Protein AF-A0A8T8SVC8-F1 (afdb_monomer_lite)

Sequence (952 aa):
ETLAQRWSSEGWSTYLSITGAVIGWVRGTGLMEQSNIVAESLEKLGLRTFSPVEMAFNILGLLSPVMSSFAQIEPIQADLGGGFDRVPDLAEKTAEIRTAIRAEAEKRRVLAMENSADFRVIHGAAAEALHQKVSVQPRSNFRFEQPKIGDTEELKSIAKMEGPIDPNKVVVITGFAEVGPWGSARTRWEQEARGELTIEGVIEMAWMMGMIRHVNGKLKNGKPYVGWVDAASDEPVEDKDMKARYEKEIISHAGVRFIEPELFKGYDPARKGFTQEIELSHDLEPLEVSGAEADKYKREHGDKVDVWETAPGSDSWLVMLKKGARVFVPKAVSFERLVAGQIPTGWSGARYGIPEEIVSQVDRTTLWVLVCVAEALVMSGISDPYELYEHVHISEVGISIGSGMGGMQSLSAMFRDRRNDIDVQKDILQETFINVASGWVNLLLMSSSGPIKTPVGACATALQSVEIAAETILSGKAKVMLAGGFDDFSEEGSVEFANMNATSNAKAELAAGREPSEMSRPTTTTRAGFMESQGSGVQVLMSLATALEMGCPIQAIVAYSSTHTDKQGRSIPAPGHGVMSAALPLQRSLASWGLTADDIGAVSMHGTSTAANDKNESHVYHEMFKLIGRSPGHAVPAMAQKWLCGHSKGGAASWALNEVIQSLQTSIVAGNRNADDISPELRNFSYLLYASTSIQRTVQDLNAALLTSFGFGQVGGILLVLHPAHVLARLADDELNSYRGRVAKRHGITYTRMHSALTHGDLVQVKDSPPYPAELEDAVLQNLNARAGSTTSGTWAFKAPLAAFPALAERKTVAKSTTAIEQEAGIARMMAGVQGVGVDVEDMNAFPADNETFIERNFTPAEITYCRAQPDARASFCGRFAAKEAVFKAMGVPSKGAAAPMRDIEILPSPTGPKVTLSGEAAKVSKETSSFLVSISHADSVAIAVAHRIGG

Foldseek 3Di:
DVVQVCCVVPPCLQPDFAEAEPAAAEEPDPVCPVLNQCQVVVVVVVFDYHYPVRSVVVVVVCVPPVNVVVRSVGHHYHYNHRCCVVDPPSVVVSVVSVVVVVVVVVVVVVVVVVVLVVCCVVVNPVVSVVVDDDDDDDADDDQLDFFDDDDLVVLVLQFLDQDDDDLLQWKFFQFKWWFFLQGILQSLCCCQAPVDADLVSLLRLCLQLQQKAFDQAAQPVRDGDGGIAGRPPRHDDGSVCSCVPPVVVSVQQGWKAFDDCVQAVNDALQWAKDWDKDFAQFKDDWDKDFPVVLVVVCVQFPVQKDKDDPDVPDRIMTIIGGGGDIDIDMDTHRHQQGIFGEGGHNGDLVLLPDDVVVSVVAQVQLSQLLLGVLLRCLSQLHNALQVLQQQFALQQEEEAEEEQFFRPVLVCCVPPCVVVVHDDDPCSVLNRDGQVSVVCCCQWGHVGNYDYHYDHQWLCRQQVQVVVQSVCSSVVRHFKYKTFYWFADHPVVVVVCVVVQAAARNVVCVVVVHHSLLQQFFQAQPLRHFHHIGIIMITMMGRSVSCLVLLGRRLWIFLDKDKFFADDDDFQFQEAQRCLVCLVVVLVSLVVSSHALLLAQAEEECRGSDPRRRLRRLVNVLVSSVVRPPDQQSAHEYHYSCSTRIRRTRRSQNSSVSLLSVCLSQVKRGASLSRPDRHPSSVVSRNHDRGNHMDRDDNSSSFKYKYWTARGRRITMMTIIGHPSSNLSNDDSVSSVVSVVSNVVSSVSSSVQVVCCSRVVHSRRTDPDRLEDPVCVVVSVQARQFGWDADPVGHTHTDPPGDDGDPDPDPPPDPDDPVNVVVVVVVVVVCVQFPFKFKFKDWLVPQPLVPVVLDPQAADPQQQVVLVPDPHSSQSSQQVVLQLRGVVRRLVDDDPDPPHHSHQWYWDADPVGTATDGHDVRCVSRDVFWGKDKDWDDDDTMIMMMITIGGD

Secondary structure (DSSP, 8-state):
-HHHHHHHHSS-TTT---EEEEE--BTTSTTTGGGHHHHHHHHTTT---B-HHHHHHHHHHHTSHHHHHHHHHS-EEEEESTTGGGSTTHHHHHHHHHHHHHHHHHHHHHHHHHHHHHHHHHHHHHHHHHHS------------PPPP---HHHHHHH-S--S---TTS-EEEEEEEEEBTTBSHHHHHHHHHTSS--HHHHHHHHHHTTSEEEEEEE-TTS-EEEEEEETTT--EE-GGGHHHHHHHHHHHTSSEEE--GGGGTT--GGGEEEEEEEE-SSPPPPEEEEHHHHHHHHHHHGGGEEEEESSTT-SEEEEEEPTT-EEEEEEEE--S--EEE-PPTT--GGGGT--HHHHHHS-HHHHHHHHHHHHHHHHTT-SSGGGHHHHS-GGGEEEEEEESS--HHHHHIIIIIGGGT----TTTTGGGSTTHHHHHHIIIII---S-B-----GGGHHHHHHHHHHHHHHTTS-SEEEEEEEE---HHHHHHHHHTT-B--HHHHHHTT--GGGS--TTBTT--SBPBB-EEEEEEEEEHHHHHHHT----EEEEEEEEE---S-S-TT---SGGGGGHHHHHHHHHHTT--GGGEEEEE----S-HHHHHHHHHHHHHHHHHHTPPTT-PEEEE-THHHH-B-GGGHHHHHHHHHHHHHHHTEEPP-TT-SSB-GGGGG-TTEEE-SS-EE--TTTSSEEEEEEEETTTEEEEEEEE-THHHHTTS-HHHHHHHHHHHHHHHHHHHHHHHHHHHHS-SS---SS-SS-GGGHHHHHH-TT---EE-TTS-EE--SSPPPPPPP---------HHHHHHHHHHHHHHTTEEEEEEEEEETTT--TT-HHHHHHHS-HHHHHHHHTSS-HHHHHHHHHHHHHHHHHHHTPPP--TT---TTEEEE--TTSPEEEE-HHHHHHS-TTEEEEEEEEE-SSEEEEEEEEEE-

Structure (mmCIF, N/CA/C/O backbone):
data_AF-A0A8T8SVC8-F1
#
_entry.id   AF-A0A8T8SVC8-F1
#
loop_
_atom_site.group_PDB
_atom_site.id
_atom_site.type_symbol
_atom_site.label_atom_id
_atom_site.label_alt_id
_atom_site.label_comp_id
_atom_site.label_asym_id
_atom_site.label_entity_id
_atom_site.label_seq_id
_atom_site.pdbx_PDB_ins_code
_atom_site.Cartn_x
_atom_site.Cartn_y
_atom_site.Cartn_z
_atom_site.occupancy
_atom_site.B_iso_or_equiv
_atom_site.auth_seq_id
_atom_site.auth_comp_id
_atom_site.auth_asym_id
_atom_site.auth_atom_id
_atom_site.pdbx_PDB_model_num
ATOM 1 N N . GLU A 1 1 ? 51.278 30.549 10.413 1.00 82.31 1 GLU A N 1
ATOM 2 C CA . GLU A 1 1 ? 52.131 31.611 10.995 1.00 82.31 1 GLU A CA 1
ATOM 3 C C . GLU A 1 1 ? 52.723 32.549 9.944 1.00 82.31 1 GLU A C 1
ATOM 5 O O . GLU A 1 1 ? 52.414 33.729 9.999 1.00 82.31 1 GLU A O 1
ATOM 10 N N . THR A 1 2 ? 53.464 32.070 8.935 1.00 90.44 2 THR A N 1
ATOM 11 C CA . THR A 1 2 ? 54.022 32.933 7.859 1.00 90.44 2 THR A CA 1
ATOM 12 C C . THR A 1 2 ? 52.973 33.794 7.150 1.00 90.44 2 THR A C 1
ATOM 14 O O . THR A 1 2 ? 53.252 34.929 6.779 1.00 90.44 2 THR A O 1
ATOM 17 N N . LEU A 1 3 ? 51.745 33.287 7.017 1.00 90.94 3 LEU A N 1
ATOM 18 C CA . LEU A 1 3 ? 50.617 34.026 6.454 1.00 90.94 3 LEU A CA 1
ATOM 19 C C . LEU A 1 3 ? 50.323 35.349 7.188 1.00 90.94 3 LEU A C 1
ATOM 21 O O . LEU A 1 3 ? 49.989 36.321 6.523 1.00 90.94 3 LEU A O 1
ATOM 25 N N . ALA A 1 4 ? 50.511 35.432 8.511 1.00 87.38 4 ALA A N 1
ATOM 26 C CA . ALA A 1 4 ? 50.314 36.679 9.257 1.00 87.38 4 ALA A CA 1
ATOM 27 C C . ALA A 1 4 ? 51.329 37.765 8.844 1.00 87.38 4 ALA A C 1
ATOM 29 O O . ALA A 1 4 ? 50.983 38.935 8.739 1.00 87.38 4 ALA A O 1
ATOM 30 N N . GLN A 1 5 ? 52.570 37.378 8.528 1.00 88.69 5 GLN A N 1
ATOM 31 C CA . GLN A 1 5 ? 53.594 38.302 8.017 1.00 88.69 5 GLN A CA 1
ATOM 32 C C . GLN A 1 5 ? 53.400 38.626 6.529 1.00 88.69 5 GLN A C 1
ATOM 34 O O . GLN A 1 5 ? 53.700 39.731 6.083 1.00 88.69 5 GLN A O 1
ATOM 39 N N . ARG A 1 6 ? 52.903 37.661 5.746 1.00 91.31 6 ARG A N 1
ATOM 40 C CA . ARG A 1 6 ? 52.616 37.837 4.313 1.00 91.31 6 ARG A CA 1
ATOM 41 C C . ARG A 1 6 ? 51.400 38.727 4.062 1.00 91.31 6 ARG A C 1
ATOM 43 O O . ARG A 1 6 ? 51.376 39.436 3.062 1.00 91.31 6 ARG A O 1
ATOM 50 N N . TRP A 1 7 ? 50.446 38.746 4.995 1.00 92.00 7 TRP A N 1
ATOM 51 C CA . TRP A 1 7 ? 49.250 39.585 4.929 1.00 92.00 7 TRP A CA 1
ATOM 52 C C . TRP A 1 7 ? 49.598 41.057 4.679 1.00 92.00 7 TRP A C 1
ATOM 54 O O . TRP A 1 7 ? 49.048 41.670 3.771 1.00 92.00 7 TRP A O 1
ATOM 64 N N . SER A 1 8 ? 50.579 41.606 5.403 1.00 86.69 8 SER A N 1
ATOM 65 C CA . SER A 1 8 ? 51.006 43.000 5.239 1.00 86.69 8 SER A CA 1
ATOM 66 C C . SER A 1 8 ? 52.030 43.229 4.119 1.00 86.69 8 SER A C 1
ATOM 68 O O . SER A 1 8 ? 52.181 44.366 3.676 1.00 86.69 8 SER A O 1
ATOM 70 N N . SER A 1 9 ? 52.729 42.191 3.641 1.00 91.25 9 SER A N 1
ATOM 71 C CA . SER A 1 9 ? 53.854 42.339 2.701 1.00 91.25 9 SER A CA 1
ATOM 72 C C . SER A 1 9 ? 53.538 42.019 1.235 1.00 91.25 9 SER A C 1
ATOM 74 O O . SER A 1 9 ? 54.306 42.413 0.360 1.00 91.25 9 SER A O 1
ATOM 76 N N . GLU A 1 10 ? 52.415 41.358 0.936 1.00 89.25 10 GLU A N 1
ATOM 77 C CA . GLU A 1 10 ? 52.128 40.819 -0.408 1.00 89.25 10 GLU A CA 1
ATOM 78 C C . GLU A 1 10 ? 50.885 41.409 -1.100 1.00 89.25 10 GLU A C 1
ATOM 80 O O . GLU A 1 10 ? 50.451 40.914 -2.140 1.00 89.25 10 GLU A O 1
ATOM 85 N N . GLY A 1 11 ? 50.312 42.487 -0.556 1.00 85.50 11 GLY A N 1
ATOM 86 C CA . GLY A 1 11 ? 49.288 43.295 -1.237 1.00 85.50 11 GLY A CA 1
ATOM 87 C C . GLY A 1 11 ? 47.883 42.682 -1.325 1.00 85.50 11 GLY A C 1
ATOM 88 O O . GLY A 1 11 ? 47.021 43.263 -1.980 1.00 85.50 11 GLY A O 1
ATOM 89 N N . TRP A 1 12 ? 47.624 41.546 -0.667 1.00 93.25 12 TRP A N 1
ATOM 90 C CA . TRP A 1 12 ? 46.302 40.901 -0.612 1.00 93.25 12 TRP A CA 1
ATOM 91 C C . TRP A 1 12 ? 45.537 41.128 0.706 1.00 93.25 12 TRP A C 1
ATOM 93 O O . TRP A 1 12 ? 44.455 40.565 0.888 1.00 93.25 12 TRP A O 1
ATOM 103 N N . SER A 1 13 ? 46.044 41.992 1.596 1.00 89.19 13 SER A N 1
ATOM 104 C CA . SER A 1 13 ? 45.413 42.328 2.887 1.00 89.19 13 SER A CA 1
ATOM 105 C C . SER A 1 13 ? 44.001 42.897 2.772 1.00 89.19 13 SER A C 1
ATOM 107 O O . SER A 1 13 ? 43.198 42.744 3.686 1.00 89.19 13 SER A O 1
ATOM 109 N N . THR A 1 14 ? 43.673 43.534 1.647 1.00 90.00 14 THR A N 1
ATOM 110 C CA . THR A 1 14 ? 42.339 44.090 1.381 1.00 90.00 14 THR A CA 1
ATOM 111 C C . THR A 1 14 ? 41.307 43.036 0.971 1.00 90.00 14 THR A C 1
ATOM 113 O O . THR A 1 14 ? 40.114 43.331 0.998 1.00 90.00 14 THR A O 1
ATOM 116 N N . TYR A 1 15 ? 41.734 41.823 0.597 1.00 91.62 15 TYR A N 1
ATOM 117 C CA . TYR A 1 15 ? 40.850 40.746 0.130 1.00 91.62 15 TYR A CA 1
ATOM 118 C C . TYR A 1 15 ? 40.630 39.649 1.171 1.00 91.62 15 TYR A C 1
ATOM 120 O O . TYR A 1 15 ? 39.575 39.018 1.178 1.00 91.62 15 TYR A O 1
ATOM 128 N N . LEU A 1 16 ? 41.616 39.395 2.032 1.00 93.50 16 LEU A N 1
ATOM 129 C CA . LEU A 1 16 ? 41.571 38.331 3.033 1.00 93.50 16 LEU A CA 1
ATOM 130 C C . LEU A 1 16 ? 42.019 38.883 4.378 1.00 93.50 16 LEU A C 1
ATOM 132 O O . LEU A 1 16 ? 43.046 39.542 4.436 1.00 93.50 16 LEU A O 1
ATOM 136 N N . SER A 1 17 ? 41.304 38.563 5.452 1.00 92.88 17 SER A N 1
ATOM 137 C CA . SER A 1 17 ? 41.757 38.738 6.835 1.00 92.88 17 SER A CA 1
ATOM 138 C C . SER A 1 17 ? 42.313 37.423 7.378 1.00 92.88 17 SER A C 1
ATOM 140 O O . SER A 1 17 ? 41.946 36.341 6.912 1.00 92.88 17 SER A O 1
ATOM 142 N N . ILE A 1 18 ? 43.223 37.495 8.354 1.00 93.19 18 ILE A N 1
ATOM 143 C CA . ILE A 1 18 ? 43.858 36.301 8.925 1.00 93.19 18 ILE A CA 1
ATOM 144 C C . ILE A 1 18 ? 43.493 36.157 10.390 1.00 93.19 18 ILE A C 1
ATOM 146 O O . ILE A 1 18 ? 43.817 37.011 11.207 1.00 93.19 18 ILE A O 1
ATOM 150 N N . THR A 1 19 ? 42.904 35.011 10.714 1.00 94.69 19 THR A N 1
ATOM 151 C CA . THR A 1 19 ? 42.634 34.593 12.087 1.00 94.69 19 THR A CA 1
ATOM 152 C C . THR A 1 19 ? 43.216 33.202 12.290 1.00 94.69 19 THR A C 1
ATOM 154 O O . THR A 1 19 ? 42.650 32.200 11.855 1.00 94.69 19 THR A O 1
ATOM 157 N N . GLY A 1 20 ? 44.390 33.134 12.908 1.00 93.81 20 GLY A N 1
ATOM 158 C CA . GLY A 1 20 ? 45.035 31.883 13.281 1.00 93.81 20 GLY A CA 1
ATOM 159 C C . GLY A 1 20 ? 44.481 31.367 14.603 1.00 93.81 20 GLY A C 1
ATOM 160 O O . GLY A 1 20 ? 44.673 32.006 15.632 1.00 93.81 20 GLY A O 1
ATOM 161 N N . ALA A 1 21 ? 43.831 30.206 14.589 1.00 94.75 21 ALA A N 1
ATOM 162 C CA . ALA A 1 21 ? 43.408 29.505 15.797 1.00 94.75 21 ALA A CA 1
ATOM 163 C C . ALA A 1 21 ? 44.417 28.402 16.145 1.00 94.75 21 ALA A C 1
ATOM 165 O O . ALA A 1 21 ? 44.601 27.460 15.372 1.00 94.75 21 ALA A O 1
ATOM 166 N N . VAL A 1 22 ? 45.063 28.501 17.306 1.00 94.06 22 VAL A N 1
ATOM 167 C CA . VAL A 1 22 ? 45.914 27.433 17.848 1.00 94.06 22 VAL A CA 1
ATOM 168 C C . VAL A 1 22 ? 45.005 26.446 18.573 1.00 94.06 22 VAL A C 1
ATOM 170 O O . VAL A 1 22 ? 44.656 26.642 19.732 1.00 94.06 22 VAL A O 1
ATOM 173 N N . ILE A 1 23 ? 44.546 25.422 17.854 1.00 93.62 23 ILE A N 1
ATOM 174 C CA . ILE A 1 23 ? 43.587 24.440 18.373 1.00 93.62 23 ILE A CA 1
ATOM 175 C C . ILE A 1 23 ? 44.283 23.507 19.371 1.00 93.62 23 ILE A C 1
ATOM 177 O O . ILE A 1 23 ? 45.246 22.824 19.026 1.00 93.62 23 ILE A O 1
ATOM 181 N N . GLY A 1 24 ? 43.772 23.475 20.604 1.00 90.88 24 GLY A N 1
ATOM 182 C CA . GLY A 1 24 ? 44.228 22.576 21.662 1.00 90.88 24 GLY A CA 1
ATOM 183 C C . GLY A 1 24 ? 43.707 21.146 21.534 1.00 90.88 24 GLY A C 1
ATOM 184 O O . GLY A 1 24 ? 43.273 20.689 20.480 1.00 90.88 24 GLY A O 1
ATOM 185 N N . TRP A 1 25 ? 43.733 20.413 22.644 1.00 90.94 25 TRP A N 1
ATOM 186 C CA . TRP A 1 25 ? 43.374 18.995 22.672 1.00 90.94 25 TRP A CA 1
ATOM 187 C C . TRP A 1 25 ? 41.857 18.767 22.543 1.00 90.94 25 TRP A C 1
ATOM 189 O O . TRP A 1 25 ? 41.112 19.038 23.488 1.00 90.94 25 TRP A O 1
ATOM 199 N N . VAL A 1 26 ? 41.391 18.220 21.409 1.00 93.06 26 VAL A N 1
ATOM 200 C CA . VAL A 1 26 ? 39.960 17.970 21.132 1.00 93.06 26 VAL A CA 1
ATOM 201 C C . VAL A 1 26 ? 39.626 16.477 21.182 1.00 93.06 26 VAL A C 1
ATOM 203 O O . VAL A 1 26 ? 39.959 15.704 20.280 1.00 93.06 26 VAL A O 1
ATOM 206 N N . ARG A 1 27 ? 38.920 16.077 22.239 1.00 92.19 27 ARG A N 1
ATOM 207 C CA . ARG A 1 27 ? 38.455 14.706 22.480 1.00 92.19 27 ARG A CA 1
ATOM 208 C C . ARG A 1 27 ? 37.452 14.260 21.420 1.00 92.19 27 ARG A C 1
ATOM 210 O O . ARG A 1 27 ? 36.664 15.058 20.921 1.00 92.19 27 ARG A O 1
ATOM 217 N N . GLY A 1 28 ? 37.436 12.961 21.132 1.00 83.38 28 GLY A N 1
ATOM 218 C CA . GLY A 1 28 ? 36.399 12.335 20.297 1.00 83.38 28 GLY A CA 1
ATOM 219 C C . GLY A 1 28 ? 36.512 12.613 18.796 1.00 83.38 28 GLY A C 1
ATOM 220 O O . GLY A 1 28 ? 35.671 12.154 18.034 1.00 83.38 28 GLY A O 1
ATOM 221 N N . THR A 1 29 ? 37.548 13.325 18.352 1.00 78.94 29 THR A N 1
ATOM 222 C CA . THR A 1 29 ? 37.889 13.388 16.928 1.00 78.94 29 THR A CA 1
ATOM 223 C C . THR A 1 29 ? 38.584 12.087 16.524 1.00 78.94 29 THR A C 1
ATOM 225 O O . THR A 1 29 ? 39.405 11.579 17.286 1.00 78.94 29 THR A O 1
ATOM 228 N N . GLY A 1 30 ? 38.330 11.565 15.318 1.00 73.31 30 GLY A N 1
ATOM 229 C CA . GLY A 1 30 ? 39.014 10.356 14.822 1.00 73.31 30 GLY A CA 1
ATOM 230 C C . GLY A 1 30 ? 40.550 10.472 14.793 1.00 73.31 30 GLY A C 1
ATOM 231 O O . GLY A 1 30 ? 41.250 9.466 14.786 1.00 73.31 30 GLY A O 1
ATOM 232 N N . LEU A 1 31 ? 41.090 11.698 14.848 1.00 77.81 31 LEU A N 1
ATOM 233 C CA . LEU A 1 31 ? 42.526 11.982 14.960 1.00 77.81 31 LEU A CA 1
ATOM 234 C C . LEU A 1 31 ? 43.077 11.814 16.388 1.00 77.81 31 LEU A C 1
ATOM 236 O O . LEU A 1 31 ? 44.230 11.424 16.555 1.00 77.81 31 LEU A O 1
ATOM 240 N N . MET A 1 32 ? 42.280 12.112 17.420 1.00 76.19 32 MET A N 1
ATOM 241 C CA . MET A 1 32 ? 42.703 12.069 18.830 1.00 76.19 32 MET A CA 1
ATOM 242 C C . MET A 1 32 ? 41.998 10.981 19.648 1.00 76.19 32 MET A C 1
ATOM 244 O O . MET A 1 32 ? 42.206 10.901 20.858 1.00 76.19 32 MET A O 1
ATOM 248 N N . GLU A 1 33 ? 41.200 10.116 19.020 1.00 80.56 33 GLU A N 1
ATOM 249 C CA . GLU A 1 33 ? 40.386 9.100 19.697 1.00 80.56 33 GLU A CA 1
ATOM 250 C C . GLU A 1 33 ? 41.218 8.172 20.596 1.00 80.56 33 GLU A C 1
ATOM 252 O O . GLU A 1 33 ? 40.894 7.976 21.768 1.00 80.56 33 GLU A O 1
ATOM 257 N N . GLN A 1 34 ? 42.369 7.699 20.109 1.00 79.69 34 GLN A N 1
ATOM 258 C CA . GLN A 1 34 ? 43.305 6.872 20.891 1.00 79.69 34 GLN A CA 1
ATOM 259 C C . GLN A 1 34 ? 43.915 7.608 22.096 1.00 79.69 34 GLN A C 1
ATOM 261 O O . GLN A 1 34 ? 44.459 6.993 23.017 1.00 79.69 34 GLN A O 1
ATOM 266 N N . SER A 1 35 ? 43.837 8.935 22.089 1.00 84.69 35 SER A N 1
ATOM 267 C CA . SER A 1 35 ? 44.340 9.824 23.128 1.00 84.69 35 SER A CA 1
ATOM 268 C C . SER A 1 35 ? 43.227 10.289 24.081 1.00 84.69 35 SER A C 1
ATOM 270 O O . SER A 1 35 ? 43.514 10.968 25.063 1.00 84.69 35 SER A O 1
ATOM 272 N N . ASN A 1 36 ? 41.972 9.861 23.887 1.00 89.56 36 ASN A N 1
ATOM 273 C CA . ASN A 1 36 ? 40.887 10.122 24.841 1.00 89.56 36 ASN A CA 1
ATOM 274 C C . ASN A 1 36 ? 41.162 9.481 26.211 1.00 89.56 36 ASN A C 1
ATOM 276 O O . ASN A 1 36 ? 40.859 10.080 27.238 1.00 89.56 36 ASN A O 1
ATOM 280 N N . ILE A 1 37 ? 41.787 8.297 26.237 1.00 90.44 37 ILE A N 1
ATOM 281 C CA . ILE A 1 37 ? 42.047 7.540 27.476 1.00 90.44 37 ILE A CA 1
ATOM 282 C C . ILE A 1 37 ? 42.951 8.282 28.470 1.00 90.44 37 ILE A C 1
ATOM 284 O O . ILE A 1 37 ? 42.920 7.995 29.660 1.00 90.44 37 ILE A O 1
ATOM 288 N N . VAL A 1 38 ? 43.776 9.217 27.988 1.00 91.81 38 VAL A N 1
ATOM 289 C CA . VAL A 1 38 ? 44.700 10.002 28.822 1.00 91.81 38 VAL A CA 1
ATOM 290 C C . VAL A 1 38 ? 44.153 11.392 29.155 1.00 91.81 38 VAL A C 1
ATOM 292 O O . VAL A 1 38 ? 44.743 12.077 29.983 1.00 91.81 38 VAL A O 1
ATOM 295 N N . ALA A 1 39 ? 43.038 11.809 28.543 1.00 91.44 39 ALA A N 1
ATOM 296 C CA . ALA A 1 39 ? 42.512 13.169 28.653 1.00 91.44 39 ALA A CA 1
ATOM 297 C C . ALA A 1 39 ? 42.201 13.561 30.106 1.00 91.44 39 ALA A C 1
ATOM 299 O O . ALA A 1 39 ? 42.656 14.604 30.557 1.00 91.44 39 ALA A O 1
ATOM 300 N N . GLU A 1 40 ? 41.513 12.703 30.866 1.00 93.06 40 GLU A N 1
ATOM 301 C CA . GLU A 1 40 ? 41.187 12.970 32.278 1.00 93.06 40 GLU A CA 1
ATOM 302 C C . GLU A 1 40 ? 42.451 13.159 33.134 1.00 93.06 40 GLU A C 1
ATOM 304 O O . GLU A 1 40 ? 42.545 14.069 33.957 1.00 93.06 40 GLU A O 1
ATOM 309 N N . SER A 1 41 ? 43.455 12.307 32.924 1.00 91.44 41 SER A N 1
ATOM 310 C CA . SER A 1 41 ? 44.731 12.384 33.637 1.00 91.44 41 SER A CA 1
ATOM 311 C C . SER A 1 41 ? 45.527 13.634 33.267 1.00 91.44 41 SER A C 1
ATOM 313 O O . SER A 1 41 ? 46.203 14.194 34.123 1.00 91.44 41 SER A O 1
ATOM 315 N N . LEU A 1 42 ? 45.429 14.092 32.018 1.00 89.44 42 LEU A N 1
ATOM 316 C CA . LEU A 1 42 ? 46.024 15.352 31.576 1.00 89.44 42 LEU A CA 1
ATOM 317 C C . LEU A 1 42 ? 45.294 16.558 32.188 1.00 89.44 42 LEU A C 1
ATOM 319 O O . LEU A 1 42 ? 45.950 17.492 32.636 1.00 89.44 42 LEU A O 1
ATOM 323 N N . GLU A 1 43 ? 43.965 16.526 32.307 1.00 91.88 43 GLU A N 1
ATOM 324 C CA . GLU A 1 43 ? 43.200 17.591 32.978 1.00 91.88 43 GLU A CA 1
ATOM 325 C C . GLU A 1 43 ? 43.524 17.701 34.473 1.00 91.88 43 GLU A C 1
ATOM 327 O O . GLU A 1 43 ? 43.593 18.803 35.018 1.00 91.88 43 GLU A O 1
ATOM 332 N N . LYS A 1 44 ? 43.831 16.577 35.133 1.00 91.12 44 LYS A N 1
ATOM 333 C CA . LYS A 1 44 ? 44.330 16.564 36.522 1.00 91.12 44 LYS A CA 1
ATOM 334 C C . LYS A 1 44 ? 45.660 17.308 36.698 1.00 91.12 44 LYS A C 1
ATOM 336 O O . LYS A 1 44 ? 45.972 17.705 37.817 1.00 91.12 44 LYS A O 1
ATOM 341 N N . LEU A 1 45 ? 46.416 17.542 35.622 1.00 88.00 45 LEU A N 1
ATOM 342 C CA . LEU A 1 45 ? 47.621 18.384 35.629 1.00 88.00 45 LEU A CA 1
ATOM 343 C C . LEU A 1 45 ? 47.307 19.889 35.500 1.00 88.00 45 LEU A C 1
ATOM 345 O O . LEU A 1 45 ? 48.229 20.691 35.381 1.00 88.00 45 LEU A O 1
ATOM 349 N N . GLY A 1 46 ? 46.027 20.282 35.521 1.00 88.12 46 GLY A N 1
ATOM 350 C CA . GLY A 1 46 ? 45.581 21.670 35.356 1.00 88.12 46 GLY A CA 1
ATOM 351 C C . GLY A 1 46 ? 45.410 22.104 33.896 1.00 88.12 46 GLY A C 1
ATOM 352 O O . GLY A 1 46 ? 45.251 23.294 33.630 1.00 88.12 46 GLY A O 1
ATOM 353 N N . LEU A 1 47 ? 45.451 21.153 32.959 1.00 91.88 47 LEU A N 1
ATOM 354 C CA . LEU A 1 47 ? 45.186 21.373 31.537 1.00 91.88 47 LEU A CA 1
ATOM 355 C C . LEU A 1 47 ? 43.682 21.340 31.248 1.00 91.88 47 LEU A C 1
ATOM 357 O O . LEU A 1 47 ? 42.901 20.779 32.017 1.00 91.88 47 LEU A O 1
ATOM 361 N N . ARG A 1 48 ? 43.266 21.894 30.108 1.00 93.94 48 ARG A N 1
ATOM 362 C CA . ARG A 1 48 ? 41.880 21.803 29.633 1.00 93.94 48 ARG A CA 1
ATOM 363 C C . ARG A 1 48 ? 41.815 21.094 28.291 1.00 93.94 48 ARG A C 1
ATOM 365 O O . ARG A 1 48 ? 42.340 21.604 27.306 1.00 93.94 48 ARG A O 1
ATOM 372 N N . THR A 1 49 ? 41.115 19.963 28.234 1.00 93.94 49 THR A N 1
ATOM 373 C CA . THR A 1 49 ? 40.710 19.377 26.952 1.00 93.94 49 THR A CA 1
ATOM 374 C C . THR A 1 49 ? 39.333 19.892 26.546 1.00 93.94 49 THR A C 1
ATOM 376 O O . THR A 1 49 ? 38.555 20.379 27.369 1.00 93.94 49 THR A O 1
ATOM 379 N N . PHE A 1 50 ? 39.023 19.793 25.260 1.00 94.81 50 PHE A N 1
ATOM 380 C CA . PHE A 1 50 ? 37.771 20.270 24.684 1.00 94.81 50 PHE A CA 1
ATOM 381 C C . PHE A 1 50 ? 37.024 19.113 24.030 1.00 94.81 50 PHE A C 1
ATOM 383 O O . PHE A 1 50 ? 37.617 18.163 23.527 1.00 94.81 50 PHE A O 1
ATOM 390 N N . SER A 1 51 ? 35.704 19.162 24.056 1.00 93.88 51 SER A N 1
ATOM 391 C CA . SER A 1 51 ? 34.846 18.406 23.147 1.00 93.88 51 SER A CA 1
ATOM 392 C C . SER A 1 51 ? 34.805 19.081 21.767 1.00 93.88 51 SER A C 1
ATOM 394 O O . SER A 1 51 ? 35.170 20.258 21.649 1.00 93.88 51 SER A O 1
ATOM 396 N N . PRO A 1 52 ? 34.315 18.392 20.718 1.00 93.75 52 PRO A N 1
ATOM 397 C CA . PRO A 1 52 ? 34.128 19.012 19.408 1.00 93.75 52 PRO A CA 1
ATOM 398 C C . PRO A 1 52 ? 33.196 20.230 19.468 1.00 93.75 52 PRO A C 1
ATOM 400 O O . PRO A 1 52 ? 33.450 21.222 18.795 1.00 93.75 52 PRO A O 1
ATOM 403 N N . VAL A 1 53 ? 32.169 20.194 20.328 1.00 95.69 53 VAL A N 1
ATOM 404 C CA . VAL A 1 53 ? 31.220 21.304 20.523 1.00 95.69 53 VAL A CA 1
ATOM 405 C C . VAL A 1 53 ? 31.884 22.501 21.210 1.00 95.69 53 VAL A C 1
ATOM 407 O O . VAL A 1 53 ? 31.703 23.631 20.766 1.00 95.69 53 VAL A O 1
ATOM 410 N N . GLU A 1 54 ? 32.693 22.277 22.252 1.00 95.75 54 GLU A N 1
ATOM 411 C CA . GLU A 1 54 ? 33.430 23.359 22.927 1.00 95.75 54 GLU A CA 1
ATOM 412 C C . GLU A 1 54 ? 34.455 24.016 21.991 1.00 95.75 54 GLU A C 1
ATOM 414 O O . GLU A 1 54 ? 34.549 25.241 21.944 1.00 95.75 54 GLU A O 1
ATOM 419 N N . MET A 1 55 ? 35.198 23.228 21.205 1.00 95.25 55 MET A N 1
ATOM 420 C CA . MET A 1 55 ? 36.154 23.794 20.250 1.00 95.25 55 MET A CA 1
ATOM 421 C C . MET A 1 55 ? 35.445 24.513 19.094 1.00 95.25 55 MET A C 1
ATOM 423 O O . MET A 1 55 ? 35.886 25.586 18.687 1.00 95.25 55 MET A O 1
ATOM 427 N N . ALA A 1 56 ? 34.321 23.979 18.604 1.00 95.44 56 ALA A N 1
ATOM 428 C CA . ALA A 1 56 ? 33.491 24.665 17.616 1.00 95.44 56 ALA A CA 1
ATOM 429 C C . ALA A 1 56 ? 32.985 26.013 18.148 1.00 95.44 56 ALA A C 1
ATOM 431 O O . ALA A 1 56 ? 33.079 27.012 17.442 1.00 95.44 56 ALA A O 1
ATOM 432 N N . PHE A 1 57 ? 32.524 26.073 19.402 1.00 96.62 57 PHE A N 1
ATOM 433 C CA . PHE A 1 57 ? 32.136 27.326 20.053 1.00 96.62 57 PHE A CA 1
ATOM 434 C C . PHE A 1 57 ? 33.296 28.332 20.100 1.00 96.62 57 PHE A C 1
ATOM 436 O O . PHE A 1 57 ? 33.118 29.491 19.721 1.00 96.62 57 PHE A O 1
ATOM 443 N N . ASN A 1 58 ? 34.496 27.887 20.486 1.00 95.88 58 ASN A N 1
ATOM 444 C CA . ASN A 1 58 ? 35.681 28.746 20.530 1.00 95.88 58 ASN A CA 1
ATOM 445 C C . ASN A 1 58 ? 36.045 29.302 19.142 1.00 95.88 58 ASN A C 1
ATOM 447 O O . ASN A 1 58 ? 36.323 30.493 19.012 1.00 95.88 58 ASN A O 1
ATOM 451 N N . ILE A 1 59 ? 35.995 28.467 18.098 1.00 95.62 59 ILE A N 1
ATOM 452 C CA . ILE A 1 59 ? 36.257 28.877 16.709 1.00 95.62 59 ILE A CA 1
ATOM 453 C C . ILE A 1 59 ? 35.175 29.846 16.211 1.00 95.62 59 ILE A C 1
ATOM 455 O O . ILE A 1 59 ? 35.501 30.870 15.615 1.00 95.62 59 ILE A O 1
ATOM 459 N N . LEU A 1 60 ? 33.895 29.579 16.491 1.00 96.06 60 LEU A N 1
ATOM 460 C CA . LEU A 1 60 ? 32.787 30.475 16.137 1.00 96.06 60 LEU A CA 1
ATOM 461 C C . LEU A 1 60 ? 32.910 31.842 16.824 1.00 96.06 60 LEU A C 1
ATOM 463 O O . LEU A 1 60 ? 32.576 32.860 16.218 1.00 96.06 60 LEU A O 1
ATOM 467 N N . GLY A 1 61 ? 33.449 31.898 18.045 1.00 95.38 61 GLY A N 1
ATOM 468 C CA . GLY A 1 61 ? 33.753 33.157 18.733 1.00 95.38 61 GLY A CA 1
ATOM 469 C C . GLY A 1 61 ? 34.716 34.058 17.948 1.00 95.38 61 GLY A C 1
ATOM 470 O O . GLY A 1 61 ? 34.552 35.283 17.935 1.00 95.38 61 GLY A O 1
ATOM 471 N N . LEU A 1 62 ? 35.661 33.463 17.214 1.00 95.06 62 LEU A N 1
ATOM 472 C CA . LEU A 1 62 ? 36.600 34.176 16.341 1.00 95.06 62 LEU A CA 1
ATOM 473 C C . LEU A 1 62 ? 35.949 34.720 15.059 1.00 95.06 62 LEU A C 1
ATOM 475 O O . LEU A 1 62 ? 36.508 35.610 14.423 1.00 95.06 62 LEU A O 1
ATOM 479 N N . LEU A 1 63 ? 34.760 34.226 14.703 1.00 94.75 63 LEU A N 1
ATOM 480 C CA . LEU A 1 63 ? 33.941 34.736 13.598 1.00 94.75 63 LEU A CA 1
ATOM 481 C C . LEU A 1 63 ? 32.941 35.813 14.047 1.00 94.75 63 LEU A C 1
ATOM 483 O O . LEU A 1 63 ? 32.154 36.301 13.236 1.00 94.75 63 LEU A O 1
ATOM 487 N N . SER A 1 64 ? 32.953 36.202 15.326 1.00 95.56 64 SER A N 1
ATOM 488 C CA . SER A 1 64 ? 32.103 37.289 15.817 1.00 95.56 64 SER A CA 1
ATOM 489 C C . SER A 1 64 ? 32.412 38.612 15.096 1.00 95.56 64 SER A C 1
ATOM 491 O O . SER A 1 64 ? 33.561 38.841 14.709 1.00 95.56 64 SER A O 1
ATOM 493 N N . PRO A 1 65 ? 31.436 39.534 14.958 1.00 95.50 65 PRO A N 1
ATOM 494 C CA . PRO A 1 65 ? 31.669 40.829 14.311 1.00 95.50 65 PRO A CA 1
ATOM 495 C C . PRO A 1 65 ? 32.848 41.608 14.910 1.00 95.50 65 PRO A C 1
ATOM 497 O O . PRO A 1 65 ? 33.592 42.260 14.184 1.00 95.50 65 PRO A O 1
ATOM 500 N N . VAL A 1 66 ? 33.056 41.486 16.227 1.00 94.56 66 VAL A N 1
ATOM 501 C CA . VAL A 1 66 ? 34.172 42.121 16.939 1.00 94.56 66 VAL A CA 1
ATOM 502 C C . VAL A 1 66 ? 35.506 41.533 16.479 1.00 94.56 66 VAL A C 1
ATOM 504 O O . VAL A 1 66 ? 36.365 42.275 16.010 1.00 94.56 66 VAL A O 1
ATOM 507 N N . MET A 1 67 ? 35.670 40.210 16.543 1.00 93.81 67 MET A N 1
ATOM 508 C CA . MET A 1 67 ? 36.911 39.553 16.116 1.00 93.81 67 MET A CA 1
ATOM 509 C C . MET A 1 67 ? 37.156 39.725 14.613 1.00 93.81 67 MET A C 1
ATOM 511 O O . MET A 1 67 ? 38.276 40.001 14.202 1.00 93.81 67 MET A O 1
ATOM 515 N N . SER A 1 68 ? 36.107 39.673 13.790 1.00 91.69 68 SER A N 1
ATOM 516 C CA . SER A 1 68 ? 36.205 39.938 12.352 1.00 91.69 68 SER A CA 1
ATOM 517 C C . SER A 1 68 ? 36.696 41.361 12.059 1.00 91.69 68 SER A C 1
ATOM 519 O O . SER A 1 68 ? 37.549 41.538 11.191 1.00 91.69 68 SER A O 1
ATOM 521 N N . SER A 1 69 ? 36.233 42.365 12.816 1.00 92.44 69 SER A N 1
ATOM 522 C CA . SER A 1 69 ? 36.702 43.750 12.667 1.00 92.44 69 SER A CA 1
ATOM 523 C C . SER A 1 69 ? 38.177 43.921 13.041 1.00 92.44 69 SER A C 1
ATOM 525 O O . SER A 1 69 ? 38.906 44.614 12.336 1.00 92.44 69 SER A O 1
ATOM 527 N N . PHE A 1 70 ? 38.647 43.228 14.084 1.00 93.31 70 PHE A N 1
ATOM 528 C CA . PHE A 1 70 ? 40.066 43.213 14.443 1.00 93.31 70 PHE A CA 1
ATOM 529 C C . PHE A 1 70 ? 40.908 42.518 13.367 1.00 93.31 70 PHE A C 1
ATOM 531 O O . PHE A 1 70 ? 41.930 43.060 12.959 1.00 93.31 70 PHE A O 1
ATOM 538 N N . ALA A 1 71 ? 40.430 41.395 12.823 1.00 91.94 71 ALA A N 1
ATOM 539 C CA . ALA A 1 71 ? 41.131 40.623 11.796 1.00 91.94 71 ALA A CA 1
ATOM 540 C C . ALA A 1 71 ? 41.328 41.389 10.471 1.00 91.94 71 ALA A C 1
ATOM 542 O O . ALA A 1 71 ? 42.211 41.047 9.684 1.00 91.94 71 ALA A O 1
ATOM 543 N N . GLN A 1 72 ? 40.492 42.399 10.195 1.00 92.31 72 GLN A N 1
ATOM 544 C CA . GLN A 1 72 ? 40.636 43.296 9.037 1.00 92.31 72 GLN A CA 1
ATOM 545 C C . GLN A 1 72 ? 41.723 44.359 9.236 1.00 92.31 72 GLN A C 1
ATOM 547 O O . GLN A 1 72 ? 42.242 44.891 8.256 1.00 92.31 72 GLN A O 1
ATOM 552 N N . ILE A 1 73 ? 42.042 44.689 10.488 1.00 92.75 73 ILE A N 1
ATOM 553 C CA . ILE A 1 73 ? 43.051 45.691 10.842 1.00 92.75 73 ILE A CA 1
ATOM 554 C C . ILE A 1 73 ? 44.418 45.022 10.976 1.00 92.75 73 ILE A C 1
ATOM 556 O O . ILE A 1 73 ? 45.414 45.550 10.483 1.00 92.75 73 ILE A O 1
ATOM 560 N N . GLU A 1 74 ? 44.464 43.855 11.615 1.00 92.50 74 GLU A N 1
ATOM 561 C CA . GLU A 1 74 ? 45.682 43.078 11.813 1.00 92.50 74 GLU A CA 1
ATOM 562 C C . GLU A 1 74 ? 45.385 41.574 11.929 1.00 92.50 74 GLU A C 1
ATOM 564 O O . GLU A 1 74 ? 44.296 41.188 12.356 1.00 92.50 74 GLU A O 1
ATOM 569 N N . PRO A 1 75 ? 46.340 40.691 11.584 1.00 93.88 75 PRO A N 1
ATOM 570 C CA . PRO A 1 75 ? 46.182 39.260 11.798 1.00 93.88 75 PRO A CA 1
ATOM 571 C C . PRO A 1 75 ? 45.969 38.918 13.278 1.00 93.88 75 PRO A C 1
ATOM 573 O O . PRO A 1 75 ? 46.774 39.286 14.132 1.00 93.88 75 PRO A O 1
ATOM 576 N N . ILE A 1 76 ? 44.934 38.136 13.577 1.00 94.38 76 ILE A N 1
ATOM 577 C CA . ILE A 1 76 ? 44.659 37.630 14.926 1.00 94.38 76 ILE A CA 1
ATOM 578 C C . ILE A 1 76 ? 45.346 36.281 15.118 1.00 94.38 76 ILE A C 1
ATOM 580 O O . ILE A 1 76 ? 45.253 35.399 14.263 1.00 94.38 76 ILE A O 1
ATOM 584 N N . GLN A 1 77 ? 45.959 36.083 16.283 1.00 93.06 77 GLN A N 1
ATOM 585 C CA . GLN A 1 77 ? 46.386 34.774 16.768 1.00 93.06 77 GLN A CA 1
ATOM 586 C C . GLN A 1 77 ? 45.646 34.455 18.070 1.00 93.06 77 GLN A C 1
ATOM 588 O O . GLN A 1 77 ? 45.880 35.082 19.099 1.00 93.06 77 GLN A O 1
ATOM 593 N N . ALA A 1 78 ? 44.731 33.492 18.013 1.00 93.75 78 ALA A N 1
ATOM 594 C CA . ALA A 1 78 ? 43.928 33.055 19.143 1.00 93.75 78 ALA A CA 1
ATOM 595 C C . ALA A 1 78 ? 44.466 31.735 19.696 1.00 93.75 78 ALA A C 1
ATOM 597 O O . ALA A 1 78 ? 44.466 30.715 19.002 1.00 93.75 78 ALA A O 1
ATOM 598 N N . ASP A 1 79 ? 44.902 31.753 20.953 1.00 93.94 79 ASP A N 1
ATOM 599 C CA . ASP A 1 79 ? 45.313 30.549 21.665 1.00 93.94 79 ASP A CA 1
ATOM 600 C C . ASP A 1 79 ? 44.089 29.821 22.234 1.00 93.94 79 ASP A C 1
ATOM 602 O O . ASP A 1 79 ? 43.472 30.254 23.208 1.00 93.94 79 ASP A O 1
ATOM 606 N N . LEU A 1 80 ? 43.734 28.705 21.598 1.00 94.94 80 LEU A N 1
ATOM 607 C CA . LEU A 1 80 ? 42.700 27.772 22.044 1.00 94.94 80 LEU A CA 1
ATOM 608 C C . LEU A 1 80 ? 43.341 26.467 22.552 1.00 94.94 80 LEU A C 1
ATOM 610 O O . LEU A 1 80 ? 42.714 25.406 22.542 1.00 94.94 80 LEU A O 1
ATOM 614 N N . GLY A 1 81 ? 44.603 26.540 22.977 1.00 90.56 81 GLY A N 1
ATOM 615 C CA . GLY A 1 81 ? 45.487 25.426 23.293 1.00 90.56 81 GLY A CA 1
ATOM 616 C C . GLY A 1 81 ? 45.167 24.706 24.596 1.00 90.56 81 GLY A C 1
ATOM 617 O O . GLY A 1 81 ? 45.642 23.594 24.795 1.00 90.56 81 GLY A O 1
ATOM 618 N N . GLY A 1 82 ? 44.362 25.295 25.487 1.00 92.31 82 GLY A N 1
ATOM 619 C CA . GLY A 1 82 ? 43.970 24.670 26.759 1.00 92.31 82 GLY A CA 1
ATOM 620 C C . GLY A 1 82 ? 45.097 24.583 27.796 1.00 92.31 82 GLY A C 1
ATOM 621 O O . GLY A 1 82 ? 45.030 23.754 28.704 1.00 92.31 82 GLY A O 1
ATOM 622 N N . GLY A 1 83 ? 46.134 25.418 27.658 1.00 90.62 83 GLY A N 1
ATOM 623 C CA . GLY A 1 83 ? 47.279 25.483 28.573 1.00 90.62 83 GLY A CA 1
ATOM 624 C C . GLY A 1 83 ? 48.328 24.386 28.372 1.00 90.62 83 GLY A C 1
ATOM 625 O O . GLY A 1 83 ? 49.209 24.231 29.216 1.00 90.62 83 GLY A O 1
ATOM 626 N N . PHE A 1 84 ? 48.235 23.605 27.290 1.00 88.94 84 PHE A N 1
ATOM 627 C CA . PHE A 1 84 ? 49.163 22.508 26.982 1.00 88.94 84 PHE A CA 1
ATOM 628 C C . PHE A 1 84 ? 50.589 22.984 26.667 1.00 88.94 84 PHE A C 1
ATOM 630 O O . PHE A 1 84 ? 51.543 22.241 26.882 1.00 88.94 84 PHE A O 1
ATOM 637 N N . ASP A 1 85 ? 50.736 24.232 26.230 1.00 86.50 85 ASP A N 1
ATOM 638 C CA . ASP A 1 85 ? 52.002 24.950 26.059 1.00 86.50 85 ASP A CA 1
ATOM 639 C C . ASP A 1 85 ? 52.781 25.119 27.377 1.00 86.50 85 ASP A C 1
ATOM 641 O O . ASP A 1 85 ? 54.004 25.249 27.371 1.00 86.50 85 ASP A O 1
ATOM 645 N N . ARG A 1 86 ? 52.089 25.073 28.524 1.00 85.88 86 ARG A N 1
ATOM 646 C CA . ARG A 1 86 ? 52.676 25.285 29.858 1.00 85.88 86 ARG A CA 1
ATOM 647 C C . ARG A 1 86 ? 53.301 24.030 30.463 1.00 85.88 86 ARG A C 1
ATOM 649 O O . ARG A 1 86 ? 53.904 24.111 31.533 1.00 85.88 86 ARG A O 1
ATOM 656 N N . VAL A 1 87 ? 53.139 22.869 29.828 1.00 84.31 87 VAL A N 1
ATOM 657 C CA . VAL A 1 87 ? 53.629 21.586 30.345 1.00 84.31 87 VAL A CA 1
ATOM 658 C C . VAL A 1 87 ? 54.859 21.139 29.549 1.00 84.31 87 VAL A C 1
ATOM 660 O O . VAL A 1 87 ? 54.714 20.752 28.389 1.00 84.31 87 VAL A O 1
ATOM 663 N N . PRO A 1 88 ? 56.067 21.140 30.154 1.00 84.94 88 PRO A N 1
ATOM 664 C CA . PRO A 1 88 ? 57.255 20.609 29.496 1.00 84.94 88 PRO A CA 1
ATOM 665 C C . PRO A 1 88 ? 57.131 19.093 29.324 1.00 84.94 88 PRO A C 1
ATOM 667 O O . PRO A 1 88 ? 56.469 18.421 30.127 1.00 84.94 88 PRO A O 1
ATOM 670 N N . ASP A 1 89 ? 57.760 18.584 28.264 1.00 87.94 89 ASP A N 1
ATOM 671 C CA . ASP A 1 89 ? 57.845 17.156 27.936 1.00 87.94 89 ASP A CA 1
ATOM 672 C C . ASP A 1 89 ? 56.473 16.459 27.880 1.00 87.94 89 ASP A C 1
ATOM 674 O O . ASP A 1 89 ? 56.299 15.306 28.276 1.00 87.94 89 ASP A O 1
ATOM 678 N N . LEU A 1 90 ? 55.462 17.168 27.357 1.00 86.75 90 LEU A N 1
ATOM 679 C CA . LEU A 1 90 ? 54.077 16.695 27.245 1.00 86.75 90 LEU A CA 1
ATOM 680 C C . LEU A 1 90 ? 53.967 15.299 26.608 1.00 86.75 90 LEU A C 1
ATOM 682 O O . LEU A 1 90 ? 53.137 14.494 27.033 1.00 86.75 90 LEU A O 1
ATOM 686 N N . ALA A 1 91 ? 54.793 15.003 25.601 1.00 87.31 91 ALA A N 1
ATOM 687 C CA . ALA A 1 91 ? 54.812 13.705 24.931 1.00 87.31 91 ALA A CA 1
ATOM 688 C C . ALA A 1 91 ? 55.222 12.564 25.879 1.00 87.31 91 ALA A C 1
ATOM 690 O O . ALA A 1 91 ? 54.579 11.513 25.879 1.00 87.31 91 ALA A O 1
ATOM 691 N N . GLU A 1 92 ? 56.236 12.789 26.716 1.00 90.12 92 GLU A N 1
ATOM 692 C CA . GLU A 1 92 ? 56.713 11.824 27.709 1.00 90.12 92 GLU A CA 1
ATOM 693 C C . GLU A 1 92 ? 55.657 11.610 28.795 1.00 90.12 92 GLU A C 1
ATOM 695 O O . GLU A 1 92 ? 55.213 10.483 29.000 1.00 90.12 92 GLU A O 1
ATOM 700 N N . LYS A 1 93 ? 55.114 12.691 29.371 1.00 86.69 93 LYS A N 1
ATOM 701 C CA . LYS A 1 93 ? 54.027 12.613 30.368 1.00 86.69 93 LYS A CA 1
ATOM 702 C C . LYS A 1 93 ? 52.791 11.892 29.841 1.00 86.69 93 LYS A C 1
ATOM 704 O O . LYS A 1 93 ? 52.172 11.089 30.535 1.00 86.69 93 LYS A O 1
ATOM 709 N N . THR A 1 94 ? 52.427 12.151 28.588 1.00 89.56 94 THR A N 1
ATOM 710 C CA . THR A 1 94 ? 51.314 11.462 27.927 1.00 89.56 94 THR A CA 1
ATOM 711 C C . THR A 1 94 ? 51.598 9.962 27.782 1.00 89.56 94 THR A C 1
ATOM 713 O O . THR A 1 94 ? 50.706 9.138 28.011 1.00 89.56 94 THR A O 1
ATOM 716 N N . ALA A 1 95 ? 52.828 9.589 27.418 1.00 90.31 95 ALA A N 1
ATOM 717 C CA . ALA A 1 95 ? 53.253 8.197 27.292 1.00 90.31 95 ALA A CA 1
ATOM 718 C C . ALA A 1 95 ? 53.308 7.477 28.650 1.00 90.31 95 ALA A C 1
ATOM 720 O O . ALA A 1 95 ? 52.858 6.332 28.747 1.00 90.31 95 ALA A O 1
ATOM 721 N N . GLU A 1 96 ? 53.776 8.145 29.703 1.00 91.12 96 GLU A N 1
ATOM 722 C CA . GLU A 1 96 ? 53.786 7.636 31.078 1.00 91.12 96 GLU A CA 1
ATOM 723 C C . GLU A 1 96 ? 52.370 7.351 31.579 1.00 91.12 96 GLU A C 1
ATOM 725 O O . GLU A 1 96 ? 52.079 6.230 32.000 1.00 91.12 96 GLU A O 1
ATOM 730 N N . ILE A 1 97 ? 51.457 8.322 31.451 1.00 91.12 97 ILE A N 1
ATOM 731 C CA . ILE A 1 97 ? 50.042 8.166 31.823 1.00 91.12 97 ILE A CA 1
ATOM 732 C C . ILE A 1 97 ? 49.428 6.980 31.075 1.00 91.12 97 ILE A C 1
ATOM 734 O O . ILE A 1 97 ? 48.769 6.126 31.673 1.00 91.12 97 ILE A O 1
ATOM 738 N N . ARG A 1 98 ? 49.654 6.895 29.759 1.00 92.88 98 ARG A N 1
ATOM 739 C CA . ARG A 1 98 ? 49.138 5.798 28.930 1.00 92.88 98 ARG A CA 1
ATOM 740 C C . ARG A 1 98 ? 49.672 4.443 29.388 1.00 92.88 98 ARG A C 1
ATOM 742 O O . ARG A 1 98 ? 48.914 3.474 29.441 1.00 92.88 98 ARG A O 1
ATOM 749 N N . THR A 1 99 ? 50.960 4.374 29.703 1.00 93.25 99 THR A N 1
ATOM 750 C CA . THR A 1 99 ? 51.618 3.147 30.162 1.00 93.25 99 THR A CA 1
ATOM 751 C C . THR A 1 99 ? 51.084 2.725 31.524 1.00 93.25 99 THR A C 1
ATOM 753 O O . THR A 1 99 ? 50.741 1.558 31.693 1.00 93.25 99 THR A O 1
ATOM 756 N N . ALA A 1 100 ? 50.909 3.664 32.455 1.00 92.75 100 ALA A N 1
ATOM 757 C CA . ALA A 1 100 ? 50.337 3.401 33.773 1.00 92.75 100 ALA A CA 1
ATOM 758 C C . ALA A 1 100 ? 48.903 2.852 33.684 1.00 92.75 100 ALA A C 1
ATOM 760 O O . ALA A 1 100 ? 48.593 1.839 34.309 1.00 92.75 100 ALA A O 1
ATOM 761 N N . ILE A 1 101 ? 48.046 3.462 32.853 1.00 91.88 101 ILE A N 1
ATOM 762 C CA . ILE A 1 101 ? 46.665 2.996 32.637 1.00 91.88 101 ILE A CA 1
ATOM 763 C C . ILE A 1 101 ? 46.651 1.572 32.066 1.00 91.88 101 ILE A C 1
ATOM 765 O O . ILE A 1 101 ? 45.910 0.718 32.551 1.00 91.88 101 ILE A O 1
ATOM 769 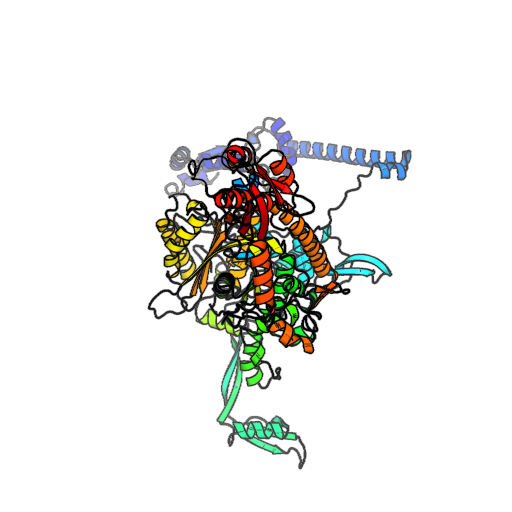N N . ARG A 1 102 ? 47.483 1.293 31.052 1.00 91.75 102 ARG A N 1
ATOM 770 C CA . ARG A 1 102 ? 47.568 -0.042 30.437 1.00 91.75 102 ARG A CA 1
ATOM 771 C C . ARG A 1 102 ? 48.122 -1.090 31.398 1.00 91.75 102 ARG A C 1
ATOM 773 O O . ARG A 1 102 ? 47.587 -2.192 31.443 1.00 91.75 102 ARG A O 1
ATOM 780 N N . ALA A 1 103 ? 49.154 -0.751 32.166 1.00 93.19 103 ALA A N 1
ATOM 781 C CA . ALA A 1 103 ? 49.753 -1.654 33.141 1.00 93.19 103 ALA A CA 1
ATOM 782 C C . ALA A 1 103 ? 48.755 -2.036 34.243 1.00 93.19 103 ALA A C 1
ATOM 784 O O . ALA A 1 103 ? 48.633 -3.212 34.581 1.00 93.19 103 ALA A O 1
ATOM 785 N N . GLU A 1 104 ? 47.994 -1.069 34.761 1.00 93.50 104 GLU A N 1
ATOM 786 C CA . GLU A 1 104 ? 46.963 -1.331 35.769 1.00 93.50 104 GLU A CA 1
ATOM 787 C C . GLU A 1 104 ? 45.799 -2.157 35.199 1.00 93.50 104 GLU A C 1
ATOM 789 O O . GLU A 1 104 ? 45.338 -3.101 35.844 1.00 93.50 104 GLU A O 1
ATOM 794 N N . ALA A 1 105 ? 45.345 -1.858 33.977 1.00 92.56 105 ALA A N 1
ATOM 795 C CA . ALA A 1 105 ? 44.311 -2.644 33.305 1.00 92.56 105 ALA A CA 1
ATOM 796 C C . ALA A 1 105 ? 44.756 -4.099 33.078 1.00 92.56 105 ALA A C 1
ATOM 798 O O . ALA A 1 105 ? 43.996 -5.025 33.366 1.00 92.56 105 ALA A O 1
ATOM 799 N N . GLU A 1 106 ? 45.995 -4.307 32.626 1.00 94.12 106 GLU A N 1
ATOM 800 C CA . GLU A 1 106 ? 46.540 -5.646 32.399 1.00 94.12 106 GLU A CA 1
ATOM 801 C C . GLU A 1 106 ? 46.705 -6.415 33.707 1.00 94.12 106 GLU A C 1
ATOM 803 O O . GLU A 1 106 ? 46.269 -7.561 33.805 1.00 94.12 106 GLU A O 1
ATOM 808 N N . LYS A 1 107 ? 47.231 -5.767 34.752 1.00 93.12 107 LYS A N 1
ATOM 809 C CA . LYS A 1 107 ? 47.325 -6.358 36.091 1.00 93.12 107 LYS A CA 1
ATOM 810 C C . LYS A 1 107 ? 45.958 -6.825 36.592 1.00 93.12 107 LYS A C 1
ATOM 812 O O . LYS A 1 107 ? 45.839 -7.946 37.080 1.00 93.12 107 LYS A O 1
ATOM 817 N N . ARG A 1 108 ? 44.915 -6.000 36.453 1.00 93.69 108 ARG A N 1
ATOM 818 C CA . ARG A 1 108 ? 43.543 -6.370 36.848 1.00 93.69 108 ARG A CA 1
ATOM 819 C C . ARG A 1 108 ? 42.986 -7.519 36.016 1.00 93.69 108 ARG A C 1
ATOM 821 O O . ARG A 1 108 ? 42.329 -8.390 36.576 1.00 93.69 108 ARG A O 1
ATOM 828 N N . ARG A 1 109 ? 43.249 -7.535 34.707 1.00 93.19 109 ARG A N 1
ATOM 829 C CA . ARG A 1 109 ? 42.813 -8.606 33.802 1.00 93.19 109 ARG A CA 1
ATOM 830 C C . ARG A 1 109 ? 43.444 -9.943 34.178 1.00 93.19 109 ARG A C 1
ATOM 832 O O . ARG A 1 109 ? 42.720 -10.922 34.324 1.00 93.19 109 ARG A O 1
ATOM 839 N N . VAL A 1 110 ? 44.760 -9.960 34.389 1.00 93.12 110 VAL A N 1
ATOM 840 C CA . VAL A 1 110 ? 45.499 -11.156 34.818 1.00 93.12 110 VAL A CA 1
ATOM 841 C C . VAL A 1 110 ? 44.996 -11.634 36.177 1.00 93.12 110 VAL A C 1
ATOM 843 O O . VAL A 1 110 ? 44.649 -12.800 36.305 1.00 93.12 110 VAL A O 1
ATOM 846 N N . LEU A 1 111 ? 44.848 -10.740 37.162 1.00 92.31 111 LEU A N 1
ATOM 847 C CA . LEU A 1 111 ? 44.296 -11.103 38.475 1.00 92.31 111 LEU A CA 1
ATOM 848 C C . LEU A 1 111 ? 42.878 -11.684 38.381 1.00 92.31 111 LEU A C 1
ATOM 850 O O . LEU A 1 111 ? 42.563 -12.635 39.084 1.00 92.31 111 LEU A O 1
ATOM 854 N N . ALA A 1 112 ? 42.015 -11.139 37.521 1.00 88.62 112 ALA A N 1
ATOM 855 C CA . ALA A 1 112 ? 40.666 -11.668 37.327 1.00 88.62 112 ALA A CA 1
ATOM 856 C C . ALA A 1 112 ? 40.673 -13.065 36.681 1.00 88.62 112 ALA A C 1
ATOM 858 O O . ALA A 1 112 ? 39.899 -13.927 37.093 1.00 88.62 112 ALA A O 1
ATOM 859 N N . MET A 1 113 ? 41.548 -13.293 35.695 1.00 87.62 113 MET A N 1
ATOM 860 C CA . MET A 1 113 ? 41.719 -14.599 35.050 1.00 87.62 113 MET A CA 1
ATOM 861 C C . MET A 1 113 ? 42.280 -15.642 36.022 1.00 87.62 113 MET A C 1
ATOM 863 O O . MET A 1 113 ? 41.714 -16.728 36.117 1.00 87.62 113 MET A O 1
ATOM 867 N N . GLU A 1 114 ? 43.325 -15.295 36.779 1.00 91.25 114 GLU A N 1
ATOM 868 C CA . GLU A 1 114 ? 43.917 -16.163 37.808 1.00 91.25 114 GLU A CA 1
ATOM 869 C C . GLU A 1 114 ? 42.896 -16.494 38.897 1.00 91.25 114 GLU A C 1
ATOM 871 O O . GLU A 1 114 ? 42.663 -17.664 39.168 1.00 91.25 114 GLU A O 1
ATOM 876 N N . ASN A 1 115 ? 42.178 -15.501 39.435 1.00 88.19 115 ASN A N 1
ATOM 877 C CA . ASN A 1 115 ? 41.123 -15.745 40.424 1.00 88.19 115 ASN A CA 1
ATOM 878 C C . ASN A 1 115 ? 40.026 -16.682 39.888 1.00 88.19 115 ASN A C 1
ATOM 880 O O . ASN A 1 115 ? 39.507 -17.512 40.633 1.00 88.19 115 ASN A O 1
ATOM 884 N N . SER A 1 116 ? 39.658 -16.560 38.607 1.00 85.38 116 SER A N 1
ATOM 885 C CA . SER A 1 116 ? 38.688 -17.457 37.966 1.00 85.38 116 SER A CA 1
ATOM 886 C C . SER A 1 116 ? 39.239 -18.879 37.818 1.00 85.38 116 SER A C 1
ATOM 888 O O . SER A 1 116 ? 38.509 -19.847 38.033 1.00 85.38 116 SER A O 1
ATOM 890 N N . ALA A 1 117 ? 40.517 -19.017 37.460 1.00 86.56 117 ALA A N 1
ATOM 891 C CA . ALA A 1 117 ? 41.186 -20.307 37.334 1.00 86.56 117 ALA A CA 1
ATOM 892 C C . ALA A 1 117 ? 41.365 -20.989 38.701 1.00 86.56 117 ALA A C 1
ATOM 894 O O . ALA A 1 117 ? 40.996 -22.155 38.843 1.00 86.56 117 ALA A O 1
ATOM 895 N N . ASP A 1 118 ? 41.829 -20.258 39.718 1.00 89.56 118 ASP A N 1
ATOM 896 C CA . ASP A 1 118 ? 41.947 -20.720 41.105 1.00 89.56 118 ASP A CA 1
ATOM 897 C C . ASP A 1 118 ? 40.593 -21.177 41.645 1.00 89.56 118 ASP A C 1
ATOM 899 O O . ASP A 1 118 ? 40.477 -22.269 42.205 1.00 89.56 118 ASP A O 1
ATOM 903 N N . PHE A 1 119 ? 39.536 -20.395 41.409 1.00 87.25 119 PHE A N 1
ATOM 904 C CA . PHE A 1 119 ? 38.178 -20.770 41.793 1.00 87.25 119 PHE A CA 1
ATOM 905 C C . PHE A 1 119 ? 37.760 -22.108 41.163 1.00 87.25 119 PHE A C 1
ATOM 907 O O . PHE A 1 119 ? 37.239 -22.987 41.855 1.00 87.25 119 PHE A O 1
ATOM 914 N N . ARG A 1 120 ? 38.037 -22.302 39.867 1.00 88.50 120 ARG A N 1
ATOM 915 C CA . ARG A 1 120 ? 37.759 -23.557 39.153 1.00 88.50 120 ARG A CA 1
ATOM 916 C C . ARG A 1 120 ? 38.575 -24.734 39.692 1.00 88.50 120 ARG A C 1
ATOM 918 O O . ARG A 1 120 ? 38.043 -25.841 39.760 1.00 88.50 120 ARG A O 1
ATOM 925 N N . VAL A 1 121 ? 39.839 -24.529 40.068 1.00 90.06 121 VAL A N 1
ATOM 926 C CA . VAL A 1 121 ? 40.708 -25.579 40.635 1.00 90.06 121 VAL A CA 1
ATOM 927 C C . VAL A 1 121 ? 40.250 -25.980 42.039 1.00 90.06 121 VAL A C 1
ATOM 929 O O . VAL A 1 121 ? 40.161 -27.171 42.328 1.00 90.06 121 VAL A O 1
ATOM 932 N N . ILE A 1 122 ? 39.925 -25.009 42.897 1.00 90.19 122 ILE A N 1
ATOM 933 C CA . ILE A 1 122 ? 39.540 -25.242 44.299 1.00 90.19 122 ILE A CA 1
ATOM 934 C C . ILE A 1 122 ? 38.132 -25.842 44.404 1.00 90.19 122 ILE A C 1
ATOM 936 O O . ILE A 1 122 ? 37.909 -26.756 45.197 1.00 90.19 122 ILE A O 1
ATOM 940 N N . HIS A 1 123 ? 37.174 -25.338 43.620 1.00 87.88 123 HIS A N 1
ATOM 941 C CA . HIS A 1 123 ? 35.752 -25.681 43.758 1.00 87.88 123 HIS A CA 1
ATOM 942 C C . HIS A 1 123 ? 35.213 -26.593 42.642 1.00 87.88 123 HIS A C 1
ATOM 944 O O . HIS A 1 123 ? 34.093 -27.099 42.742 1.00 87.88 123 HIS A O 1
ATOM 950 N N . GLY A 1 124 ? 36.004 -26.847 41.597 1.00 87.50 124 GLY A N 1
ATOM 951 C CA . GLY A 1 124 ? 35.628 -27.673 40.451 1.00 87.50 124 GLY A CA 1
ATOM 952 C C . GLY A 1 124 ? 34.740 -26.953 39.426 1.00 87.50 124 GLY A C 1
ATOM 953 O O . GLY A 1 124 ? 34.084 -25.952 39.708 1.00 87.50 124 GLY A O 1
ATOM 954 N N . ALA A 1 125 ? 34.667 -27.510 38.211 1.00 83.25 125 ALA A N 1
ATOM 955 C CA . ALA A 1 125 ? 33.903 -26.929 37.097 1.00 83.25 125 ALA A CA 1
ATOM 956 C C . ALA A 1 125 ? 32.384 -26.837 37.364 1.00 83.25 125 ALA A C 1
ATOM 958 O O . ALA A 1 125 ? 31.705 -25.986 36.797 1.00 83.25 125 ALA A O 1
ATOM 959 N N . ALA A 1 126 ? 31.845 -27.691 38.241 1.00 81.50 126 ALA A N 1
ATOM 960 C CA . ALA A 1 126 ? 30.432 -27.659 38.614 1.00 81.50 126 ALA A CA 1
ATOM 961 C C . ALA A 1 126 ? 30.075 -26.429 39.469 1.00 81.50 126 ALA A C 1
ATOM 963 O O . ALA A 1 126 ? 29.005 -25.855 39.287 1.00 81.50 126 ALA A O 1
ATOM 964 N N . ALA A 1 127 ? 30.972 -25.995 40.363 1.00 82.00 127 ALA A N 1
ATOM 965 C CA . ALA A 1 127 ? 30.773 -24.779 41.148 1.00 82.00 127 ALA A CA 1
ATOM 966 C C . ALA A 1 127 ? 30.896 -23.524 40.272 1.00 82.00 127 ALA A C 1
ATOM 968 O O . ALA A 1 127 ? 30.095 -22.605 40.402 1.00 82.00 127 ALA A O 1
ATOM 969 N N . GLU A 1 128 ? 31.839 -23.507 39.325 1.00 81.38 128 GLU A N 1
ATOM 970 C CA . GLU A 1 128 ? 31.969 -22.430 38.333 1.00 81.38 128 GLU A CA 1
ATOM 971 C C . GLU A 1 128 ? 30.709 -22.301 37.461 1.00 81.38 128 GLU A C 1
ATOM 973 O O . GLU A 1 128 ? 30.212 -21.193 37.256 1.00 81.38 128 GLU A O 1
ATOM 978 N N . ALA A 1 129 ? 30.131 -23.424 37.018 1.00 79.56 129 ALA A N 1
ATOM 979 C CA . ALA A 1 129 ? 28.900 -23.440 36.228 1.00 79.56 129 ALA A CA 1
ATOM 980 C C . ALA A 1 129 ? 27.695 -22.815 36.962 1.00 79.56 129 ALA A C 1
ATOM 982 O O . ALA A 1 129 ? 26.852 -22.200 36.316 1.00 79.56 129 ALA A O 1
ATOM 983 N N . LEU A 1 130 ? 27.628 -22.902 38.299 1.00 80.25 130 LEU A N 1
ATOM 984 C CA . LEU A 1 130 ? 26.587 -22.237 39.104 1.00 80.25 130 LEU A CA 1
ATOM 985 C C . LEU A 1 130 ? 26.738 -20.707 39.138 1.00 80.25 130 LEU A C 1
ATOM 987 O O . LEU A 1 130 ? 25.761 -19.998 39.376 1.00 80.25 130 LEU A O 1
ATOM 991 N N . HIS A 1 131 ? 27.947 -20.193 38.900 1.00 78.31 131 HIS A N 1
ATOM 992 C CA . HIS A 1 131 ? 28.230 -18.758 38.823 1.00 78.31 131 HIS A CA 1
ATOM 993 C C . HIS A 1 131 ? 28.176 -18.209 37.391 1.00 78.31 131 HIS A C 1
ATOM 995 O O . HIS A 1 131 ? 28.164 -16.988 37.202 1.00 78.31 131 HIS A O 1
ATOM 1001 N N . GLN A 1 132 ? 28.107 -19.078 36.377 1.00 79.31 132 GLN A N 1
ATOM 1002 C CA . GLN A 1 132 ? 27.907 -18.658 34.996 1.00 79.31 132 GLN A CA 1
ATOM 1003 C C . GLN A 1 132 ? 26.484 -18.135 34.804 1.00 79.31 132 GLN A C 1
ATOM 1005 O O . GLN A 1 132 ? 25.490 -18.831 35.006 1.00 79.31 132 GLN A O 1
ATOM 1010 N N . LYS A 1 133 ? 26.378 -16.878 34.373 1.00 82.56 133 LYS A N 1
ATOM 1011 C CA . LYS A 1 133 ? 25.093 -16.300 33.987 1.00 82.56 133 LYS A CA 1
ATOM 1012 C C . LYS A 1 133 ? 24.650 -16.916 32.662 1.00 82.56 133 LYS A C 1
ATOM 1014 O O . LYS A 1 133 ? 25.297 -16.706 31.639 1.00 82.56 133 LYS A O 1
ATOM 1019 N N . VAL A 1 134 ? 23.526 -17.629 32.672 1.00 83.94 134 VAL A N 1
ATOM 1020 C CA . VAL A 1 134 ? 22.868 -18.079 31.440 1.00 83.94 134 VAL A CA 1
ATOM 1021 C C . VAL A 1 134 ? 22.175 -16.878 30.803 1.00 83.94 134 VAL A C 1
ATOM 1023 O O . VAL A 1 134 ? 21.237 -16.316 31.367 1.00 83.94 134 VAL A O 1
ATOM 1026 N N . SER A 1 135 ? 22.654 -16.461 29.633 1.00 83.62 135 SER A N 1
ATOM 1027 C CA . SER A 1 135 ? 22.005 -15.415 28.844 1.00 83.62 135 SER A CA 1
ATOM 1028 C C . SER A 1 135 ? 20.866 -16.028 28.030 1.00 83.62 135 SER A C 1
ATOM 1030 O O . SER A 1 135 ? 21.100 -16.890 27.183 1.00 83.62 135 SER A O 1
ATOM 1032 N N . VAL A 1 136 ? 19.630 -15.596 28.297 1.00 85.75 136 VAL A N 1
ATOM 1033 C CA . VAL A 1 136 ? 18.463 -15.973 27.491 1.00 85.75 136 VAL A CA 1
ATOM 1034 C C . VAL A 1 136 ? 18.460 -15.116 26.234 1.00 85.75 136 VAL A C 1
ATOM 1036 O O . VAL A 1 136 ? 18.319 -13.896 26.312 1.00 85.75 136 VAL A O 1
ATOM 1039 N N . GLN A 1 137 ? 18.633 -15.759 25.083 1.00 85.75 137 GLN A N 1
ATOM 1040 C CA . GLN A 1 137 ? 18.568 -15.080 23.795 1.00 85.75 137 GLN A CA 1
ATOM 1041 C C . GLN A 1 137 ? 17.102 -14.890 23.386 1.00 85.75 137 GLN A C 1
ATOM 1043 O O . GLN A 1 137 ? 16.327 -15.850 23.472 1.00 85.75 137 GLN A O 1
ATOM 1048 N N . PRO A 1 138 ? 16.700 -13.682 22.956 1.00 79.81 138 PRO A N 1
ATOM 1049 C CA . PRO A 1 138 ? 15.350 -13.449 22.470 1.00 79.81 138 PRO A CA 1
ATOM 1050 C C . PRO A 1 138 ? 15.116 -14.235 21.174 1.00 79.81 138 PRO A C 1
ATOM 1052 O O . PRO A 1 138 ? 15.990 -14.315 20.312 1.00 79.81 138 PRO A O 1
ATOM 1055 N N . ARG A 1 139 ? 13.922 -14.814 21.049 1.00 88.50 139 ARG A N 1
ATOM 1056 C CA . ARG A 1 139 ? 13.399 -15.371 19.796 1.00 88.50 139 ARG A CA 1
ATOM 1057 C C . ARG A 1 139 ? 12.337 -14.438 19.246 1.00 88.50 139 ARG A C 1
ATOM 1059 O O . ARG A 1 139 ? 11.746 -13.672 20.011 1.00 88.50 139 ARG A O 1
ATOM 1066 N N . SER A 1 140 ? 12.105 -14.527 17.944 1.00 91.94 140 SER A N 1
ATOM 1067 C CA . SER A 1 140 ? 11.035 -13.780 17.304 1.00 91.94 140 SER A CA 1
ATOM 1068 C C . SER A 1 140 ? 9.675 -14.189 17.869 1.00 91.94 140 SER A C 1
ATOM 1070 O O . SER A 1 140 ? 9.439 -15.350 18.219 1.00 91.94 140 SER A O 1
ATOM 1072 N N . ASN A 1 141 ? 8.773 -13.222 17.990 1.00 91.94 141 ASN A N 1
ATOM 1073 C CA . ASN A 1 141 ? 7.386 -13.458 18.362 1.00 91.94 141 ASN A CA 1
ATOM 1074 C C . ASN A 1 141 ? 6.469 -12.565 17.529 1.00 91.94 141 ASN A C 1
ATOM 1076 O O . ASN A 1 141 ? 6.096 -11.465 17.944 1.00 91.94 141 ASN A O 1
ATOM 1080 N N . PHE A 1 142 ? 6.081 -13.072 16.361 1.00 93.19 142 PHE A N 1
ATOM 1081 C CA . PHE A 1 142 ? 5.097 -12.428 15.501 1.00 93.19 142 PHE A CA 1
ATOM 1082 C C . PHE A 1 142 ? 3.770 -12.253 16.239 1.00 93.19 142 PHE A C 1
ATOM 1084 O O . PHE A 1 142 ? 3.103 -13.231 16.582 1.00 93.19 142 PHE A O 1
ATOM 1091 N N . ARG A 1 143 ? 3.383 -10.996 16.474 1.00 88.75 143 ARG A N 1
ATOM 1092 C CA . ARG A 1 143 ? 2.166 -10.653 17.226 1.00 88.75 143 ARG A CA 1
ATOM 1093 C C . ARG A 1 143 ? 0.917 -10.538 16.363 1.00 88.75 143 ARG A C 1
ATOM 1095 O O . ARG A 1 143 ? -0.177 -10.709 16.895 1.00 88.75 143 ARG A O 1
ATOM 1102 N N . PHE A 1 144 ? 1.088 -10.216 15.075 1.00 92.56 144 PHE A N 1
ATOM 1103 C CA . PHE A 1 144 ? -0.002 -9.880 14.150 1.00 92.56 144 PHE A CA 1
ATOM 1104 C C . PHE A 1 144 ? -1.004 -8.932 14.827 1.00 92.56 144 PHE A C 1
ATOM 1106 O O . PHE A 1 144 ? -2.159 -9.291 15.057 1.00 92.56 144 PHE A O 1
ATOM 1113 N N . GLU A 1 145 ? -0.492 -7.780 15.287 1.00 82.50 145 GLU A N 1
ATOM 1114 C CA . GLU A 1 145 ? -1.234 -6.879 16.172 1.00 82.50 145 GLU A CA 1
ATOM 1115 C C . GLU A 1 145 ? -2.540 -6.416 15.514 1.00 82.50 145 GLU A C 1
ATOM 1117 O O . GLU A 1 145 ? -2.570 -6.017 14.353 1.00 82.50 145 GLU A O 1
ATOM 1122 N N . GLN A 1 146 ? -3.617 -6.498 16.291 1.00 85.81 146 GLN A N 1
ATOM 1123 C CA . GLN A 1 146 ? -4.935 -5.971 15.962 1.00 85.81 146 GLN A CA 1
ATOM 1124 C C . GLN A 1 146 ? -5.134 -4.633 16.694 1.00 85.81 146 GLN A C 1
ATOM 1126 O O . GLN A 1 146 ? -4.448 -4.383 17.695 1.00 85.81 146 GLN A O 1
ATOM 1131 N N . PRO A 1 147 ? -6.080 -3.782 16.258 1.00 86.25 147 PRO A N 1
ATOM 1132 C CA . PRO A 1 147 ? -6.411 -2.541 16.950 1.00 86.25 147 PRO A CA 1
ATOM 1133 C C . PRO A 1 147 ? -6.688 -2.794 18.432 1.00 86.25 147 PRO A C 1
ATOM 1135 O O . PRO A 1 147 ? -7.518 -3.634 18.791 1.00 86.25 147 PRO A O 1
ATOM 1138 N N . LYS A 1 148 ? -5.997 -2.062 19.310 1.00 85.94 148 LYS A N 1
ATOM 1139 C CA . LYS A 1 148 ? -6.241 -2.162 20.750 1.00 85.94 148 LYS A CA 1
ATOM 1140 C C . LYS A 1 148 ? -7.616 -1.587 21.064 1.00 85.94 148 LYS A C 1
ATOM 1142 O O . LYS A 1 148 ? -7.887 -0.422 20.789 1.00 85.94 148 LYS A O 1
ATOM 1147 N N . ILE A 1 149 ? -8.469 -2.401 21.675 1.00 90.19 149 ILE A N 1
ATOM 1148 C CA . ILE A 1 149 ? -9.756 -1.942 22.191 1.00 90.19 149 ILE A CA 1
ATOM 1149 C C . ILE A 1 149 ? -9.521 -1.466 23.626 1.00 90.19 149 ILE A C 1
ATOM 1151 O O . ILE A 1 149 ? -9.563 -2.272 24.557 1.00 90.19 149 ILE A O 1
ATOM 1155 N N . GLY A 1 150 ? -9.234 -0.169 23.770 1.00 86.12 150 GLY A N 1
ATOM 1156 C CA . GLY A 1 150 ? -9.108 0.518 25.059 1.00 86.12 150 GLY A CA 1
ATOM 1157 C C . GLY A 1 150 ? -10.374 0.418 25.903 1.00 86.12 150 GLY A C 1
ATOM 1158 O O . GLY A 1 150 ? -11.401 -0.046 25.402 1.00 86.12 150 GLY A O 1
ATOM 1159 N N . ASP A 1 151 ? -10.315 0.821 27.172 1.00 89.12 151 ASP A N 1
ATOM 1160 C CA . ASP A 1 151 ? -11.494 0.845 28.048 1.00 89.12 151 ASP A CA 1
ATOM 1161 C C . ASP A 1 151 ? -12.538 1.892 27.600 1.00 89.12 151 ASP A C 1
ATOM 1163 O O . ASP A 1 151 ? -12.313 2.667 26.670 1.00 89.12 151 ASP A O 1
ATOM 1167 N N . THR A 1 152 ? -13.730 1.878 28.203 1.00 88.31 152 THR A N 1
ATOM 1168 C CA . THR A 1 152 ? -14.826 2.772 27.789 1.00 88.31 152 THR A CA 1
ATOM 1169 C C . THR A 1 152 ? -14.436 4.254 27.904 1.00 88.31 152 THR A C 1
ATOM 1171 O O . THR A 1 152 ? -14.791 5.045 27.032 1.00 88.31 152 THR A O 1
ATOM 1174 N N . GLU A 1 153 ? -13.664 4.636 28.924 1.00 90.25 153 GLU A N 1
ATOM 1175 C CA . GLU A 1 153 ? -13.241 6.025 29.141 1.00 90.25 153 GLU A CA 1
ATOM 1176 C C . GLU A 1 153 ? -12.165 6.456 28.137 1.00 90.25 153 GLU A C 1
ATOM 1178 O O . GLU A 1 153 ? -12.233 7.553 27.579 1.00 90.25 153 GLU A O 1
ATOM 1183 N N . GLU A 1 154 ? -11.208 5.579 27.828 1.00 91.88 154 GLU A N 1
ATOM 1184 C CA . GLU A 1 154 ? -10.213 5.800 26.780 1.00 91.88 154 GLU A CA 1
ATOM 1185 C C . GLU A 1 154 ? -10.891 5.997 25.420 1.00 91.88 154 GLU A C 1
ATOM 1187 O O . GLU A 1 154 ? -10.598 6.969 24.718 1.00 91.88 154 GLU A O 1
ATOM 1192 N N . LEU A 1 155 ? -11.849 5.133 25.067 1.00 93.81 155 LEU A N 1
ATOM 1193 C CA . LEU A 1 155 ? -12.595 5.231 23.810 1.00 93.81 155 LEU A CA 1
ATOM 1194 C C . LEU A 1 155 ? -13.405 6.532 23.729 1.00 93.81 155 LEU A C 1
ATOM 1196 O O . LEU A 1 155 ? -13.360 7.206 22.697 1.00 93.81 155 LEU A O 1
ATOM 1200 N N . LYS A 1 156 ? -14.081 6.929 24.814 1.00 90.75 156 LYS A N 1
ATOM 1201 C CA . LYS A 1 156 ? -14.799 8.213 24.906 1.00 90.75 156 LYS A CA 1
ATOM 1202 C C . LYS A 1 156 ? -13.868 9.422 24.844 1.00 90.75 156 LYS A C 1
ATOM 1204 O O . LYS A 1 156 ? -14.260 10.452 24.314 1.00 90.75 156 LYS A O 1
ATOM 1209 N N . SER A 1 157 ? -12.624 9.311 25.317 1.00 92.25 157 SER A N 1
ATOM 1210 C CA . SER A 1 157 ? -11.640 10.400 25.198 1.00 92.25 157 SER A CA 1
ATOM 1211 C C . SER A 1 157 ? -11.227 10.682 23.744 1.00 92.25 157 SER A C 1
ATOM 1213 O O . SER A 1 157 ? -10.816 11.797 23.412 1.00 92.25 157 SER A O 1
ATOM 1215 N N . ILE A 1 158 ? -11.326 9.666 22.879 1.00 93.38 158 ILE A N 1
ATOM 1216 C CA . ILE A 1 158 ? -10.987 9.741 21.454 1.00 93.38 158 ILE A CA 1
ATOM 1217 C C . ILE A 1 158 ? -12.218 10.140 20.636 1.00 93.38 158 ILE A C 1
ATOM 1219 O O . ILE A 1 158 ? -12.129 11.007 19.763 1.00 93.38 158 ILE A O 1
ATOM 1223 N N . ALA A 1 159 ? -13.363 9.512 20.912 1.00 92.69 159 ALA A N 1
ATOM 1224 C CA . ALA A 1 159 ? -14.615 9.804 20.234 1.00 92.69 159 ALA A CA 1
ATOM 1225 C C . ALA A 1 159 ? -15.090 11.229 20.557 1.00 92.69 159 ALA A C 1
ATOM 1227 O O . ALA A 1 159 ? -15.129 11.644 21.709 1.00 92.69 159 ALA A O 1
ATOM 1228 N N . LYS A 1 160 ? -15.480 11.998 19.537 1.00 87.75 160 LYS A N 1
ATOM 1229 C CA . LYS A 1 160 ? -15.960 13.382 19.732 1.00 87.75 160 LYS A CA 1
ATOM 1230 C C . LYS A 1 160 ? -17.482 13.495 19.860 1.00 87.75 160 LYS A C 1
ATOM 1232 O O . LYS A 1 160 ? -18.009 14.592 20.023 1.00 87.75 160 LYS A O 1
ATOM 1237 N N . MET A 1 161 ? -18.199 12.375 19.777 1.00 87.19 161 MET A N 1
ATOM 1238 C CA . MET A 1 161 ? -19.658 12.327 19.837 1.00 87.19 161 MET A CA 1
ATOM 1239 C C . MET A 1 161 ? -20.140 11.015 20.469 1.00 87.19 161 MET A C 1
ATOM 1241 O O . MET A 1 161 ? -19.665 9.944 20.100 1.00 87.19 161 MET A O 1
ATOM 1245 N N . GLU A 1 162 ? -21.133 11.119 21.359 1.00 74.56 162 GLU A N 1
ATOM 1246 C CA . GLU A 1 162 ? -21.711 9.998 22.129 1.00 74.56 162 GLU A CA 1
ATOM 1247 C C . GLU A 1 162 ? -23.102 9.550 21.630 1.00 74.56 162 GLU A C 1
ATOM 1249 O O . GLU A 1 162 ? -23.691 8.618 22.167 1.00 74.56 162 GLU A O 1
ATOM 1254 N N . GLY A 1 163 ? -23.660 10.214 20.611 1.00 74.31 163 GLY A N 1
ATOM 1255 C CA . GLY A 1 163 ? -24.997 9.899 20.096 1.00 74.31 163 GLY A CA 1
ATOM 1256 C C . GLY A 1 163 ? -25.079 8.523 19.412 1.00 74.31 163 GLY A C 1
ATOM 1257 O O . GLY A 1 163 ? -24.086 8.082 18.821 1.00 74.31 163 GLY A O 1
ATOM 1258 N N . PRO A 1 164 ? -26.258 7.866 19.429 1.00 76.44 164 PRO A N 1
ATOM 1259 C CA . PRO A 1 164 ? -26.443 6.557 18.813 1.00 76.44 164 PRO A CA 1
ATOM 1260 C C . PRO A 1 164 ? -26.134 6.611 17.316 1.00 76.44 164 PRO A C 1
ATOM 1262 O O . PRO A 1 164 ? -26.383 7.616 16.644 1.00 76.44 164 PRO A O 1
ATOM 1265 N N . ILE A 1 165 ? -25.587 5.518 16.792 1.00 84.00 165 ILE A N 1
ATOM 1266 C CA . ILE A 1 165 ? -25.261 5.372 15.376 1.00 84.00 165 ILE A CA 1
ATOM 1267 C C . ILE A 1 165 ? -26.014 4.182 14.798 1.00 84.00 165 ILE A C 1
ATOM 1269 O O . ILE A 1 165 ? -26.147 3.161 15.460 1.00 84.00 165 ILE A O 1
ATOM 1273 N N . ASP A 1 166 ? -26.517 4.315 13.572 1.00 86.31 166 ASP A N 1
ATOM 1274 C CA . ASP A 1 166 ? -27.123 3.195 12.853 1.00 86.31 166 ASP A CA 1
ATOM 1275 C C . ASP A 1 166 ? -26.001 2.304 12.293 1.00 86.31 166 ASP A C 1
ATOM 1277 O O . ASP A 1 166 ? -25.318 2.715 11.345 1.00 86.31 166 ASP A O 1
ATOM 1281 N N . PRO A 1 167 ? -25.786 1.092 12.839 1.00 90.44 167 PRO A N 1
ATOM 1282 C CA . PRO A 1 167 ? -24.674 0.241 12.432 1.00 90.44 167 PRO A CA 1
ATOM 1283 C C . PRO A 1 167 ? -24.831 -0.303 11.003 1.00 90.44 167 PRO A C 1
ATOM 1285 O O . PRO A 1 167 ? -23.863 -0.793 10.422 1.00 90.44 167 PRO A O 1
ATOM 1288 N N . ASN A 1 168 ? -26.010 -0.183 10.384 1.00 88.69 168 ASN A N 1
ATOM 1289 C CA . ASN A 1 168 ? -26.204 -0.543 8.976 1.00 88.69 168 ASN A CA 1
ATOM 1290 C C . ASN A 1 168 ? -25.761 0.563 8.009 1.00 88.69 168 ASN A C 1
ATOM 1292 O O . ASN A 1 168 ? -25.595 0.306 6.819 1.00 88.69 168 ASN A O 1
ATOM 1296 N N . LYS A 1 169 ? -25.549 1.790 8.504 1.00 90.25 169 LYS A N 1
ATOM 1297 C CA . LYS A 1 169 ? -25.134 2.956 7.703 1.00 90.25 169 LYS A CA 1
ATOM 1298 C C . LYS A 1 169 ? -23.676 3.349 7.902 1.00 90.25 169 LYS A C 1
ATOM 1300 O O . LYS A 1 169 ? -23.257 4.408 7.444 1.00 90.25 169 LYS A O 1
ATOM 1305 N N . VAL A 1 170 ? -22.903 2.506 8.577 1.00 97.19 170 VAL A N 1
ATOM 1306 C CA . VAL A 1 170 ? -21.473 2.714 8.794 1.00 97.19 170 VAL A CA 1
ATOM 1307 C C . VAL A 1 170 ? -20.712 1.601 8.105 1.00 97.19 170 VAL A C 1
ATOM 1309 O O . VAL A 1 170 ? -21.020 0.425 8.293 1.00 97.19 170 VAL A O 1
ATOM 1312 N N . VAL A 1 171 ? -19.703 1.984 7.329 1.00 98.62 171 VAL A N 1
ATOM 1313 C CA . VAL A 1 171 ? -18.796 1.054 6.661 1.00 98.62 171 VAL A CA 1
ATOM 1314 C C . VAL A 1 171 ? -17.471 1.041 7.408 1.00 98.62 171 VAL A C 1
ATOM 1316 O O . VAL A 1 171 ? -16.880 2.088 7.685 1.00 98.62 171 VAL A O 1
ATOM 1319 N N . VAL A 1 172 ? -17.001 -0.155 7.732 1.00 98.81 172 VAL A N 1
ATOM 1320 C CA . VAL A 1 172 ? -15.741 -0.381 8.439 1.00 98.81 172 VAL A CA 1
ATOM 1321 C C . VAL A 1 172 ? -14.816 -1.259 7.614 1.00 98.81 172 VAL A C 1
ATOM 1323 O O . VAL A 1 172 ? -15.272 -2.122 6.868 1.00 98.81 172 VAL A O 1
ATOM 1326 N N . ILE A 1 173 ? -13.513 -1.046 7.765 1.00 98.88 173 ILE A N 1
ATOM 1327 C CA . ILE A 1 173 ? -12.478 -1.946 7.253 1.00 98.88 173 ILE A CA 1
ATOM 1328 C C . ILE A 1 173 ? -12.142 -2.920 8.372 1.00 98.88 173 ILE A C 1
ATOM 1330 O O . ILE A 1 173 ? -11.784 -2.487 9.469 1.00 98.88 173 ILE A O 1
ATOM 1334 N N . THR A 1 174 ? -12.251 -4.219 8.113 1.00 98.69 174 THR A N 1
ATOM 1335 C CA . THR A 1 174 ? -12.013 -5.260 9.121 1.00 98.69 174 THR A CA 1
ATOM 1336 C C . THR A 1 174 ? -10.679 -5.980 8.952 1.00 98.69 174 THR A C 1
ATOM 1338 O O . THR A 1 174 ? -10.103 -6.475 9.917 1.00 98.69 174 THR A O 1
ATOM 1341 N N . GLY A 1 175 ? -10.112 -5.963 7.750 1.00 98.50 175 GLY A N 1
ATOM 1342 C CA . GLY A 1 175 ? -8.780 -6.489 7.474 1.00 98.50 175 GLY A CA 1
ATOM 1343 C C . GLY A 1 175 ? -8.178 -5.848 6.235 1.00 98.50 175 GLY A C 1
ATOM 1344 O O . GLY A 1 175 ? -8.897 -5.296 5.401 1.00 98.50 175 GLY A O 1
ATOM 1345 N N . PHE A 1 176 ? -6.856 -5.891 6.125 1.00 98.69 176 PHE A N 1
ATOM 1346 C CA . PHE A 1 176 ? -6.129 -5.367 4.977 1.00 98.69 176 PHE A CA 1
ATOM 1347 C C . PHE A 1 176 ? -4.818 -6.125 4.775 1.00 98.69 176 PHE A C 1
ATOM 1349 O O . PHE A 1 176 ? -4.267 -6.683 5.724 1.00 98.69 176 PHE A O 1
ATOM 1356 N N . ALA A 1 177 ? -4.325 -6.129 3.541 1.00 98.69 177 ALA A N 1
ATOM 1357 C CA . ALA A 1 177 ? -3.022 -6.671 3.185 1.00 98.69 177 ALA A CA 1
ATOM 1358 C C . ALA A 1 177 ? -2.492 -6.024 1.901 1.00 98.69 177 ALA A C 1
ATOM 1360 O O . ALA A 1 177 ? -3.216 -5.336 1.173 1.00 98.69 177 ALA A O 1
ATOM 1361 N N . GLU A 1 178 ? -1.216 -6.257 1.619 1.00 98.75 178 GLU A N 1
ATOM 1362 C CA . GLU A 1 178 ? -0.564 -5.847 0.380 1.00 98.75 178 GLU A CA 1
ATOM 1363 C C . GLU A 1 178 ? 0.567 -6.804 0.015 1.00 98.75 178 GLU A C 1
ATOM 1365 O O . GLU A 1 178 ? 1.141 -7.468 0.875 1.00 98.75 178 GLU A O 1
ATOM 1370 N N . VAL A 1 179 ? 0.889 -6.826 -1.273 1.00 98.75 179 VAL A N 1
ATOM 1371 C CA . VAL A 1 179 ? 2.130 -7.363 -1.820 1.00 98.75 179 VAL A CA 1
ATOM 1372 C C . VAL A 1 179 ? 2.753 -6.226 -2.616 1.00 98.75 179 VAL A C 1
ATOM 1374 O O . VAL A 1 179 ? 2.164 -5.758 -3.593 1.00 98.75 179 VAL A O 1
ATOM 1377 N N . GLY A 1 180 ? 3.924 -5.764 -2.192 1.00 98.44 180 GLY A N 1
ATOM 1378 C CA . GLY A 1 180 ? 4.640 -4.661 -2.831 1.00 98.44 180 GLY A CA 1
ATOM 1379 C C . GLY A 1 180 ? 6.157 -4.783 -2.685 1.00 98.44 180 GLY A C 1
ATOM 1380 O O . GLY A 1 180 ? 6.654 -5.823 -2.250 1.00 98.44 180 GLY A O 1
ATOM 1381 N N . PRO A 1 181 ? 6.923 -3.729 -3.023 1.00 98.56 181 PRO A N 1
ATOM 1382 C CA . PRO A 1 181 ? 8.386 -3.782 -3.027 1.00 98.56 181 PRO A CA 1
ATOM 1383 C C . PRO A 1 181 ? 9.040 -4.065 -1.678 1.00 98.56 181 PRO A C 1
ATOM 1385 O O . PRO A 1 181 ? 10.174 -4.526 -1.637 1.00 98.56 181 PRO A O 1
ATOM 1388 N N . TRP A 1 182 ? 8.328 -3.817 -0.582 1.00 98.38 182 TRP A N 1
ATOM 1389 C CA . TRP A 1 182 ? 8.774 -4.127 0.776 1.00 98.38 182 TRP A CA 1
ATOM 1390 C C . TRP A 1 182 ? 8.038 -5.325 1.379 1.00 98.38 182 TRP A C 1
ATOM 1392 O O . TRP A 1 182 ? 7.976 -5.450 2.596 1.00 98.38 182 TRP A O 1
ATOM 1402 N N . GLY A 1 183 ? 7.486 -6.207 0.543 1.00 98.06 183 GLY A N 1
ATOM 1403 C CA . GLY A 1 183 ? 6.805 -7.420 0.976 1.00 98.06 183 GLY A CA 1
ATOM 1404 C C . GLY A 1 183 ? 5.362 -7.167 1.403 1.00 98.06 183 GLY A C 1
ATOM 1405 O O . GLY A 1 183 ? 4.562 -6.706 0.588 1.00 98.06 183 GLY A O 1
ATOM 1406 N N . SER A 1 184 ? 5.036 -7.512 2.651 1.00 98.44 184 SER A N 1
ATOM 1407 C CA . SER A 1 184 ? 3.696 -7.372 3.226 1.00 98.44 184 SER A CA 1
ATOM 1408 C C . SER A 1 184 ? 3.469 -5.988 3.841 1.00 98.44 184 SER A C 1
ATOM 1410 O O . SER A 1 184 ? 4.394 -5.188 4.006 1.00 98.44 184 SER A O 1
ATOM 1412 N N . ALA A 1 185 ? 2.237 -5.724 4.287 1.00 98.38 185 ALA A N 1
ATOM 1413 C CA . ALA A 1 185 ? 1.906 -4.484 4.992 1.00 98.38 185 ALA A CA 1
ATOM 1414 C C . ALA A 1 185 ? 2.688 -4.320 6.308 1.00 98.38 185 ALA A C 1
ATOM 1416 O O . ALA A 1 185 ? 2.867 -3.197 6.778 1.00 98.38 185 ALA A O 1
ATOM 1417 N N . ARG A 1 186 ? 3.149 -5.420 6.922 1.00 97.94 186 ARG A N 1
ATOM 1418 C CA . ARG A 1 186 ? 3.926 -5.395 8.172 1.00 97.94 186 ARG A CA 1
ATOM 1419 C C . ARG A 1 186 ? 5.349 -4.920 7.914 1.00 97.94 186 ARG A C 1
ATOM 1421 O O . ARG A 1 186 ? 5.785 -3.940 8.511 1.00 97.94 186 ARG A O 1
ATOM 1428 N N . THR A 1 187 ? 6.047 -5.577 6.993 1.00 98.38 187 THR A N 1
ATOM 1429 C CA . THR A 1 187 ? 7.444 -5.274 6.653 1.00 98.38 187 THR A CA 1
ATOM 1430 C C . THR A 1 187 ? 7.572 -3.904 5.993 1.00 98.38 187 THR A C 1
ATOM 1432 O O . THR A 1 187 ? 8.479 -3.139 6.326 1.00 98.38 187 THR A O 1
ATOM 1435 N N . ARG A 1 188 ? 6.607 -3.526 5.143 1.00 98.62 188 ARG A N 1
ATOM 1436 C CA . ARG A 1 188 ? 6.530 -2.173 4.579 1.00 98.62 188 ARG A CA 1
ATOM 1437 C C . ARG A 1 188 ? 6.330 -1.117 5.662 1.00 98.62 188 ARG A C 1
ATOM 1439 O O . ARG A 1 188 ? 7.019 -0.102 5.623 1.00 98.62 188 ARG A O 1
ATOM 1446 N N . TRP A 1 189 ? 5.467 -1.355 6.654 1.00 98.38 189 TRP A N 1
ATOM 1447 C CA . TRP A 1 189 ? 5.251 -0.410 7.756 1.00 98.38 189 TRP A CA 1
ATOM 1448 C C . TRP A 1 189 ? 6.482 -0.216 8.640 1.00 98.38 189 TRP A C 1
ATOM 1450 O O . TRP A 1 189 ? 6.767 0.908 9.046 1.00 98.38 189 TRP A O 1
ATOM 1460 N N . GLU A 1 190 ? 7.242 -1.272 8.929 1.00 97.75 190 GLU A N 1
ATOM 1461 C CA . GLU A 1 190 ? 8.494 -1.141 9.684 1.00 97.75 190 GLU A CA 1
ATOM 1462 C C . GLU A 1 190 ? 9.488 -0.226 8.961 1.00 97.75 190 GLU A C 1
ATOM 1464 O O . GLU A 1 190 ? 10.017 0.724 9.552 1.00 97.75 190 GLU A O 1
ATOM 1469 N N . GLN A 1 191 ? 9.656 -0.429 7.654 1.00 97.69 191 GLN A N 1
ATOM 1470 C CA . GLN A 1 191 ? 10.540 0.404 6.848 1.00 97.69 191 GLN A CA 1
ATOM 1471 C C . GLN A 1 191 ? 10.005 1.835 6.673 1.00 97.69 191 GLN A C 1
ATOM 1473 O O . GLN A 1 191 ? 10.761 2.804 6.740 1.00 97.69 191 GLN A O 1
ATOM 1478 N N . GLU A 1 192 ? 8.698 2.002 6.509 1.00 98.31 192 GLU A N 1
ATOM 1479 C CA . GLU A 1 192 ? 8.040 3.300 6.363 1.00 98.31 192 GLU A CA 1
ATOM 1480 C C . GLU A 1 192 ? 8.073 4.117 7.659 1.00 98.31 192 GLU A C 1
ATOM 1482 O O . GLU A 1 192 ? 8.543 5.255 7.669 1.00 98.31 192 GLU A O 1
ATOM 1487 N N . ALA A 1 193 ? 7.674 3.536 8.785 1.00 97.06 193 ALA A N 1
ATOM 1488 C CA . ALA A 1 193 ? 7.588 4.238 10.058 1.00 97.06 193 ALA A CA 1
ATOM 1489 C C . ALA A 1 193 ? 8.953 4.391 10.742 1.00 97.06 193 ALA A C 1
ATOM 1491 O O . ALA A 1 193 ? 9.230 5.454 11.300 1.00 97.06 193 ALA A O 1
ATOM 1492 N N . ARG A 1 194 ? 9.837 3.384 10.675 1.00 96.12 194 ARG A N 1
ATOM 1493 C CA . ARG A 1 194 ? 11.102 3.349 11.445 1.00 96.12 194 ARG A CA 1
ATOM 1494 C C . ARG A 1 194 ? 12.357 3.380 10.578 1.00 96.12 194 ARG A C 1
ATOM 1496 O O . ARG A 1 194 ? 13.321 4.028 10.972 1.00 96.12 194 ARG A O 1
ATOM 1503 N N . GLY A 1 195 ? 12.309 2.830 9.367 1.00 95.56 195 GLY A N 1
ATOM 1504 C CA . GLY A 1 195 ? 13.456 2.799 8.446 1.00 95.56 195 GLY A CA 1
ATOM 1505 C C . GLY A 1 195 ? 14.401 1.624 8.691 1.00 95.56 195 GLY A C 1
ATOM 1506 O O . GLY A 1 195 ? 15.478 1.578 8.103 1.00 95.56 195 GLY A O 1
ATOM 1507 N N . GLU A 1 196 ? 13.991 0.696 9.553 1.00 95.62 196 GLU A N 1
ATOM 1508 C CA . GLU A 1 196 ? 14.682 -0.550 9.854 1.00 95.62 196 GLU A CA 1
ATOM 1509 C C . GLU A 1 196 ? 13.653 -1.666 10.048 1.00 95.62 196 GLU A C 1
ATOM 1511 O O . GLU A 1 196 ? 12.567 -1.435 10.589 1.00 95.62 196 GLU A O 1
ATOM 1516 N N . LEU A 1 197 ? 14.009 -2.881 9.633 1.00 96.56 197 LEU A N 1
ATOM 1517 C CA . LEU A 1 197 ? 13.213 -4.079 9.885 1.00 96.56 197 LEU A CA 1
ATOM 1518 C C . LEU A 1 197 ? 13.474 -4.591 11.305 1.00 96.56 197 LEU A C 1
ATOM 1520 O O . LEU A 1 197 ? 14.584 -4.485 11.825 1.00 96.56 197 LEU A O 1
ATOM 1524 N N . THR A 1 198 ? 12.479 -5.182 11.953 1.00 95.94 198 THR A N 1
ATOM 1525 C CA . THR A 1 198 ? 12.661 -5.938 13.200 1.00 95.94 198 THR A CA 1
ATOM 1526 C C . THR A 1 198 ? 13.227 -7.334 12.906 1.00 95.94 198 THR A C 1
ATOM 1528 O O . THR A 1 198 ? 13.480 -7.687 11.755 1.00 95.94 198 THR A O 1
ATOM 1531 N N . ILE A 1 199 ? 13.473 -8.155 13.935 1.00 95.38 199 ILE A N 1
ATOM 1532 C CA . ILE A 1 199 ? 13.875 -9.557 13.710 1.00 95.38 199 ILE A CA 1
ATOM 1533 C C . ILE A 1 199 ? 12.733 -10.311 13.013 1.00 95.38 199 ILE A C 1
ATOM 1535 O O . ILE A 1 199 ? 12.983 -11.065 12.077 1.00 95.38 199 ILE A O 1
ATOM 1539 N N . GLU A 1 200 ? 11.490 -10.064 13.424 1.00 96.56 200 GLU A N 1
ATOM 1540 C CA . GLU A 1 200 ? 10.277 -10.570 12.783 1.00 96.56 200 GLU A CA 1
ATOM 1541 C C . GLU A 1 200 ? 10.197 -10.115 11.322 1.00 96.56 200 GLU A C 1
ATOM 1543 O O . GLU A 1 200 ? 10.003 -10.946 10.437 1.00 96.56 200 GLU A O 1
ATOM 1548 N N . GLY A 1 201 ? 10.428 -8.826 11.052 1.00 97.12 201 GLY A N 1
ATOM 1549 C CA . GLY A 1 201 ? 10.436 -8.286 9.693 1.00 97.12 201 GLY A CA 1
ATOM 1550 C C . GLY A 1 201 ? 11.497 -8.935 8.801 1.00 97.12 201 GLY A C 1
ATOM 1551 O O . GLY A 1 201 ? 11.210 -9.300 7.663 1.00 97.12 201 GLY A O 1
ATOM 1552 N N . VAL A 1 202 ? 12.706 -9.162 9.324 1.00 98.00 202 VAL A N 1
ATOM 1553 C CA . VAL A 1 202 ? 13.770 -9.869 8.590 1.00 98.00 202 VAL A CA 1
ATOM 1554 C C . VAL A 1 202 ? 13.419 -11.336 8.350 1.00 98.00 202 VAL A C 1
ATOM 1556 O O . VAL A 1 202 ? 13.663 -11.827 7.253 1.00 98.00 202 VAL A O 1
ATOM 1559 N N . ILE A 1 203 ? 12.823 -12.035 9.320 1.00 98.06 203 ILE A N 1
ATOM 1560 C CA . ILE A 1 203 ? 12.371 -13.425 9.136 1.00 98.06 203 ILE A CA 1
ATOM 1561 C C . ILE A 1 203 ? 11.274 -13.500 8.072 1.00 98.06 203 ILE A C 1
ATOM 1563 O O . ILE A 1 203 ? 11.334 -14.366 7.203 1.00 98.06 203 ILE A O 1
ATOM 1567 N N . GLU A 1 204 ? 10.296 -12.593 8.104 1.00 98.38 204 GLU A N 1
ATOM 1568 C CA . GLU A 1 204 ? 9.214 -12.556 7.118 1.00 98.38 204 GLU A CA 1
ATOM 1569 C C . GLU A 1 204 ? 9.747 -12.284 5.708 1.00 98.38 204 GLU A C 1
ATOM 1571 O O . GLU A 1 204 ? 9.398 -13.005 4.774 1.00 98.38 204 GLU A O 1
ATOM 1576 N N . MET A 1 205 ? 10.651 -11.310 5.557 1.00 98.56 205 MET A N 1
ATOM 1577 C CA . MET A 1 205 ? 11.302 -11.013 4.277 1.00 98.56 205 MET A CA 1
ATOM 1578 C C . MET A 1 205 ? 12.171 -12.179 3.795 1.00 98.56 205 MET A C 1
ATOM 1580 O O . MET A 1 205 ? 12.037 -12.597 2.648 1.00 98.56 205 MET A O 1
ATOM 1584 N N . ALA A 1 206 ? 13.010 -12.760 4.658 1.00 98.44 206 ALA A N 1
ATOM 1585 C CA . ALA A 1 206 ? 13.850 -13.906 4.308 1.00 98.44 206 ALA A CA 1
ATOM 1586 C C . ALA A 1 206 ? 13.008 -15.120 3.885 1.00 98.44 206 ALA A C 1
ATOM 1588 O O . ALA A 1 206 ? 13.352 -15.817 2.929 1.00 98.44 206 ALA A O 1
ATOM 1589 N N . TRP A 1 207 ? 11.892 -15.379 4.574 1.00 98.38 207 TRP A N 1
ATOM 1590 C CA . TRP A 1 207 ? 10.952 -16.435 4.201 1.00 98.38 207 TRP A CA 1
ATOM 1591 C C . TRP A 1 207 ? 10.321 -16.135 2.843 1.00 98.38 207 TRP A C 1
ATOM 1593 O O . TRP A 1 207 ? 10.363 -16.982 1.952 1.00 98.38 207 TRP A O 1
ATOM 1603 N N . MET A 1 208 ? 9.804 -14.919 2.658 1.00 97.94 208 MET A N 1
ATOM 1604 C CA . MET A 1 208 ? 9.134 -14.471 1.437 1.00 97.94 208 MET A CA 1
ATOM 1605 C C . MET A 1 208 ? 10.044 -14.552 0.208 1.00 97.94 208 MET A C 1
ATOM 1607 O O . MET A 1 208 ? 9.615 -15.031 -0.839 1.00 97.94 208 MET A O 1
ATOM 1611 N N . MET A 1 209 ? 11.300 -14.131 0.359 1.00 98.31 209 MET A N 1
ATOM 1612 C CA . MET A 1 209 ? 12.349 -14.175 -0.667 1.00 98.31 209 MET A CA 1
ATOM 1613 C C . MET A 1 209 ? 12.922 -15.585 -0.872 1.00 98.31 209 MET A C 1
ATOM 1615 O O . MET A 1 209 ? 13.764 -15.804 -1.737 1.00 98.31 209 MET A O 1
ATOM 1619 N N . GLY A 1 210 ? 12.483 -16.563 -0.076 1.00 97.69 210 GLY A N 1
ATOM 1620 C CA . GLY A 1 210 ? 12.917 -17.949 -0.185 1.00 97.69 210 GLY A CA 1
ATOM 1621 C C . GLY A 1 210 ? 14.332 -18.231 0.300 1.00 97.69 210 GLY A C 1
ATOM 1622 O O . GLY A 1 210 ? 14.865 -19.286 -0.028 1.00 97.69 210 GLY A O 1
ATOM 1623 N N . MET A 1 211 ? 14.908 -17.337 1.102 1.00 98.12 211 MET A N 1
ATOM 1624 C CA . MET A 1 211 ? 16.223 -17.499 1.729 1.00 98.12 211 MET A CA 1
ATOM 1625 C C . MET A 1 211 ? 16.183 -18.491 2.894 1.00 98.12 211 MET A C 1
ATOM 1627 O O . MET A 1 211 ? 17.160 -19.188 3.155 1.00 98.12 211 MET A O 1
ATOM 1631 N N . ILE A 1 212 ? 15.041 -18.594 3.579 1.00 97.75 212 ILE A N 1
ATOM 1632 C CA . ILE A 1 212 ? 14.827 -19.548 4.672 1.00 97.75 212 ILE A CA 1
ATOM 1633 C C . ILE A 1 212 ? 13.560 -20.376 4.460 1.00 97.75 212 ILE A C 1
ATOM 1635 O O . ILE A 1 212 ? 12.628 -19.990 3.749 1.00 97.75 212 ILE A O 1
ATOM 1639 N N . ARG A 1 213 ? 13.510 -21.532 5.119 1.00 96.12 213 ARG A N 1
ATOM 1640 C CA . ARG A 1 213 ? 12.321 -22.388 5.203 1.00 96.12 213 ARG A CA 1
ATOM 1641 C C . ARG A 1 213 ? 12.208 -22.999 6.591 1.00 96.12 213 ARG A C 1
ATOM 1643 O O . ARG A 1 213 ? 13.214 -23.244 7.254 1.00 96.12 213 ARG A O 1
ATOM 1650 N N . HIS A 1 214 ? 10.986 -23.260 7.033 1.00 95.69 214 HIS A N 1
ATOM 1651 C CA . HIS A 1 214 ? 10.765 -23.932 8.306 1.00 95.69 214 HIS A CA 1
ATOM 1652 C C . HIS A 1 214 ? 10.932 -25.451 8.150 1.00 95.69 214 HIS A C 1
ATOM 1654 O O . HIS A 1 214 ? 10.530 -26.040 7.145 1.00 95.69 214 HIS A O 1
ATOM 1660 N N . VAL A 1 215 ? 11.525 -26.100 9.151 1.00 94.56 215 VAL A N 1
ATOM 1661 C CA . VAL A 1 215 ? 11.644 -27.559 9.246 1.00 94.56 215 VAL A CA 1
ATOM 1662 C C . VAL A 1 215 ? 11.083 -28.009 10.581 1.00 94.56 215 VAL A C 1
ATOM 1664 O O . VAL A 1 215 ? 11.436 -27.465 11.620 1.00 94.56 215 VAL A O 1
ATOM 1667 N N . ASN A 1 216 ? 10.254 -29.050 10.552 1.00 93.56 216 ASN A N 1
ATOM 1668 C CA . ASN A 1 216 ? 9.843 -29.814 11.724 1.00 93.56 216 ASN A CA 1
ATOM 1669 C C . ASN A 1 216 ? 10.104 -31.297 11.437 1.00 93.56 216 ASN A C 1
ATOM 1671 O O . ASN A 1 216 ? 9.290 -31.973 10.810 1.00 93.56 216 ASN A O 1
ATOM 1675 N N . GLY A 1 217 ? 11.290 -31.788 11.795 1.00 91.81 217 GLY A N 1
ATOM 1676 C CA . GLY A 1 217 ? 11.703 -33.137 11.415 1.00 91.81 217 GLY A CA 1
ATOM 1677 C C . GLY A 1 217 ? 13.180 -33.408 11.662 1.00 91.81 217 GLY A C 1
ATOM 1678 O O . GLY A 1 217 ? 13.763 -32.914 12.621 1.00 91.81 217 GLY A O 1
ATOM 1679 N N . LYS A 1 218 ? 13.797 -34.235 10.814 1.00 89.94 218 LYS A N 1
ATOM 1680 C CA . LYS A 1 218 ? 15.237 -34.520 10.883 1.00 89.94 218 LYS A CA 1
ATOM 1681 C C . LYS A 1 218 ? 15.997 -33.669 9.871 1.00 89.94 218 LYS A C 1
ATOM 1683 O O . LYS A 1 218 ? 15.607 -33.604 8.709 1.00 89.94 218 LYS A O 1
ATOM 1688 N N . LEU A 1 219 ? 17.107 -33.077 10.302 1.00 89.38 219 LEU A N 1
ATOM 1689 C CA . LEU A 1 219 ? 18.079 -32.453 9.400 1.00 89.38 219 LEU A CA 1
ATOM 1690 C C . LEU A 1 219 ? 18.802 -33.518 8.564 1.00 89.38 219 LEU A C 1
ATOM 1692 O O . LEU A 1 219 ? 18.784 -34.706 8.897 1.00 89.38 219 LEU A O 1
ATOM 1696 N N . LYS A 1 220 ? 19.547 -33.084 7.538 1.00 82.94 220 LYS A N 1
ATOM 1697 C CA . LYS A 1 220 ? 20.422 -33.953 6.723 1.00 82.94 220 LYS A CA 1
ATOM 1698 C C . LYS A 1 220 ? 21.409 -34.787 7.557 1.00 82.94 220 LYS A C 1
ATOM 1700 O O . LYS A 1 220 ? 21.762 -35.892 7.167 1.00 82.94 220 LYS A O 1
ATOM 1705 N N . ASN A 1 221 ? 21.814 -34.296 8.730 1.00 82.19 221 ASN A N 1
ATOM 1706 C CA . ASN A 1 221 ? 22.695 -35.004 9.670 1.00 82.19 221 ASN A CA 1
ATOM 1707 C C . ASN A 1 221 ? 21.966 -36.014 10.591 1.00 82.19 221 ASN A C 1
ATOM 1709 O O . ASN A 1 221 ? 22.579 -36.564 11.506 1.00 82.19 221 ASN A O 1
ATOM 1713 N N . GLY A 1 222 ? 20.662 -36.231 10.397 1.00 86.50 222 GLY A N 1
ATOM 1714 C CA . GLY A 1 222 ? 19.833 -37.166 11.160 1.00 86.50 222 GLY A CA 1
ATOM 1715 C C . GLY A 1 222 ? 19.342 -36.658 12.521 1.00 86.50 222 GLY A C 1
ATOM 1716 O O . GLY A 1 222 ? 18.532 -37.345 13.151 1.00 86.50 222 GLY A O 1
ATOM 1717 N N . LYS A 1 223 ? 19.782 -35.477 12.981 1.00 90.31 223 LYS A N 1
ATOM 1718 C CA . LYS A 1 223 ? 19.337 -34.897 14.258 1.00 90.31 223 LYS A CA 1
ATOM 1719 C C . LYS A 1 223 ? 17.918 -34.329 14.137 1.00 90.31 223 LYS A C 1
ATOM 1721 O O . LYS A 1 223 ? 17.619 -33.692 13.125 1.00 90.31 223 LYS A O 1
ATOM 1726 N N . PRO A 1 224 ? 17.055 -34.525 15.151 1.00 93.56 224 PRO A N 1
ATOM 1727 C CA . PRO A 1 224 ? 15.767 -33.847 15.204 1.00 93.56 224 PRO A CA 1
ATOM 1728 C C . PRO A 1 224 ? 15.983 -32.337 15.351 1.00 93.56 224 PRO A C 1
ATOM 1730 O O . PRO A 1 224 ? 16.833 -31.900 16.129 1.00 93.56 224 PRO A O 1
ATOM 1733 N N . TYR A 1 225 ? 15.223 -31.554 14.598 1.00 95.25 225 TYR A N 1
ATOM 1734 C CA . TYR A 1 225 ? 15.282 -30.101 14.589 1.00 95.25 225 TYR A CA 1
ATOM 1735 C C . TYR A 1 225 ? 13.906 -29.514 14.279 1.00 95.25 225 TYR A C 1
ATOM 1737 O O . TYR A 1 225 ? 13.173 -30.030 13.430 1.00 95.25 225 TYR A O 1
ATOM 1745 N N . VAL A 1 226 ? 13.587 -28.425 14.974 1.00 95.00 226 VAL A N 1
ATOM 1746 C CA . VAL A 1 226 ? 12.402 -27.609 14.726 1.00 95.00 226 VAL A CA 1
ATOM 1747 C C . VAL A 1 226 ? 12.846 -26.156 14.679 1.00 95.00 226 VAL A C 1
ATOM 1749 O O . VAL A 1 226 ? 13.421 -25.664 15.652 1.00 95.00 226 VAL A O 1
ATOM 1752 N N . GLY A 1 227 ? 12.613 -25.489 13.555 1.00 95.19 227 GLY A N 1
ATOM 1753 C CA . GLY A 1 227 ? 12.986 -24.092 13.368 1.00 95.19 227 GLY A CA 1
ATOM 1754 C C . GLY A 1 227 ? 13.348 -23.759 11.928 1.00 95.19 227 GLY A C 1
ATOM 1755 O O . GLY A 1 227 ? 13.041 -24.505 10.995 1.00 95.19 227 GLY A O 1
ATOM 1756 N N . TRP A 1 228 ? 14.011 -22.621 11.762 1.00 96.75 228 TRP A N 1
ATOM 1757 C CA . TRP A 1 228 ? 14.431 -22.114 10.465 1.00 96.75 228 TRP A CA 1
ATOM 1758 C C . TRP A 1 228 ? 15.702 -22.799 9.976 1.00 96.75 228 TRP A C 1
ATOM 1760 O O . TRP A 1 228 ? 16.657 -22.995 10.726 1.00 96.75 228 TRP A O 1
ATOM 1770 N N . VAL A 1 229 ? 15.729 -23.133 8.693 1.00 96.75 229 VAL A N 1
ATOM 1771 C CA . VAL A 1 229 ? 16.954 -23.516 7.993 1.00 96.75 229 VAL A CA 1
ATOM 1772 C C . VAL A 1 229 ? 17.156 -22.599 6.799 1.00 96.75 229 VAL A C 1
ATOM 1774 O O . VAL A 1 229 ? 16.189 -22.137 6.188 1.00 96.75 229 VAL A O 1
ATOM 1777 N N . ASP A 1 230 ? 18.414 -22.360 6.469 1.00 97.19 230 ASP A N 1
ATOM 1778 C CA . ASP A 1 230 ? 18.805 -21.707 5.230 1.00 97.19 230 ASP A CA 1
ATOM 1779 C C . ASP A 1 230 ? 18.376 -22.574 4.037 1.00 97.19 230 ASP A C 1
ATOM 1781 O O . ASP A 1 230 ? 18.636 -23.779 4.009 1.00 97.19 230 ASP A O 1
ATOM 1785 N N . ALA A 1 231 ? 17.676 -21.990 3.068 1.00 95.50 231 ALA A N 1
ATOM 1786 C CA . ALA A 1 231 ? 17.050 -22.747 1.988 1.00 95.50 231 ALA A CA 1
ATOM 1787 C C . ALA A 1 231 ? 18.064 -23.338 0.995 1.00 95.50 231 ALA A C 1
ATOM 1789 O O . ALA A 1 231 ? 17.767 -24.352 0.364 1.00 95.50 231 ALA A O 1
ATOM 1790 N N . ALA A 1 232 ? 19.247 -22.731 0.863 1.00 95.00 232 ALA A N 1
ATOM 1791 C CA . ALA A 1 232 ? 20.285 -23.193 -0.053 1.00 95.00 232 ALA A CA 1
ATOM 1792 C C . ALA A 1 232 ? 21.172 -24.279 0.578 1.00 95.00 232 ALA A C 1
ATOM 1794 O O . ALA A 1 232 ? 21.468 -25.297 -0.051 1.00 95.00 232 ALA A O 1
ATOM 1795 N N . SER A 1 233 ? 21.598 -24.075 1.825 1.00 94.44 233 SER A N 1
ATOM 1796 C CA . SER A 1 233 ? 22.545 -24.955 2.525 1.00 94.44 233 SER A CA 1
ATOM 1797 C C . SER A 1 233 ? 21.886 -26.025 3.404 1.00 94.44 233 SER A C 1
ATOM 1799 O O . SER A 1 233 ? 22.526 -27.032 3.716 1.00 94.44 233 SER A O 1
ATOM 1801 N N . ASP A 1 234 ? 20.612 -25.857 3.772 1.00 92.19 234 ASP A N 1
ATOM 1802 C CA . ASP A 1 234 ? 19.891 -26.632 4.796 1.00 92.19 234 ASP A CA 1
ATOM 1803 C C . ASP A 1 234 ? 20.512 -26.569 6.204 1.00 92.19 234 ASP A C 1
ATOM 1805 O O . ASP A 1 234 ? 20.236 -27.423 7.058 1.00 92.19 234 ASP A O 1
ATOM 1809 N N . GLU A 1 235 ? 21.350 -25.568 6.475 1.00 94.88 235 GLU A N 1
ATOM 1810 C CA . GLU A 1 235 ? 21.904 -25.348 7.808 1.00 94.88 235 GLU A CA 1
ATOM 1811 C C . GLU A 1 235 ? 20.882 -24.674 8.739 1.00 94.88 235 GLU A C 1
ATOM 1813 O O . GLU A 1 235 ? 20.190 -23.743 8.321 1.00 94.88 235 GLU A O 1
ATOM 1818 N N . PRO A 1 236 ? 20.787 -25.094 10.017 1.00 95.81 236 PRO A N 1
ATOM 1819 C CA . PRO A 1 236 ? 19.988 -24.406 11.026 1.00 95.81 236 PRO A CA 1
ATOM 1820 C C . PRO A 1 236 ? 20.354 -22.932 11.175 1.00 95.81 236 PRO A C 1
ATOM 1822 O O . PRO A 1 236 ? 21.531 -22.580 11.290 1.00 95.81 236 PRO A O 1
ATOM 1825 N N . VAL A 1 237 ? 19.331 -22.090 11.274 1.00 95.44 237 VAL A N 1
ATOM 1826 C CA . VAL A 1 237 ? 19.476 -20.663 11.546 1.00 95.44 237 VAL A CA 1
ATOM 1827 C C . VAL A 1 237 ? 18.659 -20.310 12.778 1.00 95.44 237 VAL A C 1
ATOM 1829 O O . VAL A 1 237 ? 17.469 -20.602 12.865 1.00 95.44 237 VAL A O 1
ATOM 1832 N N . GLU A 1 238 ? 19.300 -19.669 13.748 1.00 94.12 238 GLU A N 1
ATOM 1833 C CA . GLU A 1 238 ? 18.609 -19.123 14.911 1.00 94.12 238 GLU A CA 1
ATOM 1834 C C . GLU A 1 238 ? 18.150 -17.687 14.645 1.00 94.12 238 GLU A C 1
ATOM 1836 O O . GLU A 1 238 ? 18.852 -16.910 14.001 1.00 94.12 238 GLU A O 1
ATOM 1841 N N . ASP A 1 239 ? 17.006 -17.304 15.209 1.00 94.00 239 ASP A N 1
ATOM 1842 C CA . ASP A 1 239 ? 16.381 -15.986 15.042 1.00 94.00 239 ASP A CA 1
ATOM 1843 C C . ASP A 1 239 ? 17.348 -14.815 15.306 1.00 94.00 239 ASP A C 1
ATOM 1845 O O . ASP A 1 239 ? 17.344 -13.824 14.581 1.00 94.00 239 ASP A O 1
ATOM 1849 N N . LYS A 1 240 ? 18.232 -14.944 16.307 1.00 92.81 240 LYS A N 1
ATOM 1850 C CA . LYS A 1 240 ? 19.238 -13.921 16.653 1.00 92.81 240 LYS A CA 1
ATOM 1851 C C . LYS A 1 240 ? 20.250 -13.647 15.533 1.00 92.81 240 LYS A C 1
ATOM 1853 O O . LYS A 1 240 ? 20.823 -12.563 15.482 1.00 92.81 240 LYS A O 1
ATOM 1858 N N . ASP A 1 241 ? 20.479 -14.625 14.656 1.00 94.56 241 ASP A N 1
ATOM 1859 C CA . ASP A 1 241 ? 21.452 -14.537 13.567 1.00 94.56 241 ASP A CA 1
ATOM 1860 C C . ASP A 1 241 ? 20.802 -14.036 12.267 1.00 94.56 241 ASP A C 1
ATOM 1862 O O . ASP A 1 241 ? 21.513 -13.727 11.313 1.00 94.56 241 ASP A O 1
ATOM 1866 N N . MET A 1 242 ? 19.469 -13.907 12.228 1.00 94.94 242 MET A N 1
ATOM 1867 C CA . MET A 1 242 ? 18.709 -13.551 11.024 1.00 94.94 242 MET A CA 1
ATOM 1868 C C . MET A 1 242 ? 19.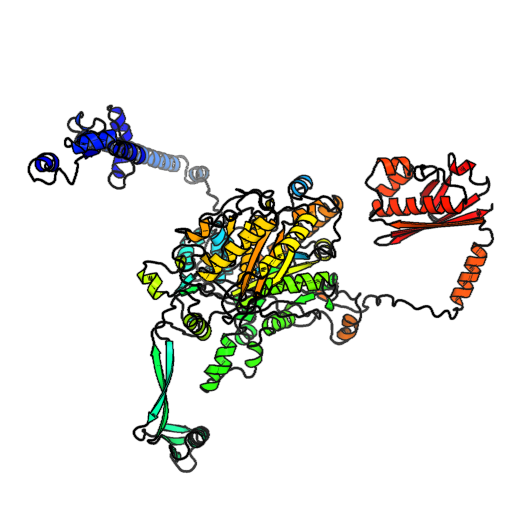128 -12.203 10.450 1.00 94.94 242 MET A C 1
ATOM 1870 O O . MET A 1 242 ? 19.445 -12.112 9.267 1.00 94.94 242 MET A O 1
ATOM 1874 N N . LYS A 1 243 ? 19.199 -11.169 11.298 1.00 94.88 243 LYS A N 1
ATOM 1875 C CA . LYS A 1 243 ? 19.636 -9.833 10.872 1.00 94.88 243 LYS A CA 1
ATOM 1876 C C . LYS A 1 243 ? 21.043 -9.859 10.285 1.00 94.88 243 LYS A C 1
ATOM 1878 O O . LYS A 1 243 ? 21.254 -9.439 9.154 1.00 94.88 243 LYS A O 1
ATOM 1883 N N . ALA A 1 244 ? 21.992 -10.417 11.035 1.00 95.81 244 ALA A N 1
ATOM 1884 C CA . ALA A 1 244 ? 23.393 -10.453 10.632 1.00 95.81 244 ALA A CA 1
ATOM 1885 C C . ALA A 1 244 ? 23.625 -11.243 9.332 1.00 95.81 244 ALA A C 1
ATOM 1887 O O . ALA A 1 244 ? 24.549 -10.916 8.590 1.00 95.81 244 ALA A O 1
ATOM 1888 N N . ARG A 1 245 ? 22.809 -12.273 9.063 1.00 96.44 245 ARG A N 1
ATOM 1889 C CA . ARG A 1 245 ? 22.929 -13.115 7.866 1.00 96.44 245 ARG A CA 1
ATOM 1890 C C . ARG A 1 245 ? 22.212 -12.546 6.643 1.00 96.44 245 ARG A C 1
ATOM 1892 O O . ARG A 1 245 ? 22.818 -12.529 5.580 1.00 96.44 245 ARG A O 1
ATOM 1899 N N . TYR A 1 246 ? 20.968 -12.085 6.784 1.00 97.88 246 TYR A N 1
ATOM 1900 C CA . TYR A 1 246 ? 20.088 -11.839 5.632 1.00 97.88 246 TYR A CA 1
ATOM 1901 C C . TYR A 1 246 ? 19.715 -10.370 5.405 1.00 97.88 246 TYR A C 1
ATOM 1903 O O . TYR A 1 246 ? 19.405 -10.006 4.277 1.00 97.88 246 TYR A O 1
ATOM 1911 N N . GLU A 1 247 ? 19.762 -9.496 6.419 1.00 97.31 247 GLU A N 1
ATOM 1912 C CA . GLU A 1 247 ? 19.230 -8.119 6.315 1.00 97.31 247 GLU A CA 1
ATOM 1913 C C . GLU A 1 247 ? 19.884 -7.320 5.178 1.00 97.31 247 GLU A C 1
ATOM 1915 O O . GLU A 1 247 ? 19.200 -6.628 4.427 1.00 97.31 247 GLU A O 1
ATOM 1920 N N . LYS A 1 248 ? 21.200 -7.471 4.990 1.00 97.31 248 LYS A N 1
ATOM 1921 C CA . LYS A 1 248 ? 21.929 -6.793 3.910 1.00 97.31 248 LYS A CA 1
ATOM 1922 C C . LYS A 1 248 ? 21.456 -7.228 2.518 1.00 97.31 248 LYS A C 1
ATOM 1924 O O . LYS A 1 248 ? 21.309 -6.377 1.647 1.00 97.31 248 LYS A O 1
ATOM 1929 N N . GLU A 1 249 ? 21.246 -8.527 2.318 1.00 97.25 249 GLU A N 1
ATOM 1930 C CA . GLU A 1 249 ? 20.805 -9.091 1.036 1.00 97.25 249 GLU A CA 1
ATOM 1931 C C . GLU A 1 249 ? 19.330 -8.767 0.761 1.00 97.25 249 GLU A C 1
ATOM 1933 O O . GLU A 1 249 ? 18.965 -8.407 -0.357 1.00 97.25 249 GLU A O 1
ATOM 1938 N N . ILE A 1 250 ? 18.497 -8.793 1.806 1.00 98.25 250 ILE A N 1
ATOM 1939 C CA . ILE A 1 250 ? 17.101 -8.347 1.751 1.00 98.25 250 ILE A CA 1
ATOM 1940 C C . ILE A 1 250 ? 17.028 -6.896 1.276 1.00 98.25 250 ILE A C 1
ATOM 1942 O O . ILE A 1 250 ? 16.311 -6.601 0.326 1.00 98.25 250 ILE A O 1
ATOM 1946 N N . ILE A 1 251 ? 17.791 -5.990 1.896 1.00 96.69 251 ILE A N 1
ATOM 1947 C CA . ILE A 1 251 ? 17.773 -4.563 1.543 1.00 96.69 251 ILE A CA 1
ATOM 1948 C C . ILE A 1 251 ? 18.261 -4.333 0.105 1.00 96.69 251 ILE A C 1
ATOM 1950 O O . ILE A 1 251 ? 17.725 -3.460 -0.573 1.00 96.69 251 ILE A O 1
ATOM 1954 N N . SER A 1 252 ? 19.233 -5.106 -0.396 1.00 97.44 252 SER A N 1
ATOM 1955 C CA . SER A 1 252 ? 19.700 -4.961 -1.784 1.00 97.44 252 SER A CA 1
ATOM 1956 C C . SER A 1 252 ? 18.703 -5.460 -2.832 1.00 97.44 252 SER A C 1
ATOM 1958 O O . SER A 1 252 ? 18.776 -5.021 -3.978 1.00 97.44 252 SER A O 1
ATOM 1960 N N . HIS A 1 253 ? 17.774 -6.340 -2.447 1.00 98.12 253 HIS A N 1
ATOM 1961 C CA . HIS A 1 253 ? 16.807 -6.995 -3.335 1.00 98.12 253 HIS A CA 1
ATOM 1962 C C . HIS A 1 253 ? 15.340 -6.702 -2.963 1.00 98.12 253 HIS A C 1
ATOM 1964 O O . HIS A 1 253 ? 14.432 -7.446 -3.340 1.00 98.12 253 HIS A O 1
ATOM 1970 N N . ALA A 1 254 ? 15.093 -5.600 -2.252 1.00 98.06 254 ALA A N 1
ATOM 1971 C CA . ALA A 1 254 ? 13.769 -5.083 -1.911 1.00 98.06 254 ALA A CA 1
ATOM 1972 C C . ALA A 1 254 ? 13.684 -3.571 -2.191 1.00 98.06 254 ALA A C 1
ATOM 1974 O O . ALA A 1 254 ? 14.691 -2.888 -2.368 1.00 98.06 254 ALA A O 1
ATOM 1975 N N . GLY A 1 255 ? 12.468 -3.036 -2.270 1.00 98.00 255 GLY A N 1
ATOM 1976 C CA . GLY A 1 255 ? 12.223 -1.611 -2.489 1.00 98.00 255 GLY A CA 1
ATOM 1977 C C . GLY A 1 255 ? 12.518 -1.126 -3.913 1.00 98.00 255 GLY A C 1
ATOM 1978 O O . GLY A 1 255 ? 12.453 -1.881 -4.889 1.00 98.00 255 GLY A O 1
ATOM 1979 N N . VAL A 1 256 ? 12.800 0.175 -4.027 1.00 98.44 256 VAL A N 1
ATOM 1980 C CA . VAL A 1 256 ? 13.192 0.833 -5.282 1.00 98.44 256 VAL A CA 1
ATOM 1981 C C . VAL A 1 256 ? 14.665 0.555 -5.566 1.00 98.44 256 VAL A C 1
ATOM 1983 O O . VAL A 1 256 ? 15.543 1.012 -4.836 1.00 98.44 256 VAL A O 1
ATOM 1986 N N . ARG A 1 257 ? 14.933 -0.177 -6.649 1.00 98.31 257 ARG A N 1
ATOM 1987 C CA . ARG A 1 257 ? 16.278 -0.624 -7.039 1.00 98.31 257 ARG A CA 1
ATOM 1988 C C . ARG A 1 257 ? 16.398 -0.778 -8.554 1.00 98.31 257 ARG A C 1
ATOM 1990 O O . ARG A 1 257 ? 15.413 -0.620 -9.280 1.00 98.31 257 ARG A O 1
ATOM 1997 N N . PHE A 1 258 ? 17.605 -1.061 -9.037 1.00 98.00 258 PHE A N 1
ATOM 1998 C CA . PHE A 1 258 ? 17.829 -1.372 -10.451 1.00 98.00 258 PHE A CA 1
ATOM 1999 C C . PHE A 1 258 ? 16.958 -2.543 -10.904 1.00 98.00 258 PHE A C 1
ATOM 2001 O O . PHE A 1 258 ? 16.742 -3.480 -10.141 1.00 98.00 258 PHE A O 1
ATOM 2008 N N . ILE A 1 259 ? 16.436 -2.465 -12.127 1.00 98.31 259 ILE A N 1
ATOM 2009 C CA . ILE A 1 259 ? 15.581 -3.506 -12.704 1.00 98.31 259 ILE A CA 1
ATOM 2010 C C . ILE A 1 259 ? 16.370 -4.813 -12.795 1.00 98.31 259 ILE A C 1
ATOM 2012 O O . ILE A 1 259 ? 17.427 -4.851 -13.422 1.00 98.31 259 ILE A O 1
ATOM 2016 N N . GLU A 1 260 ? 15.836 -5.865 -12.180 1.00 97.81 260 GLU A N 1
ATOM 2017 C CA . GLU A 1 260 ? 16.384 -7.221 -12.210 1.00 97.81 260 GLU A CA 1
ATOM 2018 C C . GLU A 1 260 ? 15.720 -8.014 -13.349 1.00 97.81 260 GLU A C 1
ATOM 2020 O O . GLU A 1 260 ? 14.525 -8.323 -13.261 1.00 97.81 260 GLU A O 1
ATOM 2025 N N . PRO A 1 261 ? 16.437 -8.332 -14.445 1.00 96.50 261 PRO A N 1
ATOM 2026 C CA . PRO A 1 261 ? 15.842 -8.960 -15.627 1.00 96.50 261 PRO A CA 1
ATOM 2027 C C . PRO A 1 261 ? 15.132 -10.289 -15.345 1.00 96.50 261 PRO A C 1
ATOM 2029 O O . PRO A 1 261 ? 14.164 -10.637 -16.030 1.00 96.50 261 PRO A O 1
ATOM 2032 N N . GLU A 1 262 ? 15.574 -11.025 -14.326 1.00 94.50 262 GLU A N 1
ATOM 2033 C CA . GLU A 1 262 ? 15.019 -12.312 -13.901 1.00 94.50 262 GLU A CA 1
ATOM 2034 C C . GLU A 1 262 ? 13.549 -12.186 -13.478 1.00 94.50 262 GLU A C 1
ATOM 2036 O O . GLU A 1 262 ? 12.753 -13.095 -13.715 1.00 94.50 262 GLU A O 1
ATOM 2041 N N . LEU A 1 263 ? 13.154 -11.030 -12.933 1.00 95.12 263 LEU A N 1
ATOM 2042 C CA . LEU A 1 263 ? 11.773 -10.745 -12.537 1.00 95.12 263 LEU A CA 1
ATOM 2043 C C . LEU A 1 263 ? 10.876 -10.372 -13.729 1.00 95.12 263 LEU A C 1
ATOM 2045 O O . LEU A 1 263 ? 9.652 -10.326 -13.589 1.00 95.12 263 LEU A O 1
ATOM 2049 N N . PHE A 1 264 ? 11.446 -10.105 -14.907 1.00 95.06 264 PHE A N 1
ATOM 2050 C CA . PHE A 1 264 ? 10.739 -9.517 -16.053 1.00 95.06 264 PHE A CA 1
ATOM 2051 C C . PHE A 1 264 ? 11.018 -10.243 -17.372 1.00 95.06 264 PHE A C 1
ATOM 2053 O O . PHE A 1 264 ? 11.145 -9.611 -18.418 1.00 95.06 264 PHE A O 1
ATOM 2060 N N . LYS A 1 265 ? 11.100 -11.581 -17.337 1.00 90.00 265 LYS A N 1
ATOM 2061 C CA . LYS A 1 265 ? 11.315 -12.436 -18.524 1.00 90.00 265 LYS A CA 1
ATOM 2062 C C . LYS A 1 265 ? 12.558 -12.032 -19.342 1.00 90.00 265 LYS A C 1
ATOM 2064 O O . LYS A 1 265 ? 12.549 -12.099 -20.569 1.00 90.00 265 LYS A O 1
ATOM 2069 N N . GLY A 1 266 ? 13.625 -11.604 -18.666 1.00 92.12 266 GLY A N 1
ATOM 2070 C CA . GLY A 1 266 ? 14.883 -11.190 -19.293 1.00 92.12 266 GLY A CA 1
ATOM 2071 C C . GLY A 1 266 ? 14.898 -9.750 -19.812 1.00 92.12 266 GLY A C 1
ATOM 2072 O O . GLY A 1 266 ? 15.807 -9.398 -20.564 1.00 92.12 266 GLY A O 1
ATOM 2073 N N . TYR A 1 267 ? 13.921 -8.915 -19.437 1.00 93.88 267 TYR A N 1
ATOM 2074 C CA . TYR A 1 267 ? 13.923 -7.496 -19.790 1.00 93.88 267 TYR A CA 1
ATOM 2075 C C . TYR A 1 267 ? 15.126 -6.772 -19.173 1.00 93.88 267 TYR A C 1
ATOM 2077 O O . TYR A 1 267 ? 15.207 -6.580 -17.962 1.00 93.88 267 TYR A O 1
ATOM 2085 N N . ASP A 1 268 ? 16.033 -6.330 -20.040 1.00 94.44 268 ASP A N 1
ATOM 2086 C CA . ASP A 1 268 ? 17.174 -5.488 -19.699 1.00 94.44 268 ASP A CA 1
ATOM 2087 C C . ASP A 1 268 ? 17.000 -4.104 -20.355 1.00 94.44 268 ASP A C 1
ATOM 2089 O O . ASP A 1 268 ? 17.167 -3.971 -21.575 1.00 94.44 268 ASP A O 1
ATOM 2093 N N . PRO A 1 269 ? 16.699 -3.050 -19.573 1.00 92.88 269 PRO A N 1
ATOM 2094 C CA . PRO A 1 269 ? 16.602 -1.683 -20.078 1.00 92.88 269 PRO A CA 1
ATOM 2095 C C . PRO A 1 269 ? 17.861 -1.204 -20.816 1.00 92.88 269 PRO A C 1
ATOM 2097 O O . PRO A 1 269 ? 17.769 -0.399 -21.745 1.00 92.88 269 PRO A O 1
ATOM 2100 N N . ALA A 1 270 ? 19.053 -1.690 -20.455 1.00 91.12 270 ALA A N 1
ATOM 2101 C CA . ALA A 1 270 ? 20.290 -1.314 -21.137 1.00 91.12 270 ALA A CA 1
ATOM 2102 C C . ALA A 1 270 ? 20.375 -1.892 -22.561 1.00 91.12 270 ALA A C 1
ATOM 2104 O O . ALA A 1 270 ? 21.130 -1.370 -23.388 1.00 91.12 270 ALA A O 1
ATOM 2105 N N . ARG A 1 271 ? 19.584 -2.929 -22.859 1.00 91.31 271 ARG A N 1
ATOM 2106 C CA . ARG A 1 271 ? 19.545 -3.656 -24.132 1.00 91.31 271 ARG A CA 1
ATOM 2107 C C . ARG A 1 271 ? 18.112 -3.868 -24.632 1.00 91.31 271 ARG A C 1
ATOM 2109 O O . ARG A 1 271 ? 17.760 -4.966 -25.068 1.00 91.31 271 ARG A O 1
ATOM 2116 N N . LYS A 1 272 ? 17.286 -2.822 -24.627 1.00 89.00 272 LYS A N 1
ATOM 2117 C CA . LYS A 1 272 ? 15.899 -2.937 -25.087 1.00 89.00 272 LYS A CA 1
ATOM 2118 C C . LYS A 1 272 ? 15.828 -3.290 -26.577 1.00 89.00 272 LYS A C 1
ATOM 2120 O O . LYS A 1 272 ? 16.314 -2.530 -27.419 1.00 89.00 272 LYS A O 1
ATOM 2125 N N . GLY A 1 273 ? 15.197 -4.422 -26.890 1.00 86.75 273 GLY A N 1
ATOM 2126 C CA . GLY A 1 273 ? 15.070 -4.959 -28.244 1.00 86.75 273 GLY A CA 1
ATOM 2127 C C . GLY A 1 273 ? 13.983 -4.275 -29.078 1.00 86.75 273 GLY A C 1
ATOM 2128 O O . GLY A 1 273 ? 12.896 -3.972 -28.596 1.00 86.75 273 GLY A O 1
ATOM 2129 N N . PHE A 1 274 ? 14.270 -4.067 -30.359 1.00 88.31 274 PHE A N 1
ATOM 2130 C CA . PHE A 1 274 ? 13.331 -3.631 -31.389 1.00 88.31 274 PHE A CA 1
ATOM 2131 C C . PHE A 1 274 ? 13.551 -4.454 -32.656 1.00 88.31 274 PHE A C 1
ATOM 2133 O O . PHE A 1 274 ? 14.676 -4.837 -32.963 1.00 88.31 274 PHE A O 1
ATOM 2140 N N . THR A 1 275 ? 12.506 -4.661 -33.448 1.00 91.88 275 THR A N 1
ATOM 2141 C CA . THR A 1 275 ? 12.621 -5.230 -34.796 1.00 91.88 275 THR A CA 1
ATOM 2142 C C . THR A 1 275 ? 12.456 -4.129 -35.832 1.00 91.88 275 THR A C 1
ATOM 2144 O O . THR A 1 275 ? 11.460 -3.404 -35.815 1.00 91.88 275 THR A O 1
ATOM 2147 N N . GLN A 1 276 ? 13.420 -3.991 -36.740 1.00 94.50 276 GLN A N 1
ATOM 2148 C CA . GLN A 1 276 ? 13.332 -3.071 -37.869 1.00 94.50 276 GLN A CA 1
ATOM 2149 C C . GLN A 1 276 ? 13.057 -3.845 -39.152 1.00 94.50 276 GLN A C 1
ATOM 2151 O O . GLN A 1 276 ? 13.781 -4.775 -39.492 1.00 94.50 276 GLN A O 1
ATOM 2156 N N . GLU A 1 277 ? 12.024 -3.433 -39.874 1.00 95.81 277 GLU A N 1
ATOM 2157 C CA . GLU A 1 277 ? 11.734 -3.968 -41.197 1.00 95.81 277 GLU A CA 1
ATOM 2158 C C . GLU A 1 277 ? 12.733 -3.418 -42.222 1.00 95.81 277 GLU A C 1
ATOM 2160 O O . GLU A 1 277 ? 12.948 -2.204 -42.304 1.00 95.81 277 GLU A O 1
ATOM 2165 N N . ILE A 1 278 ? 13.341 -4.310 -43.002 1.00 96.00 278 ILE A N 1
ATOM 2166 C CA . ILE A 1 278 ? 14.228 -3.972 -44.117 1.00 96.00 278 ILE A CA 1
ATOM 2167 C C . ILE A 1 278 ? 13.810 -4.734 -45.373 1.00 96.00 278 ILE A C 1
ATOM 2169 O O . ILE A 1 278 ? 13.212 -5.805 -45.295 1.00 96.00 278 ILE A O 1
ATOM 2173 N N . GLU A 1 279 ? 14.148 -4.188 -46.536 1.00 96.62 279 GLU A N 1
ATOM 2174 C CA . GLU A 1 279 ? 13.996 -4.873 -47.818 1.00 96.62 279 GLU A CA 1
ATOM 2175 C C . GLU A 1 279 ? 15.336 -5.480 -48.248 1.00 96.62 279 GLU A C 1
ATOM 2177 O O . GLU A 1 279 ? 16.377 -4.819 -48.189 1.00 96.62 279 GLU A O 1
ATOM 2182 N N . LEU A 1 280 ? 15.314 -6.741 -48.680 1.00 96.00 280 LEU A N 1
ATOM 2183 C CA . LEU A 1 280 ? 16.507 -7.450 -49.130 1.00 96.00 280 LEU A CA 1
ATOM 2184 C C . LEU A 1 280 ? 17.029 -6.888 -50.456 1.00 96.00 280 LEU A C 1
ATOM 2186 O O . LEU A 1 280 ? 16.296 -6.769 -51.439 1.00 96.00 280 LEU A O 1
ATOM 2190 N N . SER A 1 281 ? 18.328 -6.593 -50.506 1.00 95.88 281 SER A N 1
ATOM 2191 C CA . SER A 1 281 ? 19.006 -6.078 -51.704 1.00 95.88 281 SER A CA 1
ATOM 2192 C C . SER A 1 281 ? 19.468 -7.171 -52.676 1.00 95.88 281 SER A C 1
ATOM 2194 O O . SER A 1 281 ? 19.775 -6.869 -53.833 1.00 95.88 281 SER A O 1
ATOM 2196 N N . HIS A 1 282 ? 19.499 -8.421 -52.217 1.00 95.56 282 HIS A N 1
ATOM 2197 C CA . HIS A 1 282 ? 19.919 -9.624 -52.933 1.00 95.56 282 HIS A CA 1
ATOM 2198 C C . HIS A 1 282 ? 19.165 -10.844 -52.381 1.00 95.56 282 HIS A C 1
ATOM 2200 O O . HIS A 1 282 ? 18.534 -10.748 -51.328 1.00 95.56 282 HIS A O 1
ATOM 2206 N N . ASP A 1 283 ? 19.220 -11.960 -53.104 1.00 96.62 283 ASP A N 1
ATOM 2207 C CA . ASP A 1 283 ? 18.636 -13.234 -52.677 1.00 96.62 283 ASP A CA 1
ATOM 2208 C C . ASP A 1 283 ? 19.468 -13.820 -51.520 1.00 96.62 283 ASP A C 1
ATOM 2210 O O . ASP A 1 283 ? 20.697 -13.721 -51.533 1.00 96.62 283 ASP A O 1
ATOM 2214 N N . LEU A 1 284 ? 18.811 -14.394 -50.511 1.00 96.06 284 LEU A N 1
ATOM 2215 C CA . LEU A 1 284 ? 19.473 -15.068 -49.390 1.00 96.06 284 LEU A CA 1
ATOM 2216 C C . LEU A 1 284 ? 19.779 -16.531 -49.717 1.00 96.06 284 LEU A C 1
ATOM 2218 O O . LEU A 1 284 ? 19.199 -17.116 -50.627 1.00 96.06 284 LEU A O 1
ATOM 2222 N N . GLU A 1 285 ? 20.665 -17.138 -48.930 1.00 95.56 285 GLU A N 1
ATOM 2223 C CA . GLU A 1 285 ? 20.868 -18.586 -48.963 1.00 95.56 285 GLU A CA 1
ATOM 2224 C C . GLU A 1 285 ? 19.566 -19.324 -48.597 1.00 95.56 285 GLU A C 1
ATOM 2226 O O . GLU A 1 285 ? 18.844 -18.876 -47.696 1.00 95.56 285 GLU A O 1
ATOM 2231 N N . PRO A 1 286 ? 19.247 -20.442 -49.275 1.00 95.25 286 PRO A N 1
ATOM 2232 C CA . PRO A 1 286 ? 18.054 -21.203 -48.965 1.00 95.25 286 PRO A CA 1
ATOM 2233 C C . PRO A 1 286 ? 18.130 -21.822 -47.564 1.00 95.25 286 PRO A C 1
ATOM 2235 O O . PRO A 1 286 ? 19.131 -22.426 -47.183 1.00 95.25 286 PRO A O 1
ATOM 2238 N N . LEU A 1 287 ? 17.040 -21.689 -46.814 1.00 94.56 287 LEU A N 1
ATOM 2239 C CA . LEU A 1 287 ? 16.834 -22.294 -45.497 1.00 94.56 287 LEU A CA 1
ATOM 2240 C C . LEU A 1 287 ? 15.999 -23.570 -45.610 1.00 94.56 287 LEU A C 1
ATOM 2242 O O . LEU A 1 287 ? 15.022 -23.608 -46.354 1.00 94.56 287 LEU A O 1
ATOM 2246 N N . GLU A 1 288 ? 16.378 -24.599 -44.853 1.00 94.88 288 GLU A N 1
ATOM 2247 C CA . GLU A 1 288 ? 15.652 -25.867 -44.775 1.00 94.88 288 GLU A CA 1
ATOM 2248 C C . GLU A 1 288 ? 14.547 -25.795 -43.711 1.00 94.88 288 GLU A C 1
ATOM 2250 O O . GLU A 1 288 ? 14.806 -25.456 -42.555 1.00 94.88 288 GLU A O 1
ATOM 2255 N N . VAL A 1 289 ? 13.310 -26.094 -44.107 1.00 94.38 289 VAL A N 1
ATOM 2256 C CA . VAL A 1 289 ? 12.097 -26.046 -43.274 1.00 94.38 289 VAL A CA 1
ATOM 2257 C C . VAL A 1 289 ? 11.156 -27.206 -43.613 1.00 94.38 289 VAL A C 1
ATOM 2259 O O . VAL A 1 289 ? 11.408 -27.956 -44.553 1.00 94.38 289 VAL A O 1
ATOM 2262 N N . SER A 1 290 ? 10.056 -27.363 -42.870 1.00 94.38 290 SER A N 1
ATOM 2263 C CA . SER A 1 290 ? 9.013 -28.330 -43.232 1.00 94.38 290 SER A CA 1
ATOM 2264 C C . SER A 1 290 ? 8.163 -27.846 -44.413 1.00 94.38 290 SER A C 1
ATOM 2266 O O . SER A 1 290 ? 8.089 -26.642 -44.680 1.00 94.38 290 SER A O 1
ATOM 2268 N N . GLY A 1 291 ? 7.450 -28.753 -45.090 1.00 92.00 291 GLY A N 1
ATOM 2269 C CA . GLY A 1 291 ? 6.542 -28.365 -46.182 1.00 92.00 291 GLY A CA 1
ATOM 2270 C C . GLY A 1 291 ? 5.448 -27.387 -45.740 1.00 92.00 291 GLY A C 1
ATOM 2271 O O . GLY A 1 291 ? 5.155 -26.411 -46.431 1.00 92.00 291 GLY A O 1
ATOM 2272 N N . ALA A 1 292 ? 4.909 -27.581 -44.533 1.00 92.38 292 ALA A N 1
ATOM 2273 C CA . ALA A 1 292 ? 3.915 -26.680 -43.954 1.00 92.38 292 ALA A CA 1
ATOM 2274 C C . ALA A 1 292 ? 4.467 -25.263 -43.702 1.00 92.38 292 ALA A C 1
ATOM 2276 O O . ALA A 1 292 ? 3.755 -24.281 -43.916 1.00 92.38 292 ALA A O 1
ATOM 2277 N N . GLU A 1 293 ? 5.727 -25.140 -43.275 1.00 92.94 293 GLU A N 1
ATOM 2278 C CA . GLU A 1 293 ? 6.386 -23.841 -43.096 1.00 92.94 293 GLU A CA 1
ATOM 2279 C C . GLU A 1 293 ? 6.707 -23.175 -44.438 1.00 92.94 293 GLU A C 1
ATOM 2281 O O . GLU A 1 293 ? 6.463 -21.978 -44.605 1.00 92.94 293 GLU A O 1
ATOM 2286 N N . ALA A 1 294 ? 7.180 -23.932 -45.433 1.00 93.88 294 ALA A N 1
ATOM 2287 C CA . ALA A 1 294 ? 7.443 -23.409 -46.775 1.00 93.88 294 ALA A CA 1
ATOM 2288 C C . ALA A 1 294 ? 6.192 -22.755 -47.394 1.00 93.88 294 ALA A C 1
ATOM 2290 O O . ALA A 1 294 ? 6.271 -21.653 -47.948 1.00 93.88 294 ALA A O 1
ATOM 2291 N N . ASP A 1 295 ? 5.019 -23.369 -47.211 1.00 94.50 295 ASP A N 1
ATOM 2292 C CA . ASP A 1 295 ? 3.731 -22.802 -47.622 1.00 94.50 295 ASP A CA 1
ATOM 2293 C C . ASP A 1 295 ? 3.407 -21.476 -46.916 1.00 94.50 295 ASP A C 1
ATOM 2295 O O . ASP A 1 295 ? 2.804 -20.581 -47.521 1.00 94.50 295 ASP A O 1
ATOM 2299 N N . LYS A 1 296 ? 3.777 -21.318 -45.637 1.00 95.25 296 LYS A N 1
ATOM 2300 C CA . LYS A 1 296 ? 3.607 -20.048 -44.907 1.00 95.25 296 LYS A CA 1
ATOM 2301 C C . LYS A 1 296 ? 4.470 -18.950 -45.525 1.00 95.25 296 LYS A C 1
ATOM 2303 O O . LYS A 1 296 ? 3.935 -17.889 -45.851 1.00 95.25 296 LYS A O 1
ATOM 2308 N N . TYR A 1 297 ? 5.754 -19.219 -45.771 1.00 94.56 297 TYR A N 1
ATOM 2309 C CA . TYR A 1 297 ? 6.651 -18.265 -46.433 1.00 94.56 297 TYR A CA 1
ATOM 2310 C C . TYR A 1 297 ? 6.154 -17.889 -47.830 1.00 94.56 297 TYR A C 1
ATOM 2312 O O . TYR A 1 297 ? 6.131 -16.705 -48.178 1.00 94.56 297 TYR A O 1
ATOM 2320 N N . LYS A 1 298 ? 5.704 -18.874 -48.621 1.00 95.44 298 LYS A N 1
ATOM 2321 C CA . LYS A 1 298 ? 5.169 -18.626 -49.967 1.00 95.44 298 LYS A CA 1
ATOM 2322 C C . LYS A 1 298 ? 3.927 -17.743 -49.943 1.00 95.44 298 LYS A C 1
ATOM 2324 O O . LYS A 1 298 ? 3.786 -16.873 -50.802 1.00 95.44 298 LYS A O 1
ATOM 2329 N N . ARG A 1 299 ? 3.054 -17.932 -48.953 1.00 95.81 299 ARG A N 1
ATOM 2330 C CA . ARG A 1 299 ? 1.840 -17.127 -48.768 1.00 95.81 299 ARG A CA 1
ATOM 2331 C C . ARG A 1 299 ? 2.144 -15.670 -48.416 1.00 95.81 299 ARG A C 1
ATOM 2333 O O . ARG A 1 299 ? 1.466 -14.797 -48.943 1.00 95.81 299 ARG A O 1
ATOM 2340 N N . GLU A 1 300 ? 3.145 -15.414 -47.574 1.00 94.75 300 GLU A N 1
ATOM 2341 C CA . GLU A 1 300 ? 3.536 -14.050 -47.181 1.00 94.75 300 GLU A CA 1
ATOM 2342 C C . GLU A 1 300 ? 4.292 -13.314 -48.299 1.00 94.75 300 GLU A C 1
ATOM 2344 O O . GLU A 1 300 ? 3.995 -12.162 -48.614 1.00 94.75 300 GLU A O 1
ATOM 2349 N N . HIS A 1 301 ? 5.270 -13.966 -48.933 1.00 95.31 301 HIS A N 1
ATOM 2350 C CA . HIS A 1 301 ? 6.197 -13.283 -49.842 1.00 95.31 301 HIS A CA 1
ATOM 2351 C C . HIS A 1 301 ? 5.859 -13.424 -51.335 1.00 95.31 301 HIS A C 1
ATOM 2353 O O . HIS A 1 301 ? 6.404 -12.670 -52.146 1.00 95.31 301 HIS A O 1
ATOM 2359 N N . GLY A 1 302 ? 4.967 -14.339 -51.727 1.00 95.38 302 GLY A N 1
ATOM 2360 C CA . GLY A 1 302 ? 4.526 -14.503 -53.116 1.00 95.38 302 GLY A CA 1
ATOM 2361 C C . GLY A 1 302 ? 5.694 -14.738 -54.079 1.00 95.38 302 GLY A C 1
ATOM 2362 O O . GLY A 1 302 ? 6.447 -15.699 -53.933 1.00 95.38 302 GLY A O 1
ATOM 2363 N N . ASP A 1 303 ? 5.872 -13.853 -55.060 1.00 96.00 303 ASP A N 1
ATOM 2364 C CA . ASP A 1 303 ? 6.956 -13.938 -56.057 1.00 96.00 303 ASP A CA 1
ATOM 2365 C C . ASP A 1 303 ? 8.347 -13.614 -55.489 1.00 96.00 303 ASP A C 1
ATOM 2367 O O . ASP A 1 303 ? 9.363 -13.829 -56.149 1.00 96.00 303 ASP A O 1
ATOM 2371 N N . LYS A 1 304 ? 8.411 -13.094 -54.260 1.00 96.69 304 LYS A N 1
ATOM 2372 C CA . LYS A 1 304 ? 9.657 -12.717 -53.581 1.00 96.69 304 LYS A CA 1
ATOM 2373 C C . LYS A 1 304 ? 10.252 -13.868 -52.759 1.00 96.69 304 LYS A C 1
ATOM 2375 O O . LYS A 1 304 ? 11.155 -13.642 -51.959 1.00 96.69 304 LYS A O 1
ATOM 2380 N N . VAL A 1 305 ? 9.759 -15.091 -52.943 1.00 97.06 305 VAL A N 1
ATOM 2381 C CA . VAL A 1 305 ? 10.309 -16.307 -52.337 1.00 97.06 305 VAL A CA 1
ATOM 2382 C C . VAL A 1 305 ? 10.174 -17.494 -53.290 1.00 97.06 305 VAL A C 1
ATOM 2384 O O . VAL A 1 305 ? 9.110 -17.715 -53.882 1.00 97.06 305 VAL A O 1
ATOM 2387 N N . ASP A 1 306 ? 11.244 -18.271 -53.412 1.00 96.19 306 ASP A N 1
ATOM 2388 C CA . ASP A 1 306 ? 11.241 -19.557 -54.109 1.00 96.19 306 ASP A CA 1
ATOM 2389 C C . ASP A 1 306 ? 11.223 -20.684 -53.070 1.00 96.19 306 ASP A C 1
ATOM 2391 O O . ASP A 1 306 ? 11.937 -20.613 -52.072 1.00 96.19 306 ASP A O 1
ATOM 2395 N N . VAL A 1 307 ? 10.383 -21.703 -53.279 1.00 95.50 307 VAL A N 1
ATOM 2396 C CA . VAL A 1 307 ? 10.270 -22.869 -52.386 1.00 95.50 307 VAL A CA 1
ATOM 2397 C C . VAL A 1 307 ? 10.303 -24.165 -53.195 1.00 95.50 307 VAL A C 1
ATOM 2399 O O . VAL A 1 307 ? 9.665 -24.232 -54.249 1.00 95.50 307 VAL A O 1
ATOM 2402 N N . TRP A 1 308 ? 11.055 -25.175 -52.753 1.00 94.62 308 TRP A N 1
ATOM 2403 C CA . TRP A 1 308 ? 11.153 -26.473 -53.441 1.00 94.62 308 TRP A CA 1
ATOM 2404 C C . TRP A 1 308 ? 11.546 -27.623 -52.501 1.00 94.62 308 TRP A C 1
ATOM 2406 O O . TRP A 1 308 ? 12.215 -27.407 -51.495 1.00 94.62 308 TRP A O 1
ATOM 2416 N N . GLU A 1 309 ? 11.151 -28.854 -52.838 1.00 93.38 309 GLU A N 1
ATOM 2417 C CA . GLU A 1 309 ? 11.506 -30.069 -52.086 1.00 93.38 309 GLU A CA 1
ATOM 2418 C C . GLU A 1 309 ? 13.011 -30.370 -52.173 1.00 93.38 309 GLU A C 1
ATOM 2420 O O . GLU A 1 309 ? 13.614 -30.266 -53.247 1.00 93.38 309 GLU A O 1
ATOM 2425 N N . THR A 1 310 ? 13.623 -30.809 -51.068 1.00 89.56 310 THR A N 1
ATOM 2426 C CA . THR A 1 310 ? 15.015 -31.303 -51.083 1.00 89.56 310 THR A CA 1
ATOM 2427 C C . THR A 1 310 ? 15.145 -32.633 -51.818 1.00 89.56 310 THR A C 1
ATOM 2429 O O . THR A 1 310 ? 16.148 -32.884 -52.488 1.00 89.56 310 THR A O 1
ATOM 2432 N N . ALA A 1 311 ? 14.124 -33.482 -51.719 1.00 85.94 311 ALA A N 1
ATOM 2433 C CA . ALA A 1 311 ? 13.997 -34.730 -52.452 1.00 85.94 311 ALA A CA 1
ATOM 2434 C C . ALA A 1 311 ? 12.509 -35.058 -52.665 1.00 85.94 311 ALA A C 1
ATOM 2436 O O . ALA A 1 311 ? 11.707 -34.746 -51.788 1.00 85.94 311 ALA A O 1
ATOM 2437 N N . PRO A 1 312 ? 12.133 -35.726 -53.773 1.00 81.19 312 PRO A N 1
ATOM 2438 C CA . PRO A 1 312 ? 10.739 -36.058 -54.054 1.00 81.19 312 PRO A CA 1
ATOM 2439 C C . PRO A 1 312 ? 10.070 -36.811 -52.895 1.00 81.19 312 PRO A C 1
ATOM 2441 O O . PRO A 1 312 ? 10.473 -37.931 -52.569 1.00 81.19 312 PRO A O 1
ATOM 2444 N N . GLY A 1 313 ? 9.046 -36.207 -52.293 1.00 77.19 313 GLY A N 1
ATOM 2445 C CA . GLY A 1 313 ? 8.290 -36.791 -51.179 1.00 77.19 313 GLY A CA 1
ATOM 2446 C C . GLY A 1 313 ? 8.954 -36.689 -49.799 1.00 77.19 313 GLY A C 1
ATOM 2447 O O . GLY A 1 313 ? 8.509 -37.380 -48.879 1.00 77.19 313 GLY A O 1
ATOM 2448 N N . SER A 1 314 ? 10.000 -35.870 -49.631 1.00 81.81 314 SER A N 1
ATOM 2449 C CA . SER A 1 314 ? 10.512 -35.506 -48.304 1.00 81.81 314 SER A CA 1
ATOM 2450 C C . SER A 1 314 ? 9.618 -34.445 -47.643 1.00 81.81 314 SER A C 1
ATOM 2452 O O . SER A 1 314 ? 8.987 -33.631 -48.312 1.00 81.81 314 SER A O 1
ATOM 2454 N N . ASP A 1 315 ? 9.582 -34.425 -46.307 1.00 84.81 315 ASP A N 1
ATOM 2455 C CA . ASP A 1 315 ? 8.970 -33.320 -45.546 1.00 84.81 315 ASP A CA 1
ATOM 2456 C C . ASP A 1 315 ? 9.927 -32.116 -45.414 1.00 84.81 315 ASP A C 1
ATOM 2458 O O . ASP A 1 315 ? 9.614 -31.136 -44.754 1.00 84.81 315 ASP A O 1
ATOM 2462 N N . SER A 1 316 ? 11.105 -32.181 -46.043 1.00 92.00 316 SER A N 1
ATOM 2463 C CA . SER A 1 316 ? 12.140 -31.147 -45.999 1.00 92.00 316 SER A CA 1
ATOM 2464 C C . SER A 1 316 ? 12.100 -30.303 -47.276 1.00 92.00 316 SER A C 1
ATOM 2466 O O . SER A 1 316 ? 12.252 -30.803 -48.393 1.00 92.00 316 SER A O 1
ATOM 2468 N N . TRP A 1 317 ? 11.893 -29.004 -47.104 1.00 95.56 317 TRP A N 1
ATOM 2469 C CA . TRP A 1 317 ? 11.754 -28.012 -48.162 1.00 95.56 317 TRP A CA 1
ATOM 2470 C C . TRP A 1 317 ? 12.804 -26.923 -48.003 1.00 95.56 317 TRP A C 1
ATOM 2472 O O . TRP A 1 317 ? 13.133 -26.518 -46.892 1.00 95.56 317 TRP A O 1
ATOM 2482 N N . LEU A 1 318 ? 13.310 -26.415 -49.120 1.00 95.69 318 LEU A N 1
ATOM 2483 C CA . LEU A 1 318 ? 14.184 -25.251 -49.156 1.00 95.69 318 LEU A CA 1
ATOM 2484 C C . LEU A 1 318 ? 13.363 -24.007 -49.480 1.00 95.69 318 LEU A C 1
ATOM 2486 O O . LEU A 1 318 ? 12.558 -24.018 -50.408 1.00 95.69 318 LEU A O 1
ATOM 2490 N N . VAL A 1 319 ? 13.587 -22.937 -48.721 1.00 96.44 319 VAL A N 1
ATOM 2491 C CA . VAL A 1 319 ? 12.970 -21.618 -48.894 1.00 96.44 319 VAL A CA 1
ATOM 2492 C C . VAL A 1 319 ? 14.068 -20.599 -49.185 1.00 96.44 319 VAL A C 1
ATOM 2494 O O . VAL A 1 319 ? 14.971 -20.409 -48.380 1.00 96.44 319 VAL A O 1
ATOM 2497 N N . MET A 1 320 ? 13.995 -19.900 -50.313 1.00 96.88 320 MET A N 1
ATOM 2498 C CA . MET A 1 320 ? 14.935 -18.842 -50.691 1.00 96.88 320 MET A CA 1
ATOM 2499 C C . MET A 1 320 ? 14.208 -17.504 -50.771 1.00 96.88 320 MET A C 1
ATOM 2501 O O . MET A 1 320 ? 13.432 -17.259 -51.697 1.00 96.88 320 MET A O 1
ATOM 2505 N N . LEU A 1 321 ? 14.464 -16.624 -49.801 1.00 97.00 321 LEU A N 1
ATOM 2506 C CA . LEU A 1 321 ? 13.962 -15.251 -49.831 1.00 97.00 321 LEU A CA 1
ATOM 2507 C C . LEU A 1 321 ? 14.730 -14.450 -50.882 1.00 97.00 321 LEU A C 1
ATOM 2509 O O . LEU A 1 321 ? 15.957 -14.363 -50.836 1.00 97.00 321 LEU A O 1
ATOM 2513 N N . LYS A 1 322 ? 14.006 -13.851 -51.823 1.00 97.19 322 LYS A N 1
ATOM 2514 C CA . LYS A 1 322 ? 14.592 -13.132 -52.955 1.00 97.19 322 LYS A CA 1
ATOM 2515 C C . LYS A 1 322 ? 14.776 -11.654 -52.649 1.00 97.19 322 LYS A C 1
ATOM 2517 O O . LYS A 1 322 ? 14.146 -11.088 -51.750 1.00 97.19 322 LYS A O 1
ATOM 2522 N N . LYS A 1 323 ? 15.573 -10.991 -53.481 1.00 96.25 323 LYS A N 1
ATOM 2523 C CA . LYS A 1 323 ? 15.651 -9.535 -53.558 1.00 96.25 323 LYS A CA 1
ATOM 2524 C C . LYS A 1 323 ? 14.246 -8.930 -53.596 1.00 96.25 323 LYS A C 1
ATOM 2526 O O . LYS A 1 323 ? 13.401 -9.312 -54.406 1.00 96.25 323 LYS A O 1
ATOM 2531 N N . GLY A 1 324 ? 14.018 -7.942 -52.740 1.00 93.94 324 GLY A N 1
ATOM 2532 C CA . GLY A 1 324 ? 12.727 -7.281 -52.583 1.00 93.94 324 GLY A CA 1
ATOM 2533 C C . GLY A 1 324 ? 11.810 -7.911 -51.530 1.00 93.94 324 GLY A C 1
ATOM 2534 O O . GLY A 1 324 ? 10.790 -7.294 -51.208 1.00 93.94 324 GLY A O 1
ATOM 2535 N N . ALA A 1 325 ? 12.115 -9.096 -50.980 1.00 95.94 325 ALA A N 1
ATOM 2536 C CA . ALA A 1 325 ? 11.417 -9.605 -49.795 1.00 95.94 325 ALA A CA 1
ATOM 2537 C C . ALA A 1 325 ? 11.724 -8.729 -48.572 1.00 95.94 325 ALA A C 1
ATOM 2539 O O . ALA A 1 325 ? 12.805 -8.145 -48.457 1.00 95.94 325 ALA A O 1
ATOM 2540 N N . ARG A 1 326 ? 10.743 -8.604 -47.674 1.00 95.19 326 ARG A N 1
ATOM 2541 C CA . ARG A 1 326 ? 10.850 -7.799 -46.452 1.00 95.19 326 ARG A CA 1
ATOM 2542 C C . ARG A 1 326 ? 11.149 -8.723 -45.283 1.00 95.19 326 ARG A C 1
ATOM 2544 O O . ARG A 1 326 ? 10.475 -9.736 -45.130 1.00 95.19 326 ARG A O 1
ATOM 2551 N N . VAL A 1 327 ? 12.143 -8.375 -44.476 1.00 94.00 327 VAL A N 1
ATOM 2552 C CA . VAL A 1 327 ? 12.535 -9.140 -43.286 1.00 94.00 327 VAL A CA 1
ATOM 2553 C C . VAL A 1 327 ? 12.630 -8.221 -42.076 1.00 94.00 327 VAL A C 1
ATOM 2555 O O . VAL A 1 327 ? 12.932 -7.033 -42.203 1.00 94.00 327 VAL A O 1
ATOM 2558 N N . PHE A 1 328 ? 12.387 -8.773 -40.891 1.00 93.88 328 PHE A N 1
ATOM 2559 C CA . PHE A 1 328 ? 12.551 -8.065 -39.625 1.00 93.88 328 PHE A CA 1
ATOM 2560 C C . PHE A 1 328 ? 13.916 -8.388 -39.020 1.00 93.88 328 PHE A C 1
ATOM 2562 O O . PHE A 1 328 ? 14.216 -9.545 -38.737 1.00 93.88 328 PHE A O 1
ATOM 2569 N N . VAL A 1 329 ? 14.739 -7.364 -38.797 1.00 94.56 329 VAL A N 1
ATOM 2570 C CA . VAL A 1 329 ? 16.068 -7.501 -38.188 1.00 94.56 329 VAL A CA 1
ATOM 2571 C C . VAL A 1 329 ? 16.043 -6.955 -36.758 1.00 94.56 329 VAL A C 1
ATOM 2573 O O . VAL A 1 329 ? 15.674 -5.789 -36.563 1.00 94.56 329 VAL A O 1
ATOM 2576 N N . PRO A 1 330 ? 16.429 -7.757 -35.749 1.00 94.56 330 PRO A N 1
ATOM 2577 C CA . PRO A 1 330 ? 16.573 -7.286 -34.377 1.00 94.56 330 PRO A CA 1
ATOM 2578 C C . PRO A 1 330 ? 17.658 -6.210 -34.240 1.00 94.56 330 PRO A C 1
ATOM 2580 O O . PRO A 1 330 ? 18.744 -6.313 -34.809 1.00 94.56 330 PRO A O 1
ATOM 2583 N N . LYS A 1 331 ? 17.383 -5.193 -33.429 1.00 93.50 331 LYS A N 1
ATOM 2584 C CA . LYS A 1 331 ? 18.326 -4.170 -32.962 1.00 93.50 331 LYS A CA 1
ATOM 2585 C C . LYS A 1 331 ? 18.056 -3.867 -31.491 1.00 93.50 331 LYS A C 1
ATOM 2587 O O . LYS A 1 331 ? 16.980 -4.181 -30.992 1.00 93.50 331 LYS A O 1
ATOM 2592 N N . ALA A 1 332 ? 18.998 -3.230 -30.805 1.00 93.50 332 ALA A N 1
ATOM 2593 C CA . ALA A 1 332 ? 18.820 -2.830 -29.413 1.00 93.50 332 ALA A CA 1
ATOM 2594 C C . ALA A 1 332 ? 19.161 -1.354 -29.201 1.00 93.50 332 ALA A C 1
ATOM 2596 O O . ALA A 1 332 ? 19.981 -0.787 -29.926 1.00 93.50 332 ALA A O 1
ATOM 2597 N N . VAL A 1 333 ? 18.540 -0.741 -28.196 1.00 90.31 333 VAL A N 1
ATOM 2598 C CA . VAL A 1 333 ? 18.858 0.614 -27.727 1.00 90.31 333 VAL A CA 1
ATOM 2599 C C . VAL A 1 333 ? 19.018 0.615 -26.210 1.00 90.31 333 VAL A C 1
ATOM 2601 O O . VAL A 1 333 ? 18.401 -0.185 -25.509 1.00 90.31 333 VAL A O 1
ATOM 2604 N N . SER A 1 334 ? 19.832 1.539 -25.699 1.00 89.56 334 SER A N 1
ATOM 2605 C CA . SER A 1 334 ? 19.965 1.750 -24.258 1.00 89.56 334 SER A CA 1
ATOM 2606 C C . SER A 1 334 ? 18.854 2.673 -23.770 1.00 89.56 334 SER A C 1
ATOM 2608 O O . SER A 1 334 ? 18.882 3.879 -24.030 1.00 89.56 334 SER A O 1
ATOM 2610 N N . PHE A 1 335 ? 17.883 2.108 -23.062 1.00 92.88 335 PHE A N 1
ATOM 2611 C CA . PHE A 1 335 ? 16.803 2.850 -22.432 1.00 92.88 335 PHE A CA 1
ATOM 2612 C C . PHE A 1 335 ? 17.291 3.547 -21.152 1.00 92.88 335 PHE A C 1
ATOM 2614 O O . PHE A 1 335 ? 18.323 3.198 -20.579 1.00 92.88 335 PHE A O 1
ATOM 2621 N N . GLU A 1 336 ? 16.597 4.601 -20.729 1.00 92.12 336 GLU A N 1
ATOM 2622 C CA . GLU A 1 336 ? 17.083 5.487 -19.655 1.00 92.12 336 GLU A CA 1
ATOM 2623 C C . GLU A 1 336 ? 16.398 5.240 -18.304 1.00 92.12 336 GLU A C 1
ATOM 2625 O O . GLU A 1 336 ? 16.804 5.818 -17.298 1.00 92.12 336 GLU A O 1
ATOM 2630 N N . ARG A 1 337 ? 15.354 4.401 -18.267 1.00 95.31 337 ARG A N 1
ATOM 2631 C CA . ARG A 1 337 ? 14.597 4.069 -17.052 1.00 95.31 337 ARG A CA 1
ATOM 2632 C C . ARG A 1 337 ? 15.107 2.717 -16.566 1.00 95.31 337 ARG A C 1
ATOM 2634 O O . ARG A 1 337 ? 14.687 1.674 -17.051 1.00 95.31 337 ARG A O 1
ATOM 2641 N N . LEU A 1 338 ? 16.107 2.776 -15.690 1.00 96.94 338 LEU A N 1
ATOM 2642 C CA . LEU A 1 338 ? 16.887 1.620 -15.228 1.00 96.94 338 LEU A CA 1
ATOM 2643 C C . LEU A 1 338 ? 16.428 1.091 -13.860 1.00 96.94 338 LEU A C 1
ATOM 2645 O O . LEU A 1 338 ? 16.950 0.086 -13.390 1.00 96.94 338 LEU A O 1
ATOM 2649 N N . VAL A 1 339 ? 15.509 1.794 -13.200 1.00 98.12 339 VAL A N 1
ATOM 2650 C CA . VAL A 1 339 ? 15.132 1.600 -11.795 1.00 98.12 339 VAL A CA 1
ATOM 2651 C C . VAL A 1 339 ? 13.614 1.471 -11.702 1.00 98.12 339 VAL A C 1
ATOM 2653 O O . VAL A 1 339 ? 12.896 2.160 -12.428 1.00 98.12 339 VAL A O 1
ATOM 2656 N N . ALA A 1 340 ? 13.144 0.592 -10.817 1.00 98.44 340 ALA A N 1
ATOM 2657 C CA . ALA A 1 340 ? 11.732 0.400 -10.498 1.00 98.44 340 ALA A CA 1
ATOM 2658 C C . ALA A 1 340 ? 11.556 -0.068 -9.042 1.00 98.44 340 ALA A C 1
ATOM 2660 O O . ALA A 1 340 ? 12.460 -0.667 -8.448 1.00 98.44 340 ALA A O 1
ATOM 2661 N N . GLY A 1 341 ? 10.374 0.172 -8.473 1.00 98.44 341 GLY A N 1
ATOM 2662 C CA . GLY A 1 341 ? 9.910 -0.501 -7.260 1.00 98.44 341 GLY A CA 1
ATOM 2663 C C . GLY A 1 341 ? 9.488 -1.928 -7.593 1.00 98.44 341 GLY A C 1
ATOM 2664 O O . GLY A 1 341 ? 8.478 -2.141 -8.259 1.00 98.44 341 GLY A O 1
ATOM 2665 N N . GLN A 1 342 ? 10.267 -2.910 -7.156 1.00 98.56 342 GLN A N 1
ATOM 2666 C CA . GLN A 1 342 ? 10.066 -4.308 -7.544 1.00 98.56 342 GLN A CA 1
ATOM 2667 C C . GLN A 1 342 ? 9.744 -5.134 -6.307 1.00 98.56 342 GLN A C 1
ATOM 2669 O O . GLN A 1 342 ? 10.392 -4.954 -5.272 1.00 98.56 342 GLN A O 1
ATOM 2674 N N . ILE A 1 343 ? 8.782 -6.052 -6.417 1.00 98.56 343 ILE A N 1
ATOM 2675 C CA . ILE A 1 343 ? 8.507 -7.041 -5.360 1.00 98.56 343 ILE A CA 1
ATOM 2676 C C . ILE A 1 343 ? 9.829 -7.741 -4.975 1.00 98.56 343 ILE A C 1
ATOM 2678 O O . ILE A 1 343 ? 10.686 -7.916 -5.852 1.00 98.56 343 ILE A O 1
ATOM 2682 N N . PRO A 1 344 ? 10.051 -8.083 -3.689 1.00 98.62 344 PRO A N 1
ATOM 2683 C CA . PRO A 1 344 ? 11.304 -8.683 -3.250 1.00 98.62 344 PRO A CA 1
ATOM 2684 C C . PRO A 1 344 ? 11.694 -9.904 -4.081 1.00 98.62 344 PRO A C 1
ATOM 2686 O O . PRO A 1 344 ? 10.866 -10.778 -4.361 1.00 98.62 344 PRO A O 1
ATOM 2689 N N . THR A 1 345 ? 12.957 -9.956 -4.487 1.00 98.56 345 THR A N 1
ATOM 2690 C CA . THR A 1 345 ? 13.466 -11.027 -5.348 1.00 98.56 345 THR A CA 1
ATOM 2691 C C . THR A 1 345 ? 13.331 -12.376 -4.647 1.00 98.56 345 THR A C 1
ATOM 2693 O O . THR A 1 345 ? 13.659 -12.509 -3.472 1.00 98.56 345 THR A O 1
ATOM 2696 N N . GLY A 1 346 ? 12.806 -13.375 -5.361 1.00 97.06 346 GLY A N 1
ATOM 2697 C CA . GLY A 1 346 ? 12.506 -14.701 -4.807 1.00 97.06 346 GLY A CA 1
ATOM 2698 C C . GLY A 1 346 ? 11.074 -14.881 -4.283 1.00 97.06 346 GLY A C 1
ATOM 2699 O O . GLY A 1 346 ? 10.702 -16.001 -3.925 1.00 97.06 346 GLY A O 1
ATOM 2700 N N . TRP A 1 347 ? 10.245 -13.827 -4.289 1.00 98.31 347 TRP A N 1
ATOM 2701 C CA . TRP A 1 347 ? 8.810 -13.949 -4.013 1.00 98.31 347 TRP A CA 1
ATOM 2702 C C . TRP A 1 347 ? 8.144 -14.959 -4.960 1.00 98.31 347 TRP A C 1
ATOM 2704 O O . TRP A 1 347 ? 8.342 -14.916 -6.174 1.00 98.31 347 TRP A O 1
ATOM 2714 N N . SER A 1 348 ? 7.312 -15.848 -4.411 1.00 97.19 348 SER A N 1
ATOM 2715 C CA . SER A 1 348 ? 6.531 -16.816 -5.187 1.00 97.19 348 SER A CA 1
ATOM 2716 C C . SER A 1 348 ? 5.178 -17.089 -4.536 1.00 97.19 348 SER A C 1
ATOM 2718 O O . SER A 1 348 ? 5.107 -17.333 -3.331 1.00 97.19 348 SER A O 1
ATOM 2720 N N . GLY A 1 349 ? 4.114 -17.122 -5.345 1.00 97.25 349 GLY A N 1
ATOM 2721 C CA . GLY A 1 349 ? 2.763 -17.474 -4.898 1.00 97.25 349 GLY A CA 1
ATOM 2722 C C . GLY A 1 349 ? 2.660 -18.899 -4.341 1.00 97.25 349 GLY A C 1
ATOM 2723 O O . GLY A 1 349 ? 1.889 -19.132 -3.411 1.00 97.25 349 GLY A O 1
ATOM 2724 N N . ALA A 1 350 ? 3.493 -19.829 -4.821 1.00 97.56 350 ALA A N 1
ATOM 2725 C CA . ALA A 1 350 ? 3.523 -21.210 -4.332 1.00 97.56 350 ALA A CA 1
ATOM 2726 C C . ALA A 1 350 ? 3.896 -21.296 -2.846 1.00 97.56 350 ALA A C 1
ATOM 2728 O O . ALA A 1 350 ? 3.350 -22.107 -2.102 1.00 97.56 350 ALA A O 1
ATOM 2729 N N . ARG A 1 351 ? 4.765 -20.393 -2.371 1.00 97.25 351 ARG A N 1
ATOM 2730 C CA . ARG A 1 351 ? 5.161 -20.318 -0.956 1.00 97.25 351 ARG A CA 1
ATOM 2731 C C . ARG A 1 351 ? 4.006 -19.929 -0.033 1.00 97.25 351 ARG A C 1
ATOM 2733 O O . ARG A 1 351 ? 4.037 -20.244 1.151 1.00 97.25 351 ARG A O 1
ATOM 2740 N N . TYR A 1 352 ? 3.001 -19.257 -0.582 1.00 98.25 352 TYR A N 1
ATOM 2741 C CA . TYR A 1 352 ? 1.783 -18.886 0.124 1.00 98.25 352 TYR A CA 1
ATOM 2742 C C . TYR A 1 352 ? 0.681 -19.947 0.012 1.00 98.25 352 TYR A C 1
ATOM 2744 O O . TYR A 1 352 ? -0.381 -19.739 0.586 1.00 98.25 352 TYR A O 1
ATOM 2752 N N . GLY A 1 353 ? 0.905 -21.060 -0.693 1.00 97.50 353 GLY A N 1
ATOM 2753 C CA . GLY A 1 353 ? -0.046 -22.175 -0.786 1.00 97.50 353 GLY A CA 1
ATOM 2754 C C . GLY A 1 353 ? -0.828 -22.245 -2.094 1.00 97.50 353 GLY A C 1
ATOM 2755 O O . GLY A 1 353 ? -1.716 -23.082 -2.227 1.00 97.50 353 GLY A O 1
ATOM 2756 N N . ILE A 1 354 ? -0.505 -21.397 -3.076 1.00 98.31 354 ILE A N 1
ATOM 2757 C CA . ILE A 1 354 ? -1.118 -21.475 -4.407 1.00 98.31 354 ILE A CA 1
ATOM 2758 C C . ILE A 1 354 ? -0.539 -22.695 -5.152 1.00 98.31 354 ILE A C 1
ATOM 2760 O O . ILE A 1 354 ? 0.681 -22.773 -5.299 1.00 98.31 354 ILE A O 1
ATOM 2764 N N . PRO A 1 355 ? -1.366 -23.632 -5.652 1.00 97.75 355 PRO A N 1
ATOM 2765 C CA . PRO A 1 355 ? -0.888 -24.775 -6.430 1.00 97.75 355 PRO A CA 1
ATOM 2766 C C . PRO A 1 355 ? -0.083 -24.352 -7.666 1.00 97.75 355 PRO A C 1
ATOM 2768 O O . PRO A 1 355 ? -0.473 -23.415 -8.363 1.00 97.75 355 PRO A O 1
ATOM 2771 N N . GLU A 1 356 ? 0.993 -25.081 -7.979 1.00 96.88 356 GLU A N 1
ATOM 2772 C CA . GLU A 1 356 ? 1.872 -24.802 -9.135 1.00 96.88 356 GLU A CA 1
ATOM 2773 C C . GLU A 1 356 ? 1.106 -24.733 -10.465 1.00 96.88 356 GLU A C 1
ATOM 2775 O O . GLU A 1 356 ? 1.406 -23.908 -11.326 1.00 96.88 356 GLU A O 1
ATOM 2780 N N . GLU A 1 357 ? 0.057 -25.546 -10.609 1.00 95.75 357 GLU A N 1
ATOM 2781 C CA . GLU A 1 357 ? -0.836 -25.525 -11.771 1.00 95.75 357 GLU A CA 1
ATOM 2782 C C . GLU A 1 357 ? -1.461 -24.134 -11.966 1.00 95.75 357 GLU A C 1
ATOM 2784 O O . GLU A 1 357 ? -1.391 -23.569 -13.056 1.00 95.75 357 GLU A O 1
ATOM 2789 N N . ILE A 1 358 ? -1.974 -23.527 -10.890 1.00 96.62 358 ILE A N 1
ATOM 2790 C CA . ILE A 1 358 ? -2.546 -22.174 -10.919 1.00 96.62 358 ILE A CA 1
ATOM 2791 C C . ILE A 1 358 ? -1.447 -21.135 -11.138 1.00 96.62 358 ILE A C 1
ATOM 2793 O O . ILE A 1 358 ? -1.634 -20.228 -11.944 1.00 96.62 358 ILE A O 1
ATOM 2797 N N . VAL A 1 359 ? -0.289 -21.281 -10.479 1.00 96.69 359 VAL A N 1
ATOM 2798 C CA . VAL A 1 359 ? 0.868 -20.382 -10.662 1.00 96.69 359 VAL A CA 1
ATOM 2799 C C . VAL A 1 359 ? 1.289 -20.299 -12.130 1.00 96.69 359 VAL A C 1
ATOM 2801 O O . VAL A 1 359 ? 1.636 -19.217 -12.598 1.00 96.69 359 VAL A O 1
ATOM 2804 N N . SER A 1 360 ? 1.225 -21.412 -12.859 1.00 93.50 360 SER A N 1
ATOM 2805 C CA . SER A 1 360 ? 1.572 -21.467 -14.282 1.00 93.50 360 SER A CA 1
ATOM 2806 C C . SER A 1 360 ? 0.481 -20.952 -15.231 1.00 93.50 360 SER A C 1
ATOM 2808 O O . SER A 1 360 ? 0.799 -20.546 -16.347 1.00 93.50 360 SER A O 1
ATOM 2810 N N . GLN A 1 361 ? -0.782 -20.964 -14.797 1.00 93.44 361 GLN A N 1
ATOM 2811 C CA . GLN A 1 361 ? -1.955 -20.656 -15.622 1.00 93.44 361 GLN A CA 1
ATOM 2812 C C . GLN A 1 361 ? -2.309 -19.160 -15.631 1.00 93.44 361 GLN A C 1
ATOM 2814 O O . GLN A 1 361 ? -2.721 -18.612 -16.656 1.00 93.44 361 GLN A O 1
ATOM 2819 N N . VAL A 1 362 ? -2.199 -18.496 -14.479 1.00 97.44 362 VAL A N 1
ATOM 2820 C CA . VAL A 1 362 ? -2.716 -17.131 -14.298 1.00 97.44 362 VAL A CA 1
ATOM 2821 C C . VAL A 1 362 ? -1.645 -16.070 -14.525 1.00 97.44 362 VAL A C 1
ATOM 2823 O O . VAL A 1 362 ? -0.447 -16.314 -14.372 1.00 97.44 362 VAL A O 1
ATOM 2826 N N . ASP A 1 363 ? -2.066 -14.842 -14.829 1.00 97.75 363 ASP A N 1
ATOM 2827 C CA . ASP A 1 363 ? -1.144 -13.704 -14.803 1.00 97.75 363 ASP A CA 1
ATOM 2828 C C . ASP A 1 363 ? -0.605 -13.478 -13.376 1.00 97.75 363 ASP A C 1
ATOM 2830 O O . ASP A 1 363 ? -1.344 -13.579 -12.393 1.00 97.75 363 ASP A O 1
ATOM 2834 N N . ARG A 1 364 ? 0.675 -13.113 -13.229 1.00 96.31 364 ARG A N 1
ATOM 2835 C CA . ARG A 1 364 ? 1.290 -12.912 -11.903 1.00 96.31 364 ARG A CA 1
ATOM 2836 C C . ARG A 1 364 ? 0.569 -11.876 -11.033 1.00 96.31 364 ARG A C 1
ATOM 2838 O O . ARG A 1 364 ? 0.635 -11.966 -9.809 1.00 96.31 364 ARG A O 1
ATOM 2845 N N . THR A 1 365 ? -0.139 -10.924 -11.643 1.00 97.81 365 THR A N 1
ATOM 2846 C CA . THR A 1 365 ? -0.996 -9.970 -10.924 1.00 97.81 365 THR A CA 1
ATOM 2847 C C . THR A 1 365 ? -2.078 -10.666 -10.100 1.00 97.81 365 THR A C 1
ATOM 2849 O O . THR A 1 365 ? -2.288 -10.313 -8.939 1.00 97.81 365 THR A O 1
ATOM 2852 N N . THR A 1 366 ? -2.702 -11.709 -10.652 1.00 98.56 366 THR A N 1
ATOM 2853 C CA . THR A 1 366 ? -3.692 -12.546 -9.962 1.00 98.56 366 THR A CA 1
ATOM 2854 C C . THR A 1 366 ? -3.088 -13.223 -8.734 1.00 98.56 366 THR A C 1
ATOM 2856 O O . THR A 1 366 ? -3.739 -13.281 -7.692 1.00 98.56 366 THR A O 1
ATOM 2859 N N . LEU A 1 367 ? -1.829 -13.674 -8.800 1.00 98.62 367 LEU A N 1
ATOM 2860 C CA . LEU A 1 367 ? -1.150 -14.297 -7.656 1.00 98.62 367 LEU A CA 1
ATOM 2861 C C . LEU A 1 367 ? -1.028 -13.329 -6.475 1.00 98.62 367 LEU A C 1
ATOM 2863 O O . LEU A 1 367 ? -1.295 -13.707 -5.336 1.00 98.62 367 LEU A O 1
ATOM 2867 N N . TRP A 1 368 ? -0.677 -12.067 -6.735 1.00 98.62 368 TRP A N 1
ATOM 2868 C CA . TRP A 1 368 ? -0.603 -11.043 -5.688 1.00 98.62 368 TRP A CA 1
ATOM 2869 C C . TRP A 1 368 ? -1.968 -10.749 -5.085 1.00 98.62 368 TRP A C 1
ATOM 2871 O O . TRP A 1 368 ? -2.079 -10.608 -3.869 1.00 98.62 368 TRP A O 1
ATOM 2881 N N . VAL A 1 369 ? -3.006 -10.675 -5.921 1.00 98.81 369 VAL A N 1
ATOM 2882 C CA . VAL A 1 369 ? -4.382 -10.440 -5.472 1.00 98.81 369 VAL A CA 1
ATOM 2883 C C . VAL A 1 369 ? -4.870 -11.596 -4.597 1.00 98.81 369 VAL A C 1
ATOM 2885 O O . VAL A 1 369 ? -5.412 -11.335 -3.527 1.00 98.81 369 VAL A O 1
ATOM 2888 N N . LEU A 1 370 ? -4.631 -12.855 -4.982 1.00 98.81 370 LEU A N 1
ATOM 2889 C CA . LEU A 1 370 ? -5.004 -14.033 -4.185 1.00 98.81 370 LEU A CA 1
ATOM 2890 C C . LEU A 1 370 ? -4.328 -14.031 -2.808 1.00 98.81 370 LEU A C 1
ATOM 2892 O O . LEU A 1 370 ? -5.002 -14.237 -1.798 1.00 98.81 370 LEU A O 1
ATOM 2896 N N . VAL A 1 371 ? -3.024 -13.738 -2.758 1.00 98.81 371 VAL A N 1
ATOM 2897 C CA . VAL A 1 371 ? -2.282 -13.614 -1.492 1.00 98.81 371 VAL A CA 1
ATOM 2898 C C . VAL A 1 371 ? -2.826 -12.460 -0.648 1.00 98.81 371 VAL A C 1
ATOM 2900 O O . VAL A 1 371 ? -3.103 -12.657 0.533 1.00 98.81 371 VAL A O 1
ATOM 2903 N N . CYS A 1 372 ? -3.060 -11.285 -1.245 1.00 98.75 372 CYS A N 1
ATOM 2904 C CA . CYS A 1 372 ? -3.630 -10.137 -0.536 1.00 98.75 372 CYS A CA 1
ATOM 2905 C C . CYS A 1 372 ? -5.026 -10.438 0.023 1.00 98.75 372 CYS A C 1
ATOM 2907 O O . CYS A 1 372 ? -5.315 -10.064 1.152 1.00 98.75 372 CYS A O 1
ATOM 2909 N N . VAL A 1 373 ? -5.901 -11.101 -0.739 1.00 98.88 373 VAL A N 1
ATOM 2910 C CA . VAL A 1 373 ? -7.252 -11.450 -0.272 1.00 98.88 373 VAL A CA 1
ATOM 2911 C C . VAL A 1 373 ? -7.181 -12.432 0.891 1.00 98.88 373 VAL A C 1
ATOM 2913 O O . VAL A 1 373 ? -7.825 -12.199 1.913 1.00 98.88 373 VAL A O 1
ATOM 2916 N N . ALA A 1 374 ? -6.389 -13.499 0.763 1.00 98.81 374 ALA A N 1
ATOM 2917 C CA . ALA A 1 374 ? -6.233 -14.489 1.823 1.00 98.81 374 ALA A CA 1
ATOM 2918 C C . ALA A 1 374 ? -5.684 -13.846 3.104 1.00 98.81 374 ALA A C 1
ATOM 2920 O O . ALA A 1 374 ? -6.263 -14.011 4.177 1.00 98.81 374 ALA A O 1
ATOM 2921 N N . GLU A 1 375 ? -4.622 -13.047 2.994 1.00 98.69 375 GLU A N 1
ATOM 2922 C CA . GLU A 1 375 ? -4.047 -12.355 4.144 1.00 98.69 375 GLU A CA 1
ATOM 2923 C C . GLU A 1 375 ? -5.020 -11.333 4.748 1.00 98.69 375 GLU A C 1
ATOM 2925 O O . GLU A 1 375 ? -5.194 -11.309 5.963 1.00 98.69 375 GLU A O 1
ATOM 2930 N N . ALA A 1 376 ? -5.717 -10.533 3.935 1.00 98.75 376 ALA A N 1
ATOM 2931 C CA . ALA A 1 376 ? -6.669 -9.537 4.429 1.00 98.75 376 ALA A CA 1
ATOM 2932 C C . ALA A 1 376 ? -7.858 -10.183 5.164 1.00 98.75 376 ALA A C 1
ATOM 2934 O O . ALA A 1 376 ? -8.292 -9.660 6.192 1.00 98.75 376 ALA A O 1
ATOM 2935 N N . LEU A 1 377 ? -8.358 -11.333 4.695 1.00 98.75 377 LEU A N 1
ATOM 2936 C CA . LEU A 1 377 ? -9.392 -12.111 5.391 1.00 98.75 377 LEU A CA 1
ATOM 2937 C C . LEU A 1 377 ? -8.874 -12.668 6.722 1.00 98.75 377 LEU A C 1
ATOM 2939 O O . LEU A 1 377 ? -9.529 -12.501 7.753 1.00 98.75 377 LEU A O 1
ATOM 2943 N N . VAL A 1 378 ? -7.659 -13.223 6.742 1.00 98.19 378 VAL A N 1
ATOM 2944 C CA . VAL A 1 378 ? -7.026 -13.715 7.977 1.00 98.19 378 VAL A CA 1
ATOM 2945 C C . VAL A 1 378 ? -6.791 -12.577 8.972 1.00 98.19 378 VAL A C 1
ATOM 2947 O O . VAL A 1 378 ? -7.058 -12.740 10.165 1.00 98.19 378 VAL A O 1
ATOM 2950 N N . MET A 1 379 ? -6.381 -11.398 8.500 1.00 97.88 379 MET A N 1
ATOM 2951 C CA . MET A 1 379 ? -6.259 -10.183 9.314 1.00 97.88 379 MET A CA 1
ATOM 2952 C C . MET A 1 379 ? -7.620 -9.630 9.767 1.00 97.88 379 MET A C 1
ATOM 2954 O O . MET A 1 379 ? -7.678 -8.949 10.787 1.00 97.88 379 MET A O 1
ATOM 2958 N N . SER A 1 380 ? -8.716 -9.985 9.089 1.00 98.06 380 SER A N 1
ATOM 2959 C CA . SER A 1 380 ? -10.103 -9.774 9.534 1.00 98.06 380 SER A CA 1
ATOM 2960 C C . SER A 1 380 ? -10.611 -10.866 10.491 1.00 98.06 380 SER A C 1
ATOM 2962 O O . SER A 1 380 ? -11.788 -10.868 10.869 1.00 98.06 380 SER A O 1
ATOM 2964 N N . GLY A 1 381 ? -9.753 -11.808 10.892 1.00 96.94 381 GLY A N 1
ATOM 2965 C CA . GLY A 1 381 ? -10.123 -12.912 11.772 1.00 96.94 381 GLY A CA 1
ATOM 2966 C C . GLY A 1 381 ? -10.987 -13.982 11.104 1.00 96.94 381 GLY A C 1
ATOM 2967 O O . GLY A 1 381 ? -11.716 -14.674 11.813 1.00 96.94 381 GLY A O 1
ATOM 2968 N N . ILE A 1 382 ? -10.936 -14.084 9.772 1.00 97.38 382 ILE A N 1
ATOM 2969 C CA . ILE A 1 382 ? -11.664 -15.059 8.951 1.00 97.38 382 ILE A CA 1
ATOM 2970 C C . ILE A 1 382 ? -10.627 -15.973 8.297 1.00 97.38 382 ILE A C 1
ATOM 2972 O O . ILE A 1 382 ? -9.934 -15.575 7.363 1.00 97.38 382 ILE A O 1
ATOM 2976 N N . SER A 1 383 ? -10.482 -17.196 8.809 1.00 95.12 383 SER A N 1
ATOM 2977 C CA . SER A 1 383 ? -9.539 -18.172 8.243 1.00 95.12 383 SER A CA 1
ATOM 2978 C C . SER A 1 383 ? -10.111 -18.930 7.051 1.00 95.12 383 SER A C 1
ATOM 2980 O O . SER A 1 383 ? -9.365 -19.269 6.138 1.00 95.12 383 SER A O 1
ATOM 2982 N N . ASP A 1 384 ? -11.417 -19.204 7.075 1.00 96.75 384 ASP A N 1
ATOM 2983 C CA . ASP A 1 384 ? -12.157 -19.840 5.989 1.00 96.75 384 ASP A CA 1
ATOM 2984 C C . ASP A 1 384 ? -13.199 -18.840 5.463 1.00 96.75 384 ASP A C 1
ATOM 2986 O O . ASP A 1 384 ? -14.117 -18.492 6.208 1.00 96.75 384 ASP A O 1
ATOM 2990 N N . PRO A 1 385 ? -13.107 -18.383 4.201 1.00 97.50 385 PRO A N 1
ATOM 2991 C CA . PRO A 1 385 ? -14.062 -17.429 3.644 1.00 97.50 385 PRO A CA 1
ATOM 2992 C C . PRO A 1 385 ? -15.526 -17.887 3.716 1.00 97.50 385 PRO A C 1
ATOM 2994 O O . PRO A 1 385 ? -16.420 -17.044 3.763 1.00 97.50 385 PRO A O 1
ATOM 2997 N N . TYR A 1 386 ? -15.795 -19.199 3.746 1.00 98.25 386 TYR A N 1
ATOM 2998 C CA . TYR A 1 386 ? -17.164 -19.723 3.805 1.00 98.25 386 TYR A CA 1
ATOM 2999 C C . TYR A 1 386 ? -17.848 -19.480 5.157 1.00 98.25 386 TYR A C 1
ATOM 3001 O O . TYR A 1 386 ? -19.076 -19.541 5.220 1.00 98.25 386 TYR A O 1
ATOM 3009 N N . GLU A 1 387 ? -17.096 -19.126 6.207 1.00 97.44 387 GLU A N 1
ATOM 3010 C CA . GLU A 1 387 ? -17.647 -18.652 7.485 1.00 97.44 387 GLU A CA 1
ATOM 3011 C C . GLU A 1 387 ? -18.586 -17.455 7.289 1.00 97.44 387 GLU A C 1
ATOM 3013 O O . GLU A 1 387 ? -19.606 -17.345 7.966 1.00 97.44 387 GLU A O 1
ATOM 3018 N N . LEU A 1 388 ? -18.303 -16.583 6.312 1.00 98.00 388 LEU A N 1
ATOM 3019 C CA . LEU A 1 388 ? -19.162 -15.439 5.990 1.00 98.00 388 LEU A CA 1
ATOM 3020 C C . LEU A 1 388 ? -20.621 -15.865 5.775 1.00 98.00 388 LEU A C 1
ATOM 3022 O O . LEU A 1 388 ? -21.539 -15.159 6.189 1.00 98.00 388 LEU A O 1
ATOM 3026 N N . TYR A 1 389 ? -20.844 -17.037 5.178 1.00 98.25 389 TYR A N 1
ATOM 3027 C CA . TYR A 1 389 ? -22.177 -17.530 4.837 1.00 98.25 389 TYR A CA 1
ATOM 3028 C C . TYR A 1 389 ? -22.967 -18.078 6.026 1.00 98.25 389 TYR A C 1
ATOM 3030 O O . TYR A 1 389 ? -24.154 -18.370 5.876 1.00 98.25 389 TYR A O 1
ATOM 3038 N N . GLU A 1 390 ? -22.356 -18.197 7.206 1.00 96.88 390 GLU A N 1
ATOM 3039 C CA . GLU A 1 390 ? -23.083 -18.392 8.467 1.00 96.88 390 GLU A CA 1
ATOM 3040 C C . GLU A 1 390 ? -23.868 -17.133 8.859 1.00 96.88 390 GLU A C 1
ATOM 3042 O O . GLU A 1 390 ? -24.974 -17.227 9.389 1.00 96.88 390 GLU A O 1
ATOM 3047 N N . HIS A 1 391 ? -23.338 -15.954 8.525 1.00 96.06 391 HIS A N 1
ATOM 3048 C CA . HIS A 1 391 ? -23.882 -14.661 8.943 1.00 96.06 391 HIS A CA 1
ATOM 3049 C C . HIS A 1 391 ? -24.671 -13.965 7.832 1.00 96.06 391 HIS A C 1
ATOM 3051 O O . HIS A 1 391 ? -25.770 -13.444 8.050 1.00 96.06 391 HIS A O 1
ATOM 3057 N N . VAL A 1 392 ? -24.157 -13.994 6.603 1.00 96.69 392 VAL A N 1
ATOM 3058 C CA . VAL A 1 392 ? -24.733 -13.267 5.467 1.00 96.69 392 VAL A CA 1
ATOM 3059 C C . VAL A 1 392 ? -25.161 -14.207 4.349 1.00 96.69 392 VAL A C 1
ATOM 3061 O O . VAL A 1 392 ? -24.667 -15.326 4.223 1.00 96.69 392 VAL A O 1
ATOM 3064 N N . HIS A 1 393 ? -26.106 -13.765 3.521 1.00 97.50 393 HIS A N 1
ATOM 3065 C CA . HIS A 1 393 ? -26.487 -14.543 2.346 1.00 97.50 393 HIS A CA 1
ATOM 3066 C C . HIS A 1 393 ? -25.360 -14.518 1.299 1.00 97.50 393 HIS A C 1
ATOM 3068 O O . HIS A 1 393 ? -24.612 -13.545 1.201 1.00 97.50 393 HIS A O 1
ATOM 3074 N N . ILE A 1 394 ? -25.254 -15.555 0.462 1.00 97.00 394 ILE A N 1
ATOM 3075 C CA . ILE A 1 394 ? -24.168 -15.659 -0.527 1.00 97.00 394 ILE A CA 1
ATOM 3076 C C . ILE A 1 394 ? -24.177 -14.539 -1.580 1.00 97.00 394 ILE A C 1
ATOM 3078 O O . ILE A 1 394 ? -23.140 -14.196 -2.148 1.00 97.00 394 ILE A O 1
ATOM 3082 N N . SER A 1 395 ? -25.339 -13.917 -1.798 1.00 97.81 395 SER A N 1
ATOM 3083 C CA . SER A 1 395 ? -25.488 -12.735 -2.654 1.00 97.81 395 SER A CA 1
ATOM 3084 C C . SER A 1 395 ? -25.056 -11.419 -1.994 1.00 97.81 395 SER A C 1
ATOM 3086 O O . SER A 1 395 ? -25.089 -10.381 -2.645 1.00 97.81 395 SER A O 1
ATOM 3088 N N . GLU A 1 396 ? -24.702 -11.424 -0.707 1.00 98.31 396 GLU A N 1
ATOM 3089 C CA . GLU A 1 396 ? -24.337 -10.224 0.060 1.00 98.31 396 GLU A CA 1
ATOM 3090 C C . GLU A 1 396 ? -22.815 -10.092 0.269 1.00 98.31 396 GLU A C 1
ATOM 3092 O O . GLU A 1 396 ? -22.370 -9.177 0.964 1.00 98.31 396 GLU A O 1
ATOM 3097 N N . VAL A 1 397 ? -22.011 -10.971 -0.339 1.00 98.75 397 VAL A N 1
ATOM 3098 C CA . VAL A 1 397 ? -20.541 -10.899 -0.346 1.00 98.75 397 VAL A CA 1
ATOM 3099 C C . VAL A 1 397 ? -20.072 -10.545 -1.753 1.00 98.75 397 VAL A C 1
ATOM 3101 O O . VAL A 1 397 ? -20.263 -11.326 -2.685 1.00 98.75 397 VAL A O 1
ATOM 3104 N N . GLY A 1 398 ? -19.479 -9.367 -1.930 1.00 98.62 398 GLY A N 1
ATOM 3105 C CA . GLY A 1 398 ? -19.059 -8.865 -3.239 1.00 98.62 398 GLY A CA 1
ATOM 3106 C C . GLY A 1 398 ? -17.568 -8.560 -3.357 1.00 98.62 398 GLY A C 1
ATOM 3107 O O . GLY A 1 398 ? -16.811 -8.586 -2.385 1.00 98.62 398 GLY A O 1
ATOM 3108 N N . ILE A 1 399 ? -17.144 -8.257 -4.584 1.00 98.88 399 ILE A N 1
ATOM 3109 C CA . ILE A 1 399 ? -15.750 -7.984 -4.949 1.00 98.88 399 ILE A CA 1
ATOM 3110 C C . ILE A 1 399 ? -15.699 -6.740 -5.839 1.00 98.88 399 ILE A C 1
ATOM 3112 O O . ILE A 1 399 ? -16.393 -6.636 -6.851 1.00 98.88 399 ILE A O 1
ATOM 3116 N N . SER A 1 400 ? -14.855 -5.788 -5.463 1.00 98.69 400 SER A N 1
ATOM 3117 C CA . SER A 1 400 ? -14.636 -4.528 -6.167 1.00 98.69 400 SER A CA 1
ATOM 3118 C C . SER A 1 400 ? -13.164 -4.282 -6.502 1.00 98.69 400 SER A C 1
ATOM 3120 O O . SER A 1 400 ? -12.766 -3.134 -6.667 1.00 98.69 400 SER A O 1
ATOM 3122 N N . ILE A 1 401 ? -12.326 -5.313 -6.594 1.00 98.88 401 ILE A N 1
ATOM 3123 C CA . ILE A 1 401 ? -10.887 -5.165 -6.867 1.00 98.88 401 ILE A CA 1
ATOM 3124 C C . ILE A 1 401 ? -10.678 -4.777 -8.341 1.00 98.88 401 ILE A C 1
ATOM 3126 O O . ILE A 1 401 ? -11.222 -5.434 -9.229 1.00 98.88 401 ILE A O 1
ATOM 3130 N N . GLY A 1 402 ? -9.911 -3.714 -8.602 1.00 98.56 402 GLY A N 1
ATOM 3131 C CA . GLY A 1 402 ? -9.673 -3.185 -9.954 1.00 98.56 402 GLY A CA 1
ATOM 3132 C C . GLY A 1 402 ? -8.197 -3.062 -10.341 1.00 98.56 402 GLY A C 1
ATOM 3133 O O . GLY A 1 402 ? -7.301 -3.312 -9.540 1.00 98.56 402 GLY A O 1
ATOM 3134 N N . SER A 1 403 ? -7.937 -2.634 -11.575 1.00 98.62 403 SER A N 1
ATOM 3135 C CA . SER A 1 403 ? -6.586 -2.361 -12.085 1.00 98.62 403 SER A CA 1
ATOM 3136 C C . SER A 1 403 ? -6.595 -1.219 -13.098 1.00 98.62 403 SER A C 1
ATOM 3138 O O . SER A 1 403 ? -7.634 -0.921 -13.690 1.00 98.62 403 SER A O 1
ATOM 3140 N N . GLY A 1 404 ? -5.446 -0.572 -13.303 1.00 96.69 404 GLY A N 1
ATOM 3141 C CA . GLY A 1 404 ? -5.256 0.373 -14.396 1.00 96.69 404 GLY A CA 1
ATOM 3142 C C . GLY A 1 404 ? -5.058 -0.324 -15.743 1.00 96.69 404 GLY A C 1
ATOM 3143 O O . GLY A 1 404 ? -5.632 0.126 -16.734 1.00 96.69 404 GLY A O 1
ATOM 3144 N N . MET A 1 405 ? -4.264 -1.400 -15.789 1.00 95.06 405 MET A N 1
ATOM 3145 C CA . MET A 1 405 ? -3.876 -2.068 -17.044 1.00 95.06 405 MET A CA 1
ATOM 3146 C C . MET A 1 405 ? -4.151 -3.578 -17.081 1.00 95.06 405 MET A C 1
ATOM 3148 O O . MET A 1 405 ? -4.162 -4.149 -18.169 1.00 95.06 405 MET A O 1
ATOM 3152 N N . GLY A 1 406 ? -4.419 -4.226 -15.944 1.00 95.19 406 GLY A N 1
ATOM 3153 C CA . GLY A 1 406 ? -4.715 -5.661 -15.885 1.00 95.19 406 GLY A CA 1
ATOM 3154 C C . GLY A 1 406 ? -3.474 -6.545 -16.053 1.00 95.19 406 GLY A C 1
ATOM 3155 O O . GLY A 1 406 ? -2.374 -6.176 -15.638 1.00 95.19 406 GLY A O 1
ATOM 3156 N N . GLY A 1 407 ? -3.656 -7.732 -16.642 1.00 96.00 407 GLY A N 1
ATOM 3157 C CA . GLY A 1 407 ? -2.600 -8.735 -16.806 1.00 96.00 407 GLY A CA 1
ATOM 3158 C C . GLY A 1 407 ? -1.580 -8.354 -17.879 1.00 96.00 407 GLY A C 1
ATOM 3159 O O . GLY A 1 407 ? -1.719 -8.717 -19.049 1.00 96.00 407 GLY A O 1
ATOM 3160 N N . MET A 1 408 ? -0.548 -7.595 -17.498 1.00 94.62 408 MET A N 1
ATOM 3161 C CA . MET A 1 408 ? 0.434 -7.056 -18.448 1.00 94.62 408 MET A CA 1
ATOM 3162 C C . MET A 1 408 ? 1.322 -8.129 -19.082 1.00 94.62 408 MET A C 1
ATOM 3164 O O . MET A 1 408 ? 1.666 -8.011 -20.260 1.00 94.62 408 MET A O 1
ATOM 3168 N N . GLN A 1 409 ? 1.679 -9.189 -18.348 1.00 95.06 409 GLN A N 1
ATOM 3169 C CA . GLN A 1 409 ? 2.433 -10.294 -18.946 1.00 95.06 409 GLN A CA 1
ATOM 3170 C C . GLN A 1 409 ? 1.589 -11.024 -19.986 1.00 95.06 409 GLN A C 1
ATOM 3172 O O . GLN A 1 409 ? 2.105 -11.407 -21.039 1.00 95.06 409 GLN A O 1
ATOM 3177 N N . SER A 1 410 ? 0.296 -11.167 -19.707 1.00 97.06 410 SER A N 1
ATOM 3178 C CA . SER A 1 410 ? -0.655 -11.790 -20.620 1.00 97.06 410 SER A CA 1
ATOM 3179 C C . SER A 1 410 ? -0.914 -10.936 -21.860 1.00 97.06 410 SER A C 1
ATOM 3181 O O . SER A 1 410 ? -0.958 -11.461 -22.973 1.00 97.06 410 SER A O 1
ATOM 3183 N N . LEU A 1 411 ? -0.990 -9.609 -21.707 1.00 96.94 411 LEU A N 1
ATOM 3184 C CA . LEU A 1 411 ? -1.077 -8.668 -22.829 1.00 96.94 411 LEU A CA 1
ATOM 3185 C C . LEU A 1 411 ? 0.155 -8.753 -23.738 1.00 96.94 411 LEU A C 1
ATOM 3187 O O . LEU A 1 411 ? 0.007 -8.830 -24.960 1.00 96.94 411 LEU A O 1
ATOM 3191 N N . SER A 1 412 ? 1.359 -8.781 -23.158 1.00 95.44 412 SER A N 1
ATOM 3192 C CA . SER A 1 412 ? 2.599 -8.942 -23.925 1.00 95.44 412 SER A CA 1
ATOM 3193 C C . SER A 1 412 ? 2.609 -10.285 -24.669 1.00 95.44 412 SER A C 1
ATOM 3195 O O . SER A 1 412 ? 2.823 -10.316 -25.880 1.00 95.44 412 SER A O 1
ATOM 3197 N N . ALA A 1 413 ? 2.232 -11.385 -24.009 1.00 95.81 413 ALA A N 1
ATOM 3198 C CA . ALA A 1 413 ? 2.133 -12.695 -24.653 1.00 95.81 413 ALA A CA 1
ATOM 3199 C C . ALA A 1 413 ? 1.128 -12.712 -25.824 1.00 95.81 413 ALA A C 1
ATOM 3201 O O . ALA A 1 413 ? 1.404 -13.249 -26.900 1.00 95.81 413 ALA A O 1
ATOM 3202 N N . MET A 1 414 ? -0.032 -12.077 -25.647 1.00 96.94 414 MET A N 1
ATOM 3203 C CA . MET A 1 414 ? -1.086 -12.025 -26.660 1.00 96.94 414 MET A CA 1
ATOM 3204 C C . MET A 1 414 ? -0.707 -11.182 -27.882 1.00 96.94 414 MET A C 1
ATOM 3206 O O . MET A 1 414 ? -1.010 -11.580 -29.005 1.00 96.94 414 MET A O 1
ATOM 3210 N N . PHE A 1 415 ? -0.081 -10.017 -27.695 1.00 96.38 415 PHE A N 1
ATOM 3211 C CA . PHE A 1 415 ? 0.207 -9.096 -28.802 1.00 96.38 415 PHE A CA 1
ATOM 3212 C C . PHE A 1 415 ? 1.593 -9.280 -29.417 1.00 96.38 415 PHE A C 1
ATOM 3214 O O . PHE A 1 415 ? 1.754 -9.106 -30.627 1.00 96.38 415 PHE A O 1
ATOM 3221 N N . ARG A 1 416 ? 2.600 -9.595 -28.601 1.00 93.75 416 ARG A N 1
ATOM 3222 C CA . ARG A 1 416 ? 3.997 -9.709 -29.026 1.00 93.75 416 ARG A CA 1
ATOM 3223 C C . ARG A 1 416 ? 4.371 -11.156 -29.296 1.00 93.75 416 ARG A C 1
ATOM 3225 O O . ARG A 1 416 ? 4.799 -11.464 -30.403 1.00 93.75 416 ARG A O 1
ATOM 3232 N N . ASP A 1 417 ? 4.186 -12.039 -28.320 1.00 95.25 417 ASP A N 1
ATOM 3233 C CA . ASP A 1 417 ? 4.711 -13.405 -28.419 1.00 95.25 417 ASP A CA 1
ATOM 3234 C C . ASP A 1 417 ? 3.944 -14.208 -29.490 1.00 95.25 417 ASP A C 1
ATOM 3236 O O . ASP A 1 417 ? 4.570 -14.775 -30.384 1.00 95.25 417 ASP A O 1
ATOM 3240 N N . ARG A 1 418 ? 2.602 -14.119 -29.533 1.00 94.94 418 ARG A N 1
ATOM 3241 C CA . ARG A 1 418 ? 1.783 -14.672 -30.639 1.00 94.94 418 ARG A CA 1
ATOM 3242 C C . ARG A 1 418 ? 2.183 -14.144 -32.015 1.00 94.94 418 ARG A C 1
ATOM 3244 O O . ARG A 1 418 ? 2.181 -14.896 -32.982 1.00 94.94 418 ARG A O 1
ATOM 3251 N N . ARG A 1 419 ? 2.490 -12.846 -32.124 1.00 92.94 419 ARG A N 1
ATOM 3252 C CA . ARG A 1 419 ? 2.906 -12.233 -33.398 1.00 92.94 419 ARG A CA 1
ATOM 3253 C C . ARG A 1 419 ? 4.245 -12.793 -33.881 1.00 92.94 419 ARG A C 1
ATOM 3255 O O . ARG A 1 419 ? 4.470 -12.850 -35.085 1.00 92.94 419 ARG A O 1
ATOM 3262 N N . ASN A 1 420 ? 5.099 -13.206 -32.953 1.00 91.88 420 ASN A N 1
ATOM 3263 C CA . ASN A 1 420 ? 6.393 -13.820 -33.227 1.00 91.88 420 ASN A CA 1
ATOM 3264 C C . ASN A 1 420 ? 6.313 -15.355 -33.357 1.00 91.88 420 ASN A C 1
ATOM 3266 O O . ASN A 1 420 ? 7.352 -16.006 -33.314 1.00 91.88 420 ASN A O 1
ATOM 3270 N N . ASP A 1 421 ? 5.104 -15.919 -33.489 1.00 91.62 421 ASP A N 1
ATOM 3271 C CA . ASP A 1 421 ? 4.830 -17.366 -33.545 1.00 91.62 421 ASP A CA 1
ATOM 3272 C C . ASP A 1 421 ? 5.412 -18.151 -32.348 1.00 91.62 421 ASP A C 1
ATOM 3274 O O . ASP A 1 421 ? 5.785 -19.317 -32.457 1.00 91.62 421 ASP A O 1
ATOM 3278 N N . ILE A 1 422 ? 5.500 -17.502 -31.180 1.00 95.00 422 ILE A N 1
ATOM 3279 C CA . ILE A 1 422 ? 5.844 -18.155 -29.913 1.00 95.00 422 ILE A CA 1
ATOM 3280 C C . ILE A 1 422 ? 4.580 -18.826 -29.370 1.00 95.00 422 ILE A C 1
ATOM 3282 O O . ILE A 1 422 ? 3.499 -18.224 -29.351 1.00 95.00 422 ILE A O 1
ATOM 3286 N N . ASP A 1 423 ? 4.714 -20.071 -28.907 1.00 94.25 423 ASP A N 1
ATOM 3287 C CA . ASP A 1 423 ? 3.598 -20.782 -28.294 1.00 94.25 423 ASP A CA 1
ATOM 3288 C C . ASP A 1 423 ? 3.183 -20.109 -26.981 1.00 94.25 423 ASP A C 1
ATOM 3290 O O . ASP A 1 423 ? 3.999 -19.848 -26.095 1.00 94.25 423 ASP A O 1
ATOM 3294 N N . VAL A 1 424 ? 1.891 -19.815 -26.869 1.00 94.69 424 VAL A N 1
ATOM 3295 C CA . VAL A 1 424 ? 1.282 -19.242 -25.667 1.00 94.69 424 VAL A CA 1
ATOM 3296 C C . VAL A 1 424 ? -0.062 -19.912 -25.423 1.00 94.69 424 VAL A C 1
ATOM 3298 O O . VAL A 1 424 ? -0.725 -20.380 -26.362 1.00 94.69 424 VAL A O 1
ATOM 3301 N N . GLN A 1 425 ? -0.504 -19.901 -24.166 1.00 93.88 425 GLN A N 1
ATOM 3302 C CA . GLN A 1 425 ? -1.762 -20.519 -23.757 1.00 93.88 425 GLN A CA 1
ATOM 3303 C C . GLN A 1 425 ? -2.952 -20.057 -24.616 1.00 93.88 425 GLN A C 1
ATOM 3305 O O . GLN A 1 425 ? -3.048 -18.903 -25.055 1.00 93.88 425 GLN A O 1
ATOM 3310 N N . LYS A 1 426 ? -3.845 -20.993 -24.948 1.00 95.06 426 LYS A N 1
ATOM 3311 C CA . LYS A 1 426 ? -4.951 -20.750 -25.896 1.00 95.06 426 LYS A CA 1
ATOM 3312 C C . LYS A 1 426 ? -6.013 -19.808 -25.332 1.00 95.06 426 LYS A C 1
ATOM 3314 O O . LYS A 1 426 ? -6.677 -19.114 -26.094 1.00 95.06 426 LYS A O 1
ATOM 3319 N N . ASP A 1 427 ? -6.122 -19.760 -24.017 1.00 95.50 427 ASP A N 1
ATOM 3320 C CA . ASP A 1 427 ? -7.011 -18.927 -23.215 1.00 95.50 427 ASP A CA 1
ATOM 3321 C C . ASP A 1 427 ? -6.350 -17.623 -22.728 1.00 95.50 427 ASP A C 1
ATOM 3323 O O . ASP A 1 427 ? -6.956 -16.896 -21.949 1.00 95.50 427 ASP A O 1
ATOM 3327 N N . ILE A 1 428 ? -5.166 -17.250 -23.245 1.00 96.50 428 ILE A N 1
ATOM 3328 C CA . ILE A 1 428 ? -4.383 -16.077 -22.791 1.00 96.50 428 ILE A CA 1
ATOM 3329 C C . ILE A 1 428 ? -5.186 -14.774 -22.739 1.00 96.50 428 ILE A C 1
ATOM 3331 O O . ILE A 1 428 ? -4.927 -13.926 -21.892 1.00 96.50 428 ILE A O 1
ATOM 3335 N N . LEU A 1 429 ? -6.172 -14.620 -23.630 1.00 97.44 429 LEU A N 1
ATOM 3336 C CA . LEU A 1 429 ? -7.039 -13.447 -23.681 1.00 97.44 429 LEU A CA 1
ATOM 3337 C C . LEU A 1 429 ? -7.773 -13.226 -22.353 1.00 97.44 429 LEU A C 1
ATOM 3339 O O . LEU A 1 429 ? -7.891 -12.079 -21.927 1.00 97.44 429 LEU A O 1
ATOM 3343 N N . GLN A 1 430 ? -8.243 -14.288 -21.690 1.00 96.69 430 GLN A N 1
ATOM 3344 C CA . GLN A 1 430 ? -8.990 -14.140 -20.441 1.00 96.69 430 GLN A CA 1
ATOM 3345 C C . GLN A 1 430 ? -8.101 -13.520 -19.350 1.00 96.69 430 GLN A C 1
ATOM 3347 O O . GLN A 1 430 ? -8.523 -12.586 -18.678 1.00 96.69 430 GLN A O 1
ATOM 3352 N N . GLU A 1 431 ? -6.833 -13.932 -19.267 1.00 97.75 431 GLU A N 1
ATOM 3353 C CA . GLU A 1 431 ? -5.871 -13.436 -18.274 1.00 97.75 431 GLU A CA 1
ATOM 3354 C C . GLU A 1 431 ? -5.447 -11.974 -18.523 1.00 97.75 431 GLU A C 1
ATOM 3356 O O . GLU A 1 431 ? -4.812 -11.356 -17.672 1.00 97.75 431 GLU A O 1
ATOM 3361 N N . THR A 1 432 ? -5.830 -11.372 -19.659 1.00 97.44 432 THR A N 1
ATOM 3362 C CA . THR A 1 432 ? -5.639 -9.930 -19.904 1.00 97.44 432 THR A CA 1
ATOM 3363 C C . THR A 1 432 ? -6.717 -9.061 -19.257 1.00 97.44 432 THR A C 1
ATOM 3365 O O . THR A 1 432 ? -6.483 -7.876 -19.004 1.00 97.44 432 THR A O 1
ATOM 3368 N N . PHE A 1 433 ? -7.910 -9.609 -18.998 1.00 98.31 433 PHE A N 1
ATOM 3369 C CA . PHE A 1 433 ? -9.040 -8.811 -18.538 1.00 98.31 433 PHE A CA 1
ATOM 3370 C C . PHE A 1 433 ? -8.871 -8.379 -17.082 1.00 98.31 433 PHE A C 1
ATOM 3372 O O . PHE A 1 433 ? -8.625 -9.181 -16.186 1.00 98.31 433 PHE A O 1
ATOM 3379 N N . ILE A 1 434 ? -9.106 -7.093 -16.820 1.00 98.44 434 ILE A N 1
ATOM 3380 C CA . ILE A 1 434 ? -8.936 -6.497 -15.487 1.00 98.44 434 ILE A CA 1
ATOM 3381 C C . ILE A 1 434 ? -9.820 -7.185 -14.428 1.00 98.44 434 ILE A C 1
ATOM 3383 O O . ILE A 1 434 ? -9.408 -7.353 -13.282 1.00 98.44 434 ILE A O 1
ATOM 3387 N N . ASN A 1 435 ? -11.025 -7.632 -14.796 1.00 98.00 435 ASN A N 1
ATOM 3388 C CA . ASN A 1 435 ? -11.945 -8.288 -13.863 1.00 98.00 435 ASN A CA 1
ATOM 3389 C C . ASN A 1 435 ? -11.590 -9.752 -13.559 1.00 98.00 435 ASN A C 1
ATOM 3391 O O . ASN A 1 435 ? -12.178 -10.326 -12.642 1.00 98.00 435 ASN A O 1
ATOM 3395 N N . VAL A 1 436 ? -10.663 -10.370 -14.296 1.00 97.88 436 VAL A N 1
ATOM 3396 C CA . VAL A 1 436 ? -10.359 -11.802 -14.145 1.00 97.88 436 VAL A CA 1
ATOM 3397 C C . VAL A 1 436 ? -9.612 -12.104 -12.852 1.00 97.88 436 VAL A C 1
ATOM 3399 O O . VAL A 1 436 ? -9.904 -13.123 -12.238 1.00 97.88 436 VAL A O 1
ATOM 3402 N N . ALA A 1 437 ? -8.804 -11.181 -12.321 1.00 97.88 437 ALA A N 1
ATOM 3403 C CA . ALA A 1 437 ? -8.245 -11.332 -10.973 1.00 97.88 437 ALA A CA 1
ATOM 3404 C C . ALA A 1 437 ? -9.348 -11.454 -9.896 1.00 97.88 437 ALA A C 1
ATOM 3406 O O . ALA A 1 437 ? -9.277 -12.316 -9.023 1.00 97.88 437 ALA A O 1
ATOM 3407 N N . SER A 1 438 ? -10.417 -10.648 -9.993 1.00 98.31 438 SER A N 1
ATOM 3408 C CA . SER A 1 438 ? -11.600 -10.784 -9.122 1.00 98.31 438 SER A CA 1
ATOM 3409 C C . SER A 1 438 ? -12.359 -12.092 -9.380 1.00 98.31 438 SER A C 1
ATOM 3411 O O . SER A 1 438 ? -12.876 -12.701 -8.445 1.00 98.31 438 SER A O 1
ATOM 3413 N N . GLY A 1 439 ? -12.410 -12.538 -10.639 1.00 98.25 439 GLY A N 1
ATOM 3414 C CA . GLY A 1 439 ? -12.977 -13.830 -11.026 1.00 98.25 439 GLY A CA 1
ATOM 3415 C C . GLY A 1 439 ? -12.253 -15.002 -10.364 1.00 98.25 439 GLY A C 1
ATOM 3416 O O . GLY A 1 439 ? -12.902 -15.829 -9.731 1.00 98.25 439 GLY A O 1
ATOM 3417 N N . TRP A 1 440 ? -10.919 -15.027 -10.421 1.00 98.62 440 TRP A N 1
ATOM 3418 C CA . TRP A 1 440 ? -10.088 -16.033 -9.759 1.00 98.62 440 TRP A CA 1
ATOM 3419 C C . TRP A 1 440 ? -10.263 -16.028 -8.240 1.00 98.62 440 TRP A C 1
ATOM 3421 O O . TRP A 1 440 ? -10.401 -17.092 -7.645 1.00 98.62 440 TRP A O 1
ATOM 3431 N N . VAL A 1 441 ? -10.349 -14.854 -7.605 1.00 98.75 441 VAL A N 1
ATOM 3432 C CA . VAL A 1 441 ? -10.680 -14.759 -6.171 1.00 98.75 441 VAL A CA 1
ATOM 3433 C C . VAL A 1 441 ? -12.027 -15.418 -5.867 1.00 98.75 441 VAL A C 1
ATOM 3435 O O . VAL A 1 441 ? -12.146 -16.161 -4.891 1.00 98.75 441 VAL A O 1
ATOM 3438 N N . ASN A 1 442 ? -13.045 -15.178 -6.698 1.00 98.69 442 ASN A N 1
ATOM 3439 C CA . ASN A 1 442 ? -14.349 -15.789 -6.479 1.00 98.69 442 ASN A CA 1
ATOM 3440 C C . ASN A 1 442 ? -14.325 -17.304 -6.702 1.00 98.69 442 ASN A C 1
ATOM 3442 O O . ASN A 1 442 ? -14.857 -18.039 -5.877 1.00 98.69 442 ASN A O 1
ATOM 3446 N N . LEU A 1 443 ? -13.689 -17.766 -7.780 1.00 98.12 443 LEU A N 1
ATOM 3447 C CA . LEU A 1 443 ? -13.603 -19.185 -8.129 1.00 98.12 443 LEU A CA 1
ATOM 3448 C C . LEU A 1 443 ? -12.811 -19.994 -7.099 1.00 98.12 443 LEU A C 1
ATOM 3450 O O . LEU A 1 443 ? -13.201 -21.111 -6.784 1.00 98.12 443 LEU A O 1
ATOM 3454 N N . LEU A 1 444 ? -11.718 -19.436 -6.574 1.00 98.50 444 LEU A N 1
ATOM 3455 C CA . LEU A 1 444 ? -10.779 -20.182 -5.736 1.00 98.50 444 LEU A CA 1
ATOM 3456 C C . LEU A 1 444 ? -11.031 -20.025 -4.236 1.00 98.50 444 LEU A C 1
ATOM 3458 O O . LEU A 1 444 ? -10.631 -20.907 -3.484 1.00 98.50 444 LEU A O 1
ATOM 3462 N N . LEU A 1 445 ? -11.640 -18.923 -3.781 1.00 98.31 445 LEU A N 1
ATOM 3463 C CA . LEU A 1 445 ? -11.743 -18.609 -2.347 1.00 98.31 445 LEU A CA 1
ATOM 3464 C C . LEU A 1 445 ? -13.177 -18.352 -1.887 1.00 98.31 445 LEU A C 1
ATOM 3466 O O . LEU A 1 445 ? -13.620 -18.934 -0.899 1.00 98.31 445 LEU A O 1
ATOM 3470 N N . MET A 1 446 ? -13.898 -17.458 -2.568 1.00 98.25 446 MET A N 1
ATOM 3471 C CA . MET A 1 446 ? -15.140 -16.902 -2.016 1.00 98.25 446 MET A CA 1
ATOM 3472 C C . MET A 1 446 ? -16.372 -17.726 -2.380 1.00 98.25 446 MET A C 1
ATOM 3474 O O . MET A 1 446 ? -17.226 -17.941 -1.527 1.00 98.25 446 MET A O 1
ATOM 3478 N N . SER A 1 447 ? -16.487 -18.191 -3.625 1.00 98.00 447 SER A N 1
ATOM 3479 C CA . SER A 1 447 ? -17.702 -18.794 -4.190 1.00 98.00 447 SER A CA 1
ATOM 3480 C C . SER A 1 447 ? -18.966 -17.950 -3.958 1.00 98.00 447 SER A C 1
ATOM 3482 O O . SER A 1 447 ? -20.050 -18.502 -3.780 1.00 98.00 447 SER A O 1
ATOM 3484 N N . SER A 1 448 ? -18.848 -16.620 -3.925 1.00 97.94 448 SER A N 1
ATOM 3485 C CA . SER A 1 448 ? -19.989 -15.742 -3.695 1.00 97.94 448 SER A CA 1
ATOM 3486 C C . SER A 1 448 ? -20.811 -15.530 -4.965 1.00 97.94 448 SER A C 1
ATOM 3488 O O . SER A 1 448 ? -20.341 -15.714 -6.092 1.00 97.94 448 SER A O 1
ATOM 3490 N N . SER A 1 449 ? -22.058 -15.105 -4.774 1.00 98.19 449 SER A N 1
ATOM 3491 C CA . SER A 1 449 ? -22.975 -14.703 -5.849 1.00 98.19 449 SER A CA 1
ATOM 3492 C C . SER A 1 449 ? -23.409 -13.247 -5.676 1.00 98.19 449 SER A C 1
ATOM 3494 O O . SER A 1 449 ? -24.506 -12.856 -6.077 1.00 98.19 449 SER A O 1
ATOM 3496 N N . GLY A 1 450 ? -22.575 -12.455 -4.996 1.00 97.69 450 GLY A N 1
ATOM 3497 C CA . GLY A 1 450 ? -22.820 -11.044 -4.740 1.00 97.69 450 GLY A CA 1
ATOM 3498 C C . GLY A 1 450 ? -22.275 -10.120 -5.830 1.00 97.69 450 GLY A C 1
ATOM 3499 O O . GLY A 1 450 ? -21.861 -10.567 -6.902 1.00 97.69 450 GLY A O 1
ATOM 3500 N N . PRO A 1 451 ? -22.295 -8.798 -5.590 1.00 98.31 451 PRO A N 1
ATOM 3501 C CA . PRO A 1 451 ? -21.883 -7.816 -6.586 1.00 98.31 451 PRO A CA 1
ATOM 3502 C C . PRO A 1 451 ? -20.411 -7.962 -6.993 1.00 98.31 451 PRO A C 1
ATOM 3504 O O . PRO A 1 451 ? -19.529 -7.967 -6.138 1.00 98.31 451 PRO A O 1
ATOM 3507 N N . ILE A 1 452 ? -20.144 -7.964 -8.300 1.00 98.50 452 ILE A N 1
ATOM 3508 C CA . ILE A 1 452 ? -18.799 -7.816 -8.869 1.00 98.50 452 ILE A CA 1
ATOM 3509 C C . ILE A 1 452 ? -18.724 -6.509 -9.663 1.00 98.50 452 ILE A C 1
ATOM 3511 O O . ILE A 1 452 ? -19.437 -6.318 -10.648 1.00 98.50 452 ILE A O 1
ATOM 3515 N N . LYS A 1 453 ? -17.909 -5.562 -9.195 1.00 98.38 453 LYS A N 1
ATOM 3516 C CA . LYS A 1 453 ? -17.786 -4.223 -9.792 1.00 98.38 453 LYS A CA 1
ATOM 3517 C C . LYS A 1 453 ? -16.318 -3.844 -9.901 1.00 98.38 453 LYS A C 1
ATOM 3519 O O . LYS A 1 453 ? -15.743 -3.338 -8.953 1.00 98.38 453 LYS A O 1
ATOM 3524 N N . THR A 1 454 ? -15.708 -4.096 -11.047 1.00 98.31 454 THR A N 1
ATOM 3525 C CA . THR A 1 454 ? -14.262 -3.933 -11.243 1.00 98.31 454 THR A CA 1
ATOM 3526 C C . THR A 1 454 ? -13.942 -2.543 -11.819 1.00 98.31 454 THR A C 1
ATOM 3528 O O . THR A 1 454 ? -14.167 -2.333 -13.013 1.00 98.31 454 THR A O 1
ATOM 3531 N N . PRO A 1 455 ? -13.449 -1.575 -11.017 1.00 98.31 455 PRO A N 1
ATOM 3532 C CA . PRO A 1 455 ? -13.147 -0.234 -11.511 1.00 98.31 455 PRO A CA 1
ATOM 3533 C C . PRO A 1 455 ? -11.860 -0.177 -12.336 1.00 98.31 455 PRO A C 1
ATOM 3535 O O . PRO A 1 455 ? -10.931 -0.960 -12.131 1.00 98.31 455 PRO A O 1
ATOM 3538 N N . VAL A 1 456 ? -11.798 0.830 -13.210 1.00 98.69 456 VAL A N 1
ATOM 3539 C CA . VAL A 1 456 ? -10.593 1.259 -13.929 1.00 98.69 456 VAL A CA 1
ATOM 3540 C C . VAL A 1 456 ? -10.483 2.772 -13.773 1.00 98.69 456 VAL A C 1
ATOM 3542 O O . VAL A 1 456 ? -11.173 3.533 -14.448 1.00 98.69 456 VAL A O 1
ATOM 3545 N N . GLY A 1 457 ? -9.622 3.204 -12.856 1.00 97.12 457 GLY A N 1
ATOM 3546 C CA . GLY A 1 457 ? -9.401 4.608 -12.500 1.00 97.12 457 GLY A CA 1
ATOM 3547 C C . GLY A 1 457 ? -7.942 5.040 -12.655 1.00 97.12 457 GLY A C 1
ATOM 3548 O O . GLY A 1 457 ? -7.497 5.962 -11.971 1.00 97.12 457 GLY A O 1
ATOM 3549 N N . ALA A 1 458 ? -7.165 4.328 -13.484 1.00 97.38 458 ALA A N 1
ATOM 3550 C CA . ALA A 1 458 ? -5.710 4.469 -13.579 1.00 97.38 458 ALA A CA 1
ATOM 3551 C C . ALA A 1 458 ? -5.062 4.446 -12.174 1.00 97.38 458 ALA A C 1
ATOM 3553 O O . ALA A 1 458 ? -5.327 3.539 -11.384 1.00 97.38 458 ALA A O 1
ATOM 3554 N N . CYS A 1 459 ? -4.266 5.458 -11.820 1.00 97.69 459 CYS A N 1
ATOM 3555 C CA . CYS A 1 459 ? -3.595 5.569 -10.521 1.00 97.69 459 CYS A CA 1
ATOM 3556 C C . CYS A 1 459 ? -4.545 5.696 -9.310 1.00 97.69 459 CYS A C 1
ATOM 3558 O O . CYS A 1 459 ? -4.127 5.489 -8.169 1.00 97.69 459 CYS A O 1
ATOM 3560 N N . ALA A 1 460 ? -5.819 6.035 -9.536 1.00 98.06 460 ALA A N 1
ATOM 3561 C CA . ALA A 1 460 ? -6.838 6.192 -8.497 1.00 98.06 460 ALA A CA 1
ATOM 3562 C C . ALA A 1 460 ? -7.770 4.974 -8.351 1.00 98.06 460 ALA A C 1
ATOM 3564 O O . ALA A 1 460 ? -8.696 5.015 -7.542 1.00 98.06 460 ALA A O 1
ATOM 3565 N N . THR A 1 461 ? -7.511 3.879 -9.078 1.00 98.75 461 THR A N 1
ATOM 3566 C CA . THR A 1 461 ? -8.383 2.689 -9.111 1.00 98.75 461 THR A CA 1
ATOM 3567 C C . THR A 1 461 ? -8.693 2.121 -7.726 1.00 98.75 461 THR A C 1
ATOM 3569 O O . THR A 1 461 ? -9.858 1.908 -7.408 1.00 98.75 461 THR A O 1
ATOM 3572 N N . ALA A 1 462 ? -7.684 1.919 -6.873 1.00 98.56 462 ALA A N 1
ATOM 3573 C CA . ALA A 1 462 ? -7.897 1.405 -5.520 1.00 98.56 462 ALA A CA 1
ATOM 3574 C C . ALA A 1 462 ? -8.773 2.320 -4.638 1.00 98.56 462 ALA A C 1
ATOM 3576 O O . ALA A 1 462 ? -9.567 1.826 -3.843 1.00 98.56 462 ALA A O 1
ATOM 3577 N N . LEU A 1 463 ? -8.690 3.646 -4.796 1.00 98.56 463 LEU A N 1
ATOM 3578 C CA . LEU A 1 463 ? -9.552 4.572 -4.054 1.00 98.56 463 LEU A CA 1
ATOM 3579 C C . LEU A 1 463 ? -10.998 4.476 -4.555 1.00 98.56 463 LEU A C 1
ATOM 3581 O O . LEU A 1 463 ? -11.922 4.322 -3.758 1.00 98.56 463 LEU A O 1
ATOM 3585 N N . GLN A 1 464 ? -11.180 4.488 -5.877 1.00 98.56 464 GLN A N 1
ATOM 3586 C CA . GLN A 1 464 ? -12.486 4.297 -6.511 1.00 98.56 464 GLN A CA 1
ATOM 3587 C C . GLN A 1 464 ? -13.114 2.943 -6.136 1.00 98.56 464 GLN A C 1
ATOM 3589 O O . GLN A 1 464 ? -14.322 2.843 -5.949 1.00 98.56 464 GLN A O 1
ATOM 3594 N N . SER A 1 465 ? -12.298 1.899 -5.982 1.00 98.88 465 SER A N 1
ATOM 3595 C CA . SER A 1 465 ? -12.727 0.588 -5.494 1.00 98.88 465 SER A CA 1
ATOM 3596 C C . SER A 1 465 ? -13.324 0.651 -4.087 1.00 98.88 465 SER A C 1
ATOM 3598 O O . SER A 1 465 ? -14.401 0.101 -3.852 1.00 98.88 465 SER A O 1
ATOM 3600 N N . VAL A 1 466 ? -12.670 1.359 -3.163 1.00 98.81 466 VAL A N 1
ATOM 3601 C CA . VAL A 1 466 ? -13.163 1.544 -1.790 1.00 98.81 466 VAL A CA 1
ATOM 3602 C C . VAL A 1 466 ? -14.471 2.337 -1.770 1.00 98.81 466 VAL A C 1
ATOM 3604 O O . VAL A 1 466 ? -15.391 1.955 -1.051 1.00 98.81 466 VAL A O 1
ATOM 3607 N N . GLU A 1 467 ? -14.595 3.384 -2.591 1.00 98.62 467 GLU A N 1
ATOM 3608 C CA . GLU A 1 467 ? -15.849 4.135 -2.755 1.00 98.62 467 GLU A CA 1
ATOM 3609 C C . GLU A 1 467 ? -16.985 3.229 -3.254 1.00 98.62 467 GLU A C 1
ATOM 3611 O O . GLU A 1 467 ? -18.032 3.139 -2.612 1.00 98.62 467 GLU A O 1
ATOM 3616 N N . ILE A 1 468 ? -16.763 2.486 -4.343 1.00 98.81 468 ILE A N 1
ATOM 3617 C CA . ILE A 1 468 ? -17.759 1.561 -4.904 1.00 98.81 468 ILE A CA 1
ATOM 3618 C C . ILE A 1 468 ? -18.166 0.503 -3.875 1.00 98.81 468 ILE A C 1
ATOM 3620 O O . ILE A 1 468 ? -19.351 0.170 -3.770 1.00 98.81 468 ILE A O 1
ATOM 3624 N N . ALA A 1 469 ? -17.214 -0.044 -3.120 1.00 98.81 469 ALA A N 1
ATOM 3625 C CA . ALA A 1 469 ? -17.483 -1.018 -2.071 1.00 98.81 469 ALA A CA 1
ATOM 3626 C C . ALA A 1 469 ? -18.327 -0.415 -0.937 1.00 98.81 469 ALA A C 1
ATOM 3628 O O . ALA A 1 469 ? -19.350 -1.001 -0.572 1.00 98.81 469 ALA A O 1
ATOM 3629 N N . ALA A 1 470 ? -17.963 0.772 -0.445 1.00 98.62 470 ALA A N 1
ATOM 3630 C CA . ALA A 1 470 ? -18.713 1.475 0.590 1.00 98.62 470 ALA A CA 1
ATOM 3631 C C . ALA A 1 470 ? -20.148 1.790 0.138 1.00 98.62 470 ALA A C 1
ATOM 3633 O O . ALA A 1 470 ? -21.100 1.449 0.838 1.00 98.62 470 ALA A O 1
ATOM 3634 N N . GLU A 1 471 ? -20.339 2.335 -1.064 1.00 98.12 471 GLU A N 1
ATOM 3635 C CA . GLU A 1 471 ? -21.674 2.603 -1.616 1.00 98.12 471 GLU A CA 1
ATOM 3636 C C . GLU A 1 471 ? -22.491 1.326 -1.839 1.00 98.12 471 GLU A C 1
ATOM 3638 O O . GLU A 1 471 ? -23.706 1.306 -1.637 1.00 98.12 471 GLU A O 1
ATOM 3643 N N . THR A 1 472 ? -21.844 0.231 -2.246 1.00 98.56 472 THR A N 1
ATOM 3644 C CA . THR A 1 472 ? -22.522 -1.058 -2.436 1.00 98.56 472 THR A CA 1
ATOM 3645 C C . THR A 1 472 ? -23.068 -1.584 -1.111 1.00 98.56 472 THR A C 1
ATOM 3647 O O . THR A 1 472 ? -24.217 -2.035 -1.086 1.00 98.56 472 THR A O 1
ATOM 3650 N N . ILE A 1 473 ? -22.306 -1.438 -0.022 1.00 98.50 473 ILE A N 1
ATOM 3651 C CA . ILE A 1 473 ? -22.753 -1.779 1.334 1.00 98.50 473 ILE A CA 1
ATOM 3652 C C . ILE A 1 473 ? -23.891 -0.856 1.779 1.00 98.50 473 ILE A C 1
ATOM 3654 O O . ILE A 1 473 ? -24.962 -1.333 2.148 1.00 98.50 473 ILE A O 1
ATOM 3658 N N . LEU A 1 474 ? -23.715 0.462 1.658 1.00 95.19 474 LEU A N 1
ATOM 3659 C CA . LEU A 1 474 ? -24.725 1.452 2.061 1.00 95.19 474 LEU A CA 1
ATOM 3660 C C . LEU A 1 474 ? -26.036 1.334 1.268 1.00 95.19 474 LEU A C 1
ATOM 3662 O O . LEU A 1 474 ? -27.105 1.657 1.783 1.00 95.19 474 LEU A O 1
ATOM 3666 N N . SER A 1 475 ? -25.976 0.851 0.024 1.00 93.56 475 SER A N 1
ATOM 3667 C CA . SER A 1 475 ? -27.161 0.578 -0.801 1.00 93.56 475 SER A CA 1
ATOM 3668 C C . SER A 1 475 ? -27.899 -0.718 -0.436 1.00 93.56 475 SER A C 1
ATOM 3670 O O . SER A 1 475 ? -28.935 -1.005 -1.035 1.00 93.56 475 SER A O 1
ATOM 3672 N N . GLY A 1 476 ? -27.369 -1.520 0.495 1.00 90.62 476 GLY A N 1
ATOM 3673 C CA . GLY A 1 476 ? -27.932 -2.810 0.906 1.00 90.62 476 GLY A CA 1
ATOM 3674 C C . GLY A 1 476 ? -27.717 -3.950 -0.095 1.00 90.62 476 GLY A C 1
ATOM 3675 O O . GLY A 1 476 ? -28.315 -5.010 0.051 1.00 90.62 476 GLY A O 1
ATOM 3676 N N . LYS A 1 477 ? -26.884 -3.753 -1.128 1.00 95.62 477 LYS A N 1
ATOM 3677 C CA . LYS A 1 477 ? -26.574 -4.789 -2.133 1.00 95.62 477 LYS A CA 1
ATOM 3678 C C . LYS A 1 477 ? -25.539 -5.803 -1.648 1.00 95.62 477 LYS A C 1
ATOM 3680 O O . LYS A 1 477 ? -25.431 -6.876 -2.229 1.00 95.62 477 LYS A O 1
ATOM 3685 N N . ALA A 1 478 ? -24.756 -5.439 -0.640 1.00 97.88 478 ALA A N 1
ATOM 3686 C CA . ALA A 1 478 ? -23.786 -6.303 0.009 1.00 97.88 478 ALA A CA 1
ATOM 3687 C C . ALA A 1 478 ? -23.678 -5.936 1.491 1.00 97.88 478 ALA A C 1
ATOM 3689 O O . ALA A 1 478 ? -24.007 -4.823 1.892 1.00 97.88 478 ALA A O 1
ATOM 3690 N N . LYS A 1 479 ? -23.179 -6.867 2.292 1.00 98.19 479 LYS A N 1
ATOM 3691 C CA . LYS A 1 479 ? -22.765 -6.645 3.682 1.00 98.19 479 LYS A CA 1
ATOM 3692 C C . LYS A 1 479 ? -21.258 -6.750 3.848 1.00 98.19 479 LYS A C 1
ATOM 3694 O O . LYS A 1 479 ? -20.723 -6.153 4.776 1.00 98.19 479 LYS A O 1
ATOM 3699 N N . VAL A 1 480 ? -20.594 -7.463 2.935 1.00 98.75 480 VAL A N 1
ATOM 3700 C CA . VAL A 1 480 ? -19.140 -7.634 2.886 1.00 98.75 480 VAL A CA 1
ATOM 3701 C C . VAL A 1 480 ? -18.654 -7.358 1.468 1.00 98.75 480 VAL A C 1
ATOM 3703 O O . VAL A 1 480 ? -19.233 -7.857 0.504 1.00 98.75 480 VAL A O 1
ATOM 3706 N N . MET A 1 481 ? -17.595 -6.566 1.328 1.00 98.88 481 MET A N 1
ATOM 3707 C CA . MET A 1 481 ? -16.966 -6.252 0.046 1.00 98.88 481 MET A CA 1
ATOM 3708 C C . MET A 1 481 ? -15.449 -6.383 0.153 1.00 98.88 481 MET A C 1
ATOM 3710 O O . MET A 1 481 ? -14.832 -5.774 1.025 1.00 98.88 481 MET A O 1
ATOM 3714 N N . LEU A 1 482 ? -14.834 -7.114 -0.773 1.00 98.94 482 LEU A N 1
ATOM 3715 C CA . LEU A 1 482 ? -13.392 -7.029 -1.008 1.00 98.94 482 LEU A CA 1
ATOM 3716 C C . LEU A 1 482 ? -13.115 -5.824 -1.911 1.00 98.94 482 LEU A C 1
ATOM 3718 O O . LEU A 1 482 ? -13.669 -5.745 -3.005 1.00 98.94 482 LEU A O 1
ATOM 3722 N N . ALA A 1 483 ? -12.275 -4.891 -1.480 1.00 98.88 483 ALA A N 1
ATOM 3723 C CA . ALA A 1 483 ? -11.919 -3.693 -2.241 1.00 98.88 483 ALA A CA 1
ATOM 3724 C C . ALA A 1 483 ? -10.400 -3.569 -2.362 1.00 98.88 483 ALA A C 1
ATOM 3726 O O . ALA A 1 483 ? -9.669 -4.067 -1.517 1.00 98.88 483 ALA A O 1
ATOM 3727 N N . GLY A 1 484 ? -9.916 -2.912 -3.407 1.00 98.62 484 GLY A N 1
ATOM 3728 C CA . GLY A 1 484 ? -8.501 -2.639 -3.588 1.00 98.62 484 GLY A CA 1
ATOM 3729 C C . GLY A 1 484 ? -8.098 -2.488 -5.046 1.00 98.62 484 GLY A C 1
ATOM 3730 O O . GLY A 1 484 ? -8.937 -2.304 -5.936 1.00 98.62 484 GLY A O 1
ATOM 3731 N N . GLY A 1 485 ? -6.798 -2.584 -5.299 1.00 98.56 485 GLY A N 1
ATOM 3732 C CA . GLY A 1 485 ? -6.272 -2.506 -6.651 1.00 98.56 485 GLY A CA 1
ATOM 3733 C C . GLY A 1 485 ? -4.917 -3.167 -6.831 1.00 98.56 485 GLY A C 1
ATOM 3734 O O . GLY A 1 485 ? -4.192 -3.422 -5.868 1.00 98.56 485 GLY A O 1
ATOM 3735 N N . PHE A 1 486 ? -4.581 -3.420 -8.091 1.00 98.75 486 PHE A N 1
ATOM 3736 C CA . PHE A 1 486 ? -3.322 -4.033 -8.494 1.00 98.75 486 PHE A CA 1
ATOM 3737 C C . PHE A 1 486 ? -2.835 -3.474 -9.829 1.00 98.75 486 PHE A C 1
ATOM 3739 O O . PHE A 1 486 ? -3.629 -3.028 -10.658 1.00 98.75 486 PHE A O 1
ATOM 3746 N N . ASP A 1 487 ? -1.527 -3.511 -10.054 1.00 98.50 487 ASP A N 1
ATOM 3747 C CA . ASP A 1 487 ? -0.926 -3.291 -11.370 1.00 98.50 487 ASP A CA 1
ATOM 3748 C C . ASP A 1 487 ? 0.501 -3.838 -11.400 1.00 98.50 487 ASP A C 1
ATOM 3750 O O . ASP A 1 487 ? 1.208 -3.875 -10.389 1.00 98.50 487 ASP A O 1
ATOM 3754 N N . ASP A 1 488 ? 0.938 -4.227 -12.590 1.00 97.94 488 ASP A N 1
ATOM 3755 C CA . ASP A 1 488 ? 2.263 -4.785 -12.827 1.00 97.94 488 ASP A CA 1
ATOM 3756 C C . ASP A 1 488 ? 3.215 -3.784 -13.488 1.00 97.94 488 ASP A C 1
ATOM 3758 O O . ASP A 1 488 ? 2.777 -2.887 -14.199 1.00 97.94 488 ASP A O 1
ATOM 3762 N N . PHE A 1 489 ? 4.521 -3.946 -13.289 1.00 97.44 489 PHE A N 1
ATOM 3763 C CA . PHE A 1 489 ? 5.580 -3.324 -14.078 1.00 97.44 489 PHE A CA 1
ATOM 3764 C C . PHE A 1 489 ? 5.942 -4.226 -15.266 1.00 97.44 489 PHE A C 1
ATOM 3766 O O . PHE A 1 489 ? 6.213 -5.415 -15.097 1.00 97.44 489 PHE A O 1
ATOM 3773 N N . SER A 1 490 ? 6.004 -3.655 -16.466 1.00 94.69 490 SER A N 1
ATOM 3774 C CA . SER A 1 490 ? 6.414 -4.364 -17.683 1.00 94.69 490 SER A CA 1
ATOM 3775 C C . SER A 1 490 ? 7.299 -3.489 -18.565 1.00 94.69 490 SER A C 1
ATOM 3777 O O . SER A 1 490 ? 7.330 -2.264 -18.430 1.00 94.69 490 SER A O 1
ATOM 3779 N N . GLU A 1 491 ? 8.000 -4.133 -19.497 1.00 94.69 491 GLU A N 1
ATOM 3780 C CA . GLU A 1 491 ? 8.820 -3.466 -20.505 1.00 94.69 491 GLU A CA 1
ATOM 3781 C C . GLU A 1 491 ? 8.006 -2.453 -21.326 1.00 94.69 491 GLU A C 1
ATOM 3783 O O . GLU A 1 491 ? 8.446 -1.321 -21.531 1.00 94.69 491 GLU A O 1
ATOM 3788 N N . GLU A 1 492 ? 6.827 -2.851 -21.802 1.00 94.31 492 GLU A N 1
ATOM 3789 C CA . GLU A 1 492 ? 5.959 -2.020 -22.634 1.00 94.31 492 GLU A CA 1
ATOM 3790 C C . GLU A 1 492 ? 5.421 -0.820 -21.845 1.00 94.31 492 GLU A C 1
ATOM 3792 O O . GLU A 1 492 ? 5.512 0.314 -22.314 1.00 94.31 492 GLU A O 1
ATOM 3797 N N . GLY A 1 493 ? 4.944 -1.047 -20.615 1.00 95.31 493 GLY A N 1
ATOM 3798 C CA . GLY A 1 493 ? 4.459 0.026 -19.740 1.00 95.31 493 GLY A CA 1
ATOM 3799 C C . GLY A 1 493 ? 5.544 1.054 -19.413 1.00 95.31 493 GLY A C 1
ATOM 3800 O O . GLY A 1 493 ? 5.322 2.259 -19.554 1.00 95.31 493 GLY A O 1
ATOM 3801 N N . SER A 1 494 ? 6.744 0.583 -19.063 1.00 96.06 494 SER A N 1
ATOM 3802 C CA . SER A 1 494 ? 7.876 1.445 -18.706 1.00 96.06 494 SER A CA 1
ATOM 3803 C C . SER A 1 494 ? 8.283 2.382 -19.847 1.00 96.06 494 SER A C 1
ATOM 3805 O O . SER A 1 494 ? 8.587 3.560 -19.632 1.00 96.06 494 SER A O 1
ATOM 3807 N N . VAL A 1 495 ? 8.236 1.880 -21.083 1.00 95.12 495 VAL A N 1
ATOM 3808 C CA . VAL A 1 495 ? 8.556 2.644 -22.296 1.00 95.12 495 VAL A CA 1
ATOM 3809 C C . VAL A 1 495 ? 7.503 3.700 -22.583 1.00 95.12 495 VAL A C 1
ATOM 3811 O O . VAL A 1 495 ? 7.856 4.847 -22.855 1.00 95.12 495 VAL A O 1
ATOM 3814 N N . GLU A 1 496 ? 6.222 3.364 -22.471 1.00 96.94 496 GLU A N 1
ATOM 3815 C CA . GLU A 1 496 ? 5.170 4.338 -22.751 1.00 96.94 496 GLU A CA 1
ATOM 3816 C C . GLU A 1 496 ? 5.092 5.434 -21.683 1.00 96.94 496 GLU A C 1
ATOM 3818 O O . GLU A 1 496 ? 4.983 6.614 -22.024 1.00 96.94 496 GLU A O 1
ATOM 3823 N N . PHE A 1 497 ? 5.284 5.111 -20.400 1.00 97.94 497 PHE A N 1
ATOM 3824 C CA . PHE A 1 497 ? 5.387 6.149 -19.369 1.00 97.94 497 PHE A CA 1
ATOM 3825 C C . PHE A 1 497 ? 6.602 7.065 -19.564 1.00 97.94 497 PHE A C 1
ATOM 3827 O O . PHE A 1 497 ? 6.523 8.271 -19.299 1.00 97.94 497 PHE A O 1
ATOM 3834 N N . ALA A 1 498 ? 7.716 6.527 -20.064 1.00 96.50 498 ALA A N 1
ATOM 3835 C CA . ALA A 1 498 ? 8.879 7.321 -20.434 1.00 96.50 498 ALA A CA 1
ATOM 3836 C C . ALA A 1 498 ? 8.609 8.243 -21.627 1.00 96.50 498 ALA A C 1
ATOM 3838 O O . ALA A 1 498 ? 8.989 9.412 -21.571 1.00 96.50 498 ALA A O 1
ATOM 3839 N N . ASN A 1 499 ? 7.930 7.753 -22.669 1.00 96.50 499 ASN A N 1
ATOM 3840 C CA . ASN A 1 499 ? 7.532 8.550 -23.836 1.00 96.50 499 ASN A CA 1
ATOM 3841 C C . ASN A 1 499 ? 6.598 9.704 -23.442 1.00 96.50 499 ASN A C 1
ATOM 3843 O O . ASN A 1 499 ? 6.646 10.784 -24.032 1.00 96.50 499 ASN A O 1
ATOM 3847 N N . MET A 1 500 ? 5.786 9.502 -22.402 1.00 96.44 500 MET A N 1
ATOM 3848 C CA . MET A 1 500 ? 4.942 10.537 -21.800 1.00 96.44 500 MET A CA 1
ATOM 3849 C C . MET A 1 500 ? 5.706 11.510 -20.887 1.00 96.44 500 MET A C 1
ATOM 3851 O O . MET A 1 500 ? 5.107 12.464 -20.391 1.00 96.44 500 MET A O 1
ATOM 3855 N N . ASN A 1 501 ? 7.006 11.292 -20.657 1.00 95.75 501 ASN A N 1
ATOM 3856 C CA . ASN A 1 501 ? 7.831 12.016 -19.683 1.00 95.75 501 ASN A CA 1
ATOM 3857 C C . ASN A 1 501 ? 7.225 12.023 -18.270 1.00 95.75 501 ASN A C 1
ATOM 3859 O O . ASN A 1 501 ? 7.294 13.026 -17.560 1.00 95.75 501 ASN A O 1
ATOM 3863 N N . ALA A 1 502 ? 6.596 10.914 -17.876 1.00 96.81 502 ALA A N 1
ATOM 3864 C CA . ALA A 1 502 ? 5.946 10.800 -16.577 1.00 96.81 502 ALA A CA 1
ATOM 3865 C C . ALA A 1 502 ? 6.880 10.204 -15.505 1.00 96.81 502 ALA A C 1
ATOM 3867 O O . ALA A 1 502 ? 6.831 10.624 -14.346 1.00 96.81 502 ALA A O 1
ATOM 3868 N N . THR A 1 503 ? 7.749 9.263 -15.893 1.00 98.00 503 THR A N 1
ATOM 3869 C CA . THR A 1 503 ? 8.709 8.604 -14.993 1.00 98.00 503 THR A CA 1
ATOM 3870 C C . THR A 1 503 ? 10.048 9.329 -14.914 1.00 98.00 503 THR A C 1
ATOM 3872 O O . THR A 1 503 ? 10.468 9.994 -15.866 1.00 98.00 503 THR A O 1
ATOM 3875 N N . SER A 1 504 ? 10.739 9.179 -13.780 1.00 96.81 504 SER A N 1
ATOM 3876 C CA . SER A 1 504 ? 12.080 9.736 -13.585 1.00 96.81 504 SER A CA 1
ATOM 3877 C C . SER A 1 504 ? 13.103 9.125 -14.554 1.00 96.81 504 SER A C 1
ATOM 3879 O O . SER A 1 504 ? 13.053 7.947 -14.917 1.00 96.81 504 SER A O 1
ATOM 3881 N N . ASN A 1 505 ? 14.053 9.946 -15.008 1.00 97.44 505 ASN A N 1
ATOM 3882 C CA . ASN A 1 505 ? 15.138 9.502 -15.879 1.00 97.44 505 ASN A CA 1
ATOM 3883 C C . ASN A 1 505 ? 16.327 9.029 -15.033 1.00 97.44 505 ASN A C 1
ATOM 3885 O O . ASN A 1 505 ? 17.139 9.844 -14.601 1.00 97.44 505 ASN A O 1
ATOM 3889 N N . ALA A 1 506 ? 16.458 7.717 -14.830 1.00 96.19 506 ALA A N 1
ATOM 3890 C CA . ALA A 1 506 ? 17.476 7.150 -13.943 1.00 96.19 506 ALA A CA 1
ATOM 3891 C C . ALA A 1 506 ? 18.918 7.531 -14.337 1.00 96.19 506 ALA A C 1
ATOM 3893 O O . ALA A 1 506 ? 19.762 7.703 -13.462 1.00 96.19 506 ALA A O 1
ATOM 3894 N N . LYS A 1 507 ? 19.223 7.720 -15.631 1.00 95.50 507 LYS A N 1
ATOM 3895 C CA . LYS A 1 507 ? 20.558 8.189 -16.056 1.00 95.50 507 LYS A CA 1
ATOM 3896 C C . LYS A 1 507 ? 20.839 9.618 -15.594 1.00 95.50 507 LYS A C 1
ATOM 3898 O O . LYS A 1 507 ? 21.946 9.901 -15.144 1.00 95.50 507 LYS A O 1
ATOM 3903 N N . ALA A 1 508 ? 19.852 10.506 -15.704 1.00 97.12 508 ALA A N 1
ATOM 3904 C CA . ALA A 1 508 ? 19.978 11.883 -15.229 1.00 97.12 508 ALA A CA 1
ATOM 3905 C C . ALA A 1 508 ? 20.100 11.938 -13.698 1.00 97.12 508 ALA A C 1
ATOM 3907 O O . ALA A 1 508 ? 20.903 12.702 -13.171 1.00 97.12 508 ALA A O 1
ATOM 3908 N N . GLU A 1 509 ? 19.357 11.082 -13.001 1.00 98.00 509 GLU A N 1
ATOM 3909 C CA . GLU A 1 509 ? 19.396 10.946 -11.543 1.00 98.00 509 GLU A CA 1
ATOM 3910 C C . GLU A 1 509 ? 20.773 10.488 -11.044 1.00 98.00 509 GLU A C 1
ATOM 3912 O O . GLU A 1 509 ? 21.372 11.140 -10.190 1.00 98.00 509 GLU A O 1
ATOM 3917 N N . LEU A 1 510 ? 21.335 9.434 -11.643 1.00 97.19 510 LEU A N 1
ATOM 3918 C CA . LEU A 1 510 ? 22.688 8.964 -11.325 1.00 97.19 510 LEU A CA 1
ATOM 3919 C C . LEU A 1 510 ? 23.747 10.031 -11.628 1.00 97.19 510 LEU A C 1
ATOM 3921 O O . LEU A 1 510 ? 24.672 10.227 -10.845 1.00 97.19 510 LEU A O 1
ATOM 3925 N N . ALA A 1 511 ? 23.600 10.767 -12.736 1.00 97.38 511 ALA A N 1
ATOM 3926 C CA . ALA A 1 511 ? 24.488 11.884 -13.065 1.00 97.38 511 ALA A CA 1
ATOM 3927 C C . ALA A 1 511 ? 24.393 13.040 -12.051 1.00 97.38 511 ALA A C 1
ATOM 3929 O O . ALA A 1 511 ? 25.362 13.777 -11.874 1.00 97.38 511 ALA A O 1
ATOM 3930 N N . ALA A 1 512 ? 23.255 13.178 -11.364 1.00 96.81 512 ALA A N 1
ATOM 3931 C CA . ALA A 1 512 ? 23.058 14.101 -10.250 1.00 96.81 512 ALA A CA 1
ATOM 3932 C C . ALA A 1 512 ? 23.524 13.532 -8.892 1.00 96.81 512 ALA A C 1
ATOM 3934 O O . ALA A 1 512 ? 23.354 14.196 -7.871 1.00 96.81 512 ALA A O 1
ATOM 3935 N N . GLY A 1 513 ? 24.117 12.331 -8.874 1.00 97.38 513 GLY A N 1
ATOM 3936 C CA . GLY A 1 513 ? 24.620 11.669 -7.671 1.00 97.38 513 GLY A CA 1
ATOM 3937 C C . GLY A 1 513 ? 23.544 10.984 -6.832 1.00 97.38 513 GLY A C 1
ATOM 3938 O O . GLY A 1 513 ? 23.767 10.806 -5.640 1.00 97.38 513 GLY A O 1
ATOM 3939 N N . ARG A 1 514 ? 22.389 10.646 -7.425 1.00 97.44 514 ARG A N 1
ATOM 3940 C CA . ARG A 1 514 ? 21.270 10.010 -6.720 1.00 97.44 514 ARG A CA 1
ATOM 3941 C C . ARG A 1 514 ? 21.297 8.492 -6.818 1.00 97.44 514 ARG A C 1
ATOM 3943 O O . ARG A 1 514 ? 21.316 7.941 -7.918 1.00 97.44 514 ARG A O 1
ATOM 3950 N N . GLU A 1 515 ? 21.197 7.831 -5.675 1.00 97.38 515 GLU A N 1
ATOM 3951 C CA . GLU A 1 515 ? 20.983 6.385 -5.583 1.00 97.38 515 GLU A CA 1
ATOM 3952 C C . GLU A 1 515 ? 19.518 6.008 -5.891 1.00 97.38 515 GLU A C 1
ATOM 3954 O O . GLU A 1 515 ? 18.608 6.816 -5.675 1.00 97.38 515 GLU A O 1
ATOM 3959 N N . PRO A 1 516 ? 19.228 4.775 -6.358 1.00 97.88 516 PRO A N 1
ATOM 3960 C CA . PRO A 1 516 ? 17.860 4.320 -6.629 1.00 97.88 516 PRO A CA 1
ATOM 3961 C C . PRO A 1 516 ? 16.861 4.592 -5.496 1.00 97.88 516 PRO A C 1
ATOM 3963 O O . PRO A 1 516 ? 15.737 5.027 -5.754 1.00 97.88 516 PRO A O 1
ATOM 3966 N N . SER A 1 517 ? 17.287 4.414 -4.242 1.00 95.94 517 SER A N 1
ATOM 3967 C CA . SER A 1 517 ? 16.456 4.601 -3.049 1.00 95.94 517 SER A CA 1
ATOM 3968 C C . SER A 1 517 ? 15.950 6.032 -2.849 1.00 95.94 517 SER A C 1
ATOM 3970 O O . SER A 1 517 ? 14.964 6.219 -2.144 1.00 95.94 517 SER A O 1
ATOM 3972 N N . GLU A 1 518 ? 16.585 7.036 -3.463 1.00 97.19 518 GLU A N 1
ATOM 3973 C CA . GLU A 1 518 ? 16.225 8.462 -3.358 1.00 97.19 518 GLU A CA 1
ATOM 3974 C C . GLU A 1 518 ? 15.662 9.059 -4.664 1.00 97.19 518 GLU A C 1
ATOM 3976 O O . GLU A 1 518 ? 15.353 10.255 -4.745 1.00 97.19 518 GLU A O 1
ATOM 3981 N N . MET A 1 519 ? 15.470 8.230 -5.699 1.00 98.44 519 MET A N 1
ATOM 3982 C CA . MET A 1 519 ? 14.896 8.661 -6.982 1.00 98.44 519 MET A CA 1
ATOM 3983 C C . MET A 1 519 ? 13.393 8.961 -6.897 1.00 98.44 519 MET A C 1
ATOM 3985 O O . MET A 1 519 ? 12.881 9.752 -7.687 1.00 98.44 519 MET A O 1
ATOM 3989 N N . SER A 1 520 ? 12.681 8.356 -5.939 1.00 98.50 520 SER A N 1
ATOM 3990 C CA . SER A 1 520 ? 11.303 8.729 -5.606 1.00 98.50 520 SER A CA 1
ATOM 3991 C C . SER A 1 520 ? 11.315 9.687 -4.421 1.00 98.50 520 SER A C 1
ATOM 3993 O O . SER A 1 520 ? 11.475 9.275 -3.274 1.00 98.50 520 SER A O 1
ATOM 3995 N N . ARG A 1 521 ? 11.161 10.984 -4.685 1.00 98.25 521 ARG A N 1
ATOM 3996 C CA . ARG A 1 521 ? 11.241 12.039 -3.661 1.00 98.25 521 ARG A CA 1
ATOM 3997 C C . ARG A 1 521 ? 10.088 13.029 -3.809 1.00 98.25 521 ARG A C 1
ATOM 3999 O O . ARG A 1 521 ? 10.245 14.088 -4.421 1.00 98.25 521 ARG A O 1
ATOM 4006 N N . PRO A 1 522 ? 8.874 12.666 -3.370 1.00 98.50 522 PRO A N 1
ATOM 4007 C CA . PRO A 1 522 ? 7.730 13.565 -3.421 1.00 98.50 522 PRO A CA 1
ATOM 4008 C C . PRO A 1 522 ? 8.024 14.881 -2.699 1.00 98.50 522 PRO A C 1
ATOM 4010 O O . PRO A 1 522 ? 8.829 14.901 -1.775 1.00 98.50 522 PRO A O 1
ATOM 4013 N N . THR A 1 523 ? 7.376 15.961 -3.136 1.00 98.06 523 THR A N 1
ATOM 4014 C CA . THR A 1 523 ? 7.402 17.311 -2.530 1.00 98.06 523 THR A CA 1
ATOM 4015 C C . THR A 1 523 ? 8.750 18.052 -2.524 1.00 98.06 523 THR A C 1
ATOM 4017 O O . THR A 1 523 ? 8.811 19.221 -2.127 1.00 98.06 523 THR A O 1
ATOM 4020 N N . THR A 1 524 ? 9.823 17.457 -3.051 1.00 98.44 524 THR A N 1
ATOM 4021 C CA . THR A 1 524 ? 11.156 18.081 -3.045 1.00 98.44 524 THR A CA 1
ATOM 4022 C C . THR A 1 524 ? 11.376 19.090 -4.166 1.00 98.44 524 THR A C 1
ATOM 4024 O O . THR A 1 524 ? 10.681 19.092 -5.191 1.00 98.44 524 THR A O 1
ATOM 4027 N N . THR A 1 525 ? 12.371 19.963 -3.990 1.00 98.19 525 THR A N 1
ATOM 4028 C CA . THR A 1 525 ? 12.839 20.926 -5.004 1.00 98.19 525 THR A CA 1
ATOM 4029 C C . THR A 1 525 ? 13.288 20.238 -6.290 1.00 98.19 525 THR A C 1
ATOM 4031 O O . THR A 1 525 ? 13.057 20.762 -7.377 1.00 98.19 525 THR A O 1
ATOM 4034 N N . THR A 1 526 ? 13.899 19.059 -6.176 1.00 97.69 526 THR A N 1
ATOM 4035 C CA . THR A 1 526 ? 14.544 18.350 -7.291 1.00 97.69 526 THR A CA 1
ATOM 4036 C C . THR A 1 526 ? 13.740 17.154 -7.804 1.00 97.69 526 THR A C 1
ATOM 4038 O O . THR A 1 526 ? 14.285 16.327 -8.531 1.00 97.69 526 THR A O 1
ATOM 4041 N N . ARG A 1 527 ? 12.458 17.031 -7.436 1.00 97.62 527 ARG A N 1
ATOM 4042 C CA . ARG A 1 527 ? 11.564 15.967 -7.923 1.00 97.62 527 ARG A CA 1
ATOM 4043 C C . ARG A 1 527 ? 11.459 15.981 -9.454 1.00 97.62 527 ARG A C 1
ATOM 4045 O O . ARG A 1 527 ? 11.269 17.043 -10.050 1.00 97.62 527 ARG A O 1
ATOM 4052 N N . ALA A 1 528 ? 11.590 14.818 -10.089 1.00 96.62 528 ALA A N 1
ATOM 4053 C CA . ALA A 1 528 ? 11.878 14.731 -11.526 1.00 96.62 528 ALA A CA 1
ATOM 4054 C C . ALA A 1 528 ? 11.017 13.713 -12.297 1.00 96.62 528 ALA A C 1
ATOM 4056 O O . ALA A 1 528 ? 11.357 13.341 -13.418 1.00 96.62 528 ALA A O 1
ATOM 4057 N N . GLY A 1 529 ? 9.902 13.265 -11.721 1.00 97.50 529 GLY A N 1
ATOM 4058 C CA . GLY A 1 529 ? 9.060 12.217 -12.298 1.00 97.50 529 GLY A CA 1
ATOM 4059 C C . GLY A 1 529 ? 8.795 11.110 -11.289 1.00 97.50 529 GLY A C 1
ATOM 4060 O O . GLY A 1 529 ? 9.507 10.986 -10.295 1.00 97.50 529 GLY A O 1
ATOM 4061 N N . PHE A 1 530 ? 7.765 10.304 -11.531 1.00 98.06 530 PHE A N 1
ATOM 4062 C CA . PHE A 1 530 ? 7.439 9.220 -10.608 1.00 98.06 530 PHE A CA 1
ATOM 4063 C C . PHE A 1 530 ? 8.333 7.996 -10.821 1.00 98.06 530 PHE A C 1
ATOM 4065 O O . PHE A 1 530 ? 8.816 7.739 -11.923 1.00 98.06 530 PHE A O 1
ATOM 4072 N N . MET A 1 531 ? 8.529 7.217 -9.759 1.00 98.69 531 MET A N 1
ATOM 4073 C CA . MET A 1 531 ? 9.186 5.914 -9.833 1.00 98.69 531 MET A CA 1
ATOM 4074 C C . MET A 1 531 ? 8.138 4.827 -10.057 1.00 98.69 531 MET A C 1
ATOM 4076 O O . MET A 1 531 ? 7.267 4.646 -9.209 1.00 98.69 531 MET A O 1
ATOM 4080 N N . GLU A 1 532 ? 8.179 4.117 -11.181 1.00 98.62 532 GLU A N 1
ATOM 4081 C CA . GLU A 1 532 ? 7.210 3.053 -11.459 1.00 98.62 532 GLU A CA 1
ATOM 4082 C C . GLU A 1 532 ? 7.412 1.855 -10.522 1.00 98.62 532 GLU A C 1
ATOM 4084 O O . GLU A 1 532 ? 8.536 1.534 -10.141 1.00 98.62 532 GLU A O 1
ATOM 4089 N N . SER A 1 533 ? 6.317 1.207 -10.124 1.00 98.44 533 SER A N 1
ATOM 4090 C CA . SER A 1 533 ? 6.326 0.053 -9.225 1.00 98.44 533 SER A CA 1
ATOM 4091 C C . SER A 1 533 ? 5.260 -0.979 -9.622 1.00 98.44 533 SER A C 1
ATOM 4093 O O . SER A 1 533 ? 4.493 -0.765 -10.574 1.00 98.44 533 SER A O 1
ATOM 4095 N N . GLN A 1 534 ? 5.215 -2.097 -8.897 1.00 98.12 534 GLN A N 1
ATOM 4096 C CA . GLN A 1 534 ? 4.292 -3.212 -9.114 1.00 98.12 534 GLN A CA 1
ATOM 4097 C C . GLN A 1 534 ? 3.747 -3.775 -7.795 1.00 98.12 534 GLN A C 1
ATOM 4099 O O . GLN A 1 534 ? 4.429 -3.744 -6.768 1.00 98.12 534 GLN A O 1
ATOM 4104 N N . GLY A 1 535 ? 2.539 -4.328 -7.843 1.00 98.19 535 GLY A N 1
ATOM 4105 C CA . GLY A 1 535 ? 1.957 -5.106 -6.754 1.00 98.19 535 GLY A CA 1
ATOM 4106 C C . GLY A 1 535 ? 0.463 -4.864 -6.564 1.00 98.19 535 GLY A C 1
ATOM 4107 O O . GLY A 1 535 ? -0.220 -4.354 -7.454 1.00 98.19 535 GLY A O 1
ATOM 4108 N N . SER A 1 536 ? -0.045 -5.268 -5.403 1.00 98.62 536 SER A N 1
ATOM 4109 C CA . SER A 1 536 ? -1.472 -5.291 -5.071 1.00 98.62 536 SER A CA 1
ATOM 4110 C C . SER A 1 536 ? -1.705 -4.863 -3.625 1.00 98.62 536 SER A C 1
ATOM 4112 O O . SER A 1 536 ? -0.828 -5.015 -2.774 1.00 98.62 536 SER A O 1
ATOM 4114 N N . GLY A 1 537 ? -2.897 -4.355 -3.329 1.00 98.69 537 GLY A N 1
ATOM 4115 C CA . GLY A 1 537 ? -3.390 -4.184 -1.966 1.00 98.69 537 GLY A CA 1
ATOM 4116 C C . GLY A 1 537 ? -4.896 -4.406 -1.904 1.00 98.69 537 GLY A C 1
ATOM 4117 O O . GLY A 1 537 ? -5.611 -4.055 -2.843 1.00 98.69 537 GLY A O 1
ATOM 4118 N N . VAL A 1 538 ? -5.367 -5.011 -0.814 1.00 98.88 538 VAL A N 1
ATOM 4119 C CA . VAL A 1 538 ? -6.778 -5.375 -0.618 1.00 98.88 538 VAL A CA 1
ATOM 4120 C C . VAL A 1 538 ? -7.220 -5.032 0.799 1.00 98.88 538 VAL A C 1
ATOM 4122 O O . VAL A 1 538 ? -6.483 -5.240 1.761 1.00 98.88 538 VAL A O 1
ATOM 4125 N N . GLN A 1 539 ? -8.446 -4.537 0.916 1.00 98.88 539 GLN A N 1
ATOM 4126 C CA . GLN A 1 539 ? -9.170 -4.279 2.149 1.00 98.88 539 GLN A CA 1
ATOM 4127 C C . GLN A 1 539 ? -10.464 -5.105 2.177 1.00 98.88 539 GLN A C 1
ATOM 4129 O O . GLN A 1 539 ? -11.155 -5.243 1.165 1.00 98.88 539 GLN A O 1
ATOM 4134 N N . VAL A 1 540 ? -10.813 -5.626 3.352 1.00 98.88 540 VAL A N 1
ATOM 4135 C CA . VAL A 1 540 ? -12.116 -6.241 3.634 1.00 98.88 540 VAL A CA 1
ATOM 4136 C C . VAL A 1 540 ? -13.002 -5.175 4.262 1.00 98.88 540 VAL A C 1
ATOM 4138 O O . VAL A 1 540 ? -12.685 -4.670 5.339 1.00 98.88 540 VAL A O 1
ATOM 4141 N N . LEU A 1 541 ? -14.087 -4.810 3.584 1.00 98.88 541 LEU A N 1
ATOM 4142 C CA . LEU A 1 541 ? -15.072 -3.849 4.071 1.00 98.88 541 LEU A CA 1
ATOM 4143 C C . LEU A 1 541 ? -16.334 -4.577 4.515 1.00 98.88 541 LEU A C 1
ATOM 4145 O O . LEU A 1 541 ? -16.799 -5.490 3.834 1.00 98.88 541 LEU A O 1
ATOM 4149 N N . MET A 1 542 ? -16.921 -4.131 5.620 1.00 98.75 542 MET A N 1
ATOM 4150 C CA . MET A 1 542 ? -18.188 -4.641 6.138 1.00 98.75 542 MET A CA 1
ATOM 4151 C C . MET A 1 542 ? -19.108 -3.502 6.571 1.00 98.75 542 MET A C 1
ATOM 4153 O O . MET A 1 542 ? -18.639 -2.405 6.889 1.00 98.75 542 MET A O 1
ATOM 4157 N N . SER A 1 543 ? -20.416 -3.761 6.645 1.00 98.06 543 SER A N 1
ATOM 4158 C CA . SER A 1 543 ? -21.266 -2.926 7.501 1.00 98.06 543 SER A CA 1
ATOM 4159 C C . SER A 1 543 ? -20.834 -3.088 8.962 1.00 98.06 543 SER A C 1
ATOM 4161 O O . SER A 1 543 ? -20.434 -4.180 9.378 1.00 98.06 543 SER A O 1
ATOM 4163 N N . LEU A 1 544 ? -20.923 -2.018 9.757 1.00 97.81 544 LEU A N 1
ATOM 4164 C CA . LEU A 1 544 ? -20.598 -2.068 11.185 1.00 97.81 544 LEU A CA 1
ATOM 4165 C C . LEU A 1 544 ? -21.429 -3.142 11.896 1.00 97.81 544 LEU A C 1
ATOM 4167 O O . LEU A 1 544 ? -20.881 -3.885 12.701 1.00 97.81 544 LEU A O 1
ATOM 4171 N N . ALA A 1 545 ? -22.710 -3.283 11.542 1.00 96.38 545 ALA A N 1
ATOM 4172 C CA . ALA A 1 545 ? -23.583 -4.322 12.088 1.00 96.38 545 ALA A CA 1
ATOM 4173 C C . ALA A 1 545 ? -22.997 -5.730 11.886 1.00 96.38 545 ALA A C 1
ATOM 4175 O O . ALA A 1 545 ? -22.865 -6.483 12.847 1.00 96.38 545 ALA A O 1
ATOM 4176 N N . THR A 1 546 ? -22.558 -6.046 10.663 1.00 97.69 546 THR A N 1
ATOM 4177 C CA . THR A 1 546 ? -21.961 -7.351 10.336 1.00 97.69 546 THR A CA 1
ATOM 4178 C C . THR A 1 546 ? -20.639 -7.553 11.075 1.00 97.69 546 THR A C 1
ATOM 4180 O O . THR A 1 546 ? -20.412 -8.610 11.659 1.00 97.69 546 THR A O 1
ATOM 4183 N N . ALA A 1 547 ? -19.775 -6.533 11.116 1.00 98.19 547 ALA A N 1
ATOM 4184 C CA . ALA A 1 547 ? -18.490 -6.621 11.810 1.00 98.19 547 ALA A CA 1
ATOM 4185 C C . ALA A 1 547 ? -18.658 -6.853 13.322 1.00 98.19 547 ALA A C 1
ATOM 4187 O O . ALA A 1 547 ? -17.951 -7.685 13.895 1.00 98.19 547 ALA A O 1
ATOM 4188 N N . LEU A 1 548 ? -19.611 -6.163 13.960 1.00 96.81 548 LEU A N 1
ATOM 4189 C CA . LEU A 1 548 ? -19.938 -6.345 15.376 1.00 96.81 548 LEU A CA 1
ATOM 4190 C C . LEU A 1 548 ? -20.553 -7.722 15.637 1.00 96.81 548 LEU A C 1
ATOM 4192 O O . LEU A 1 548 ? -20.153 -8.382 16.595 1.00 96.81 548 LEU A O 1
ATOM 4196 N N . GLU A 1 549 ? -21.480 -8.179 14.790 1.00 95.56 549 GLU A N 1
ATOM 4197 C CA . GLU A 1 549 ? -22.120 -9.497 14.891 1.00 95.56 549 GLU A CA 1
ATOM 4198 C C . GLU A 1 549 ? -21.093 -10.632 14.790 1.00 95.56 549 GLU A C 1
ATOM 4200 O O . GLU A 1 549 ? -21.024 -11.507 15.659 1.00 95.56 549 GLU A O 1
ATOM 4205 N N . MET A 1 550 ? -20.232 -10.579 13.777 1.00 96.75 550 MET A N 1
ATOM 4206 C CA . MET A 1 550 ? -19.162 -11.555 13.599 1.00 96.75 550 MET A CA 1
ATOM 4207 C C . MET A 1 550 ? -18.079 -11.411 14.673 1.00 96.75 550 MET A C 1
ATOM 4209 O O . MET A 1 550 ? -17.386 -12.378 14.991 1.00 96.75 550 MET A O 1
ATOM 4213 N N . GLY A 1 551 ? -17.913 -10.219 15.249 1.00 96.75 551 GLY A N 1
ATOM 4214 C CA . GLY A 1 551 ? -16.801 -9.882 16.133 1.00 96.75 551 GLY A CA 1
ATOM 4215 C C . GLY A 1 551 ? -15.469 -9.766 15.395 1.00 96.75 551 GLY A C 1
ATOM 4216 O O . GLY A 1 551 ? -14.431 -10.095 15.967 1.00 96.75 551 GLY A O 1
ATOM 4217 N N . CYS A 1 552 ? -15.502 -9.363 14.122 1.00 97.81 552 CYS A N 1
ATOM 4218 C CA . CYS A 1 552 ? -14.309 -9.041 13.342 1.00 97.81 552 CYS A CA 1
ATOM 4219 C C . CYS A 1 552 ? -13.615 -7.804 13.932 1.00 97.81 552 CYS A C 1
ATOM 4221 O O . CYS A 1 552 ? -14.307 -6.885 14.371 1.00 97.81 552 CYS A O 1
ATOM 4223 N N . PRO A 1 553 ? -12.271 -7.740 13.939 1.00 97.50 553 PRO A N 1
ATOM 4224 C CA . PRO A 1 553 ? -11.571 -6.530 14.348 1.00 97.50 553 PRO A CA 1
ATOM 4225 C C . PRO A 1 553 ? -11.961 -5.376 13.420 1.00 97.50 553 PRO A C 1
ATOM 4227 O O . PRO A 1 553 ? -12.028 -5.547 12.210 1.00 97.50 553 PRO A O 1
ATOM 4230 N N . ILE A 1 554 ? -12.208 -4.194 13.979 1.00 98.31 554 ILE A N 1
ATOM 4231 C CA . ILE A 1 554 ? -12.465 -2.972 13.209 1.00 98.31 554 ILE A CA 1
ATOM 4232 C C . ILE A 1 554 ? -11.145 -2.215 13.115 1.00 98.31 554 ILE A C 1
ATOM 4234 O O . ILE A 1 554 ? -10.694 -1.655 14.110 1.00 98.31 554 ILE A O 1
ATOM 4238 N N . GLN A 1 555 ? -10.526 -2.217 11.935 1.00 98.00 555 GLN A N 1
ATOM 4239 C CA . GLN A 1 555 ? -9.231 -1.580 11.661 1.00 98.00 555 GLN A CA 1
ATOM 4240 C C . GLN A 1 555 ? -9.364 -0.067 11.526 1.00 98.00 555 GLN A C 1
ATOM 4242 O O . GLN A 1 555 ? -8.523 0.676 12.029 1.00 98.00 555 GLN A O 1
ATOM 4247 N N . ALA A 1 556 ? -10.420 0.373 10.838 1.00 98.38 556 ALA A N 1
ATOM 4248 C CA . ALA A 1 556 ? -10.753 1.771 10.608 1.00 98.38 556 ALA A CA 1
ATOM 4249 C C . ALA A 1 556 ? -12.203 1.916 10.117 1.00 98.38 556 ALA A C 1
ATOM 4251 O O . ALA A 1 556 ? -12.837 0.942 9.707 1.00 98.38 556 ALA A O 1
ATOM 4252 N N . ILE A 1 557 ? -12.715 3.144 10.119 1.00 98.75 557 ILE A N 1
ATOM 4253 C CA . ILE A 1 557 ? -14.036 3.501 9.585 1.00 98.75 557 ILE A CA 1
ATOM 4254 C C . ILE A 1 557 ? -13.847 4.272 8.278 1.00 98.75 557 ILE A C 1
ATOM 4256 O O . ILE A 1 557 ? -13.068 5.225 8.243 1.00 98.75 557 ILE A O 1
ATOM 4260 N N . VAL A 1 558 ? -14.594 3.917 7.230 1.00 98.69 558 VAL A N 1
ATOM 4261 C CA . VAL A 1 558 ? -14.699 4.731 6.007 1.00 98.69 558 VAL A CA 1
ATOM 4262 C C . VAL A 1 558 ? -15.851 5.709 6.207 1.00 98.69 558 VAL A C 1
ATOM 4264 O O . VAL A 1 558 ? -17.015 5.367 6.015 1.00 98.69 558 VAL A O 1
ATOM 4267 N N . ALA A 1 559 ? -15.532 6.922 6.656 1.00 98.00 559 ALA A N 1
ATOM 4268 C CA . ALA A 1 559 ? -16.541 7.920 7.006 1.00 98.00 559 ALA A CA 1
ATOM 4269 C C . ALA A 1 559 ? -17.018 8.735 5.799 1.00 98.00 559 ALA A C 1
ATOM 4271 O O . ALA A 1 559 ? -18.157 9.188 5.781 1.00 98.00 559 ALA A O 1
ATOM 4272 N N . TYR A 1 560 ? -16.153 8.927 4.802 1.00 98.38 560 TYR A N 1
ATOM 4273 C CA . TYR A 1 560 ? -16.485 9.614 3.557 1.00 98.38 560 TYR A CA 1
ATOM 4274 C C . TYR A 1 560 ? -15.616 9.084 2.419 1.00 98.38 560 TYR A C 1
ATOM 4276 O O . TYR A 1 560 ? -14.432 8.814 2.616 1.00 98.38 560 TYR A O 1
ATOM 4284 N N . SER A 1 561 ? -16.190 8.986 1.226 1.00 98.06 561 SER A N 1
ATOM 4285 C CA . SER A 1 561 ? -15.489 8.641 -0.007 1.00 98.06 561 SER A CA 1
ATOM 4286 C C . SER A 1 561 ? -16.135 9.370 -1.177 1.00 98.06 561 SER A C 1
ATOM 4288 O O . SER A 1 561 ? -17.360 9.467 -1.219 1.00 98.06 561 SER A O 1
ATOM 4290 N N . SER A 1 562 ? -15.339 9.882 -2.116 1.00 97.88 562 SER A N 1
ATOM 4291 C CA . SER A 1 562 ? -15.875 10.423 -3.371 1.00 97.88 562 SER A CA 1
ATOM 4292 C C . SER A 1 562 ? -14.835 10.472 -4.489 1.00 97.88 562 SER A C 1
ATOM 4294 O O . SER A 1 562 ? -13.674 10.800 -4.210 1.00 97.88 562 SER A O 1
ATOM 4296 N N . THR A 1 563 ? -15.267 10.278 -5.735 1.00 98.00 563 THR A N 1
ATOM 4297 C CA . THR A 1 563 ? -14.478 10.536 -6.953 1.00 98.00 563 THR A CA 1
ATOM 4298 C C . THR A 1 563 ? -15.020 11.692 -7.795 1.00 98.00 563 THR A C 1
ATOM 4300 O O . THR A 1 563 ? -16.213 11.989 -7.809 1.00 98.00 563 THR A O 1
ATOM 4303 N N . HIS A 1 564 ? -14.114 12.387 -8.489 1.00 98.19 564 HIS A N 1
ATOM 4304 C CA . HIS A 1 564 ? -14.377 13.632 -9.210 1.00 98.19 564 HIS A CA 1
ATOM 4305 C C . HIS A 1 564 ? -13.556 13.721 -10.493 1.00 98.19 564 HIS A C 1
ATOM 4307 O O . HIS A 1 564 ? -12.345 13.496 -10.481 1.00 98.19 564 HIS A O 1
ATOM 4313 N N . THR A 1 565 ? -14.212 14.138 -11.576 1.00 98.31 565 THR A N 1
ATOM 4314 C CA . THR A 1 565 ? -13.544 14.649 -12.781 1.00 98.31 565 THR A CA 1
ATOM 4315 C C . THR A 1 565 ? -13.159 16.114 -12.628 1.00 98.31 565 THR A C 1
ATOM 4317 O O . THR A 1 565 ? -13.659 16.798 -11.737 1.00 98.31 565 THR A O 1
ATOM 4320 N N . ASP A 1 566 ? -12.327 16.630 -13.533 1.00 97.38 566 ASP A N 1
ATOM 4321 C CA . ASP A 1 566 ? -11.844 18.006 -13.457 1.00 97.38 566 ASP A CA 1
ATOM 4322 C C . ASP A 1 566 ? -12.683 18.970 -14.306 1.00 97.38 566 ASP A C 1
ATOM 4324 O O . ASP A 1 566 ? -13.589 19.635 -13.807 1.00 97.38 566 ASP A O 1
ATOM 4328 N N . LYS A 1 567 ? -12.336 19.122 -15.589 1.00 97.31 567 LYS A N 1
ATOM 4329 C CA . LYS A 1 567 ? -12.895 20.142 -16.492 1.00 97.31 567 LYS A CA 1
ATOM 4330 C C . LYS A 1 567 ? -12.497 19.890 -17.945 1.00 97.31 567 LYS A C 1
ATOM 4332 O O . LYS A 1 567 ? -11.679 19.025 -18.251 1.00 97.31 567 LYS A O 1
ATOM 4337 N N . GLN A 1 568 ? -13.003 20.721 -18.856 1.00 96.81 568 GLN A N 1
ATOM 4338 C CA . GLN A 1 568 ? -12.544 20.742 -20.246 1.00 96.81 568 GLN A CA 1
ATOM 4339 C C . GLN A 1 568 ? -11.015 20.934 -20.329 1.00 96.81 568 GLN A C 1
ATOM 4341 O O . GLN A 1 568 ? -10.461 21.881 -19.770 1.00 96.81 568 GLN A O 1
ATOM 4346 N N . GLY A 1 569 ? -10.339 20.058 -21.073 1.00 95.31 569 GLY A N 1
ATOM 4347 C CA . GLY A 1 569 ? -8.893 20.090 -21.284 1.00 95.31 569 GLY A CA 1
ATOM 4348 C C . GLY A 1 569 ? -8.479 19.232 -22.480 1.00 95.31 569 GLY A C 1
ATOM 4349 O O . GLY A 1 569 ? -9.308 18.556 -23.085 1.00 95.31 569 GLY A O 1
ATOM 4350 N N . ARG A 1 570 ? -7.193 19.282 -22.846 1.00 96.56 570 ARG A N 1
ATOM 4351 C CA . ARG A 1 570 ? -6.606 18.466 -23.931 1.00 96.56 570 ARG A CA 1
ATOM 4352 C C . ARG A 1 570 ? -5.419 17.607 -23.479 1.00 96.56 570 ARG A C 1
ATOM 4354 O O . ARG A 1 570 ? -4.737 17.031 -24.315 1.00 96.56 570 ARG A O 1
ATOM 4361 N N . SER A 1 571 ? -5.169 17.537 -22.170 1.00 96.62 571 SER A N 1
ATOM 4362 C CA . SER A 1 571 ? -4.113 16.717 -21.574 1.00 96.62 571 SER A CA 1
ATOM 4363 C C . SER A 1 571 ? -4.742 15.713 -20.611 1.00 96.62 571 SER A C 1
ATOM 4365 O O . SER A 1 571 ? -5.182 16.093 -19.531 1.00 96.62 571 SER A O 1
ATOM 4367 N N . ILE A 1 572 ? -4.815 14.447 -21.028 1.00 97.06 572 ILE A N 1
ATOM 4368 C CA . ILE A 1 572 ? -5.304 13.321 -20.216 1.00 97.06 572 ILE A CA 1
ATOM 4369 C C . ILE A 1 572 ? -4.468 13.063 -18.945 1.00 97.06 572 ILE A C 1
ATOM 4371 O O . ILE A 1 572 ? -5.079 12.770 -17.917 1.00 97.06 572 ILE A O 1
ATOM 4375 N N . PRO A 1 573 ? -3.120 13.165 -18.956 1.00 96.12 573 PRO A N 1
ATOM 4376 C CA . PRO A 1 573 ? -2.321 12.889 -17.759 1.00 96.12 573 PRO A CA 1
ATOM 4377 C C . PRO A 1 573 ? -2.235 14.067 -16.778 1.00 96.12 573 PRO A C 1
ATOM 4379 O O . PRO A 1 573 ? -1.630 13.927 -15.719 1.00 96.12 573 PRO A O 1
ATOM 4382 N N . ALA A 1 574 ? -2.778 15.242 -17.120 1.00 96.88 574 ALA A N 1
ATOM 4383 C CA . ALA A 1 574 ? -2.704 16.403 -16.241 1.00 96.88 574 ALA A CA 1
ATOM 4384 C C . ALA A 1 574 ? -3.625 16.213 -15.019 1.00 96.88 574 ALA A C 1
ATOM 4386 O O . ALA A 1 574 ? -4.827 16.026 -15.218 1.00 96.88 574 ALA A O 1
ATOM 4387 N N . PRO A 1 575 ? -3.105 16.299 -13.780 1.00 96.81 575 PRO A N 1
ATOM 4388 C CA . PRO A 1 575 ? -3.949 16.318 -12.593 1.00 96.81 575 PRO A CA 1
ATOM 4389 C C . PRO A 1 575 ? -4.700 17.652 -12.510 1.00 96.81 575 PRO A C 1
ATOM 4391 O O . PRO A 1 575 ? -4.181 18.691 -12.936 1.00 96.81 575 PRO A O 1
ATOM 4394 N N . GLY A 1 576 ? -5.912 17.633 -11.959 1.00 96.44 576 GLY A N 1
ATOM 4395 C CA . GLY A 1 576 ? -6.706 18.836 -11.748 1.00 96.44 576 GLY A CA 1
ATOM 4396 C C . GLY A 1 576 ? -7.269 18.972 -10.336 1.00 96.44 576 GLY A C 1
ATOM 4397 O O . GLY A 1 576 ? -6.849 18.309 -9.385 1.00 96.44 576 GLY A O 1
ATOM 4398 N N . HIS A 1 577 ? -8.194 19.924 -10.198 1.00 97.81 577 HIS A N 1
ATOM 4399 C CA . HIS A 1 577 ? -8.722 20.391 -8.916 1.00 97.81 577 HIS A CA 1
ATOM 4400 C C . HIS A 1 577 ? -10.138 19.875 -8.610 1.00 97.81 577 HIS A C 1
ATOM 4402 O O . HIS A 1 577 ? -10.743 20.350 -7.652 1.00 97.81 577 HIS A O 1
ATOM 4408 N N . GLY A 1 578 ? -10.703 18.952 -9.398 1.00 97.81 578 GLY A N 1
ATOM 4409 C CA . GLY A 1 578 ? -12.104 18.519 -9.268 1.00 97.81 578 GLY A CA 1
ATOM 4410 C C . GLY A 1 578 ? -12.476 18.035 -7.862 1.00 97.81 578 GLY A C 1
ATOM 4411 O O . GLY A 1 578 ? -13.528 18.400 -7.329 1.00 97.81 578 GLY A O 1
ATOM 4412 N N . VAL A 1 579 ? -11.551 17.318 -7.212 1.00 97.38 579 VAL A N 1
ATOM 4413 C CA . VAL A 1 579 ? -11.674 16.808 -5.829 1.00 97.38 579 VAL A CA 1
ATOM 4414 C C . VAL A 1 579 ? -11.948 17.912 -4.807 1.00 97.38 579 VAL A C 1
ATOM 4416 O O . VAL A 1 579 ? -12.578 17.655 -3.786 1.00 97.38 579 VAL A O 1
ATOM 4419 N N . MET A 1 580 ? -11.563 19.162 -5.081 1.00 97.00 580 MET A N 1
ATOM 4420 C CA . MET A 1 580 ? -11.832 20.300 -4.194 1.00 97.00 580 MET A CA 1
ATOM 4421 C C . MET A 1 580 ? -13.334 20.503 -3.934 1.00 97.00 580 MET A C 1
ATOM 4423 O O . MET A 1 580 ? -13.718 21.008 -2.878 1.00 97.00 580 MET A O 1
ATOM 4427 N N . SER A 1 581 ? -14.202 20.060 -4.850 1.00 97.06 581 SER A N 1
ATOM 4428 C CA . SER A 1 581 ? -15.657 20.092 -4.660 1.00 97.06 581 SER A CA 1
ATOM 4429 C C . SER A 1 581 ? -16.151 19.183 -3.521 1.00 97.06 581 SER A C 1
ATOM 4431 O O . SER A 1 581 ? -17.240 19.407 -2.988 1.00 97.06 581 SER A O 1
ATOM 4433 N N . ALA A 1 582 ? -15.327 18.232 -3.062 1.00 97.19 582 ALA A N 1
ATOM 4434 C CA . ALA A 1 582 ? -15.598 17.396 -1.898 1.00 97.19 582 ALA A CA 1
ATOM 4435 C C . ALA A 1 582 ? -15.488 18.144 -0.558 1.00 97.19 582 ALA A C 1
ATOM 4437 O O . ALA A 1 582 ? -15.897 17.596 0.459 1.00 97.19 582 ALA A O 1
ATOM 4438 N N . ALA A 1 583 ? -14.977 19.381 -0.518 1.00 97.69 583 ALA A N 1
ATOM 4439 C CA . ALA A 1 583 ? -14.722 20.112 0.728 1.00 97.69 583 ALA A CA 1
ATOM 4440 C C . ALA A 1 583 ? -15.962 20.250 1.632 1.00 97.69 583 ALA A C 1
ATOM 4442 O O . ALA A 1 583 ? -15.932 19.869 2.799 1.00 97.69 583 ALA A O 1
ATOM 4443 N N . LEU A 1 584 ? -17.076 20.770 1.106 1.00 96.44 584 LEU A N 1
ATOM 4444 C CA . LEU A 1 584 ? -18.293 20.964 1.905 1.00 96.44 584 LEU A CA 1
ATOM 4445 C C . LEU A 1 584 ? -18.994 19.637 2.263 1.00 96.44 584 LEU A C 1
ATOM 4447 O O . LEU A 1 584 ? -19.426 19.497 3.410 1.00 96.44 584 LEU A O 1
ATOM 4451 N N . PRO A 1 585 ? -19.102 18.642 1.357 1.00 97.62 585 PRO A N 1
ATOM 4452 C CA . PRO A 1 585 ? -19.523 17.291 1.736 1.00 97.62 585 PRO A CA 1
ATOM 4453 C C . PRO A 1 585 ? -18.655 16.664 2.837 1.00 97.62 585 PRO A C 1
ATOM 4455 O O . PRO A 1 585 ? -19.196 16.138 3.809 1.00 97.62 585 PRO A O 1
ATOM 4458 N N . LEU A 1 586 ? -17.329 16.796 2.744 1.00 97.75 586 LEU A N 1
ATOM 4459 C CA . LEU A 1 586 ? -16.384 16.334 3.759 1.00 97.75 586 LEU A CA 1
ATOM 4460 C C . LEU A 1 586 ? -16.626 17.029 5.104 1.00 97.75 586 LEU A C 1
ATOM 4462 O O . LEU A 1 586 ? -16.683 16.357 6.129 1.00 97.75 586 LEU A O 1
ATOM 4466 N N . GLN A 1 587 ? -16.833 18.350 5.113 1.00 97.56 587 GLN A N 1
ATOM 4467 C CA . GLN A 1 587 ? -17.164 19.103 6.328 1.00 97.56 587 GLN A CA 1
ATOM 4468 C C . GLN A 1 587 ? -18.447 18.584 6.992 1.00 97.56 587 GLN A C 1
ATOM 4470 O O . GLN A 1 587 ? -18.488 18.419 8.210 1.00 97.56 587 GLN A O 1
ATOM 4475 N N . ARG A 1 588 ? -19.490 18.291 6.204 1.00 94.00 588 ARG A N 1
ATOM 4476 C CA . ARG A 1 588 ? -20.736 17.696 6.717 1.00 94.00 588 ARG A CA 1
ATOM 4477 C C . ARG A 1 588 ? -20.502 16.304 7.291 1.00 94.00 588 ARG A C 1
ATOM 4479 O O . ARG A 1 588 ? -21.057 15.986 8.339 1.00 94.00 588 ARG A O 1
ATOM 4486 N N . SER A 1 589 ? -19.676 15.501 6.624 1.00 95.69 589 SER A N 1
ATOM 4487 C CA . SER A 1 589 ? -19.308 14.178 7.114 1.00 95.69 589 SER A CA 1
ATOM 4488 C C . SER A 1 589 ? -18.572 14.275 8.447 1.00 95.69 589 SER A C 1
ATOM 4490 O O . SER A 1 589 ? -19.006 13.654 9.409 1.00 95.69 589 SER A O 1
ATOM 4492 N N . LEU A 1 590 ? -17.534 15.110 8.554 1.00 96.75 590 LEU A N 1
ATOM 4493 C CA . LEU A 1 590 ? -16.822 15.367 9.813 1.00 96.75 590 LEU A CA 1
ATOM 4494 C C . LEU A 1 590 ? -17.795 15.764 10.932 1.00 96.75 590 LEU A C 1
ATOM 4496 O O . LEU A 1 590 ? -17.805 15.136 11.989 1.00 96.75 590 LEU A O 1
ATOM 4500 N N . ALA A 1 591 ? -18.691 16.717 10.663 1.00 93.31 591 ALA A N 1
ATOM 4501 C CA . ALA A 1 591 ? -19.678 17.169 11.640 1.00 93.31 591 ALA A CA 1
ATOM 4502 C C . ALA A 1 591 ? -20.617 16.044 12.121 1.00 93.31 591 ALA A C 1
ATOM 4504 O O . ALA A 1 591 ? -20.974 16.017 13.298 1.00 93.31 591 ALA A O 1
ATOM 4505 N N . SER A 1 592 ? -20.973 15.081 11.259 1.00 91.25 592 SER A N 1
ATOM 4506 C CA . SER A 1 592 ? -21.784 13.912 11.655 1.00 91.25 592 SER A CA 1
ATOM 4507 C C . SER A 1 592 ? -21.083 12.983 12.658 1.00 91.25 592 SER A C 1
ATOM 4509 O O . SER A 1 592 ? -21.742 12.220 13.362 1.00 91.25 592 SER A O 1
ATOM 4511 N N . TRP A 1 593 ? -19.757 13.093 12.772 1.00 94.62 593 TRP A N 1
ATOM 4512 C CA . TRP A 1 593 ? -18.929 12.385 13.749 1.00 94.62 593 TRP A CA 1
ATOM 4513 C C . TRP A 1 593 ? -18.515 13.264 14.940 1.00 94.62 593 TRP A C 1
ATOM 4515 O O . TRP A 1 593 ? -17.754 12.813 15.793 1.00 94.62 593 TRP A O 1
ATOM 4525 N N . GLY A 1 594 ? -19.011 14.504 15.023 1.00 93.50 594 GLY A N 1
ATOM 4526 C CA . GLY A 1 594 ? -18.567 15.488 16.017 1.00 93.50 594 GLY A CA 1
ATOM 4527 C C . GLY A 1 594 ? -17.166 16.045 15.747 1.00 93.50 594 GLY A C 1
ATOM 4528 O O . GLY A 1 594 ? -16.562 16.630 16.638 1.00 93.50 594 GLY A O 1
ATOM 4529 N N . LEU A 1 595 ? -16.647 15.850 14.533 1.00 96.62 595 LEU A N 1
ATOM 4530 C CA . LEU A 1 595 ? -15.319 16.282 14.116 1.00 96.62 595 LEU A CA 1
ATOM 4531 C C . LEU A 1 595 ? -15.379 17.605 13.356 1.00 96.62 595 LEU A C 1
ATOM 4533 O O . LEU A 1 595 ? -16.367 17.954 12.704 1.00 96.62 595 LEU A O 1
ATOM 4537 N N . THR A 1 596 ? -14.264 18.314 13.392 1.00 97.19 596 THR A N 1
ATOM 4538 C CA . THR A 1 596 ? -14.000 19.527 12.628 1.00 97.19 596 THR A CA 1
ATOM 4539 C C . THR A 1 596 ? -12.812 19.316 11.695 1.00 97.19 596 THR A C 1
ATOM 4541 O O . THR A 1 596 ? -12.153 18.276 11.701 1.00 97.19 596 THR A O 1
ATOM 4544 N N . ALA A 1 597 ? -12.506 20.330 10.886 1.00 97.62 597 ALA A N 1
ATOM 4545 C CA . ALA A 1 597 ? -11.305 20.325 10.063 1.00 97.62 597 ALA A CA 1
ATOM 4546 C C . ALA A 1 597 ? -10.022 20.160 10.890 1.00 97.62 597 ALA A C 1
ATOM 4548 O O . ALA A 1 597 ? -9.060 19.604 10.370 1.00 97.62 597 ALA A O 1
ATOM 4549 N N . ASP A 1 598 ? -10.003 20.633 12.143 1.00 97.88 598 ASP A N 1
ATOM 4550 C CA . ASP A 1 598 ? -8.847 20.589 13.045 1.00 97.88 598 ASP A CA 1
ATOM 4551 C C . ASP A 1 598 ? -8.566 19.188 13.608 1.00 97.88 598 ASP A C 1
ATOM 4553 O O . ASP A 1 598 ? -7.428 18.900 13.972 1.00 97.88 598 ASP A O 1
ATOM 4557 N N . ASP A 1 599 ? -9.550 18.288 13.596 1.00 97.56 599 ASP A N 1
ATOM 4558 C CA . ASP A 1 599 ? -9.380 16.911 14.074 1.00 97.56 599 ASP A CA 1
ATOM 4559 C C . ASP A 1 599 ? -8.692 15.990 13.049 1.00 97.56 599 ASP A C 1
ATOM 4561 O O . ASP A 1 599 ? -8.319 14.864 13.374 1.00 97.56 599 ASP A O 1
ATOM 4565 N N . ILE A 1 600 ? -8.499 16.453 11.806 1.00 98.44 600 ILE A N 1
ATOM 4566 C CA . ILE A 1 600 ? -7.727 15.718 10.795 1.00 98.44 600 ILE A CA 1
ATOM 4567 C C . ILE A 1 600 ? -6.247 15.751 11.198 1.00 98.44 600 ILE A C 1
ATOM 4569 O O . ILE A 1 600 ? -5.583 16.786 11.099 1.00 98.44 600 ILE A O 1
ATOM 4573 N N . GLY A 1 601 ? -5.737 14.619 11.674 1.00 98.00 601 GLY A N 1
ATOM 4574 C CA . GLY A 1 601 ? -4.399 14.491 12.250 1.00 98.00 601 GLY A CA 1
ATOM 4575 C C . GLY A 1 601 ? -3.294 14.212 11.236 1.00 98.00 601 GLY A C 1
ATOM 4576 O O . GLY A 1 601 ? -2.131 14.501 11.513 1.00 98.00 601 GLY A O 1
ATOM 4577 N N . ALA A 1 602 ? -3.642 13.669 10.068 1.00 98.56 602 ALA A N 1
ATOM 4578 C CA . ALA A 1 602 ? -2.713 13.404 8.975 1.00 98.56 602 ALA A CA 1
ATOM 4579 C C . ALA A 1 602 ? -3.427 13.433 7.617 1.00 98.56 602 ALA A C 1
ATOM 4581 O O . ALA A 1 602 ? -4.638 13.206 7.523 1.00 98.56 602 ALA A O 1
ATOM 4582 N N . VAL A 1 603 ? -2.660 13.665 6.556 1.00 98.69 603 VAL A N 1
ATOM 4583 C CA . VAL A 1 603 ? -3.086 13.391 5.179 1.00 98.69 603 VAL A CA 1
ATOM 4584 C C . VAL A 1 603 ? -2.086 12.444 4.525 1.00 98.69 603 VAL A C 1
ATOM 4586 O O . VAL A 1 603 ? -0.883 12.636 4.672 1.00 98.69 603 VAL A O 1
ATOM 4589 N N . SER A 1 604 ? -2.562 11.431 3.809 1.00 98.62 604 SER A N 1
ATOM 4590 C CA . SER A 1 604 ? -1.746 10.636 2.894 1.00 98.62 604 SER A CA 1
ATOM 4591 C C . SER A 1 604 ? -1.963 11.181 1.486 1.00 98.62 604 SER A C 1
ATOM 4593 O O . SER A 1 604 ? -3.071 11.170 0.938 1.00 98.62 604 SER A O 1
ATOM 4595 N N . MET A 1 605 ? -0.906 11.769 0.939 1.00 97.75 605 MET A N 1
ATOM 4596 C CA . MET A 1 605 ? -0.901 12.331 -0.402 1.00 97.75 605 MET A CA 1
ATOM 4597 C C . MET A 1 605 ? -0.684 11.226 -1.433 1.00 97.75 605 MET A C 1
ATOM 4599 O O . MET A 1 605 ? 0.066 10.270 -1.217 1.00 97.75 605 MET A O 1
ATOM 4603 N N . HIS A 1 606 ? -1.235 11.418 -2.626 1.00 98.38 606 HIS A N 1
ATOM 4604 C CA . HIS A 1 606 ? -0.829 10.674 -3.799 1.00 98.38 606 HIS A CA 1
ATOM 4605 C C . HIS A 1 606 ? 0.669 10.856 -4.056 1.00 98.38 606 HIS A C 1
ATOM 4607 O O . HIS A 1 606 ? 1.324 9.859 -4.339 1.00 98.38 606 HIS A O 1
ATOM 4613 N N . GLY A 1 607 ? 1.212 12.073 -3.918 1.00 97.50 607 GLY A N 1
ATOM 4614 C CA . GLY A 1 607 ? 2.646 12.353 -3.750 1.00 97.50 607 GLY A CA 1
ATOM 4615 C C . GLY A 1 607 ? 3.552 11.545 -4.680 1.00 97.50 607 GLY A C 1
ATOM 4616 O O . GLY A 1 607 ? 4.236 10.625 -4.243 1.00 97.50 607 GLY A O 1
ATOM 4617 N N . THR A 1 608 ? 3.539 11.848 -5.975 1.00 97.94 608 THR A N 1
ATOM 4618 C CA . THR A 1 608 ? 4.179 11.009 -7.005 1.00 97.94 608 THR A CA 1
ATOM 4619 C C . THR A 1 608 ? 5.608 11.406 -7.333 1.00 97.94 608 THR A C 1
ATOM 4621 O O . THR A 1 608 ? 6.224 10.728 -8.144 1.00 97.94 608 THR A O 1
ATOM 4624 N N . SER A 1 609 ? 6.155 12.479 -6.749 1.00 98.19 609 SER A N 1
ATOM 4625 C CA . SER A 1 609 ? 7.447 13.054 -7.169 1.00 98.19 609 SER A CA 1
ATOM 4626 C C . SER A 1 609 ? 7.414 13.664 -8.580 1.00 98.19 609 SER A C 1
ATOM 4628 O O . SER A 1 609 ? 8.445 13.961 -9.186 1.00 98.19 609 SER A O 1
ATOM 4630 N N . THR A 1 610 ? 6.219 13.945 -9.109 1.00 98.12 610 THR A N 1
ATOM 4631 C CA . THR A 1 610 ? 6.064 14.750 -10.327 1.00 98.12 610 THR A CA 1
ATOM 4632 C C . THR A 1 610 ? 5.836 16.218 -9.965 1.00 98.12 610 THR A C 1
ATOM 4634 O O . THR A 1 610 ? 5.173 16.554 -8.979 1.00 98.12 610 THR A O 1
ATOM 4637 N N . ALA A 1 611 ? 6.372 17.130 -10.782 1.00 96.50 611 ALA A N 1
ATOM 4638 C CA . ALA A 1 611 ? 6.219 18.566 -10.555 1.00 96.50 611 ALA A CA 1
ATOM 4639 C C . ALA A 1 611 ? 4.741 18.992 -10.506 1.00 96.50 611 ALA A C 1
ATOM 4641 O O . ALA A 1 611 ? 4.348 19.743 -9.611 1.00 96.50 611 ALA A O 1
ATOM 4642 N N . ALA A 1 612 ? 3.939 18.471 -11.443 1.00 96.94 612 ALA A N 1
ATOM 4643 C CA . ALA A 1 612 ? 2.527 18.801 -11.597 1.00 96.94 612 ALA A CA 1
ATOM 4644 C C . ALA A 1 612 ? 1.659 18.258 -10.453 1.00 96.94 612 ALA A C 1
ATOM 4646 O O . ALA A 1 612 ? 0.903 19.032 -9.871 1.00 96.94 612 ALA A O 1
ATOM 4647 N N . ASN A 1 613 ? 1.775 16.967 -10.111 1.00 98.12 613 ASN A N 1
ATOM 4648 C CA . ASN A 1 613 ? 0.932 16.354 -9.081 1.00 98.12 613 ASN A CA 1
ATOM 4649 C C . ASN A 1 613 ? 1.163 16.983 -7.715 1.00 98.12 613 ASN A C 1
ATOM 4651 O O . ASN A 1 613 ? 0.215 17.450 -7.100 1.00 98.12 613 ASN A O 1
ATOM 4655 N N . ASP A 1 614 ? 2.412 17.011 -7.250 1.00 98.25 614 ASP A N 1
ATOM 4656 C CA . ASP A 1 614 ? 2.685 17.346 -5.851 1.00 98.25 614 ASP A CA 1
ATOM 4657 C C . ASP A 1 614 ? 2.291 18.799 -5.555 1.00 98.25 614 ASP A C 1
ATOM 4659 O O . ASP A 1 614 ? 1.751 19.098 -4.498 1.00 98.25 614 ASP A O 1
ATOM 4663 N N . LYS A 1 615 ? 2.449 19.699 -6.535 1.00 98.44 615 LYS A N 1
ATOM 4664 C CA . LYS A 1 615 ? 1.946 21.074 -6.446 1.00 98.44 615 LYS A CA 1
ATOM 4665 C C . LYS A 1 615 ? 0.416 21.143 -6.469 1.00 98.44 615 LYS A C 1
ATOM 4667 O O . LYS A 1 615 ? -0.167 21.876 -5.672 1.00 98.44 615 LYS A O 1
ATOM 4672 N N . ASN A 1 616 ? -0.218 20.430 -7.401 1.00 98.38 616 ASN A N 1
ATOM 4673 C CA . ASN A 1 616 ? -1.673 20.388 -7.562 1.00 98.38 616 ASN A CA 1
ATOM 4674 C C . ASN A 1 616 ? -2.356 19.876 -6.291 1.00 98.38 616 ASN A C 1
ATOM 4676 O O . ASN A 1 616 ? -3.254 20.517 -5.758 1.00 98.38 616 ASN A O 1
ATOM 4680 N N . GLU A 1 617 ? -1.895 18.741 -5.785 1.00 98.38 617 GLU A N 1
ATOM 4681 C CA . GLU A 1 617 ? -2.439 18.080 -4.608 1.00 98.38 617 GLU A CA 1
ATOM 4682 C C . GLU A 1 617 ? -2.273 18.934 -3.349 1.00 98.38 617 GLU A C 1
ATOM 4684 O O . GLU A 1 617 ? -3.238 19.130 -2.609 1.00 98.38 617 GLU A O 1
ATOM 4689 N N . SER A 1 618 ? -1.096 19.536 -3.151 1.00 98.69 618 SER A N 1
ATOM 4690 C CA . SER A 1 618 ? -0.881 20.475 -2.050 1.00 98.69 618 SER A CA 1
ATOM 4691 C C . SER A 1 618 ? -1.795 21.699 -2.127 1.00 98.69 618 SER A C 1
ATOM 4693 O O . SER A 1 618 ? -2.324 22.141 -1.105 1.00 98.69 618 SER A O 1
ATOM 4695 N N . HIS A 1 619 ? -2.023 22.236 -3.329 1.00 98.62 619 HIS A N 1
ATOM 4696 C CA . HIS A 1 619 ? -2.977 23.324 -3.540 1.00 98.62 619 HIS A CA 1
ATOM 4697 C C . HIS A 1 619 ? -4.414 22.897 -3.219 1.00 98.62 619 HIS A C 1
ATOM 4699 O O . HIS A 1 619 ? -5.119 23.629 -2.523 1.00 98.62 619 HIS A O 1
ATOM 4705 N N . VAL A 1 620 ? -4.837 21.714 -3.680 1.00 98.56 620 VAL A N 1
ATOM 4706 C CA . VAL A 1 620 ? -6.176 21.171 -3.414 1.00 98.56 620 VAL A CA 1
ATOM 4707 C C . VAL A 1 620 ? -6.416 21.053 -1.914 1.00 98.56 620 VAL A C 1
ATOM 4709 O O . VAL A 1 620 ? -7.378 21.635 -1.418 1.00 98.56 620 VAL A O 1
ATOM 4712 N N . TYR A 1 621 ? -5.518 20.399 -1.174 1.00 98.56 621 TYR A N 1
ATOM 4713 C CA . TYR A 1 621 ? -5.635 20.311 0.283 1.00 98.56 621 TYR A CA 1
ATOM 4714 C C . TYR A 1 621 ? -5.661 21.686 0.950 1.00 98.56 621 TYR A C 1
ATOM 4716 O O . TYR A 1 621 ? -6.496 21.924 1.820 1.00 98.56 621 TYR A O 1
ATOM 4724 N N . HIS A 1 622 ? -4.778 22.602 0.543 1.00 98.56 622 HIS A N 1
ATOM 4725 C CA . HIS A 1 622 ? -4.710 23.940 1.126 1.00 98.56 622 HIS A CA 1
ATOM 4726 C C . HIS A 1 622 ? -6.035 24.701 0.992 1.00 98.56 622 HIS A C 1
ATOM 4728 O O . HIS A 1 622 ? -6.542 25.227 1.984 1.00 98.56 622 HIS A O 1
ATOM 4734 N N . GLU A 1 623 ? -6.617 24.739 -0.208 1.00 98.56 623 GLU A N 1
ATOM 4735 C CA . GLU A 1 623 ? -7.892 25.425 -0.437 1.00 98.56 623 GLU A CA 1
ATOM 4736 C C . GLU A 1 623 ? -9.061 24.704 0.238 1.00 98.56 623 GLU A C 1
ATOM 4738 O O . GLU A 1 623 ? -9.940 25.363 0.795 1.00 98.56 623 GLU A O 1
ATOM 4743 N N . MET A 1 624 ? -9.061 23.366 0.258 1.00 98.50 624 MET A N 1
ATOM 4744 C CA . MET A 1 624 ? -10.069 22.601 0.993 1.00 98.50 624 MET A CA 1
ATOM 4745 C C . MET A 1 624 ? -10.031 22.945 2.481 1.00 98.50 624 MET A C 1
ATOM 4747 O O . MET A 1 624 ? -11.058 23.352 3.016 1.00 98.50 624 MET A O 1
ATOM 4751 N N . PHE A 1 625 ? -8.866 22.858 3.134 1.00 98.62 625 PHE A N 1
ATOM 4752 C CA . PHE A 1 625 ? -8.702 23.172 4.559 1.00 98.62 625 PHE A CA 1
ATOM 4753 C C . PHE A 1 625 ? -9.100 24.604 4.895 1.00 98.62 625 PHE A C 1
ATOM 4755 O O . PHE A 1 625 ? -9.802 24.833 5.883 1.00 98.62 625 PHE A O 1
ATOM 4762 N N . LYS A 1 626 ? -8.716 25.556 4.045 1.00 98.06 626 LYS A N 1
ATOM 4763 C CA . LYS A 1 626 ? -9.138 26.952 4.159 1.00 98.06 626 LYS A CA 1
ATOM 4764 C C . LYS A 1 626 ? -10.661 27.092 4.108 1.00 98.06 626 LYS A C 1
ATOM 4766 O O . LYS A 1 626 ? -11.232 27.802 4.930 1.00 98.06 626 LYS A O 1
ATOM 4771 N N . LEU A 1 627 ? -11.316 26.414 3.164 1.00 98.06 627 LEU A N 1
ATOM 4772 C CA . LEU A 1 627 ? -12.767 26.472 2.977 1.00 98.06 627 LEU A CA 1
ATOM 4773 C C . LEU A 1 627 ? -13.536 25.826 4.137 1.00 98.06 627 LEU A C 1
ATOM 4775 O O . LEU A 1 627 ? -14.550 26.370 4.568 1.00 98.06 627 LEU A O 1
ATOM 4779 N N . ILE A 1 628 ? -13.063 24.690 4.655 1.00 97.75 628 ILE A N 1
ATOM 4780 C CA . ILE A 1 628 ? -13.743 23.961 5.742 1.00 97.75 628 ILE A CA 1
ATOM 4781 C C . ILE A 1 628 ? -13.400 24.482 7.144 1.00 97.75 628 ILE A C 1
ATOM 4783 O O . ILE A 1 628 ? -13.918 23.954 8.128 1.00 97.75 628 ILE A O 1
ATOM 4787 N N . GLY A 1 629 ? -12.572 25.529 7.236 1.00 96.56 629 GLY A N 1
ATOM 4788 C CA . GLY A 1 629 ? -12.311 26.263 8.473 1.00 96.56 629 GLY A CA 1
ATOM 4789 C C . GLY A 1 629 ? -11.193 25.694 9.347 1.00 96.56 629 GLY A C 1
ATOM 4790 O O . GLY A 1 629 ? -11.274 25.822 10.564 1.00 96.56 629 GLY A O 1
ATOM 4791 N N . ARG A 1 630 ? -10.156 25.075 8.764 1.00 98.12 630 ARG A N 1
ATOM 4792 C CA . ARG A 1 630 ? -8.944 24.673 9.504 1.00 98.12 630 ARG A CA 1
ATOM 4793 C C . ARG A 1 630 ? -8.275 25.903 10.130 1.00 98.12 630 ARG A C 1
ATOM 4795 O O . ARG A 1 630 ? -8.063 26.917 9.450 1.00 98.12 630 ARG A O 1
ATOM 4802 N N . SER A 1 631 ? -7.896 25.805 11.402 1.00 98.31 631 SER A N 1
ATOM 4803 C CA . SER A 1 631 ? -7.286 26.913 12.141 1.00 98.31 631 SER A CA 1
ATOM 4804 C C . SER A 1 631 ? -5.929 27.319 11.538 1.00 98.31 631 SER A C 1
ATOM 4806 O O . SER A 1 631 ? -5.067 26.461 11.322 1.00 98.31 631 SER A O 1
ATOM 4808 N N . PRO A 1 632 ? -5.679 28.612 11.245 1.00 96.81 632 PRO A N 1
ATOM 4809 C CA . PRO A 1 632 ? -4.370 29.073 10.780 1.00 96.81 632 PRO A CA 1
ATOM 4810 C C . PRO A 1 632 ? -3.245 28.698 11.756 1.00 96.81 632 PRO A C 1
ATOM 4812 O O . PRO A 1 632 ? -3.376 28.883 12.962 1.00 96.81 632 PRO A O 1
ATOM 4815 N N . GLY A 1 633 ? -2.132 28.175 11.234 1.00 94.56 633 GLY A N 1
ATOM 4816 C CA . GLY A 1 633 ? -1.017 27.661 12.042 1.00 94.56 633 GLY A CA 1
ATOM 4817 C C . GLY A 1 633 ? -1.175 26.200 12.481 1.00 94.56 633 GLY A C 1
ATOM 4818 O O . GLY A 1 633 ? -0.199 25.594 12.917 1.00 94.56 633 GLY A O 1
ATOM 4819 N N . HIS A 1 634 ? -2.354 25.599 12.298 1.00 95.38 634 HIS A N 1
ATOM 4820 C CA . HIS A 1 634 ? -2.607 24.194 12.603 1.00 95.38 634 HIS A CA 1
ATOM 4821 C C . HIS A 1 634 ? -2.338 23.299 11.382 1.00 95.38 634 HIS A C 1
ATOM 4823 O O . HIS A 1 634 ? -3.249 22.669 10.841 1.00 95.38 634 HIS A O 1
ATOM 4829 N N . ALA A 1 635 ? -1.089 23.285 10.911 1.00 97.00 635 ALA A N 1
ATOM 4830 C CA . ALA A 1 635 ? -0.689 22.511 9.737 1.00 97.00 635 ALA A CA 1
ATOM 4831 C C . ALA A 1 635 ? -0.813 20.998 9.980 1.00 97.00 635 ALA A C 1
ATOM 4833 O O . ALA A 1 635 ? -0.399 20.497 11.027 1.00 97.00 635 ALA A O 1
ATOM 4834 N N . VAL A 1 636 ? -1.363 20.272 9.006 1.00 97.88 636 VAL A N 1
ATOM 4835 C CA . VAL A 1 636 ? -1.494 18.815 9.060 1.00 97.88 636 VAL A CA 1
ATOM 4836 C C . VAL A 1 636 ? -0.252 18.144 8.458 1.00 97.88 636 VAL A C 1
ATOM 4838 O O . VAL A 1 636 ? 0.163 18.511 7.354 1.00 97.88 636 VAL A O 1
ATOM 4841 N N . PRO A 1 637 ? 0.363 17.172 9.152 1.00 98.12 637 PRO A N 1
ATOM 4842 C CA . PRO A 1 637 ? 1.417 16.344 8.583 1.00 98.12 637 PRO A CA 1
ATOM 4843 C C . PRO A 1 637 ? 0.958 15.605 7.320 1.00 98.12 637 PRO A C 1
ATOM 4845 O O . PRO A 1 637 ? -0.070 14.923 7.324 1.00 98.12 637 PRO A O 1
ATOM 4848 N N . ALA A 1 638 ? 1.732 15.743 6.246 1.00 98.06 638 ALA A N 1
ATOM 4849 C CA . ALA A 1 638 ? 1.484 15.121 4.956 1.00 98.06 638 ALA A CA 1
ATOM 4850 C C . ALA A 1 638 ? 2.459 13.964 4.717 1.00 98.06 638 ALA A C 1
ATOM 4852 O O . ALA A 1 638 ? 3.668 14.173 4.588 1.00 98.06 638 ALA A O 1
ATOM 4853 N N . MET A 1 639 ? 1.914 12.754 4.649 1.00 98.44 639 MET A N 1
ATOM 4854 C CA . MET A 1 639 ? 2.642 11.537 4.314 1.00 98.44 639 MET A CA 1
ATOM 4855 C C . MET A 1 639 ? 2.645 11.323 2.799 1.00 98.44 639 MET A C 1
ATOM 4857 O O . MET A 1 639 ? 1.708 11.717 2.102 1.00 98.44 639 MET A O 1
ATOM 4861 N N . ALA A 1 640 ? 3.713 10.720 2.280 1.00 97.50 640 ALA A N 1
ATOM 4862 C CA . ALA A 1 640 ? 3.905 10.511 0.846 1.00 97.50 640 ALA A CA 1
ATOM 4863 C C . ALA A 1 640 ? 4.595 9.167 0.562 1.00 97.50 640 ALA A C 1
ATOM 4865 O O . ALA A 1 640 ? 5.675 9.138 -0.027 1.00 97.50 640 ALA A O 1
ATOM 4866 N N . GLN A 1 641 ? 3.974 8.059 0.980 1.00 98.25 641 GLN A N 1
ATOM 4867 C CA . GLN A 1 641 ? 4.489 6.676 0.941 1.00 98.25 641 GLN A CA 1
ATOM 4868 C C . GLN A 1 641 ? 5.277 6.272 -0.321 1.00 98.25 641 GLN A C 1
ATOM 4870 O O . GLN A 1 641 ? 6.194 5.448 -0.257 1.00 98.25 641 GLN A O 1
ATOM 4875 N N . LYS A 1 642 ? 4.949 6.831 -1.493 1.00 98.44 642 LYS A N 1
ATOM 4876 C CA . LYS A 1 642 ? 5.625 6.500 -2.760 1.00 98.44 642 LYS A CA 1
ATOM 4877 C C . LYS A 1 642 ? 7.122 6.800 -2.748 1.00 98.44 642 LYS A C 1
ATOM 4879 O O . LYS A 1 642 ? 7.827 6.256 -3.599 1.00 98.44 642 LYS A O 1
ATOM 4884 N N . TRP A 1 643 ? 7.624 7.605 -1.807 1.00 98.44 643 TRP A N 1
ATOM 4885 C CA . TRP A 1 643 ? 9.067 7.757 -1.593 1.00 98.44 643 TRP A CA 1
ATOM 4886 C C . TRP A 1 643 ? 9.757 6.405 -1.345 1.00 98.44 643 TRP A C 1
ATOM 4888 O O . TRP A 1 643 ? 10.859 6.179 -1.831 1.00 98.44 643 TRP A O 1
ATOM 4898 N N . LEU A 1 644 ? 9.070 5.491 -0.649 1.00 98.31 644 LEU A N 1
ATOM 4899 C CA . LEU A 1 644 ? 9.573 4.179 -0.255 1.00 98.31 644 LEU A CA 1
ATOM 4900 C C . LEU A 1 644 ? 9.234 3.083 -1.274 1.00 98.31 644 LEU A C 1
ATOM 4902 O O . LEU A 1 644 ? 10.077 2.248 -1.605 1.00 98.31 644 LEU A O 1
ATOM 4906 N N . CYS A 1 645 ? 7.979 3.055 -1.731 1.00 97.56 645 CYS A N 1
ATOM 4907 C CA . CYS A 1 645 ? 7.436 1.940 -2.517 1.00 97.56 645 CYS A CA 1
ATOM 4908 C C . CYS A 1 645 ? 7.405 2.208 -4.030 1.00 97.56 645 CYS A C 1
ATOM 4910 O O . CYS A 1 645 ? 7.066 1.317 -4.809 1.00 97.56 645 CYS A O 1
ATOM 4912 N N . GLY A 1 646 ? 7.698 3.433 -4.470 1.00 98.31 646 GLY A N 1
ATOM 4913 C CA . GLY A 1 646 ? 7.362 3.875 -5.822 1.00 98.31 646 GLY A CA 1
ATOM 4914 C C . GLY A 1 646 ? 5.846 3.871 -6.067 1.00 98.31 646 GLY A C 1
ATOM 4915 O O . GLY A 1 646 ? 5.038 3.886 -5.139 1.00 98.31 646 GLY A O 1
ATOM 4916 N N . HIS A 1 647 ? 5.442 3.866 -7.335 1.00 98.62 647 HIS A N 1
ATOM 4917 C CA . HIS A 1 647 ? 4.058 4.019 -7.763 1.00 98.62 647 HIS A CA 1
ATOM 4918 C C . HIS A 1 647 ? 3.539 2.788 -8.521 1.00 98.62 647 HIS A C 1
ATOM 4920 O O . HIS A 1 647 ? 3.795 2.613 -9.711 1.00 98.62 647 HIS A O 1
ATOM 4926 N N . SER A 1 648 ? 2.718 1.972 -7.857 1.00 97.69 648 SER A N 1
ATOM 4927 C CA . SER A 1 648 ? 2.080 0.768 -8.422 1.00 97.69 648 SER A CA 1
ATOM 4928 C C . SER A 1 648 ? 0.768 1.039 -9.154 1.00 97.69 648 SER A C 1
ATOM 4930 O O . SER A 1 648 ? -0.161 0.244 -9.076 1.00 97.69 648 SER A O 1
ATOM 4932 N N . LYS A 1 649 ? 0.667 2.184 -9.841 1.00 97.88 649 LYS A N 1
ATOM 4933 C CA . LYS A 1 649 ? -0.509 2.580 -10.634 1.00 97.88 649 LYS A CA 1
ATOM 4934 C C . LYS A 1 649 ? -1.826 2.305 -9.883 1.00 97.88 649 LYS A C 1
ATOM 4936 O O . LYS A 1 649 ? -2.068 2.968 -8.875 1.00 97.88 649 LYS A O 1
ATOM 4941 N N . GLY A 1 650 ? -2.643 1.349 -10.322 1.00 97.12 650 GLY A N 1
ATOM 4942 C CA . GLY A 1 650 ? -3.926 0.984 -9.724 1.00 97.12 650 GLY A CA 1
ATOM 4943 C C . GLY A 1 650 ? -3.859 0.488 -8.279 1.00 97.12 650 GLY A C 1
ATOM 4944 O O . GLY A 1 650 ? -4.806 0.736 -7.534 1.00 97.12 650 GLY A O 1
ATOM 4945 N N . GLY A 1 651 ? -2.752 -0.129 -7.852 1.00 96.25 651 GLY A N 1
ATOM 4946 C CA . GLY A 1 651 ? -2.548 -0.593 -6.470 1.00 96.25 651 GLY A CA 1
ATOM 4947 C C . GLY A 1 651 ? -2.111 0.495 -5.484 1.00 96.25 651 GLY A C 1
ATOM 4948 O O . GLY A 1 651 ? -2.163 0.294 -4.271 1.00 96.25 651 GLY A O 1
ATOM 4949 N N . ALA A 1 652 ? -1.731 1.678 -5.973 1.00 93.88 652 ALA A N 1
ATOM 4950 C CA . ALA A 1 652 ? -1.040 2.674 -5.157 1.00 93.88 652 ALA A CA 1
ATOM 4951 C C . ALA A 1 652 ? -1.887 3.245 -4.010 1.00 93.88 652 ALA A C 1
ATOM 4953 O O . ALA A 1 652 ? -1.352 3.531 -2.942 1.00 93.88 652 ALA A O 1
ATOM 4954 N N . ALA A 1 653 ? -3.195 3.431 -4.214 1.00 97.75 653 ALA A N 1
ATOM 4955 C CA . ALA A 1 653 ? -4.059 3.960 -3.158 1.00 97.75 653 ALA A CA 1
ATOM 4956 C C . ALA A 1 653 ? -4.413 2.907 -2.093 1.00 97.75 653 ALA A C 1
ATOM 4958 O O . ALA A 1 653 ? -4.712 3.285 -0.966 1.00 97.75 653 ALA A O 1
ATOM 4959 N N . SER A 1 654 ? -4.331 1.606 -2.400 1.00 98.50 654 SER A N 1
ATOM 4960 C CA . SER A 1 654 ? -4.521 0.558 -1.390 1.00 98.50 654 SER A CA 1
ATOM 4961 C C . SER A 1 654 ? -3.363 0.528 -0.399 1.00 98.50 654 SER A C 1
ATOM 4963 O O . SER A 1 654 ? -3.602 0.395 0.795 1.00 98.50 654 SER A O 1
ATOM 4965 N N . TRP A 1 655 ? -2.125 0.707 -0.864 1.00 98.69 655 TRP A N 1
ATOM 4966 C CA . TRP A 1 655 ? -0.959 0.805 0.021 1.00 98.69 655 TRP A CA 1
ATOM 4967 C C . TRP A 1 655 ? -1.012 2.058 0.901 1.00 98.69 655 TRP A C 1
ATOM 4969 O O . TRP A 1 655 ? -0.745 1.986 2.100 1.00 98.69 655 TRP A O 1
ATOM 4979 N N . ALA A 1 656 ? -1.434 3.188 0.331 1.00 98.56 656 ALA A N 1
ATOM 4980 C CA . ALA A 1 656 ? -1.603 4.434 1.071 1.00 98.56 656 ALA A CA 1
ATOM 4981 C C . ALA A 1 656 ? -2.759 4.346 2.089 1.00 98.56 656 ALA A C 1
ATOM 4983 O O . ALA A 1 656 ? -2.680 4.890 3.187 1.00 98.56 656 ALA A O 1
ATOM 4984 N N . LEU A 1 657 ? -3.827 3.603 1.777 1.00 98.81 657 LEU A N 1
ATOM 4985 C CA . LEU A 1 657 ? -4.887 3.313 2.744 1.00 98.81 657 LEU A CA 1
ATOM 4986 C C . LEU A 1 657 ? -4.376 2.426 3.888 1.00 98.81 657 LEU A C 1
ATOM 4988 O O . LEU A 1 657 ? -4.712 2.680 5.043 1.00 98.81 657 LEU A O 1
ATOM 4992 N N . ASN A 1 658 ? -3.526 1.440 3.596 1.00 98.75 658 ASN A N 1
ATOM 4993 C CA . ASN A 1 658 ? -2.885 0.621 4.627 1.00 98.75 658 ASN A CA 1
ATOM 4994 C C . ASN A 1 658 ? -1.965 1.467 5.533 1.00 98.75 658 ASN A C 1
ATOM 4996 O O . ASN A 1 658 ? -2.017 1.306 6.751 1.00 98.75 658 ASN A O 1
ATOM 5000 N N . GLU A 1 659 ? -1.196 2.411 4.970 1.00 98.56 659 GLU A N 1
ATOM 5001 C CA . GLU A 1 659 ? -0.419 3.415 5.725 1.00 98.56 659 GLU A CA 1
ATOM 5002 C C . GLU A 1 659 ? -1.320 4.249 6.643 1.00 98.56 659 GLU A C 1
ATOM 5004 O O . GLU A 1 659 ? -1.008 4.422 7.821 1.00 98.56 659 GLU A O 1
ATOM 5009 N N . VAL A 1 660 ? -2.452 4.749 6.136 1.00 98.75 660 VAL A N 1
ATOM 5010 C CA . VAL A 1 660 ? -3.411 5.526 6.936 1.00 98.75 660 VAL A CA 1
ATOM 5011 C C . VAL A 1 660 ? -3.968 4.701 8.095 1.00 98.75 660 VAL A C 1
ATOM 5013 O O . VAL A 1 660 ? -3.988 5.181 9.229 1.00 98.75 660 VAL A O 1
ATOM 5016 N N . ILE A 1 661 ? -4.387 3.459 7.840 1.00 98.69 661 ILE A N 1
ATOM 5017 C CA . ILE A 1 661 ? -4.906 2.555 8.875 1.00 98.69 661 ILE A CA 1
ATOM 5018 C C . ILE A 1 661 ? -3.844 2.318 9.955 1.00 98.69 661 ILE A C 1
ATOM 5020 O O . ILE A 1 661 ? -4.121 2.493 11.141 1.00 98.69 661 ILE A O 1
ATOM 5024 N N . GLN A 1 662 ? -2.617 1.980 9.559 1.00 98.25 662 GLN A N 1
ATOM 5025 C CA . GLN A 1 662 ? -1.523 1.730 10.499 1.00 98.25 662 GLN A CA 1
ATOM 5026 C C . GLN A 1 662 ? -1.132 2.993 11.272 1.00 98.25 662 GLN A C 1
ATOM 5028 O O . GLN A 1 662 ? -0.907 2.920 12.478 1.00 98.25 662 GLN A O 1
ATOM 5033 N N . SER A 1 663 ? -1.152 4.161 10.625 1.00 98.25 663 SER A N 1
ATOM 5034 C CA . SER A 1 663 ? -0.873 5.449 11.268 1.00 98.25 663 SER A CA 1
ATOM 5035 C C . SER A 1 663 ? -1.891 5.778 12.360 1.00 98.25 663 SER A C 1
ATOM 5037 O O . SER A 1 663 ? -1.501 6.192 13.453 1.00 98.25 663 SER A O 1
ATOM 5039 N N . LEU A 1 664 ? -3.186 5.542 12.105 1.00 97.69 664 LEU A N 1
ATOM 5040 C CA . LEU A 1 664 ? -4.252 5.689 13.105 1.00 97.69 664 LEU A CA 1
ATOM 5041 C C . LEU A 1 664 ? -4.055 4.718 14.282 1.00 97.69 664 LEU A C 1
ATOM 5043 O O . LEU A 1 664 ? -4.245 5.101 15.433 1.00 97.69 664 LEU A O 1
ATOM 5047 N N . GLN A 1 665 ? -3.631 3.480 14.017 1.00 95.31 665 GLN A N 1
ATOM 5048 C CA . GLN A 1 665 ? -3.450 2.446 15.044 1.00 95.31 665 GLN A CA 1
ATOM 5049 C C . GLN A 1 665 ? -2.229 2.673 15.937 1.00 95.31 665 GLN A C 1
ATOM 5051 O O . GLN A 1 665 ? -2.286 2.438 17.143 1.00 95.31 665 GLN A O 1
ATOM 5056 N N . THR A 1 666 ? -1.111 3.116 15.364 1.00 95.88 666 THR A N 1
ATOM 5057 C CA . THR A 1 666 ? 0.137 3.321 16.114 1.00 95.88 666 THR A CA 1
ATOM 5058 C C . THR A 1 666 ? 0.323 4.764 16.570 1.00 95.88 666 THR A C 1
ATOM 5060 O O . THR A 1 666 ? 1.283 5.066 17.281 1.00 95.88 666 THR A O 1
ATOM 5063 N N . SER A 1 667 ? -0.552 5.672 16.131 1.00 96.88 667 SER A N 1
ATOM 5064 C CA . SER A 1 667 ? -0.405 7.119 16.303 1.00 96.88 667 SER A CA 1
ATOM 5065 C C . SER A 1 667 ? 0.932 7.653 15.757 1.00 96.88 667 SER A C 1
ATOM 5067 O O . SER A 1 667 ? 1.530 8.554 16.340 1.00 96.88 667 SER A O 1
ATOM 5069 N N . ILE A 1 668 ? 1.434 7.085 14.656 1.00 98.19 668 ILE A N 1
ATOM 5070 C CA . ILE A 1 668 ? 2.676 7.530 14.002 1.00 98.19 668 ILE A CA 1
ATOM 5071 C C . ILE A 1 668 ? 2.310 8.099 12.641 1.00 98.19 668 ILE A C 1
ATOM 5073 O O . ILE A 1 668 ? 1.631 7.437 11.872 1.00 98.19 668 ILE A O 1
ATOM 5077 N N . VAL A 1 669 ? 2.804 9.292 12.331 1.00 98.50 669 VAL A N 1
ATOM 5078 C CA . VAL A 1 669 ? 2.823 9.819 10.963 1.00 98.50 669 VAL A CA 1
ATOM 5079 C C . VAL A 1 669 ? 4.179 9.478 10.356 1.00 98.50 669 VAL A C 1
ATOM 5081 O O . VAL A 1 669 ? 5.206 9.913 10.886 1.00 98.50 669 VAL A O 1
ATOM 5084 N N . ALA A 1 670 ? 4.200 8.712 9.267 1.00 98.00 670 ALA A N 1
ATOM 5085 C CA . ALA A 1 670 ? 5.439 8.347 8.590 1.00 98.00 670 ALA A CA 1
ATOM 5086 C C . ALA A 1 670 ? 6.065 9.552 7.864 1.00 98.00 670 ALA A C 1
ATOM 5088 O O . ALA A 1 670 ? 5.394 10.285 7.136 1.00 98.00 670 ALA A O 1
ATOM 5089 N N . GLY A 1 671 ? 7.367 9.766 8.070 1.00 97.44 671 GLY A N 1
ATOM 5090 C CA . GLY A 1 671 ? 8.110 10.829 7.392 1.00 97.44 671 GLY A CA 1
ATOM 5091 C C . GLY A 1 671 ? 8.544 10.428 5.983 1.00 97.44 671 GLY A C 1
ATOM 5092 O O . GLY A 1 671 ? 8.950 9.289 5.747 1.00 97.44 671 GLY A O 1
ATOM 5093 N N . ASN A 1 672 ? 8.533 11.380 5.051 1.00 97.81 672 ASN A N 1
ATOM 5094 C CA . ASN A 1 672 ? 9.164 11.214 3.743 1.00 97.81 672 ASN A CA 1
ATOM 5095 C C . ASN A 1 672 ? 10.686 11.348 3.891 1.00 97.81 672 ASN A C 1
ATOM 5097 O O . ASN A 1 672 ? 11.220 12.451 3.808 1.00 97.81 672 ASN A O 1
ATOM 5101 N N . ARG A 1 673 ? 11.407 10.238 4.093 1.00 97.88 673 ARG A N 1
ATOM 5102 C CA . ARG A 1 673 ? 12.870 10.276 4.309 1.00 97.88 673 ARG A CA 1
ATOM 5103 C C . ARG A 1 673 ? 13.662 10.809 3.115 1.00 97.88 673 ARG A C 1
ATOM 5105 O O . ARG A 1 673 ? 14.790 11.254 3.300 1.00 97.88 673 ARG A O 1
ATOM 5112 N N . ASN A 1 674 ? 13.060 10.822 1.927 1.00 98.31 674 ASN A N 1
ATOM 5113 C CA . ASN A 1 674 ? 13.650 11.413 0.729 1.00 98.31 674 ASN A CA 1
ATOM 5114 C C . ASN A 1 674 ? 13.322 12.909 0.573 1.00 98.31 674 ASN A C 1
ATOM 5116 O O . ASN A 1 674 ? 13.694 13.503 -0.437 1.00 98.31 674 ASN A O 1
ATOM 5120 N N . ALA A 1 675 ? 12.633 13.532 1.539 1.00 97.06 675 ALA A N 1
ATOM 5121 C CA . ALA A 1 675 ? 12.384 14.971 1.576 1.00 97.06 675 ALA A CA 1
ATOM 5122 C C . ALA A 1 675 ? 13.638 15.749 2.016 1.00 97.06 675 ALA A C 1
ATOM 5124 O O . ALA A 1 675 ? 13.693 16.299 3.116 1.00 97.06 675 ALA A O 1
ATOM 5125 N N . ASP A 1 676 ? 14.649 15.769 1.150 1.00 95.56 676 ASP A N 1
ATOM 5126 C CA . ASP A 1 676 ? 15.937 16.431 1.371 1.00 95.56 676 ASP A CA 1
ATOM 5127 C C . ASP A 1 676 ? 15.824 17.963 1.443 1.00 95.56 676 ASP A C 1
ATOM 5129 O O . ASP A 1 676 ? 16.371 18.588 2.350 1.00 95.56 676 ASP A O 1
ATOM 5133 N N . ASP A 1 677 ? 15.076 18.565 0.519 1.00 97.31 677 ASP A N 1
ATOM 5134 C CA . ASP A 1 677 ? 14.711 19.980 0.530 1.00 97.31 677 ASP A CA 1
ATOM 5135 C C . ASP A 1 677 ? 13.305 20.166 -0.046 1.00 97.31 677 ASP A C 1
ATOM 5137 O O . ASP A 1 677 ? 13.027 19.808 -1.194 1.00 97.31 677 ASP A O 1
ATOM 5141 N N . ILE A 1 678 ? 12.403 20.741 0.752 1.00 97.88 678 ILE A N 1
ATOM 5142 C CA . ILE A 1 678 ? 11.020 20.988 0.337 1.00 97.88 678 ILE A CA 1
ATOM 5143 C C . ILE A 1 678 ? 10.975 22.124 -0.679 1.00 97.88 678 ILE A C 1
ATOM 5145 O O . ILE A 1 678 ? 11.455 23.233 -0.421 1.00 97.88 678 ILE A O 1
ATOM 5149 N N . SER A 1 679 ? 10.296 21.867 -1.798 1.00 97.75 679 SER A N 1
ATOM 5150 C CA . SER A 1 679 ? 10.197 22.819 -2.900 1.00 97.75 679 SER A CA 1
ATOM 5151 C C . SER A 1 679 ? 9.671 24.188 -2.435 1.00 97.75 679 SER A C 1
ATOM 5153 O O . SER A 1 679 ? 8.619 24.246 -1.786 1.00 97.75 679 SER A O 1
ATOM 5155 N N . PRO A 1 680 ? 10.343 25.313 -2.774 1.00 97.00 680 PRO A N 1
ATOM 5156 C CA . PRO A 1 680 ? 9.968 26.642 -2.288 1.00 97.00 680 PRO A CA 1
ATOM 5157 C C . PRO A 1 680 ? 8.518 27.034 -2.576 1.00 97.00 680 PRO A C 1
ATOM 5159 O O . PRO A 1 680 ? 7.897 27.721 -1.768 1.00 97.00 680 PRO A O 1
ATOM 5162 N N . GLU A 1 681 ? 7.951 26.576 -3.695 1.00 96.56 681 GLU A N 1
ATOM 5163 C CA . GLU A 1 681 ? 6.558 26.863 -4.054 1.00 96.56 681 GLU A CA 1
ATOM 5164 C C . GLU A 1 681 ? 5.541 26.217 -3.105 1.00 96.56 681 GLU A C 1
ATOM 5166 O O . GLU A 1 681 ? 4.455 26.770 -2.921 1.00 96.56 681 GLU A O 1
ATOM 5171 N N . LEU A 1 682 ? 5.896 25.095 -2.464 1.00 97.50 682 LEU A N 1
ATOM 5172 C CA . LEU A 1 682 ? 5.014 24.396 -1.531 1.00 97.50 682 LEU A CA 1
ATOM 5173 C C . LEU A 1 682 ? 4.916 25.106 -0.177 1.00 97.50 682 LEU A C 1
ATOM 5175 O O . LEU A 1 682 ? 3.963 24.867 0.563 1.00 97.50 682 LEU A O 1
ATOM 5179 N N . ARG A 1 683 ? 5.837 26.035 0.126 1.00 93.75 683 ARG A N 1
ATOM 5180 C CA . ARG A 1 683 ? 5.797 26.872 1.342 1.00 93.75 683 ARG A CA 1
ATOM 5181 C C . ARG A 1 683 ? 4.581 27.800 1.383 1.00 93.75 683 ARG A C 1
ATOM 5183 O O . ARG A 1 683 ? 4.210 28.268 2.454 1.00 93.75 683 ARG A O 1
ATOM 5190 N N . ASN A 1 684 ? 3.944 28.045 0.236 1.00 95.62 684 ASN A N 1
ATOM 5191 C CA . ASN A 1 684 ? 2.700 28.812 0.156 1.00 95.62 684 ASN A CA 1
ATOM 5192 C C . ASN A 1 684 ? 1.501 28.056 0.753 1.00 95.62 684 ASN A C 1
ATOM 5194 O O . ASN A 1 684 ? 0.498 28.673 1.102 1.00 95.62 684 ASN A O 1
ATOM 5198 N N . PHE A 1 685 ? 1.593 26.731 0.889 1.00 97.94 685 PHE A N 1
ATOM 5199 C CA . PHE A 1 685 ? 0.508 25.884 1.374 1.00 97.94 685 PHE A CA 1
ATOM 5200 C C . PHE A 1 685 ? 0.599 25.694 2.893 1.00 97.94 685 PHE A C 1
ATOM 5202 O O . PHE A 1 685 ? 0.878 24.606 3.385 1.00 97.94 685 PHE A O 1
ATOM 5209 N N . SER A 1 686 ? 0.337 26.764 3.648 1.00 97.25 686 SER A N 1
ATOM 5210 C CA . SER A 1 686 ? 0.568 26.852 5.106 1.00 97.25 686 SER A CA 1
ATOM 5211 C C . SER A 1 686 ? -0.220 25.871 5.991 1.00 97.25 686 SER A C 1
ATOM 5213 O O . SER A 1 686 ? 0.069 25.759 7.179 1.00 97.25 686 SER A O 1
ATOM 5215 N N . TYR A 1 687 ? -1.207 25.166 5.433 1.00 98.50 687 TYR A N 1
ATOM 5216 C CA . TYR A 1 687 ? -1.973 24.129 6.130 1.00 98.50 687 TYR A CA 1
ATOM 5217 C C . TYR A 1 687 ? -1.321 22.745 6.063 1.00 98.50 687 TYR A C 1
ATOM 5219 O O . TYR A 1 687 ? -1.834 21.827 6.689 1.00 98.50 687 TYR A O 1
ATOM 5227 N N . LEU A 1 688 ? -0.217 22.578 5.333 1.00 98.38 688 LEU A N 1
ATOM 5228 C CA . LEU A 1 688 ? 0.475 21.300 5.179 1.00 98.38 688 LEU A CA 1
ATOM 5229 C C . LEU A 1 688 ? 1.863 21.350 5.818 1.00 98.38 688 LEU A C 1
ATOM 5231 O O . LEU A 1 688 ? 2.603 22.320 5.654 1.00 98.38 688 LEU A O 1
ATOM 5235 N N . LEU A 1 689 ? 2.221 20.274 6.514 1.00 98.00 689 LEU A N 1
ATOM 5236 C CA . LEU A 1 689 ? 3.546 20.037 7.072 1.00 98.00 689 LEU A CA 1
ATOM 5237 C C . LEU A 1 689 ? 4.188 18.843 6.359 1.00 98.00 689 LEU A C 1
ATOM 5239 O O . LEU A 1 689 ? 3.762 17.706 6.533 1.00 98.00 689 LEU A O 1
ATOM 5243 N N . TYR A 1 690 ? 5.241 19.096 5.586 1.00 98.00 690 TYR A N 1
ATOM 5244 C CA . TYR A 1 690 ? 6.002 18.049 4.902 1.00 98.00 690 TYR A CA 1
ATOM 5245 C C . TYR A 1 690 ? 7.150 17.583 5.802 1.00 98.00 690 TYR A C 1
ATOM 5247 O O . TYR A 1 690 ? 8.184 18.244 5.887 1.00 98.00 690 TYR A O 1
ATOM 5255 N N . ALA A 1 691 ? 6.944 16.480 6.520 1.00 95.88 691 ALA A N 1
ATOM 5256 C CA . ALA A 1 691 ? 7.915 15.956 7.475 1.00 95.88 691 ALA A CA 1
ATOM 5257 C C . ALA A 1 691 ? 8.891 14.979 6.804 1.00 95.88 691 ALA A C 1
ATOM 5259 O O . ALA A 1 691 ? 8.463 14.053 6.113 1.00 95.88 691 ALA A O 1
ATOM 5260 N N . SER A 1 692 ? 10.196 15.155 7.038 1.00 96.69 692 SER A N 1
ATOM 5261 C CA . SER A 1 692 ? 11.231 14.222 6.567 1.00 96.69 692 SER A CA 1
ATOM 5262 C C . SER A 1 692 ? 11.494 13.060 7.530 1.00 96.69 692 SER A C 1
ATOM 5264 O O . SER A 1 692 ? 12.038 12.027 7.146 1.00 96.69 692 SER A O 1
ATOM 5266 N N . THR A 1 693 ? 11.073 13.200 8.786 1.00 96.75 693 THR A N 1
ATOM 5267 C CA . THR A 1 693 ? 11.175 12.179 9.830 1.00 96.75 693 THR A CA 1
ATOM 5268 C C . THR A 1 693 ? 9.798 11.842 10.382 1.00 96.75 693 THR A C 1
ATOM 5270 O O . THR A 1 693 ? 8.882 12.665 10.349 1.00 96.75 693 THR A O 1
ATOM 5273 N N . SER A 1 694 ? 9.639 10.612 10.869 1.00 98.19 694 SER A N 1
ATOM 5274 C CA . SER A 1 694 ? 8.376 10.167 11.454 1.00 98.19 694 SER A CA 1
ATOM 5275 C C . SER A 1 694 ? 8.044 10.942 12.729 1.00 98.19 694 SER A C 1
ATOM 5277 O O . SER A 1 694 ? 8.925 11.233 13.541 1.00 98.19 694 SER A O 1
ATOM 5279 N N . ILE A 1 695 ? 6.761 11.246 12.922 1.00 97.75 695 ILE A N 1
ATOM 5280 C CA . ILE A 1 695 ? 6.247 12.018 14.058 1.00 97.75 695 ILE A CA 1
ATOM 5281 C C . ILE A 1 695 ? 5.340 11.117 14.896 1.00 97.75 695 ILE A C 1
ATOM 5283 O O . ILE A 1 695 ? 4.315 10.639 14.411 1.00 97.75 695 ILE A O 1
ATOM 5287 N N . GLN A 1 696 ? 5.681 10.925 16.172 1.00 97.50 696 GLN A N 1
ATOM 5288 C CA . GLN A 1 696 ? 4.780 10.297 17.139 1.00 97.50 696 GLN A CA 1
ATOM 5289 C C . GLN A 1 696 ? 3.715 11.310 17.581 1.00 97.50 696 GLN A C 1
ATOM 5291 O O . GLN A 1 696 ? 4.035 12.398 18.066 1.00 97.50 696 GLN A O 1
ATOM 5296 N N . ARG A 1 697 ? 2.446 10.945 17.425 1.00 96.25 697 ARG A N 1
ATOM 5297 C CA . ARG A 1 697 ? 1.267 11.693 17.879 1.00 96.25 697 ARG A CA 1
ATOM 5298 C C . ARG A 1 697 ? 0.603 10.957 19.044 1.00 96.25 697 ARG A C 1
ATOM 5300 O O . ARG A 1 697 ? 1.001 9.848 19.410 1.00 96.25 697 ARG A O 1
ATOM 5307 N N . THR A 1 698 ? -0.403 11.592 19.635 1.00 95.06 698 THR A N 1
ATOM 5308 C CA . THR A 1 698 ? -1.357 10.927 20.528 1.00 95.06 698 THR A CA 1
ATOM 5309 C C . THR A 1 698 ? -2.509 10.354 19.703 1.00 95.06 698 THR A C 1
ATOM 5311 O O . THR A 1 698 ? -2.777 10.817 18.592 1.00 95.06 698 THR A O 1
ATOM 5314 N N . VAL A 1 699 ? -3.227 9.380 20.260 1.00 92.38 699 VAL A N 1
ATOM 5315 C CA . VAL A 1 699 ? -4.416 8.813 19.607 1.00 92.38 699 VAL A CA 1
ATOM 5316 C C . VAL A 1 699 ? -5.542 9.847 19.481 1.00 92.38 699 VAL A C 1
ATOM 5318 O O . VAL A 1 699 ? -6.289 9.826 18.510 1.00 92.38 699 VAL A O 1
ATOM 5321 N N . GLN A 1 700 ? -5.633 10.813 20.402 1.00 92.56 700 GLN A N 1
ATOM 5322 C CA . GLN A 1 700 ? -6.591 11.919 20.325 1.00 92.56 700 GLN A CA 1
ATOM 5323 C C . GLN A 1 700 ? -6.255 12.897 19.194 1.00 92.56 700 GLN A C 1
ATOM 5325 O O . GLN A 1 700 ? -7.169 13.456 18.596 1.00 92.56 700 GLN A O 1
ATOM 5330 N N . ASP A 1 701 ? -4.973 13.076 18.877 1.00 93.19 701 ASP A N 1
ATOM 5331 C CA . ASP A 1 701 ? -4.509 13.979 17.821 1.00 93.19 701 ASP A CA 1
ATOM 5332 C C . ASP A 1 701 ? -4.519 13.333 16.427 1.00 93.19 701 ASP A C 1
ATOM 5334 O O . ASP A 1 701 ? -4.551 14.043 15.423 1.00 93.19 701 ASP A O 1
ATOM 5338 N N . LEU A 1 702 ? -4.443 12.001 16.354 1.00 96.94 702 LEU A N 1
ATOM 5339 C CA . LEU A 1 702 ? -4.446 11.217 15.118 1.00 96.94 702 LEU A CA 1
ATOM 5340 C C . LEU A 1 702 ? -5.594 10.200 15.140 1.00 96.94 702 LEU A C 1
ATOM 5342 O O . LEU A 1 702 ? -5.385 8.992 15.092 1.00 96.94 702 LEU A O 1
ATOM 5346 N N . ASN A 1 703 ? -6.825 10.713 15.219 1.00 96.06 703 ASN A N 1
ATOM 5347 C CA . ASN A 1 703 ? -8.048 9.902 15.184 1.00 96.06 703 ASN A CA 1
ATOM 5348 C C . ASN A 1 703 ? -8.815 9.991 13.847 1.00 96.06 703 ASN A C 1
ATOM 5350 O O . ASN A 1 703 ? -9.772 9.244 13.641 1.00 96.06 703 ASN A O 1
ATOM 5354 N N . ALA A 1 704 ? -8.400 10.885 12.947 1.00 98.44 704 ALA A N 1
ATOM 5355 C CA . ALA A 1 704 ? -8.967 11.068 11.616 1.00 98.44 704 ALA A CA 1
ATOM 5356 C C . ALA A 1 704 ? -7.857 11.406 10.614 1.00 98.44 704 ALA A C 1
ATOM 5358 O O . ALA A 1 704 ? -6.960 12.195 10.918 1.00 98.44 704 ALA A O 1
ATOM 5359 N N . ALA A 1 705 ? -7.926 10.839 9.414 1.00 98.75 705 ALA A N 1
ATOM 5360 C CA . ALA A 1 705 ? -6.967 11.095 8.347 1.00 98.75 705 ALA A CA 1
ATOM 5361 C C . ALA A 1 705 ? -7.652 11.160 6.979 1.00 98.75 705 ALA A C 1
ATOM 5363 O O . ALA A 1 705 ? -8.684 10.522 6.752 1.00 98.75 705 ALA A O 1
ATOM 5364 N N . LEU A 1 706 ? -7.066 11.935 6.065 1.00 98.75 706 LEU A N 1
ATOM 5365 C CA . LEU A 1 706 ? -7.486 11.972 4.664 1.00 98.75 706 LEU A CA 1
ATOM 5366 C C . LEU A 1 706 ? -6.515 11.193 3.785 1.00 98.75 706 LEU A C 1
ATOM 5368 O O . LEU A 1 706 ? -5.315 11.185 4.039 1.00 98.75 706 LEU A O 1
ATOM 5372 N N . LEU A 1 707 ? -7.034 10.592 2.722 1.00 98.69 707 LEU A N 1
ATOM 5373 C CA . LEU A 1 707 ? -6.246 10.025 1.632 1.00 98.69 707 LEU A CA 1
ATOM 5374 C C . LEU A 1 707 ? -6.755 10.596 0.313 1.00 98.69 707 LEU A C 1
ATOM 5376 O O . LEU A 1 707 ? -7.960 10.567 0.071 1.00 98.69 707 LEU A O 1
ATOM 5380 N N . THR A 1 708 ? -5.856 11.052 -0.555 1.00 98.62 708 THR A N 1
ATOM 5381 C CA . THR A 1 708 ? -6.183 11.460 -1.930 1.00 98.62 708 THR A CA 1
ATOM 5382 C C . THR A 1 708 ? -5.447 10.619 -2.961 1.00 98.62 708 THR A C 1
ATOM 5384 O O . THR A 1 708 ? -4.345 10.122 -2.733 1.00 98.62 708 THR A O 1
ATOM 5387 N N . SER A 1 709 ? -6.062 10.455 -4.130 1.00 98.25 709 SER A N 1
ATOM 5388 C CA . SER A 1 709 ? -5.424 9.824 -5.285 1.00 98.25 709 SER A CA 1
ATOM 5389 C C . SER A 1 709 ? -5.831 10.521 -6.578 1.00 98.25 709 SER A C 1
ATOM 5391 O O . SER A 1 709 ? -6.985 10.923 -6.717 1.00 98.25 709 SER A O 1
ATOM 5393 N N . PHE A 1 710 ? -4.898 10.655 -7.525 1.00 98.25 710 PHE A N 1
ATOM 5394 C CA . PHE A 1 710 ? -5.120 11.325 -8.809 1.00 98.25 710 PHE A CA 1
ATOM 5395 C C . PHE A 1 710 ? -4.655 10.422 -9.954 1.00 98.25 710 PHE A C 1
ATOM 5397 O O . PHE A 1 710 ? -3.473 10.121 -10.083 1.00 98.25 710 PHE A O 1
ATOM 5404 N N . GLY A 1 711 ? -5.594 9.976 -10.783 1.00 97.06 711 GLY A N 1
ATOM 5405 C CA . GLY A 1 711 ? -5.360 9.129 -11.947 1.00 97.06 711 GLY A CA 1
ATOM 5406 C C . GLY A 1 711 ? -5.475 9.876 -13.272 1.00 97.06 711 GLY A C 1
ATOM 5407 O O . GLY A 1 711 ? -6.195 10.871 -13.396 1.00 97.06 711 GLY A O 1
ATOM 5408 N N . PHE A 1 712 ? -4.780 9.358 -14.289 1.00 97.50 712 PHE A N 1
ATOM 5409 C CA . PHE A 1 712 ? -4.945 9.803 -15.674 1.00 97.50 712 PHE A CA 1
ATOM 5410 C C . PHE A 1 712 ? -6.408 9.690 -16.107 1.00 97.50 712 PHE A C 1
ATOM 5412 O O . PHE A 1 712 ? -7.120 8.779 -15.692 1.00 97.50 712 PHE A O 1
ATOM 5419 N N . GLY A 1 713 ? -6.845 10.610 -16.968 1.00 96.44 713 GLY A N 1
ATOM 5420 C CA . GLY A 1 713 ? -8.248 10.686 -17.380 1.00 96.44 713 GLY A CA 1
ATOM 5421 C C . GLY A 1 713 ? -9.126 11.454 -16.396 1.00 96.44 713 GLY A C 1
ATOM 5422 O O . GLY A 1 713 ? -10.336 11.269 -16.412 1.00 96.44 713 GLY A O 1
ATOM 5423 N N . GLN A 1 714 ? -8.522 12.334 -15.586 1.00 97.62 714 GLN A N 1
ATOM 5424 C CA . GLN A 1 714 ? -9.212 13.156 -14.588 1.00 97.62 714 GLN A CA 1
ATOM 5425 C C . GLN A 1 714 ? -9.934 12.306 -13.535 1.00 97.62 714 GLN A C 1
ATOM 5427 O O . GLN A 1 714 ? -11.108 12.521 -13.264 1.00 97.62 714 GLN A O 1
ATOM 5432 N N . VAL A 1 715 ? -9.260 11.310 -12.957 1.00 97.81 715 VAL A N 1
ATOM 5433 C CA . VAL A 1 715 ? -9.841 10.497 -11.876 1.00 97.81 715 VAL A CA 1
ATOM 5434 C C . VAL A 1 715 ? -9.259 10.961 -10.549 1.00 97.81 715 VAL A C 1
ATOM 5436 O O . VAL A 1 715 ? -8.252 10.435 -10.082 1.00 97.81 715 VAL A O 1
ATOM 5439 N N . GLY A 1 716 ? -9.854 11.991 -9.957 1.00 97.94 716 GLY A N 1
ATOM 5440 C CA . GLY A 1 716 ? -9.494 12.448 -8.620 1.00 97.94 716 GLY A CA 1
ATOM 5441 C C . GLY A 1 716 ? -10.352 11.767 -7.557 1.00 97.94 716 GLY A C 1
ATOM 5442 O O . GLY A 1 716 ? -11.558 11.641 -7.735 1.00 97.94 716 GLY A O 1
ATOM 5443 N N . GLY A 1 717 ? -9.762 11.348 -6.443 1.00 98.06 717 GLY A N 1
ATOM 5444 C CA . GLY A 1 717 ? -10.472 10.690 -5.350 1.00 98.06 717 GLY A CA 1
ATOM 5445 C C . GLY A 1 717 ? -10.023 11.172 -3.977 1.00 98.06 717 GLY A C 1
ATOM 5446 O O . GLY A 1 717 ? -8.867 11.564 -3.806 1.00 98.06 717 GLY A O 1
ATOM 5447 N N . ILE A 1 718 ? -10.930 11.120 -3.000 1.00 98.69 718 ILE A N 1
ATOM 5448 C CA . ILE A 1 718 ? -10.643 11.402 -1.588 1.00 98.69 718 ILE A CA 1
ATOM 5449 C C . ILE A 1 718 ? -11.389 10.440 -0.654 1.00 98.69 718 ILE A C 1
ATOM 5451 O O . ILE A 1 718 ? -12.557 10.132 -0.896 1.00 98.69 718 ILE A O 1
ATOM 5455 N N . LEU A 1 719 ? -10.729 10.013 0.426 1.00 98.69 719 LEU A N 1
ATOM 5456 C CA . LEU A 1 719 ? -11.314 9.269 1.546 1.00 98.69 719 LEU A CA 1
ATOM 5457 C C . LEU A 1 719 ? -11.106 10.017 2.867 1.00 98.69 719 LEU A C 1
ATOM 5459 O O . LEU A 1 719 ? -10.040 10.588 3.091 1.00 98.69 719 LEU A O 1
ATOM 5463 N N . LEU A 1 720 ? -12.098 9.947 3.756 1.00 98.75 720 LEU A N 1
ATOM 5464 C CA . LEU A 1 720 ? -11.960 10.229 5.186 1.00 98.75 720 LEU A CA 1
ATOM 5465 C C . LEU A 1 720 ? -11.984 8.909 5.946 1.00 98.75 720 LEU A C 1
ATOM 5467 O O . LEU A 1 720 ? -12.985 8.186 5.918 1.00 98.75 720 LEU A O 1
ATOM 5471 N N . VAL A 1 721 ? -10.896 8.635 6.654 1.00 98.81 721 VAL A N 1
ATOM 5472 C CA . VAL A 1 721 ? -10.712 7.418 7.439 1.00 98.81 721 VAL A CA 1
ATOM 5473 C C . VAL A 1 721 ? -10.628 7.796 8.912 1.00 98.81 721 VAL A C 1
ATOM 5475 O O . VAL A 1 721 ? -9.854 8.682 9.278 1.00 98.81 721 VAL A O 1
ATOM 5478 N N . LEU A 1 722 ? -11.436 7.152 9.755 1.00 98.56 722 LEU A N 1
ATOM 5479 C CA . LEU A 1 722 ? -11.489 7.434 11.192 1.00 98.56 722 LEU A CA 1
ATOM 5480 C C . LEU A 1 722 ? -11.011 6.247 12.028 1.00 98.56 722 LEU A C 1
ATOM 5482 O O . LEU A 1 722 ? -11.155 5.084 11.642 1.00 98.56 722 LEU A O 1
ATOM 5486 N N . HIS A 1 723 ? -10.498 6.560 13.213 1.00 97.81 723 HIS A N 1
ATOM 5487 C CA . HIS A 1 723 ? -10.122 5.588 14.228 1.00 97.81 723 HIS A CA 1
ATOM 5488 C C . HIS A 1 723 ? -11.359 4.816 14.744 1.00 97.81 723 HIS A C 1
ATOM 5490 O O . HIS A 1 723 ? -12.401 5.434 14.990 1.00 97.81 723 HIS A O 1
ATOM 5496 N N . PRO A 1 724 ? -11.263 3.493 14.992 1.00 96.62 724 PRO A N 1
ATOM 5497 C CA . PRO A 1 724 ? -12.385 2.650 15.437 1.00 96.62 724 PRO A CA 1
ATOM 5498 C C . PRO A 1 724 ? -13.097 3.124 16.711 1.00 96.62 724 PRO A C 1
ATOM 5500 O O . PRO A 1 724 ? -14.280 2.849 16.909 1.00 96.62 724 PRO A O 1
ATOM 5503 N N . ALA A 1 725 ? -12.400 3.862 17.578 1.00 95.81 725 ALA A N 1
ATOM 5504 C CA . ALA A 1 725 ? -12.973 4.387 18.818 1.00 95.81 725 ALA A CA 1
ATOM 5505 C C . ALA A 1 725 ? -14.253 5.213 18.599 1.00 95.81 725 ALA A C 1
ATOM 5507 O O . ALA A 1 725 ? -15.140 5.172 19.445 1.00 95.81 725 ALA A O 1
ATOM 5508 N N . HIS A 1 726 ? -14.397 5.880 17.446 1.00 96.06 726 HIS A N 1
ATOM 5509 C CA . HIS A 1 726 ? -15.588 6.673 17.116 1.00 96.06 726 HIS A CA 1
ATOM 5510 C C . HIS A 1 726 ? -16.887 5.866 17.057 1.00 96.06 726 HIS A C 1
ATOM 5512 O O . HIS A 1 726 ? -17.951 6.451 17.250 1.00 96.06 726 HIS A O 1
ATOM 5518 N N . VAL A 1 727 ? -16.819 4.552 16.810 1.00 95.69 727 VAL A N 1
ATOM 5519 C CA . VAL A 1 727 ? -17.985 3.652 16.877 1.00 95.69 727 VAL A CA 1
ATOM 5520 C C . VAL A 1 727 ? -18.009 2.848 18.171 1.00 95.69 727 VAL A C 1
ATOM 5522 O O . VAL A 1 727 ? -19.069 2.694 18.766 1.00 95.69 727 VAL A O 1
ATOM 5525 N N . LEU A 1 728 ? -16.849 2.389 18.652 1.00 94.75 728 LEU A N 1
ATOM 5526 C CA . LEU A 1 728 ? -16.770 1.538 19.843 1.00 94.75 728 LEU A CA 1
ATOM 5527 C C . LEU A 1 728 ? -17.161 2.276 21.130 1.00 94.75 728 LEU A C 1
ATOM 5529 O O . LEU A 1 728 ? -17.738 1.662 22.019 1.00 94.75 728 LEU A O 1
ATOM 5533 N N . ALA A 1 729 ? -16.907 3.586 21.216 1.00 93.31 729 ALA A N 1
ATOM 5534 C CA . ALA A 1 729 ? -17.317 4.416 22.353 1.00 93.31 729 ALA A CA 1
ATOM 5535 C C . ALA A 1 729 ? -18.843 4.586 22.479 1.00 93.31 729 ALA A C 1
ATOM 5537 O O . ALA A 1 729 ? -19.319 5.064 23.506 1.00 93.31 729 ALA A O 1
ATOM 5538 N N . ARG A 1 730 ? -19.599 4.243 21.426 1.00 89.81 730 ARG A N 1
ATOM 5539 C CA . ARG A 1 730 ? -21.062 4.389 21.354 1.00 89.81 730 ARG A CA 1
ATOM 5540 C C . ARG A 1 730 ? -21.805 3.087 21.647 1.00 89.81 730 ARG A C 1
ATOM 5542 O O . ARG A 1 730 ? -23.032 3.091 21.666 1.00 89.81 730 ARG A O 1
ATOM 5549 N N . LEU A 1 731 ? -21.076 1.986 21.823 1.00 88.88 731 LEU A N 1
ATOM 5550 C CA . LEU A 1 731 ? -21.654 0.710 22.228 1.00 88.88 731 LEU A CA 1
ATOM 5551 C C . LEU A 1 731 ? -21.953 0.741 23.726 1.00 88.88 731 LEU A C 1
ATOM 5553 O O . LEU A 1 731 ? -21.232 1.379 24.497 1.00 88.88 731 LEU A O 1
ATOM 5557 N N . ALA A 1 732 ? -22.989 0.018 24.141 1.00 87.88 732 ALA A N 1
ATOM 5558 C CA . ALA A 1 732 ? -23.219 -0.224 25.559 1.00 87.88 732 ALA A CA 1
ATOM 5559 C C . ALA A 1 732 ? -22.068 -1.065 26.149 1.00 87.88 732 ALA A C 1
ATOM 5561 O O . ALA A 1 732 ? -21.416 -1.832 25.436 1.00 87.88 732 ALA A O 1
ATOM 5562 N N . ASP A 1 733 ? -21.786 -0.925 27.448 1.00 87.50 733 ASP A N 1
ATOM 5563 C CA . ASP A 1 733 ? -20.628 -1.584 28.074 1.00 87.50 733 ASP A CA 1
ATOM 5564 C C . ASP A 1 733 ? -20.678 -3.119 27.950 1.00 87.50 733 ASP A C 1
ATOM 5566 O O . ASP A 1 733 ? -19.646 -3.774 27.783 1.00 87.50 733 ASP A O 1
ATOM 5570 N N . ASP A 1 734 ? -21.866 -3.714 28.017 1.00 88.38 734 ASP A N 1
ATOM 5571 C CA . ASP A 1 734 ? -22.094 -5.147 27.825 1.00 88.38 734 ASP A CA 1
ATOM 5572 C C . ASP A 1 734 ? -21.840 -5.583 26.375 1.00 88.38 734 ASP A C 1
ATOM 5574 O O . ASP A 1 734 ? -21.131 -6.570 26.141 1.00 88.38 734 ASP A O 1
ATOM 5578 N N . GLU A 1 735 ? -22.332 -4.816 25.402 1.00 90.25 735 GLU A N 1
ATOM 5579 C CA . GLU A 1 735 ? -22.087 -5.039 23.976 1.00 90.25 735 GLU A CA 1
ATOM 5580 C C . GLU A 1 735 ? -20.595 -4.917 23.639 1.00 90.25 735 GLU A C 1
ATOM 5582 O O . GLU A 1 735 ? -20.027 -5.798 22.987 1.00 90.25 735 GLU A O 1
ATOM 5587 N N . LEU A 1 736 ? -19.930 -3.877 24.148 1.00 92.50 736 LEU A N 1
ATOM 5588 C CA . LEU A 1 736 ? -18.499 -3.645 23.971 1.00 92.50 736 LEU A CA 1
ATOM 5589 C C . LEU A 1 736 ? -17.669 -4.784 24.571 1.00 92.50 736 LEU A C 1
ATOM 5591 O O . LEU A 1 736 ? -16.735 -5.274 23.934 1.00 92.50 736 LEU A O 1
ATOM 5595 N N . ASN A 1 737 ? -18.012 -5.248 25.774 1.00 93.38 737 ASN A N 1
ATOM 5596 C CA . ASN A 1 737 ? -17.330 -6.377 26.411 1.00 93.38 737 ASN A CA 1
ATOM 5597 C C . ASN A 1 737 ? -17.560 -7.695 25.654 1.00 93.38 737 ASN A C 1
ATOM 5599 O O . ASN A 1 737 ? -16.618 -8.474 25.475 1.00 93.38 737 ASN A O 1
ATOM 5603 N N . SER A 1 738 ? -18.773 -7.928 25.151 1.00 94.56 738 SER A N 1
ATOM 5604 C CA . SER A 1 738 ? -19.089 -9.074 24.289 1.00 94.56 738 SER A CA 1
ATOM 5605 C C . SER A 1 738 ? -18.292 -9.035 22.981 1.00 94.56 738 SER A C 1
ATOM 5607 O O . SER A 1 738 ? -17.671 -10.026 22.579 1.00 94.56 738 SER A O 1
ATOM 5609 N N . TYR A 1 739 ? -18.233 -7.870 22.333 1.00 95.69 739 TYR A N 1
ATOM 5610 C CA . TYR A 1 739 ? -17.429 -7.638 21.137 1.00 95.69 739 TYR A CA 1
ATOM 5611 C C . TYR A 1 739 ? -15.932 -7.865 21.400 1.00 95.69 739 TYR A C 1
ATOM 5613 O O . TYR A 1 739 ? -15.315 -8.647 20.678 1.00 95.69 739 TYR A O 1
ATOM 5621 N N . ARG A 1 740 ? -15.363 -7.310 22.482 1.00 95.25 740 ARG A N 1
ATOM 5622 C CA . ARG A 1 740 ? -13.969 -7.573 22.905 1.00 95.25 740 ARG A CA 1
ATOM 5623 C C . ARG A 1 740 ? -13.687 -9.069 23.036 1.00 95.25 740 ARG A C 1
ATOM 5625 O O . ARG A 1 740 ? -12.671 -9.551 22.537 1.00 95.25 740 ARG A O 1
ATOM 5632 N N . GLY A 1 741 ? -14.592 -9.811 23.677 1.00 95.06 741 GLY A N 1
ATOM 5633 C CA . GLY A 1 741 ? -14.468 -11.259 23.838 1.00 95.06 741 GLY A CA 1
ATOM 5634 C C . GLY A 1 741 ? -14.453 -12.017 22.506 1.00 95.06 741 GLY A C 1
ATOM 5635 O O . GLY A 1 741 ? -13.680 -12.964 22.350 1.00 95.06 741 GLY A O 1
ATOM 5636 N N . ARG A 1 742 ? -15.267 -11.600 21.527 1.00 95.94 742 ARG A N 1
ATOM 5637 C CA . ARG A 1 742 ? -15.277 -12.191 20.176 1.00 95.94 742 ARG A CA 1
ATOM 5638 C C . ARG A 1 742 ? -14.017 -11.839 19.381 1.00 95.94 742 ARG A C 1
ATOM 5640 O O . ARG A 1 742 ? -13.391 -12.744 18.833 1.00 95.94 742 ARG A O 1
ATOM 5647 N N . VAL A 1 743 ? -13.590 -10.575 19.399 1.00 96.62 743 VAL A N 1
ATOM 5648 C CA . VAL A 1 743 ? -12.360 -10.123 18.722 1.00 96.62 743 VAL A CA 1
ATOM 5649 C C . VAL A 1 743 ? -11.133 -10.851 19.267 1.00 96.62 743 VAL A C 1
ATOM 5651 O O . VAL A 1 743 ? -10.300 -11.305 18.487 1.00 96.62 743 VAL A O 1
ATOM 5654 N N . ALA A 1 744 ? -11.033 -11.044 20.586 1.00 95.38 744 ALA A N 1
ATOM 5655 C CA . ALA A 1 744 ? -9.924 -11.782 21.192 1.00 95.38 744 ALA A CA 1
ATOM 5656 C C . ALA A 1 744 ? -9.846 -13.240 20.698 1.00 95.38 744 ALA A C 1
ATOM 5658 O O . ALA A 1 744 ? -8.758 -13.746 20.424 1.00 95.38 744 ALA A O 1
ATOM 5659 N N . LYS A 1 745 ? -10.994 -13.911 20.523 1.00 95.12 745 LYS A N 1
ATOM 5660 C CA . LYS A 1 745 ? -11.041 -15.262 19.935 1.00 95.12 745 LYS A CA 1
ATOM 5661 C C . LYS A 1 745 ? -10.572 -15.253 18.481 1.00 95.12 745 LYS A C 1
ATOM 5663 O O . LYS A 1 745 ? -9.765 -16.099 18.102 1.00 95.12 745 LYS A O 1
ATOM 5668 N N . ARG A 1 746 ? -11.032 -14.282 17.687 1.00 95.12 746 ARG A N 1
ATOM 5669 C CA . ARG A 1 746 ? -10.617 -14.127 16.285 1.00 95.12 746 ARG A CA 1
ATOM 5670 C C . ARG A 1 746 ? -9.139 -13.796 16.135 1.00 95.12 746 ARG A C 1
ATOM 5672 O O . ARG A 1 746 ? -8.497 -14.335 15.243 1.00 95.12 746 ARG A O 1
ATOM 5679 N N . HIS A 1 747 ? -8.569 -12.995 17.033 1.00 95.94 747 HIS A N 1
ATOM 5680 C CA . HIS A 1 747 ? -7.126 -12.749 17.053 1.00 95.94 747 HIS A CA 1
ATOM 5681 C C . HIS A 1 747 ? -6.336 -14.042 17.274 1.00 95.94 747 HIS A C 1
ATOM 5683 O O . HIS A 1 747 ? -5.327 -14.249 16.606 1.00 95.94 747 HIS A O 1
ATOM 5689 N N . GLY A 1 748 ? -6.832 -14.955 18.117 1.00 95.75 748 GLY A N 1
ATOM 5690 C CA . GLY A 1 748 ? -6.270 -16.302 18.249 1.00 95.75 748 GLY A CA 1
ATOM 5691 C C . GLY A 1 748 ? -6.263 -17.080 16.928 1.00 95.75 748 GLY A C 1
ATOM 5692 O O . GLY A 1 748 ? -5.253 -17.693 16.588 1.00 95.75 748 GLY A O 1
ATOM 5693 N N . ILE A 1 749 ? -7.346 -16.994 16.145 1.00 94.19 749 ILE A N 1
ATOM 5694 C CA . ILE A 1 749 ? -7.432 -17.595 14.802 1.00 94.19 749 ILE A CA 1
ATOM 5695 C C . ILE A 1 749 ? -6.400 -16.960 13.863 1.00 94.19 749 ILE A C 1
ATOM 5697 O O . ILE A 1 749 ? -5.619 -17.687 13.252 1.00 94.19 749 ILE A O 1
ATOM 5701 N N . THR A 1 750 ? -6.341 -15.624 13.785 1.00 96.56 750 THR A N 1
ATOM 5702 C CA . THR A 1 750 ? -5.342 -14.893 12.985 1.00 96.56 750 THR A CA 1
ATOM 5703 C C . THR A 1 750 ? -3.924 -15.316 13.356 1.00 96.56 750 THR A C 1
ATOM 5705 O O . THR A 1 750 ? -3.135 -15.651 12.477 1.00 96.56 750 THR A O 1
ATOM 5708 N N . TYR A 1 751 ? -3.607 -15.348 14.653 1.00 96.69 751 TYR A N 1
ATOM 5709 C CA . TYR A 1 751 ? -2.293 -15.726 15.161 1.00 96.69 751 TYR A CA 1
ATOM 5710 C C . TYR A 1 751 ? -1.911 -17.136 14.708 1.00 96.69 751 TYR A C 1
ATOM 5712 O O . TYR A 1 751 ? -0.880 -17.319 14.063 1.00 96.69 751 TYR A O 1
ATOM 5720 N N . THR A 1 752 ? -2.759 -18.133 14.975 1.00 95.56 752 THR A N 1
ATOM 5721 C CA . THR A 1 752 ? -2.505 -19.519 14.558 1.00 95.56 752 THR A CA 1
ATOM 5722 C C . THR A 1 752 ? -2.360 -19.629 13.045 1.00 95.56 752 THR A C 1
ATOM 5724 O O . THR A 1 752 ? -1.461 -20.315 12.559 1.00 95.56 752 THR A O 1
ATOM 5727 N N . ARG A 1 753 ? -3.213 -18.933 12.292 1.00 95.62 753 ARG A N 1
ATOM 5728 C CA . ARG A 1 753 ? -3.250 -19.024 10.837 1.00 95.62 753 ARG A CA 1
ATOM 5729 C C . ARG A 1 753 ? -2.023 -18.405 10.175 1.00 95.62 753 ARG A C 1
ATOM 5731 O O . ARG A 1 753 ? -1.445 -19.025 9.289 1.00 95.62 753 ARG A O 1
ATOM 5738 N N . MET A 1 754 ? -1.590 -17.235 10.632 1.00 97.06 754 MET A N 1
ATOM 5739 C CA . MET A 1 754 ? -0.398 -16.572 10.099 1.00 97.06 754 MET A CA 1
ATOM 5740 C C . MET A 1 754 ? 0.893 -17.318 10.465 1.00 97.06 754 MET A C 1
ATOM 5742 O O . MET A 1 754 ? 1.793 -17.435 9.637 1.00 97.06 754 MET A O 1
ATOM 5746 N N . HIS A 1 755 ? 0.980 -17.901 11.667 1.00 96.50 755 HIS A N 1
ATOM 5747 C CA . HIS A 1 755 ? 2.096 -18.795 12.013 1.00 96.50 755 HIS A CA 1
ATOM 5748 C C . HIS A 1 755 ? 2.094 -20.072 11.165 1.00 96.50 755 HIS A C 1
ATOM 5750 O O . HIS A 1 755 ? 3.158 -20.524 10.736 1.00 96.50 755 HIS A O 1
ATOM 5756 N N . SER A 1 756 ? 0.915 -20.636 10.875 1.00 96.44 756 SER A N 1
ATOM 5757 C CA . SER A 1 756 ? 0.785 -21.764 9.944 1.00 96.44 756 SER A CA 1
ATOM 5758 C C . SER A 1 756 ? 1.302 -21.397 8.558 1.00 96.44 756 SER A C 1
ATOM 5760 O O . SER A 1 756 ? 2.139 -22.119 8.026 1.00 96.44 756 SER A O 1
ATOM 5762 N N . ALA A 1 757 ? 0.927 -20.227 8.036 1.00 96.25 757 ALA A N 1
ATOM 5763 C CA . ALA A 1 757 ? 1.384 -19.752 6.734 1.00 96.25 757 ALA A CA 1
ATOM 5764 C C . ALA A 1 757 ? 2.917 -19.704 6.628 1.00 96.25 757 ALA A C 1
ATOM 5766 O O . ALA A 1 757 ? 3.485 -20.219 5.669 1.00 96.25 757 ALA A O 1
ATOM 5767 N N . LEU A 1 758 ? 3.601 -19.164 7.639 1.00 95.62 758 LEU A N 1
ATOM 5768 C CA . LEU A 1 758 ? 5.067 -19.089 7.656 1.00 95.62 758 LEU A CA 1
ATOM 5769 C C . LEU A 1 758 ? 5.743 -20.469 7.772 1.00 95.62 758 LEU A C 1
ATOM 5771 O O . LEU A 1 758 ? 6.855 -20.666 7.279 1.00 95.62 758 LEU A O 1
ATOM 5775 N N . THR A 1 759 ? 5.088 -21.435 8.420 1.00 95.19 759 THR A N 1
ATOM 5776 C CA . THR A 1 759 ? 5.685 -22.741 8.759 1.00 95.19 759 THR A CA 1
ATOM 5777 C C . THR A 1 759 ? 5.319 -23.868 7.791 1.00 95.19 759 THR A C 1
ATOM 5779 O O . THR A 1 759 ? 6.140 -24.760 7.575 1.00 95.19 759 THR A O 1
ATOM 5782 N N . HIS A 1 760 ? 4.129 -23.820 7.192 1.00 95.50 760 HIS A N 1
ATOM 5783 C CA . HIS A 1 760 ? 3.575 -24.824 6.278 1.00 95.50 760 HIS A CA 1
ATOM 5784 C C . HIS A 1 760 ? 3.339 -24.283 4.862 1.00 95.50 760 HIS A C 1
ATOM 5786 O O . HIS A 1 760 ? 3.110 -25.080 3.957 1.00 95.50 760 HIS A O 1
ATOM 5792 N N . GLY A 1 761 ? 3.416 -22.963 4.652 1.00 95.50 761 GLY A N 1
ATOM 5793 C CA . GLY A 1 761 ? 3.193 -22.350 3.342 1.00 95.50 761 GLY A CA 1
ATOM 5794 C C . GLY A 1 761 ? 1.744 -22.447 2.8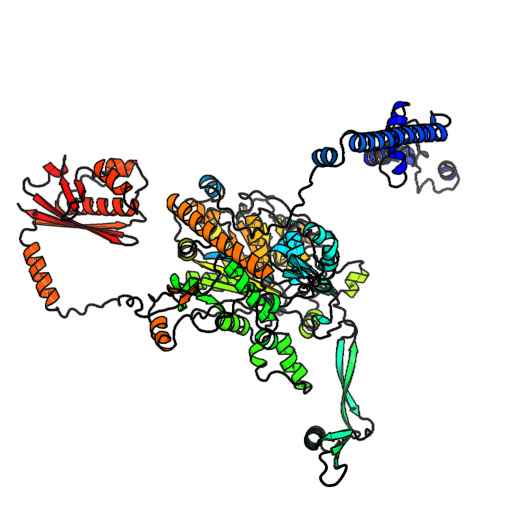83 1.00 95.50 761 GLY A C 1
ATOM 5795 O O . GLY A 1 761 ? 1.495 -22.684 1.712 1.00 95.50 761 GLY A O 1
ATOM 5796 N N . ASP A 1 762 ? 0.785 -22.332 3.803 1.00 96.44 762 ASP A N 1
ATOM 5797 C CA . ASP A 1 762 ? -0.610 -22.689 3.555 1.00 96.44 762 ASP A CA 1
ATOM 5798 C C . ASP A 1 762 ? -1.581 -21.509 3.664 1.00 96.44 762 ASP A C 1
ATOM 5800 O O . ASP A 1 762 ? -2.751 -21.751 3.929 1.00 96.44 762 ASP A O 1
ATOM 5804 N N . LEU A 1 763 ? -1.142 -20.252 3.492 1.00 97.75 763 LEU A N 1
ATOM 5805 C CA . LEU A 1 763 ? -1.982 -19.051 3.661 1.00 97.75 763 LEU A CA 1
ATOM 5806 C C . LEU A 1 763 ? -3.206 -19.035 2.733 1.00 97.75 763 LEU A C 1
ATOM 5808 O O . LEU A 1 763 ? -4.332 -18.818 3.184 1.00 97.75 763 LEU A O 1
ATOM 5812 N N . VAL A 1 764 ? -2.978 -19.260 1.442 1.00 98.12 764 VAL A N 1
ATOM 5813 C CA . VAL A 1 764 ? -4.006 -19.353 0.409 1.00 98.12 764 VAL A CA 1
ATOM 5814 C C . VAL A 1 764 ? -4.513 -20.791 0.387 1.00 98.12 764 VAL A C 1
ATOM 5816 O O . VAL A 1 764 ? -3.794 -21.707 0.002 1.00 98.12 764 VAL A O 1
ATOM 5819 N N . GLN A 1 765 ? -5.761 -20.988 0.808 1.00 95.38 765 GLN A N 1
ATOM 5820 C CA . GLN A 1 765 ? -6.441 -22.283 0.776 1.00 95.38 765 GLN A CA 1
ATOM 5821 C C . GLN A 1 765 ? -7.471 -22.292 -0.348 1.00 95.38 765 GLN A C 1
ATOM 5823 O O . GLN A 1 765 ? -8.588 -21.803 -0.175 1.00 95.38 765 GLN A O 1
ATOM 5828 N N . VAL A 1 766 ? -7.075 -22.835 -1.499 1.00 96.69 766 VAL A N 1
ATOM 5829 C CA . VAL A 1 766 ? -7.965 -23.010 -2.652 1.00 96.69 766 VAL A CA 1
ATOM 5830 C C . VAL A 1 766 ? -9.107 -23.964 -2.292 1.00 96.69 766 VAL A C 1
ATOM 5832 O O . VAL A 1 766 ? -8.896 -24.984 -1.636 1.00 96.69 766 VAL A O 1
ATOM 5835 N N . LYS A 1 767 ? -10.327 -23.609 -2.699 1.00 95.88 767 LYS A N 1
ATOM 5836 C CA . LYS A 1 767 ? -11.541 -24.405 -2.517 1.00 95.88 767 LYS A CA 1
ATOM 5837 C C . LYS A 1 767 ? -11.793 -25.281 -3.741 1.00 95.88 767 LYS A C 1
ATOM 5839 O O . LYS A 1 767 ? -11.832 -24.783 -4.860 1.00 95.88 767 LYS A O 1
ATOM 5844 N N . ASP A 1 768 ? -12.041 -26.565 -3.501 1.00 93.06 768 ASP A N 1
ATOM 5845 C CA . ASP A 1 768 ? -12.317 -27.539 -4.566 1.00 93.06 768 ASP A CA 1
ATOM 5846 C C . ASP A 1 768 ? -13.790 -27.553 -5.011 1.00 93.06 768 ASP A C 1
ATOM 5848 O O . ASP A 1 768 ? -14.118 -28.044 -6.090 1.00 93.06 768 ASP A O 1
ATOM 5852 N N . SER A 1 769 ? -14.703 -27.048 -4.175 1.00 94.31 769 SER A N 1
ATOM 5853 C CA . SER A 1 769 ? -16.144 -27.051 -4.444 1.00 94.31 769 SER A CA 1
ATOM 5854 C C . SER A 1 769 ? -16.862 -25.886 -3.754 1.00 94.31 769 SER A C 1
ATOM 5856 O O . SER A 1 769 ? -16.437 -25.505 -2.660 1.00 94.31 769 SER A O 1
ATOM 5858 N N . PRO A 1 770 ? -17.988 -25.391 -4.310 1.00 95.94 770 PRO A N 1
ATOM 5859 C CA . PRO A 1 770 ? -18.867 -24.431 -3.639 1.00 95.94 770 PRO A CA 1
ATOM 5860 C C . PRO A 1 770 ? -19.334 -24.911 -2.251 1.00 95.94 770 PRO A C 1
ATOM 5862 O O . PRO A 1 770 ? -19.342 -26.116 -1.981 1.00 95.94 770 PRO A O 1
ATOM 5865 N N . PRO A 1 771 ? -19.815 -24.008 -1.373 1.00 95.62 771 PRO A N 1
ATOM 5866 C CA . PRO A 1 771 ? -20.325 -24.376 -0.050 1.00 95.62 771 PRO A CA 1
ATOM 5867 C C . PRO A 1 771 ? -21.673 -25.115 -0.104 1.00 95.62 771 PRO A C 1
ATOM 5869 O O . PRO A 1 771 ? -22.226 -25.444 0.942 1.00 95.62 771 PRO A O 1
ATOM 5872 N N . TYR A 1 772 ? -22.244 -25.358 -1.283 1.00 95.00 772 TYR A N 1
ATOM 5873 C CA . TYR A 1 772 ? -23.489 -26.100 -1.475 1.00 95.00 772 TYR A CA 1
ATOM 5874 C C . TYR A 1 772 ? -23.303 -27.228 -2.500 1.00 95.00 772 TYR A C 1
ATOM 5876 O O . TYR A 1 772 ? -22.574 -27.061 -3.478 1.00 95.00 772 TYR A O 1
ATOM 5884 N N . PRO A 1 773 ? -23.991 -28.368 -2.316 1.00 94.00 773 PRO A N 1
ATOM 5885 C CA . PRO A 1 773 ? -24.177 -29.350 -3.379 1.00 94.00 773 PRO A CA 1
ATOM 5886 C C . PRO A 1 773 ? -24.905 -28.740 -4.583 1.00 94.00 773 PRO A C 1
ATOM 5888 O O . PRO A 1 773 ? -25.736 -27.845 -4.410 1.00 94.00 773 PRO A O 1
ATOM 5891 N N . ALA A 1 774 ? -24.654 -29.267 -5.784 1.00 94.44 774 ALA A N 1
ATOM 5892 C CA . ALA A 1 774 ? -25.273 -28.779 -7.020 1.00 94.44 774 ALA A CA 1
ATOM 5893 C C . ALA A 1 774 ? -26.813 -28.814 -6.959 1.00 94.44 774 ALA A C 1
ATOM 5895 O O . ALA A 1 774 ? -27.487 -27.909 -7.438 1.00 94.44 774 ALA A O 1
ATOM 5896 N N . GLU A 1 775 ? -27.391 -29.816 -6.296 1.00 95.75 775 GLU A N 1
ATOM 5897 C CA . GLU A 1 775 ? -28.837 -29.938 -6.102 1.00 95.75 775 GLU A CA 1
ATOM 5898 C C . GLU A 1 775 ? -29.452 -28.873 -5.175 1.00 95.75 775 GLU A C 1
ATOM 5900 O O . GLU A 1 775 ? -30.671 -28.695 -5.182 1.00 95.75 775 GLU A O 1
ATOM 5905 N N . LEU A 1 776 ? -28.642 -28.178 -4.367 1.00 95.00 776 LEU A N 1
ATOM 5906 C CA . LEU A 1 776 ? -29.095 -27.110 -3.471 1.00 95.00 776 LEU A CA 1
ATOM 5907 C C . LEU A 1 776 ? -28.803 -25.706 -4.003 1.00 95.00 776 LEU A C 1
ATOM 5909 O O . LEU A 1 776 ? -29.252 -24.752 -3.374 1.00 95.00 776 LEU A O 1
ATOM 5913 N N . GLU A 1 777 ? -28.105 -25.561 -5.130 1.00 96.50 777 GLU A N 1
ATOM 5914 C CA . GLU A 1 777 ? -27.683 -24.260 -5.665 1.00 96.50 777 GLU A CA 1
ATOM 5915 C C . GLU A 1 777 ? -28.864 -23.288 -5.813 1.00 96.50 777 GLU A C 1
ATOM 5917 O O . GLU A 1 777 ? -28.909 -22.260 -5.136 1.00 96.50 777 GLU A O 1
ATOM 5922 N N . ASP A 1 778 ? -29.882 -23.655 -6.596 1.00 96.69 778 ASP A N 1
ATOM 5923 C CA . ASP A 1 778 ? -31.076 -22.824 -6.800 1.00 96.69 778 ASP A CA 1
ATOM 5924 C C . ASP A 1 778 ? -31.798 -22.506 -5.483 1.00 96.69 778 ASP A C 1
ATOM 5926 O O . ASP A 1 778 ? -32.251 -21.381 -5.258 1.00 96.69 778 ASP A O 1
ATOM 5930 N N . ALA A 1 779 ? -31.903 -23.497 -4.593 1.00 95.31 779 ALA A N 1
ATOM 5931 C CA . ALA A 1 779 ? -32.608 -23.357 -3.325 1.00 95.31 779 ALA A CA 1
ATOM 5932 C C . ALA A 1 779 ? -31.876 -22.421 -2.353 1.00 95.31 779 ALA A C 1
ATOM 5934 O O . ALA A 1 779 ? -32.529 -21.691 -1.607 1.00 95.31 779 ALA A O 1
ATOM 5935 N N . VAL A 1 780 ? -30.539 -22.428 -2.368 1.00 96.31 780 VAL A N 1
ATOM 5936 C CA . VAL A 1 780 ? -29.710 -21.482 -1.617 1.00 96.31 780 VAL A CA 1
ATOM 5937 C C . VAL A 1 780 ? -29.863 -20.092 -2.217 1.00 96.31 780 VAL A C 1
ATOM 5939 O O . VAL A 1 780 ? -30.248 -19.180 -1.496 1.00 96.31 780 VAL A O 1
ATOM 5942 N N . LEU A 1 781 ? -29.659 -19.933 -3.527 1.00 96.38 781 LEU A N 1
ATOM 5943 C CA . LEU A 1 781 ? -29.676 -18.626 -4.194 1.00 96.38 781 LEU A CA 1
ATOM 5944 C C . LEU A 1 781 ? -31.017 -17.890 -4.067 1.00 96.38 781 LEU A C 1
ATOM 5946 O O . LEU A 1 781 ? -31.042 -16.665 -3.946 1.00 96.38 781 LEU A O 1
ATOM 5950 N N . GLN A 1 782 ? -32.135 -18.616 -4.101 1.00 94.25 782 GLN A N 1
ATOM 5951 C CA . GLN A 1 782 ? -33.477 -18.028 -4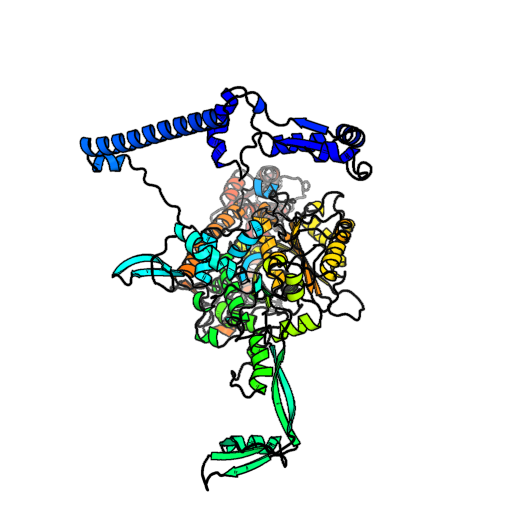.028 1.00 94.25 782 GLN A CA 1
ATOM 5952 C C . GLN A 1 782 ? -33.920 -17.707 -2.593 1.00 94.25 782 GLN A C 1
ATOM 5954 O O . GLN A 1 782 ? -34.860 -16.932 -2.398 1.00 94.25 782 GLN A O 1
ATOM 5959 N N . ASN A 1 783 ? -33.276 -18.293 -1.583 1.00 94.25 783 ASN A N 1
ATOM 5960 C CA . ASN A 1 783 ? -33.685 -18.174 -0.191 1.00 94.25 783 ASN A CA 1
ATOM 5961 C C . ASN A 1 783 ? -32.753 -17.246 0.592 1.00 94.25 783 ASN A C 1
ATOM 5963 O O . ASN A 1 783 ? -31.748 -17.676 1.148 1.00 94.25 783 ASN A O 1
ATOM 5967 N N . LEU A 1 784 ? -33.159 -15.985 0.755 1.00 91.38 784 LEU A N 1
ATOM 5968 C CA . LEU A 1 784 ? -32.377 -14.973 1.483 1.00 91.38 784 LEU A CA 1
ATOM 5969 C C . LEU A 1 784 ? -32.074 -15.336 2.952 1.00 91.38 784 LEU A C 1
ATOM 5971 O O . LEU A 1 784 ? -31.145 -14.778 3.542 1.00 91.38 784 LEU A O 1
ATOM 5975 N N . ASN A 1 785 ? -32.821 -16.272 3.548 1.00 93.31 785 ASN A N 1
ATOM 5976 C CA . ASN A 1 785 ? -32.575 -16.773 4.903 1.00 93.31 785 ASN A CA 1
ATOM 5977 C C . ASN A 1 785 ? -31.607 -17.967 4.943 1.00 93.31 785 ASN A C 1
ATOM 5979 O O . ASN A 1 785 ? -31.240 -18.405 6.032 1.00 93.31 785 ASN A O 1
ATOM 5983 N N . ALA A 1 786 ? -31.196 -18.520 3.798 1.00 95.50 786 ALA A N 1
ATOM 5984 C CA . ALA A 1 786 ? -30.241 -19.618 3.758 1.00 95.50 786 ALA A CA 1
ATOM 5985 C C . ALA A 1 786 ? -28.904 -19.178 4.370 1.00 95.50 786 ALA A C 1
ATOM 5987 O O . ALA A 1 786 ? -28.368 -18.119 4.028 1.00 95.50 786 ALA A O 1
ATOM 5988 N N . ARG A 1 787 ? -28.372 -20.003 5.274 1.00 96.56 787 ARG A N 1
ATOM 5989 C CA . ARG A 1 787 ? -27.056 -19.840 5.898 1.00 96.56 787 ARG A CA 1
ATOM 5990 C C . ARG A 1 787 ? -26.294 -21.158 5.860 1.00 96.56 787 ARG A C 1
ATOM 5992 O O . ARG A 1 787 ? -26.901 -22.231 5.916 1.00 96.56 787 ARG A O 1
ATOM 5999 N N . ALA A 1 788 ? -24.978 -21.065 5.746 1.00 96.50 788 ALA A N 1
ATOM 6000 C CA . ALA A 1 788 ? -24.082 -22.197 5.886 1.00 96.50 788 ALA A CA 1
ATOM 6001 C C . ALA A 1 788 ? -23.909 -22.544 7.370 1.00 96.50 788 ALA A C 1
ATOM 6003 O O . ALA A 1 788 ? -23.970 -21.677 8.237 1.00 96.50 788 ALA A O 1
ATOM 6004 N N . GLY A 1 789 ? -23.685 -23.821 7.663 1.00 94.44 789 GLY A N 1
ATOM 6005 C CA . GLY A 1 789 ? -23.347 -24.288 9.003 1.00 94.44 789 GLY A CA 1
ATOM 6006 C C . GLY A 1 789 ? -21.951 -24.893 9.037 1.00 94.44 789 GLY A C 1
ATOM 6007 O O . GLY A 1 789 ? -21.483 -25.456 8.041 1.00 94.44 789 GLY A O 1
ATOM 6008 N N . SER A 1 790 ? -21.310 -24.827 10.203 1.00 93.00 790 SER A N 1
ATOM 6009 C CA . SER A 1 790 ? -20.030 -25.495 10.427 1.00 93.00 790 SER A CA 1
ATOM 6010 C C . SER A 1 790 ? -20.145 -27.014 10.226 1.00 93.00 790 SER A C 1
ATOM 6012 O O . SER A 1 790 ? -21.151 -27.661 10.543 1.00 93.00 790 SER A O 1
ATOM 6014 N N . THR A 1 791 ? -19.100 -27.602 9.659 1.00 90.00 791 THR A N 1
ATOM 6015 C CA . THR A 1 791 ? -18.992 -29.025 9.332 1.00 90.00 791 THR A CA 1
ATOM 6016 C C . THR A 1 791 ? -17.981 -29.723 10.242 1.00 90.00 791 THR A C 1
ATOM 6018 O O . THR A 1 791 ? -17.149 -29.094 10.889 1.00 90.00 791 THR A O 1
ATOM 6021 N N . THR A 1 792 ? -18.005 -31.057 10.269 1.00 83.00 792 THR A N 1
ATOM 6022 C CA . THR A 1 792 ? -17.069 -31.862 11.074 1.00 83.00 792 THR A CA 1
ATOM 6023 C C . THR A 1 792 ? -15.610 -31.739 10.630 1.00 83.00 792 THR A C 1
ATOM 6025 O O . THR A 1 792 ? -14.720 -32.067 11.407 1.00 83.00 792 THR A O 1
ATOM 6028 N N . SER A 1 793 ? -15.356 -31.288 9.398 1.00 78.88 793 SER A N 1
ATOM 6029 C CA . SER A 1 793 ? -14.016 -31.013 8.868 1.00 78.88 793 SER A CA 1
ATOM 6030 C C . SER A 1 793 ? -13.521 -29.594 9.172 1.00 78.88 793 SER A C 1
ATOM 6032 O O . SER A 1 793 ? -12.417 -29.252 8.765 1.00 78.88 793 SER A O 1
ATOM 6034 N N . GLY A 1 794 ? -14.304 -28.771 9.881 1.00 82.06 794 GLY A N 1
ATOM 6035 C CA . GLY A 1 794 ? -13.916 -27.403 10.234 1.00 82.06 794 GLY A CA 1
ATOM 6036 C C . GLY A 1 794 ? -14.104 -26.368 9.118 1.00 82.06 794 GLY A C 1
ATOM 6037 O O . GLY A 1 794 ? -13.520 -25.296 9.204 1.00 82.06 794 GLY A O 1
ATOM 6038 N N . THR A 1 795 ? -14.906 -26.675 8.090 1.00 91.50 795 THR A N 1
ATOM 6039 C CA . THR A 1 795 ? -15.347 -25.720 7.046 1.00 91.50 795 THR A CA 1
ATOM 6040 C C . THR A 1 795 ? -16.855 -25.436 7.147 1.00 91.50 795 THR A C 1
ATOM 6042 O O . THR A 1 795 ? -17.526 -26.017 8.004 1.00 91.50 795 THR A O 1
ATOM 6045 N N . TRP A 1 796 ? -17.414 -24.599 6.269 1.00 96.00 796 TRP A N 1
ATOM 6046 C CA . TRP A 1 796 ? -18.829 -24.211 6.251 1.00 96.00 796 TRP A CA 1
ATOM 6047 C C . TRP A 1 796 ? -19.525 -24.686 4.979 1.00 96.00 796 TRP A C 1
ATOM 6049 O O . TRP A 1 796 ? -18.996 -24.539 3.880 1.00 96.00 796 TRP A O 1
ATOM 6059 N N . ALA A 1 797 ? -20.726 -25.248 5.132 1.00 96.50 797 ALA A N 1
ATOM 6060 C CA . ALA A 1 797 ? -21.534 -25.703 4.005 1.00 96.50 797 ALA A CA 1
ATOM 6061 C C . ALA A 1 797 ? -23.040 -25.568 4.269 1.00 96.50 797 ALA A C 1
ATOM 6063 O O . ALA A 1 797 ? -23.508 -25.692 5.405 1.00 96.50 797 ALA A O 1
ATOM 6064 N N . PHE A 1 798 ? -23.813 -25.370 3.206 1.00 96.50 798 PHE A N 1
ATOM 6065 C CA . PHE A 1 798 ? -25.270 -25.413 3.213 1.00 96.50 798 PHE A CA 1
ATOM 6066 C C . PHE A 1 798 ? -25.752 -26.864 3.226 1.00 96.50 798 PHE A C 1
ATOM 6068 O O . PHE A 1 798 ? -25.255 -27.716 2.487 1.00 96.50 798 PHE A O 1
ATOM 6075 N N . LYS A 1 799 ? -26.743 -27.152 4.071 1.00 93.12 799 LYS A N 1
ATOM 6076 C CA . LYS A 1 799 ? -27.323 -28.491 4.219 1.00 93.12 799 LYS A CA 1
ATOM 6077 C C . LYS A 1 799 ? -28.839 -28.403 4.283 1.00 93.12 799 LYS A C 1
ATOM 6079 O O . LYS A 1 799 ? -29.385 -27.480 4.879 1.00 93.12 799 LYS A O 1
ATOM 6084 N N . ALA A 1 800 ? -29.512 -29.385 3.693 1.00 88.38 800 ALA A N 1
ATOM 6085 C CA . ALA A 1 800 ? -30.953 -29.527 3.833 1.00 88.38 800 ALA A CA 1
ATOM 6086 C C . ALA A 1 800 ? -31.325 -30.059 5.239 1.00 88.38 800 ALA A C 1
ATOM 6088 O O . ALA A 1 800 ? -30.596 -30.898 5.778 1.00 88.38 800 ALA A O 1
ATOM 6089 N N . PRO A 1 801 ? -32.471 -29.646 5.812 1.00 89.69 801 PRO A N 1
ATOM 6090 C CA . PRO A 1 801 ? -33.379 -28.623 5.290 1.00 89.69 801 PRO A CA 1
ATOM 6091 C C . PRO A 1 801 ? -32.801 -27.207 5.457 1.00 89.69 801 PRO A C 1
ATOM 6093 O O . PRO A 1 801 ? -32.245 -26.880 6.503 1.00 89.69 801 PRO A O 1
ATOM 6096 N N . LEU A 1 802 ? -32.961 -26.365 4.430 1.00 91.56 802 LEU A N 1
ATOM 6097 C CA . LEU A 1 802 ? -32.624 -24.941 4.522 1.00 91.56 802 LEU A CA 1
ATOM 6098 C C . LEU A 1 802 ? -33.622 -24.212 5.437 1.00 91.56 802 LEU A C 1
ATOM 6100 O O . LEU A 1 802 ? -34.730 -24.697 5.683 1.00 91.56 802 LEU A O 1
ATOM 6104 N N . ALA A 1 803 ? -33.239 -23.022 5.907 1.00 89.19 803 ALA A N 1
ATOM 6105 C CA . ALA A 1 803 ? -34.137 -22.142 6.650 1.00 89.19 803 ALA A CA 1
ATOM 6106 C C . ALA A 1 803 ? -35.417 -21.849 5.847 1.00 89.19 803 ALA A C 1
ATOM 6108 O O . ALA A 1 803 ? -35.405 -21.852 4.617 1.00 89.19 803 ALA A O 1
ATOM 6109 N N . ALA A 1 804 ? -36.528 -21.574 6.529 1.00 87.44 804 ALA A N 1
ATOM 6110 C CA . ALA A 1 804 ? -37.753 -21.185 5.840 1.00 87.44 804 ALA A CA 1
ATOM 6111 C C . ALA A 1 804 ? -37.539 -19.889 5.040 1.00 87.44 804 ALA A C 1
ATOM 6113 O O . ALA A 1 804 ? -36.849 -18.974 5.503 1.00 87.44 804 ALA A O 1
ATOM 6114 N N . PHE A 1 805 ? -38.158 -19.811 3.858 1.00 86.56 805 PHE A N 1
ATOM 6115 C CA . PHE A 1 805 ? -38.144 -18.598 3.045 1.00 86.56 805 PHE A CA 1
ATOM 6116 C C . PHE A 1 805 ? -38.629 -17.389 3.857 1.00 86.56 805 PHE A C 1
ATOM 6118 O O . PHE A 1 805 ? -39.484 -17.547 4.739 1.00 86.56 805 PHE A O 1
ATOM 6125 N N . PRO A 1 806 ? -38.136 -16.177 3.546 1.00 77.38 806 PRO A N 1
ATOM 6126 C CA . PRO A 1 806 ? -38.714 -14.959 4.090 1.00 77.38 806 PRO A CA 1
ATOM 6127 C C . PRO A 1 806 ? -40.224 -14.960 3.849 1.00 77.38 806 PRO A C 1
ATOM 6129 O O . PRO A 1 806 ? -40.678 -15.280 2.747 1.00 77.38 806 PRO A O 1
ATOM 6132 N N . ALA A 1 807 ? -41.008 -14.616 4.873 1.00 73.56 807 ALA A N 1
ATOM 6133 C CA . ALA A 1 807 ? -42.451 -14.516 4.721 1.00 73.56 807 ALA A CA 1
ATOM 6134 C C . ALA A 1 807 ? -42.760 -13.504 3.608 1.00 73.56 807 ALA A C 1
ATOM 6136 O O . ALA A 1 807 ? -42.415 -12.325 3.714 1.00 73.56 807 ALA A O 1
ATOM 6137 N N . LEU A 1 808 ? -43.390 -13.964 2.524 1.00 64.88 808 LEU A N 1
ATOM 6138 C CA . LEU A 1 808 ? -43.882 -13.060 1.493 1.00 64.88 808 LEU A CA 1
ATOM 6139 C C . LEU A 1 808 ? -44.887 -12.113 2.148 1.00 64.88 808 LEU A C 1
ATOM 6141 O O . LEU A 1 808 ? -45.752 -12.550 2.909 1.00 64.88 808 LEU A O 1
ATOM 6145 N N . ALA A 1 809 ? -44.784 -10.818 1.849 1.00 53.53 809 ALA A N 1
ATOM 6146 C CA . ALA A 1 809 ? -45.793 -9.857 2.261 1.00 53.53 809 ALA A CA 1
ATOM 6147 C C . ALA A 1 809 ? -47.131 -10.258 1.621 1.00 53.53 809 ALA A C 1
ATOM 6149 O O . ALA A 1 809 ? -47.393 -9.967 0.452 1.00 53.53 809 ALA A O 1
ATOM 6150 N N . GLU A 1 810 ? -47.976 -10.968 2.367 1.00 45.69 810 GLU A N 1
ATOM 6151 C CA . GLU A 1 810 ? -49.311 -11.318 1.907 1.00 45.69 810 GLU A CA 1
ATOM 6152 C C . GLU A 1 810 ? -50.109 -10.024 1.713 1.00 45.69 810 GLU A C 1
ATOM 6154 O O . GLU A 1 810 ? -50.579 -9.399 2.667 1.00 45.69 810 GLU A O 1
ATOM 6159 N N . ARG A 1 811 ? -50.344 -9.633 0.455 1.00 43.47 811 ARG A N 1
ATOM 6160 C CA . ARG A 1 811 ? -51.531 -8.837 0.135 1.00 43.47 811 ARG A CA 1
ATOM 6161 C C . ARG A 1 811 ? -52.731 -9.730 0.425 1.00 43.47 811 ARG A C 1
ATOM 6163 O O . ARG A 1 811 ? -53.175 -10.469 -0.450 1.00 43.47 811 ARG A O 1
ATOM 6170 N N . LYS A 1 812 ? -53.258 -9.666 1.649 1.00 37.22 812 LYS A N 1
ATOM 6171 C CA . LYS A 1 812 ? -54.550 -10.268 1.991 1.00 37.22 812 LYS A CA 1
ATOM 6172 C C . LYS A 1 812 ? -55.629 -9.681 1.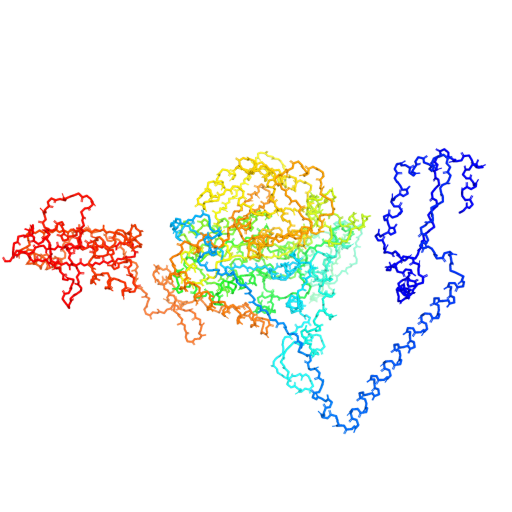078 1.00 37.22 812 LYS A C 1
ATOM 6174 O O . LYS A 1 812 ? -56.228 -8.653 1.378 1.00 37.22 812 LYS A O 1
ATOM 6179 N N . THR A 1 813 ? -55.904 -10.348 -0.037 1.00 38.91 813 THR A N 1
ATOM 6180 C CA . THR A 1 813 ? -57.245 -10.346 -0.616 1.00 38.91 813 THR A CA 1
ATOM 6181 C C . THR A 1 813 ? -58.059 -11.262 0.283 1.00 38.91 813 THR A C 1
ATOM 6183 O O . THR A 1 813 ? -57.826 -12.463 0.356 1.00 38.91 813 THR A O 1
ATOM 6186 N N . VAL A 1 814 ? -58.929 -10.661 1.091 1.00 39.78 814 VAL A N 1
ATOM 6187 C CA . VAL A 1 814 ? -59.702 -11.367 2.113 1.00 39.78 814 VAL A CA 1
ATOM 6188 C C . VAL A 1 814 ? -60.720 -12.286 1.433 1.00 39.78 814 VAL A C 1
ATOM 6190 O O . VAL A 1 814 ? -61.844 -11.883 1.154 1.00 39.78 814 VAL A O 1
ATOM 6193 N N . ALA A 1 815 ? -60.340 -13.538 1.198 1.00 41.03 815 ALA A N 1
ATOM 6194 C CA . ALA A 1 815 ? -61.268 -14.658 1.223 1.00 41.03 815 ALA A CA 1
ATOM 6195 C C . ALA A 1 815 ? -61.101 -15.323 2.595 1.00 41.03 815 ALA A C 1
ATOM 6197 O O . ALA A 1 815 ? -60.056 -15.903 2.890 1.00 41.03 815 ALA A O 1
ATOM 6198 N N . LYS A 1 816 ? -62.089 -15.139 3.481 1.00 36.91 816 LYS A N 1
ATOM 6199 C CA . LYS A 1 816 ? -62.046 -15.629 4.868 1.00 36.91 816 LYS A CA 1
ATOM 6200 C C . LYS A 1 816 ? -61.854 -17.153 4.887 1.00 36.91 816 LYS A C 1
ATOM 6202 O O . LYS A 1 816 ? -62.715 -17.879 4.397 1.00 36.91 816 LYS A O 1
ATOM 6207 N N . SER A 1 817 ? -60.751 -17.632 5.467 1.00 43.28 817 SER A N 1
ATOM 6208 C CA . SER A 1 817 ? -60.550 -19.060 5.736 1.00 43.28 817 SER A CA 1
ATOM 6209 C C . SER A 1 817 ? -61.402 -19.514 6.927 1.00 43.28 817 SER A C 1
ATOM 6211 O O . SER A 1 817 ? -61.705 -18.739 7.835 1.00 43.28 817 SER A O 1
ATOM 6213 N N . THR A 1 818 ? -61.765 -20.794 6.957 1.00 45.66 818 THR A N 1
ATOM 6214 C CA . THR A 1 818 ? -62.528 -21.438 8.040 1.00 45.66 818 THR A CA 1
ATOM 6215 C C . THR A 1 818 ? -61.825 -21.360 9.399 1.00 45.66 818 THR A C 1
ATOM 6217 O O . THR A 1 818 ? -62.487 -21.186 10.417 1.00 45.66 818 THR A O 1
ATOM 6220 N N . THR A 1 819 ? -60.491 -21.369 9.426 1.00 43.09 819 THR A N 1
ATOM 6221 C CA . THR A 1 819 ? -59.679 -21.146 10.636 1.00 43.09 819 THR A CA 1
ATOM 6222 C C . THR A 1 819 ? -59.755 -19.710 11.149 1.00 43.09 819 THR A C 1
ATOM 6224 O O . THR A 1 819 ? -59.778 -19.498 12.357 1.00 43.09 819 THR A O 1
ATOM 6227 N N . ALA A 1 820 ? -59.855 -18.717 10.258 1.00 41.84 820 ALA A N 1
ATOM 6228 C CA . ALA A 1 820 ? -60.088 -17.331 10.655 1.00 41.84 820 ALA A CA 1
ATOM 6229 C C . ALA A 1 820 ? -61.509 -17.127 11.203 1.00 41.84 820 ALA A C 1
ATOM 6231 O O . ALA A 1 820 ? -61.694 -16.287 12.073 1.00 41.84 820 ALA A O 1
ATOM 6232 N N . ILE A 1 821 ? -62.491 -17.917 10.751 1.00 49.56 821 ILE A N 1
ATOM 6233 C CA . ILE A 1 821 ? -63.863 -17.924 11.288 1.00 49.56 821 ILE A CA 1
ATOM 6234 C C . ILE A 1 821 ? -63.902 -18.572 12.682 1.00 49.56 821 ILE A C 1
ATOM 6236 O O . ILE A 1 821 ? -64.595 -18.073 13.564 1.00 49.56 821 ILE A O 1
ATOM 6240 N N . GLU A 1 822 ? -63.131 -19.635 12.923 1.00 47.22 822 GLU A N 1
ATOM 6241 C CA . GLU A 1 822 ? -62.991 -20.246 14.255 1.00 47.22 822 GLU A CA 1
ATOM 6242 C C . GLU A 1 822 ? -62.182 -19.374 15.224 1.00 47.22 822 GLU A C 1
ATOM 6244 O O . GLU A 1 822 ? -62.545 -19.275 16.396 1.00 47.22 822 GLU A O 1
ATOM 6249 N N . GLN A 1 823 ? -61.144 -18.676 14.749 1.00 47.41 823 GLN A N 1
ATOM 6250 C CA . GLN A 1 823 ? -60.454 -17.639 15.521 1.00 47.41 823 GLN A CA 1
ATOM 6251 C C . GLN A 1 823 ? -61.341 -16.415 15.754 1.00 47.41 823 GLN A C 1
ATOM 6253 O O . GLN A 1 823 ? -61.336 -15.912 16.866 1.00 47.41 823 GLN A O 1
ATOM 6258 N N . GLU A 1 824 ? -62.153 -15.960 14.793 1.00 45.03 824 GLU A N 1
ATOM 6259 C CA . GLU A 1 824 ? -63.169 -14.918 15.019 1.00 45.03 824 GLU A CA 1
ATOM 6260 C C . GLU A 1 824 ? -64.223 -15.391 16.023 1.00 45.03 824 GLU A C 1
ATOM 6262 O O . GLU A 1 824 ? -64.635 -14.601 16.857 1.00 45.03 824 GLU A O 1
ATOM 6267 N N . ALA A 1 825 ? -64.643 -16.659 16.003 1.00 48.16 825 ALA A N 1
ATOM 6268 C CA . ALA A 1 825 ? -65.590 -17.214 16.972 1.00 48.16 825 ALA A CA 1
ATOM 6269 C C . ALA A 1 825 ? -64.960 -17.398 18.366 1.00 48.16 825 ALA A C 1
ATOM 6271 O O . ALA A 1 825 ? -65.631 -17.205 19.381 1.00 48.16 825 ALA A O 1
ATOM 6272 N N . GLY A 1 826 ? -63.670 -17.736 18.426 1.00 53.38 826 GLY A N 1
ATOM 6273 C CA . GLY A 1 826 ? -62.866 -17.799 19.646 1.00 53.38 826 GLY A CA 1
ATOM 6274 C C . GLY A 1 826 ? -62.609 -16.414 20.235 1.00 53.38 826 GLY A C 1
ATOM 6275 O O . GLY A 1 826 ? -62.847 -16.209 21.418 1.00 53.38 826 GLY A O 1
ATOM 6276 N N . ILE A 1 827 ? -62.233 -15.442 19.403 1.00 52.19 827 ILE A N 1
ATOM 6277 C CA . ILE A 1 827 ? -62.071 -14.027 19.756 1.00 52.19 827 ILE A CA 1
ATOM 6278 C C . ILE A 1 827 ? -63.427 -13.419 20.114 1.00 52.19 827 ILE A C 1
ATOM 6280 O O . ILE A 1 827 ? -63.501 -12.714 21.104 1.00 52.19 827 ILE A O 1
ATOM 6284 N N . ALA A 1 828 ? -64.521 -13.737 19.422 1.00 50.09 828 ALA A N 1
ATOM 6285 C CA . ALA A 1 828 ? -65.872 -13.295 19.780 1.00 50.09 828 ALA A CA 1
ATOM 6286 C C . ALA A 1 828 ? -66.346 -13.899 21.113 1.00 50.09 828 ALA A C 1
ATOM 6288 O O . ALA A 1 828 ? -67.023 -13.219 21.879 1.00 50.09 828 ALA A O 1
ATOM 6289 N N . ARG A 1 829 ? -65.949 -15.140 21.437 1.00 53.31 829 ARG A N 1
ATOM 6290 C CA . ARG A 1 829 ? -66.142 -15.743 22.770 1.00 53.31 829 ARG A CA 1
ATOM 6291 C C . ARG A 1 829 ? -65.241 -15.125 23.841 1.00 53.31 829 ARG A C 1
ATOM 6293 O O . ARG A 1 829 ? -65.676 -15.012 24.976 1.00 53.31 829 ARG A O 1
ATOM 6300 N N . MET A 1 830 ? -64.022 -14.717 23.495 1.00 51.66 830 MET A N 1
ATOM 6301 C CA . MET A 1 830 ? -63.057 -14.082 24.405 1.00 51.66 830 MET A CA 1
ATOM 6302 C C . MET A 1 830 ? -63.354 -12.585 24.619 1.00 51.66 830 MET A C 1
ATOM 6304 O O . MET A 1 830 ? -63.046 -12.036 25.669 1.00 51.66 830 MET A O 1
ATOM 6308 N N . MET A 1 831 ? -63.992 -11.941 23.637 1.00 50.59 831 MET A N 1
ATOM 6309 C CA . MET A 1 831 ? -64.526 -10.574 23.663 1.00 50.59 831 MET A CA 1
ATOM 6310 C C . MET A 1 831 ? -65.888 -10.501 24.366 1.00 50.59 831 MET A C 1
ATOM 6312 O O . MET A 1 831 ? -66.305 -9.415 24.770 1.00 50.59 831 MET A O 1
ATOM 6316 N N . ALA A 1 832 ? -66.588 -11.629 24.543 1.00 52.62 832 ALA A N 1
ATOM 6317 C CA . ALA A 1 832 ? -67.813 -11.699 25.331 1.00 52.62 832 ALA A CA 1
ATOM 6318 C C . ALA A 1 832 ? -67.481 -11.464 26.817 1.00 52.62 832 ALA A C 1
ATOM 6320 O O . ALA A 1 832 ? -67.101 -12.381 27.537 1.00 52.62 832 ALA A O 1
ATOM 6321 N N . GLY A 1 833 ? -67.586 -10.206 27.256 1.00 60.25 833 GLY A N 1
ATOM 6322 C CA . GLY A 1 833 ? -67.219 -9.757 28.608 1.00 60.25 833 GLY A CA 1
ATOM 6323 C C . GLY A 1 833 ? -66.090 -8.717 28.654 1.00 60.25 833 GLY A C 1
ATOM 6324 O O . GLY A 1 833 ? -65.812 -8.176 29.727 1.00 60.25 833 GLY A O 1
ATOM 6325 N N . VAL A 1 834 ? -65.468 -8.383 27.514 1.00 67.25 834 VAL A N 1
ATOM 6326 C CA . VAL A 1 834 ? -64.438 -7.334 27.430 1.00 67.25 834 VAL A CA 1
ATOM 6327 C C . VAL A 1 834 ? -65.098 -5.955 27.415 1.00 67.25 834 VAL A C 1
ATOM 6329 O O . VAL A 1 834 ? -65.860 -5.611 26.517 1.00 67.25 834 VAL A O 1
ATOM 6332 N N . GLN A 1 835 ? -64.795 -5.152 28.432 1.00 73.62 835 GLN A N 1
ATOM 6333 C CA . GLN A 1 835 ? -65.345 -3.812 28.658 1.00 73.62 835 GLN A CA 1
ATOM 6334 C C . GLN A 1 835 ? -64.380 -2.685 28.251 1.00 73.62 835 GLN A C 1
ATOM 6336 O O . GLN A 1 835 ? -64.696 -1.510 28.445 1.00 73.62 835 GLN A O 1
ATOM 6341 N N . GLY A 1 836 ? -63.182 -3.015 27.767 1.00 80.94 836 GLY A N 1
ATOM 6342 C CA . GLY A 1 836 ? -62.171 -2.053 27.325 1.00 80.94 836 GLY A CA 1
ATOM 6343 C C . GLY A 1 836 ? -60.954 -2.751 26.725 1.00 80.94 836 GLY A C 1
ATOM 6344 O O . GLY A 1 836 ? -60.568 -3.823 27.189 1.00 80.94 836 GLY A O 1
ATOM 6345 N N . VAL A 1 837 ? -60.364 -2.150 25.694 1.00 85.62 837 VAL A N 1
ATOM 6346 C CA . VAL A 1 837 ? -59.161 -2.648 25.016 1.00 85.62 837 VAL A CA 1
ATOM 6347 C C . VAL A 1 837 ? -58.144 -1.520 24.959 1.00 85.62 837 VAL A C 1
ATOM 6349 O O . VAL A 1 837 ? -58.492 -0.393 24.609 1.00 85.62 837 VAL A O 1
ATOM 6352 N N . GLY A 1 838 ? -56.898 -1.827 25.294 1.00 88.50 838 GLY A N 1
ATOM 6353 C CA . GLY A 1 838 ? -55.769 -0.928 25.130 1.00 88.50 838 GLY A CA 1
ATOM 6354 C C . GLY A 1 838 ? -54.669 -1.617 24.345 1.00 88.50 838 GLY A C 1
ATOM 6355 O O . GLY A 1 838 ? -54.326 -2.764 24.625 1.00 88.50 838 GLY A O 1
ATOM 6356 N N . VAL A 1 839 ? -54.145 -0.914 23.349 1.00 88.94 839 VAL A N 1
ATOM 6357 C CA . VAL A 1 839 ? -52.994 -1.348 22.562 1.00 88.94 839 VAL A CA 1
ATOM 6358 C C . VAL A 1 839 ? -51.933 -0.275 22.684 1.00 88.94 839 VAL A C 1
ATOM 6360 O O . VAL A 1 839 ? -52.230 0.924 22.580 1.00 88.94 839 VAL A O 1
ATOM 6363 N N . ASP A 1 840 ? -50.709 -0.713 22.917 1.00 91.50 840 ASP A N 1
ATOM 6364 C CA . ASP A 1 840 ? -49.565 0.170 23.007 1.00 91.50 840 ASP A CA 1
ATOM 6365 C C . ASP A 1 840 ? -48.335 -0.447 22.347 1.00 91.50 840 ASP A C 1
ATOM 6367 O O . ASP A 1 840 ? -48.160 -1.668 22.370 1.00 91.50 840 ASP A O 1
ATOM 6371 N N . VAL A 1 841 ? -47.544 0.408 21.702 1.00 88.81 841 VAL A N 1
ATOM 6372 C CA . VAL A 1 841 ? -46.322 0.043 20.992 1.00 88.81 841 VAL A CA 1
ATOM 6373 C C . VAL A 1 841 ? -45.252 1.045 21.384 1.00 88.81 841 VAL A C 1
ATOM 6375 O O . VAL A 1 841 ? -45.432 2.243 21.175 1.00 88.81 841 VAL A O 1
ATOM 6378 N N . GLU A 1 842 ? -44.138 0.531 21.880 1.00 88.25 842 GLU A N 1
ATOM 6379 C CA . GLU A 1 842 ? -42.979 1.305 22.298 1.00 88.25 842 GLU A CA 1
ATOM 6380 C C . GLU A 1 842 ? -41.773 0.956 21.425 1.00 88.25 842 GLU A C 1
ATOM 6382 O O . GLU A 1 842 ? -41.525 -0.213 21.116 1.00 88.25 842 GLU A O 1
ATOM 6387 N N . ASP A 1 843 ? -41.020 1.978 21.024 1.00 83.44 843 ASP A N 1
ATOM 6388 C CA . ASP A 1 843 ? -39.745 1.813 20.324 1.00 83.44 843 ASP A CA 1
ATOM 6389 C C . ASP A 1 843 ? -38.644 1.539 21.355 1.00 83.44 843 ASP A C 1
ATOM 6391 O O . ASP A 1 843 ? -38.350 2.381 22.210 1.00 83.44 843 ASP A O 1
ATOM 6395 N N . MET A 1 844 ? -38.019 0.364 21.276 1.00 80.69 844 MET A N 1
ATOM 6396 C CA . MET A 1 844 ? -36.981 -0.037 22.229 1.00 80.69 844 MET A CA 1
ATOM 6397 C C . MET A 1 844 ? -35.728 0.837 22.131 1.00 80.69 844 MET A C 1
ATOM 6399 O O . MET A 1 844 ? -35.057 1.044 23.145 1.00 80.69 844 MET A O 1
ATOM 6403 N N . ASN A 1 845 ? -35.432 1.387 20.950 1.00 74.00 845 ASN A N 1
ATOM 6404 C CA . ASN A 1 845 ? -34.267 2.249 20.738 1.00 74.00 845 ASN A CA 1
ATOM 6405 C C . ASN A 1 845 ? -34.459 3.622 21.388 1.00 74.00 845 ASN A C 1
ATOM 6407 O O . ASN A 1 845 ? -33.506 4.209 21.897 1.00 74.00 845 ASN A O 1
ATOM 6411 N N . ALA A 1 846 ? -35.693 4.130 21.395 1.00 78.44 846 ALA A N 1
ATOM 6412 C CA . ALA A 1 846 ? -36.040 5.400 22.030 1.00 78.44 846 ALA A CA 1
ATOM 6413 C C . ALA A 1 846 ? -36.358 5.255 23.530 1.00 78.44 846 ALA A C 1
ATOM 6415 O O . ALA A 1 846 ? -36.468 6.260 24.239 1.00 78.44 846 ALA A O 1
ATOM 6416 N N . PHE A 1 847 ? -36.512 4.023 24.025 1.00 86.62 847 PHE A N 1
ATOM 6417 C CA . PHE A 1 847 ? -36.916 3.767 25.399 1.00 86.62 847 PHE A CA 1
ATOM 6418 C C . PHE A 1 847 ? -35.788 4.104 26.399 1.00 86.62 847 PHE A C 1
ATOM 6420 O O . PHE A 1 847 ? -34.681 3.558 26.297 1.00 86.62 847 PHE A O 1
ATOM 6427 N N . PRO A 1 848 ? -36.039 4.959 27.411 1.00 85.62 848 PRO A N 1
ATOM 6428 C CA . PRO A 1 848 ? -35.014 5.454 28.330 1.00 85.62 848 PRO A CA 1
ATOM 6429 C C . PRO A 1 848 ? -34.718 4.451 29.461 1.00 85.62 848 PRO A C 1
ATOM 6431 O O . PRO A 1 848 ? -34.854 4.775 30.641 1.00 85.62 848 PRO A O 1
ATOM 6434 N N . ALA A 1 849 ? -34.316 3.226 29.105 1.00 84.19 849 ALA A N 1
ATOM 6435 C CA . ALA A 1 849 ? -34.022 2.149 30.057 1.00 84.19 849 ALA A CA 1
ATOM 6436 C C . ALA A 1 849 ? -32.879 2.491 31.029 1.00 84.19 849 ALA A C 1
ATOM 6438 O O . ALA A 1 849 ? -32.909 2.057 32.177 1.00 84.19 849 ALA A O 1
ATOM 6439 N N . ASP A 1 850 ? -31.919 3.305 30.583 1.00 81.38 850 ASP A N 1
ATOM 6440 C CA . ASP A 1 850 ? -30.725 3.683 31.352 1.00 81.38 850 ASP A CA 1
ATOM 6441 C C . ASP A 1 850 ? -30.962 4.914 32.254 1.00 81.38 850 ASP A C 1
ATOM 6443 O O . ASP A 1 850 ? -30.093 5.333 33.017 1.00 81.38 850 ASP A O 1
ATOM 6447 N N . ASN A 1 851 ? -32.150 5.526 32.181 1.00 88.12 851 ASN A N 1
ATOM 6448 C CA . ASN A 1 851 ? -32.512 6.666 33.015 1.00 88.12 851 ASN A CA 1
ATOM 6449 C C . ASN A 1 851 ? -33.141 6.180 34.328 1.00 88.12 851 ASN A C 1
ATOM 6451 O O . ASN A 1 851 ? -34.351 5.964 34.411 1.00 88.12 851 ASN A O 1
ATOM 6455 N N . GLU A 1 852 ? -32.329 6.070 35.380 1.00 88.75 852 GLU A N 1
ATOM 6456 C CA . GLU A 1 852 ? -32.779 5.615 36.706 1.00 88.75 852 GLU A CA 1
ATOM 6457 C C . GLU A 1 852 ? -33.954 6.439 37.256 1.00 88.75 852 GLU A C 1
ATOM 6459 O O . GLU A 1 852 ? -34.886 5.880 37.827 1.00 88.75 852 GLU A O 1
ATOM 6464 N N . THR A 1 853 ? -33.999 7.753 36.998 1.00 89.56 853 THR A N 1
ATOM 6465 C CA . THR A 1 853 ? -35.138 8.590 37.416 1.00 89.56 853 THR A CA 1
ATOM 6466 C C . THR A 1 853 ? -36.432 8.174 36.716 1.00 89.56 853 THR A C 1
ATOM 6468 O O . THR A 1 853 ? -37.497 8.159 37.332 1.00 89.56 853 THR A O 1
ATOM 6471 N N . PHE A 1 854 ? -36.372 7.820 35.430 1.00 92.38 854 PHE A N 1
ATOM 6472 C CA . PHE A 1 854 ? -37.528 7.300 34.701 1.00 92.38 854 PHE A CA 1
ATOM 6473 C C . PHE A 1 854 ? -37.945 5.917 35.220 1.00 92.38 854 PHE A C 1
ATOM 6475 O O . PHE A 1 854 ? -39.142 5.673 35.406 1.00 92.38 854 PHE A O 1
ATOM 6482 N N . ILE A 1 855 ? -36.977 5.035 35.481 1.00 94.38 855 ILE A N 1
ATOM 6483 C CA . ILE A 1 855 ? -37.224 3.671 35.958 1.00 94.38 855 ILE A CA 1
ATOM 6484 C C . ILE A 1 855 ? -37.861 3.678 37.354 1.00 94.38 855 ILE A C 1
ATOM 6486 O O . ILE A 1 855 ? -38.951 3.133 37.539 1.00 94.38 855 ILE A O 1
ATOM 6490 N N . GLU A 1 856 ? -37.263 4.365 38.326 1.00 92.81 856 GLU A N 1
ATOM 6491 C CA . GLU A 1 856 ? -37.768 4.430 39.707 1.00 92.81 856 GLU A CA 1
ATOM 6492 C C . GLU A 1 856 ? -39.166 5.061 39.810 1.00 92.81 856 GLU A C 1
ATOM 6494 O O . GLU A 1 856 ? -39.963 4.734 40.704 1.00 92.81 856 GLU A O 1
ATOM 6499 N N . ARG A 1 857 ? -39.478 5.968 38.880 1.00 92.44 857 ARG A N 1
ATOM 6500 C CA . ARG A 1 857 ? -40.757 6.679 38.821 1.00 92.44 857 ARG A CA 1
ATOM 6501 C C . ARG A 1 857 ? -41.888 5.837 38.237 1.00 92.44 857 ARG A C 1
ATOM 6503 O O . ARG A 1 857 ? -43.038 6.038 38.624 1.00 92.44 857 ARG A O 1
ATOM 6510 N N . ASN A 1 858 ? -41.592 4.926 37.311 1.00 94.81 858 ASN A N 1
ATOM 6511 C CA . ASN A 1 858 ? -42.609 4.199 36.541 1.00 94.81 858 ASN A CA 1
ATOM 6512 C C . ASN A 1 858 ? -42.716 2.702 36.872 1.00 94.81 858 ASN A C 1
ATOM 6514 O O . ASN A 1 858 ? -43.729 2.082 36.540 1.00 94.81 858 ASN A O 1
ATOM 6518 N N . PHE A 1 859 ? -41.723 2.122 37.546 1.00 96.06 859 PHE A N 1
ATOM 6519 C CA . PHE A 1 859 ? -41.667 0.695 37.862 1.00 96.06 859 PHE A CA 1
ATOM 6520 C C . PHE A 1 859 ? -41.607 0.454 39.370 1.00 96.06 859 PHE A C 1
ATOM 6522 O O . PHE A 1 859 ? -41.094 1.271 40.139 1.00 96.06 859 PHE A O 1
ATOM 6529 N N . THR A 1 860 ? -42.153 -0.675 39.815 1.00 95.88 860 THR A N 1
ATOM 6530 C CA . THR A 1 860 ? -42.010 -1.137 41.197 1.00 95.88 860 THR A CA 1
ATOM 6531 C C . THR A 1 860 ? -40.644 -1.807 41.398 1.00 95.88 860 THR A C 1
ATOM 6533 O O . THR A 1 860 ? -40.035 -2.280 40.436 1.00 95.88 860 THR A O 1
ATOM 6536 N N . PRO A 1 861 ? -40.143 -1.916 42.644 1.00 94.75 861 PRO A N 1
ATOM 6537 C CA . PRO A 1 861 ? -38.895 -2.630 42.918 1.00 94.75 861 PRO A CA 1
ATOM 6538 C C . PRO A 1 861 ? -38.883 -4.073 42.388 1.00 94.75 861 PRO A C 1
ATOM 6540 O O . PRO A 1 861 ? -37.859 -4.529 41.891 1.00 94.75 861 PRO A O 1
ATOM 6543 N N . ALA A 1 862 ? -40.024 -4.770 42.431 1.00 93.12 862 ALA A N 1
ATOM 6544 C CA . ALA A 1 862 ? -40.151 -6.136 41.928 1.00 93.12 862 ALA A CA 1
ATOM 6545 C C . ALA A 1 862 ? -40.015 -6.210 40.396 1.00 93.12 862 ALA A C 1
ATOM 6547 O O . ALA A 1 862 ? -39.346 -7.107 39.879 1.00 93.12 862 ALA A O 1
ATOM 6548 N N . GLU A 1 863 ? -40.592 -5.250 39.668 1.00 95.62 863 GLU A N 1
ATOM 6549 C CA . GLU A 1 863 ? -40.419 -5.134 38.215 1.00 95.62 863 GLU A CA 1
ATOM 6550 C C . GLU A 1 863 ? -38.970 -4.817 37.848 1.00 95.62 863 GLU A C 1
ATOM 6552 O O . GLU A 1 863 ? -38.425 -5.442 36.943 1.00 95.62 863 GLU A O 1
ATOM 6557 N N . ILE A 1 864 ? -38.325 -3.904 38.580 1.00 94.88 864 ILE A N 1
ATOM 6558 C CA . ILE A 1 864 ? -36.919 -3.539 38.361 1.00 94.88 864 ILE A CA 1
ATOM 6559 C C . ILE A 1 864 ? -36.016 -4.759 38.552 1.00 94.88 864 ILE A C 1
ATOM 6561 O O . ILE A 1 864 ? -35.188 -5.051 37.688 1.00 94.88 864 ILE A O 1
ATOM 6565 N N . THR A 1 865 ? -36.198 -5.505 39.647 1.00 94.44 865 THR A N 1
ATOM 6566 C CA . THR A 1 865 ? -35.447 -6.742 39.901 1.00 94.44 865 THR A CA 1
ATOM 6567 C C . THR A 1 865 ? -35.666 -7.766 38.794 1.00 94.44 865 THR A C 1
ATOM 6569 O O . THR A 1 865 ? -34.700 -8.363 38.327 1.00 94.44 865 THR A O 1
ATOM 6572 N N . TYR A 1 866 ? -36.907 -7.952 38.338 1.00 92.75 866 TYR A N 1
ATOM 6573 C CA . TYR A 1 866 ? -37.183 -8.873 37.240 1.00 92.75 866 TYR A CA 1
ATOM 6574 C C . TYR A 1 866 ? -36.495 -8.434 35.943 1.00 92.75 866 TYR A C 1
ATOM 6576 O O . TYR A 1 866 ? -35.847 -9.254 35.292 1.00 92.75 866 TYR A O 1
ATOM 6584 N N . CYS A 1 867 ? -36.663 -7.169 35.542 1.00 91.81 867 CYS A N 1
ATOM 6585 C CA . CYS A 1 867 ? -36.180 -6.663 34.259 1.00 91.81 867 CYS A CA 1
ATOM 6586 C C . CYS A 1 867 ? -34.662 -6.731 34.172 1.00 91.81 867 CYS A C 1
ATOM 6588 O O . CYS A 1 867 ? -34.143 -7.229 33.179 1.00 91.81 867 CYS A O 1
ATOM 6590 N N . ARG A 1 868 ? -33.964 -6.329 35.239 1.00 91.69 868 ARG A N 1
ATOM 6591 C CA . ARG A 1 868 ? -32.498 -6.399 35.319 1.00 91.69 868 ARG A CA 1
ATOM 6592 C C . ARG A 1 868 ? -31.950 -7.827 35.310 1.00 91.69 868 ARG A C 1
ATOM 6594 O O . ARG A 1 868 ? -30.783 -8.015 35.001 1.00 91.69 868 ARG A O 1
ATOM 6601 N N . ALA A 1 869 ? -32.769 -8.820 35.654 1.00 90.25 869 ALA A N 1
ATOM 6602 C CA . ALA A 1 869 ? -32.385 -10.229 35.615 1.00 90.25 869 ALA A CA 1
ATOM 6603 C C . ALA A 1 869 ? -32.640 -10.902 34.250 1.00 90.25 869 ALA A C 1
ATOM 6605 O O . ALA A 1 869 ? -32.346 -12.088 34.106 1.00 90.25 869 ALA A O 1
ATOM 6606 N N . GLN A 1 870 ? -33.221 -10.198 33.270 1.00 86.62 870 GLN A N 1
ATOM 6607 C CA . GLN A 1 870 ? -33.453 -10.758 31.935 1.00 86.62 870 GLN A CA 1
ATOM 6608 C C . GLN A 1 870 ? -32.209 -10.651 31.040 1.00 86.62 870 GLN A C 1
ATOM 6610 O O . GLN A 1 870 ? -31.405 -9.745 31.244 1.00 86.62 870 GLN A O 1
ATOM 6615 N N . PRO A 1 871 ? -32.078 -11.522 30.016 1.00 79.19 871 PRO A N 1
ATOM 6616 C CA . PRO A 1 871 ? -30.995 -11.436 29.031 1.00 79.19 871 PRO A CA 1
ATOM 6617 C C . PRO A 1 871 ? -30.914 -10.081 28.317 1.00 79.19 871 PRO A C 1
ATOM 6619 O O . PRO A 1 871 ? -29.818 -9.610 28.046 1.00 79.19 871 PRO A O 1
ATOM 6622 N N . ASP A 1 872 ? -32.066 -9.456 28.054 1.00 80.88 872 ASP A N 1
ATOM 6623 C CA . ASP A 1 872 ? -32.172 -8.087 27.547 1.00 80.88 872 ASP A CA 1
ATOM 6624 C C . ASP A 1 872 ? -33.043 -7.264 28.505 1.00 80.88 872 ASP A C 1
ATOM 6626 O O . ASP A 1 872 ? -34.280 -7.350 28.520 1.00 80.88 872 ASP A O 1
ATOM 6630 N N . ALA A 1 873 ? -32.379 -6.486 29.360 1.00 86.94 873 ALA A N 1
ATOM 6631 C CA . ALA A 1 873 ? -33.051 -5.655 30.347 1.00 86.94 873 ALA A CA 1
ATOM 6632 C C . ALA A 1 873 ? -33.850 -4.515 29.694 1.00 86.94 873 ALA A C 1
ATOM 6634 O O . ALA A 1 873 ? -34.953 -4.213 30.161 1.00 86.94 873 ALA A O 1
ATOM 6635 N N . ARG A 1 874 ? -33.345 -3.914 28.605 1.00 87.25 874 ARG A N 1
ATOM 6636 C CA . ARG A 1 874 ? -34.004 -2.807 27.889 1.00 87.25 874 ARG A CA 1
ATOM 6637 C C . ARG A 1 874 ? -35.309 -3.282 27.263 1.00 87.25 874 ARG A C 1
ATOM 6639 O O . ARG A 1 874 ? -36.348 -2.675 27.529 1.00 87.25 874 ARG A O 1
ATOM 6646 N N . ALA A 1 875 ? -35.288 -4.393 26.527 1.00 84.81 875 ALA A N 1
ATOM 6647 C CA . ALA A 1 875 ? -36.493 -4.987 25.945 1.00 84.81 875 ALA A CA 1
ATOM 6648 C C . ALA A 1 875 ? -37.518 -5.368 27.021 1.00 84.81 875 ALA A C 1
ATOM 6650 O O . ALA A 1 875 ? -38.717 -5.118 26.879 1.00 84.81 875 ALA A O 1
ATOM 6651 N N . SER A 1 876 ? -37.045 -5.910 28.146 1.00 90.00 876 SER A N 1
ATOM 6652 C CA . SER A 1 876 ? -37.895 -6.301 29.274 1.00 90.00 876 SER A CA 1
ATOM 6653 C C . SER A 1 876 ? -38.560 -5.106 29.974 1.00 90.00 876 SER A C 1
ATOM 6655 O O . SER A 1 876 ? -39.740 -5.185 30.339 1.00 90.00 876 SER A O 1
ATOM 6657 N N . PHE A 1 877 ? -37.843 -3.987 30.145 1.00 93.56 877 PHE A N 1
ATOM 6658 C CA . PHE A 1 877 ? -38.421 -2.737 30.652 1.00 93.56 877 PHE A CA 1
ATOM 6659 C C . PHE A 1 877 ? -39.407 -2.127 29.655 1.00 93.56 877 PHE A C 1
ATOM 6661 O O . PHE A 1 877 ? -40.526 -1.790 30.045 1.00 93.56 877 PHE A O 1
ATOM 6668 N N . CYS A 1 878 ? -39.022 -2.037 28.383 1.00 92.62 878 CYS A N 1
ATOM 6669 C CA . CYS A 1 878 ? -39.845 -1.475 27.317 1.00 92.62 878 CYS A CA 1
ATOM 6670 C C . CYS A 1 878 ? -41.168 -2.244 27.165 1.00 92.62 878 CYS A C 1
ATOM 6672 O O . CYS A 1 878 ? -42.242 -1.649 27.221 1.00 92.62 878 CYS A O 1
ATOM 6674 N N . GLY A 1 879 ? -41.124 -3.580 27.122 1.00 91.94 879 GLY A N 1
ATOM 6675 C CA . GLY A 1 879 ? -42.328 -4.412 27.036 1.00 91.94 879 GLY A CA 1
ATOM 6676 C C . GLY A 1 879 ? -43.262 -4.287 28.237 1.00 91.94 879 GLY A C 1
ATOM 6677 O O . GLY A 1 879 ? -44.483 -4.300 28.077 1.00 91.94 879 GLY A O 1
ATOM 6678 N N . ARG A 1 880 ? -42.725 -4.105 29.449 1.00 94.38 880 ARG A N 1
ATOM 6679 C CA . ARG A 1 880 ? -43.559 -3.818 30.627 1.00 94.38 880 ARG A CA 1
ATOM 6680 C C . ARG A 1 880 ? -44.143 -2.422 30.613 1.00 94.38 880 ARG A C 1
ATOM 6682 O O . ARG A 1 880 ? -45.268 -2.253 31.072 1.00 94.38 880 ARG A O 1
ATOM 6689 N N . PHE A 1 881 ? -43.409 -1.437 30.115 1.00 94.94 881 PHE A N 1
ATOM 6690 C CA . PHE A 1 881 ? -43.942 -0.091 29.975 1.00 94.94 881 PHE A CA 1
ATOM 6691 C C . PHE A 1 881 ? -45.091 -0.059 28.967 1.00 94.94 881 PHE A C 1
ATOM 6693 O O . PHE A 1 881 ? -46.174 0.406 29.319 1.00 94.94 881 PHE A O 1
ATOM 6700 N N . ALA A 1 882 ? -44.913 -0.704 27.809 1.00 93.56 882 ALA A N 1
ATOM 6701 C CA . ALA A 1 882 ? -45.981 -0.897 26.833 1.00 93.56 882 ALA A CA 1
ATOM 6702 C C . ALA A 1 882 ? -47.200 -1.586 27.471 1.00 93.56 882 ALA A C 1
ATOM 6704 O O . ALA A 1 882 ? -48.345 -1.188 27.272 1.00 93.56 882 ALA A O 1
ATOM 6705 N N . ALA A 1 883 ? -46.981 -2.594 28.324 1.00 93.62 883 ALA A N 1
ATOM 6706 C CA . ALA A 1 883 ? -48.063 -3.249 29.058 1.00 93.62 883 ALA A CA 1
ATOM 6707 C C . ALA A 1 883 ? -48.792 -2.317 30.036 1.00 93.62 883 ALA A C 1
ATOM 6709 O O . ALA A 1 883 ? -50.019 -2.373 30.129 1.00 93.62 883 ALA A O 1
ATOM 6710 N N . LYS A 1 884 ? -48.067 -1.450 30.751 1.00 94.56 884 LYS A N 1
ATOM 6711 C CA . LYS A 1 884 ? -48.659 -0.449 31.652 1.00 94.56 884 LYS A CA 1
ATOM 6712 C C . LYS A 1 884 ? -49.511 0.555 30.877 1.00 94.56 884 LYS A C 1
ATOM 6714 O O . LYS A 1 884 ? -50.643 0.816 31.281 1.00 94.56 884 LYS A O 1
ATOM 6719 N N . GLU A 1 885 ? -49.011 1.064 29.754 1.00 93.31 885 GLU A N 1
ATOM 6720 C CA . GLU A 1 885 ? -49.741 1.966 28.853 1.00 93.31 885 GLU A CA 1
ATOM 6721 C C . GLU A 1 885 ? -50.973 1.286 28.240 1.00 93.31 885 GLU A C 1
ATOM 6723 O O . GLU A 1 885 ? -52.072 1.849 28.231 1.00 93.31 885 GLU A O 1
ATOM 6728 N N . ALA A 1 886 ? -50.847 0.027 27.813 1.00 91.38 886 ALA A N 1
ATOM 6729 C CA . ALA A 1 886 ? -51.970 -0.762 27.319 1.00 91.38 886 ALA A CA 1
ATOM 6730 C C . ALA A 1 886 ? -53.051 -0.944 28.400 1.00 91.38 886 ALA A C 1
ATOM 6732 O O . ALA A 1 886 ? -54.234 -0.730 28.130 1.00 91.38 886 ALA A O 1
ATOM 6733 N N . VAL A 1 887 ? -52.680 -1.271 29.643 1.00 91.12 887 VAL A N 1
ATOM 6734 C CA . VAL A 1 887 ? -53.629 -1.372 30.770 1.00 91.12 887 VAL A CA 1
ATOM 6735 C C . VAL A 1 887 ? -54.280 -0.022 31.063 1.00 91.12 887 VAL A C 1
ATOM 6737 O O . VAL A 1 887 ? -55.498 0.044 31.244 1.00 91.12 887 VAL A O 1
ATOM 6740 N N . PHE A 1 888 ? -53.503 1.060 31.058 1.00 91.56 888 PHE A N 1
ATOM 6741 C CA . PHE A 1 888 ? -54.011 2.416 31.246 1.00 91.56 888 PHE A CA 1
ATOM 6742 C C . PHE A 1 888 ? -55.064 2.788 30.195 1.00 91.56 888 PHE A C 1
ATOM 6744 O O . PHE A 1 888 ? -56.169 3.218 30.540 1.00 91.56 888 PHE A O 1
ATOM 6751 N N . LYS A 1 889 ? -54.784 2.518 28.919 1.00 89.81 889 LYS A N 1
ATOM 6752 C CA . LYS A 1 889 ? -55.731 2.709 27.810 1.00 89.81 889 LYS A CA 1
ATOM 6753 C C . LYS A 1 889 ? -56.976 1.831 27.958 1.00 89.81 889 LYS A C 1
ATOM 6755 O O . LYS A 1 889 ? -58.089 2.322 27.774 1.00 89.81 889 LYS A O 1
ATOM 6760 N N . ALA A 1 890 ? -56.818 0.570 28.366 1.00 87.62 890 ALA A N 1
ATOM 6761 C CA . ALA A 1 890 ? -57.933 -0.356 28.583 1.00 87.62 890 ALA A CA 1
ATOM 6762 C C . ALA A 1 890 ? -58.863 0.066 29.739 1.00 87.62 890 ALA A C 1
ATOM 6764 O O . ALA A 1 890 ? -60.049 -0.281 29.735 1.00 87.62 890 ALA A O 1
ATOM 6765 N N . MET A 1 891 ? -58.367 0.835 30.719 1.00 87.06 891 MET A N 1
ATOM 6766 C CA . MET A 1 891 ? -59.197 1.427 31.778 1.00 87.06 891 MET A CA 1
ATOM 6767 C C . MET A 1 891 ? -60.156 2.504 31.246 1.00 87.06 891 MET A C 1
ATOM 6769 O O . MET A 1 891 ? -61.240 2.678 31.813 1.00 87.06 891 MET A O 1
ATOM 6773 N N . GLY A 1 892 ? -59.804 3.188 30.150 1.00 81.56 892 GLY A N 1
ATOM 6774 C CA . GLY A 1 892 ? -60.622 4.243 29.542 1.00 81.56 892 GLY A CA 1
ATOM 6775 C C . GLY A 1 892 ? -60.750 5.499 30.411 1.00 81.56 892 GLY A C 1
ATOM 6776 O O . GLY A 1 892 ? -61.779 6.172 30.369 1.00 81.56 892 GLY A O 1
ATOM 6777 N N . VAL A 1 893 ? -59.740 5.784 31.239 1.00 83.75 893 VAL A N 1
ATOM 6778 C CA . VAL A 1 893 ? -59.721 6.919 32.174 1.00 83.75 893 VAL A CA 1
ATOM 6779 C C . VAL A 1 893 ? -58.932 8.098 31.582 1.00 83.75 893 VAL A C 1
ATOM 6781 O O . VAL A 1 893 ? -57.949 7.871 30.876 1.00 83.75 893 VAL A O 1
ATOM 6784 N N . PRO A 1 894 ? -59.321 9.364 31.834 1.00 80.38 894 PRO A N 1
ATOM 6785 C CA . PRO A 1 894 ? -58.574 10.521 31.339 1.00 80.38 894 PRO A CA 1
ATOM 6786 C C . PRO A 1 894 ? -57.144 10.571 31.897 1.00 80.38 894 PRO A C 1
ATOM 6788 O O . PRO A 1 894 ? -56.925 10.319 33.083 1.00 80.38 894 PRO A O 1
ATOM 6791 N N . SER A 1 895 ? -56.173 10.940 31.056 1.00 77.94 895 SER A N 1
ATOM 6792 C CA . SER A 1 895 ? -54.780 11.138 31.479 1.00 77.94 895 SER A CA 1
ATOM 6793 C C . SER A 1 895 ? -54.652 12.271 32.499 1.00 77.94 895 SER A C 1
ATOM 6795 O O . SER A 1 895 ? -55.276 13.323 32.360 1.00 77.94 895 SER A O 1
ATOM 6797 N N . LYS A 1 896 ? -53.791 12.077 33.506 1.00 78.06 896 LYS A N 1
ATOM 6798 C CA . LYS A 1 896 ? -53.375 13.116 34.466 1.00 78.06 896 LYS A CA 1
ATOM 6799 C C . LYS A 1 896 ? -52.173 13.941 33.952 1.00 78.06 896 LYS A C 1
ATOM 6801 O O . LYS A 1 896 ? -51.553 14.666 34.724 1.00 78.06 896 LYS A O 1
ATOM 6806 N N . GLY A 1 897 ? -51.859 13.843 32.655 1.00 75.56 897 GLY A N 1
ATOM 6807 C CA . GLY A 1 897 ? -50.745 14.516 31.983 1.00 75.56 897 GLY A CA 1
ATOM 6808 C C . GLY A 1 897 ? -49.577 13.572 31.673 1.00 75.56 897 GLY A C 1
ATOM 6809 O O . GLY A 1 897 ? -49.431 12.528 32.300 1.00 75.56 897 GLY A O 1
ATOM 6810 N N . ALA A 1 898 ? -48.715 13.963 30.727 1.00 69.50 898 ALA A N 1
ATOM 6811 C CA . ALA A 1 898 ? -47.585 13.150 30.242 1.00 69.50 898 ALA A CA 1
ATOM 6812 C C . ALA A 1 898 ? -46.538 12.799 31.323 1.00 69.50 898 ALA A C 1
ATOM 6814 O O . ALA A 1 898 ? -45.709 11.915 31.138 1.00 69.50 898 ALA A O 1
ATOM 6815 N N . ALA A 1 899 ? -46.568 13.490 32.467 1.00 73.31 899 ALA A N 1
ATOM 6816 C CA . ALA A 1 899 ? -45.669 13.251 33.590 1.00 73.31 899 ALA A CA 1
ATOM 6817 C C . ALA A 1 899 ? -46.290 12.391 34.708 1.00 73.31 899 ALA A C 1
ATOM 6819 O O . ALA A 1 899 ? -45.664 12.259 35.759 1.00 73.31 899 ALA A O 1
ATOM 6820 N N . ALA A 1 900 ? -47.481 11.815 34.536 1.00 81.94 900 ALA A N 1
ATOM 6821 C CA . ALA A 1 900 ? -48.061 10.941 35.555 1.00 81.94 900 ALA A CA 1
ATOM 6822 C C . ALA A 1 900 ? -47.230 9.644 35.711 1.00 81.94 900 ALA A C 1
ATOM 6824 O O . ALA A 1 900 ? -46.824 9.065 34.706 1.00 81.94 900 ALA A O 1
ATOM 6825 N N . PRO A 1 901 ? -46.938 9.190 36.944 1.00 87.56 901 PRO A N 1
ATOM 6826 C CA . PRO A 1 901 ? -46.188 7.957 37.164 1.00 87.56 901 PRO A CA 1
ATOM 6827 C C . PRO A 1 901 ? -47.042 6.724 36.843 1.00 87.56 901 PRO A C 1
ATOM 6829 O O . PRO A 1 901 ? -48.174 6.607 37.309 1.00 87.56 901 PRO A O 1
ATOM 6832 N N . MET A 1 902 ? -46.467 5.765 36.116 1.00 91.25 902 MET A N 1
ATOM 6833 C CA . MET A 1 902 ? -47.135 4.502 35.747 1.00 91.25 902 MET A CA 1
ATOM 6834 C C . MET A 1 902 ? -46.931 3.374 36.773 1.00 91.25 902 MET A C 1
ATOM 6836 O O . MET A 1 902 ? -47.327 2.230 36.556 1.00 91.25 902 MET A O 1
ATOM 6840 N N . ARG A 1 903 ? -46.316 3.693 37.916 1.00 93.19 903 ARG A N 1
ATOM 6841 C CA . ARG A 1 903 ? -45.927 2.733 38.959 1.00 93.19 903 ARG A CA 1
ATOM 6842 C C . ARG A 1 903 ? -47.107 2.061 39.667 1.00 93.19 903 ARG A C 1
ATOM 6844 O O . ARG A 1 903 ? -46.952 0.948 40.154 1.00 93.19 903 ARG A O 1
ATOM 6851 N N . ASP A 1 904 ? -48.273 2.703 39.680 1.00 91.12 904 ASP A N 1
ATOM 6852 C CA . ASP A 1 904 ? -49.500 2.159 40.279 1.00 91.12 904 ASP A CA 1
ATOM 6853 C C . ASP A 1 904 ? -50.060 0.943 39.512 1.00 91.12 904 ASP A C 1
ATOM 6855 O O . ASP A 1 904 ? -50.878 0.198 40.056 1.00 91.12 904 ASP A O 1
ATOM 6859 N N . ILE A 1 905 ? -49.624 0.733 38.264 1.00 93.44 905 ILE A N 1
ATOM 6860 C CA . ILE A 1 905 ? -49.947 -0.431 37.435 1.00 93.44 905 ILE A CA 1
ATOM 6861 C C . ILE A 1 905 ? -48.729 -1.356 37.442 1.00 93.44 905 ILE A C 1
ATOM 6863 O O . ILE A 1 905 ? -47.742 -1.067 36.777 1.00 93.44 905 ILE A O 1
ATOM 6867 N N . GLU A 1 906 ? -48.765 -2.459 38.179 1.00 95.06 906 GLU A N 1
ATOM 6868 C CA . GLU A 1 906 ? -47.651 -3.411 38.260 1.00 95.06 906 GLU A CA 1
ATOM 6869 C C . GLU A 1 906 ? -47.872 -4.614 37.335 1.00 95.06 906 GLU A C 1
ATOM 6871 O O . GLU A 1 906 ? -48.958 -5.198 37.313 1.00 95.06 906 GLU A O 1
ATOM 6876 N N . ILE A 1 907 ? -46.826 -5.002 36.601 1.00 94.62 907 ILE A N 1
ATOM 6877 C CA . ILE A 1 907 ? -46.819 -6.107 35.640 1.00 94.62 907 ILE A CA 1
ATOM 6878 C C . ILE A 1 907 ? -45.740 -7.131 36.021 1.00 94.62 907 ILE A C 1
ATOM 6880 O O . ILE A 1 907 ? -44.553 -6.990 35.702 1.00 94.62 907 ILE A O 1
ATOM 6884 N N . LEU A 1 908 ? -46.162 -8.222 36.662 1.00 91.88 908 LEU A N 1
ATOM 6885 C CA . LEU A 1 908 ? -45.277 -9.316 37.076 1.00 91.88 908 LEU A CA 1
ATOM 6886 C C . LEU A 1 908 ? -45.560 -10.605 36.294 1.00 91.88 908 LEU A C 1
ATOM 6888 O O . LEU A 1 908 ? -46.693 -10.844 35.877 1.00 91.88 908 LEU A O 1
ATOM 6892 N N . PRO A 1 909 ? -44.551 -11.461 36.072 1.00 87.75 909 PRO A N 1
ATOM 6893 C CA . PRO A 1 909 ? -44.764 -12.755 35.428 1.00 87.75 909 PRO A CA 1
ATOM 6894 C C . PRO A 1 909 ? -45.654 -13.667 36.290 1.00 87.75 909 PRO A C 1
ATOM 6896 O O . PRO A 1 909 ? -45.586 -13.654 37.519 1.00 87.75 909 PRO A O 1
ATOM 6899 N N . SER A 1 910 ? -46.453 -14.516 35.646 1.00 84.62 910 SER A N 1
ATOM 6900 C CA . SER A 1 910 ? -47.153 -15.627 36.297 1.00 84.62 910 SER A CA 1
ATOM 6901 C C . SER A 1 910 ? -47.188 -16.856 35.375 1.00 84.62 910 SER A C 1
ATOM 6903 O O . SER A 1 910 ? -46.987 -16.702 34.167 1.00 84.62 910 SER A O 1
ATOM 6905 N N . PRO A 1 911 ? -47.472 -18.069 35.892 1.00 73.94 911 PRO A N 1
ATOM 6906 C CA . PRO A 1 911 ? -47.538 -19.291 35.081 1.00 73.94 911 PRO A CA 1
ATOM 6907 C C . PRO A 1 911 ? -48.548 -19.241 33.925 1.00 73.94 911 PRO A C 1
ATOM 6909 O O . PRO A 1 911 ? -48.441 -20.017 32.982 1.00 73.94 911 PRO A O 1
ATOM 6912 N N . THR A 1 912 ? -49.527 -18.337 33.991 1.00 73.56 912 THR A N 1
ATOM 6913 C CA . THR A 1 912 ? -50.578 -18.154 32.979 1.00 73.56 912 THR A CA 1
ATOM 6914 C C . THR A 1 912 ? -50.391 -16.886 32.137 1.00 73.56 912 THR A C 1
ATOM 6916 O O . THR A 1 912 ? -51.312 -16.494 31.427 1.00 73.56 912 THR A O 1
ATOM 6919 N N . GLY A 1 913 ? -49.230 -16.225 32.220 1.00 77.38 913 GLY A N 1
ATOM 6920 C CA . GLY A 1 913 ? -48.919 -14.973 31.517 1.00 77.38 913 GLY A CA 1
ATOM 6921 C C . GLY A 1 913 ? -48.697 -13.774 32.454 1.00 77.38 913 GLY A C 1
ATOM 6922 O O . GLY A 1 913 ? -48.703 -13.936 33.676 1.00 77.38 913 GLY A O 1
ATOM 6923 N N . PRO A 1 914 ? -48.463 -12.564 31.919 1.00 88.31 914 PRO A N 1
ATOM 6924 C CA . PRO A 1 914 ? -48.268 -11.358 32.722 1.00 88.31 914 PRO A CA 1
ATOM 6925 C C . PRO A 1 914 ? -49.498 -11.057 33.587 1.00 88.31 914 PRO A C 1
ATOM 6927 O O . PRO A 1 914 ? -50.617 -10.945 33.086 1.00 88.31 914 PRO A O 1
ATOM 6930 N N . LYS A 1 915 ? -49.292 -10.917 34.895 1.00 91.12 915 LYS A N 1
ATOM 6931 C CA . LYS A 1 915 ? -50.326 -10.557 35.862 1.00 91.12 915 LYS A CA 1
ATOM 6932 C C . LYS A 1 915 ? -50.283 -9.057 36.123 1.00 91.12 915 LYS A C 1
ATOM 6934 O O . LYS A 1 915 ? -49.237 -8.521 36.484 1.00 91.12 915 LYS A O 1
ATOM 6939 N N . VAL A 1 916 ? -51.441 -8.418 35.985 1.00 92.00 916 VAL A N 1
ATOM 6940 C CA . VAL A 1 916 ? -51.644 -7.005 36.312 1.00 92.00 916 VAL A CA 1
ATOM 6941 C C . VAL A 1 916 ? -52.096 -6.882 37.766 1.00 92.00 916 VAL A C 1
ATOM 6943 O O . VAL A 1 916 ? -53.108 -7.473 38.150 1.00 92.00 916 VAL A O 1
ATOM 6946 N N . THR A 1 917 ? -51.381 -6.092 38.560 1.00 90.75 917 THR A N 1
ATOM 6947 C CA . THR A 1 917 ? -51.785 -5.702 39.916 1.00 90.75 917 THR A CA 1
ATOM 6948 C C . THR A 1 917 ? -51.924 -4.186 39.956 1.00 90.75 917 THR A C 1
ATOM 6950 O O . THR A 1 917 ? -50.974 -3.465 39.669 1.00 90.75 917 THR A O 1
ATOM 6953 N N . LEU A 1 918 ? -53.111 -3.688 40.300 1.00 90.06 918 LEU A N 1
ATOM 6954 C CA . LEU A 1 918 ? -53.344 -2.254 40.452 1.00 90.06 918 LEU A CA 1
ATOM 6955 C C . LEU A 1 918 ? -53.201 -1.854 41.919 1.00 90.06 918 LEU A C 1
ATOM 6957 O O . LEU A 1 918 ? -53.700 -2.538 42.813 1.00 90.06 918 LEU A O 1
ATOM 6961 N N . SER A 1 919 ? -52.562 -0.719 42.160 1.00 88.75 919 SER A N 1
ATOM 6962 C CA . SER A 1 919 ? -52.422 -0.105 43.479 1.00 88.75 919 SER A CA 1
ATOM 6963 C C . SER A 1 919 ? -52.723 1.396 43.407 1.00 88.75 919 SER A C 1
ATOM 6965 O O . SER A 1 919 ? -53.061 1.919 42.343 1.00 88.75 919 SER A O 1
ATOM 6967 N N . GLY A 1 920 ? -52.676 2.083 44.552 1.00 87.44 920 GLY A N 1
ATOM 6968 C CA . GLY A 1 920 ? -52.753 3.543 44.605 1.00 87.44 920 GLY A CA 1
ATOM 6969 C C . GLY A 1 920 ? -53.992 4.134 43.926 1.00 87.44 920 GLY A C 1
ATOM 6970 O O . GLY A 1 920 ? -55.128 3.752 44.211 1.00 87.44 920 GLY A O 1
ATOM 6971 N N . GLU A 1 921 ? -53.769 5.105 43.046 1.00 82.38 921 GLU A N 1
ATOM 6972 C CA . GLU A 1 921 ? -54.826 5.785 42.299 1.00 82.38 921 GLU A CA 1
ATOM 6973 C C . GLU A 1 921 ? -55.361 4.923 41.151 1.00 82.38 921 GLU A C 1
ATOM 6975 O O . GLU A 1 921 ? -56.565 4.952 40.898 1.00 82.38 921 GLU A O 1
ATOM 6980 N N . ALA A 1 922 ? -54.521 4.115 40.494 1.00 83.88 922 ALA A N 1
ATOM 6981 C CA . ALA A 1 922 ? -54.972 3.231 39.413 1.00 83.88 922 ALA A CA 1
ATOM 6982 C C . ALA A 1 922 ? -56.028 2.224 39.903 1.00 83.88 922 ALA A C 1
ATOM 6984 O O . ALA A 1 922 ? -57.019 1.982 39.214 1.00 83.88 922 ALA A O 1
ATOM 6985 N N . ALA A 1 923 ? -55.876 1.709 41.128 1.00 84.25 923 ALA A N 1
ATOM 6986 C CA . ALA A 1 923 ? -56.872 0.842 41.760 1.00 84.25 923 ALA A CA 1
ATOM 6987 C C . ALA A 1 923 ? -58.194 1.565 42.075 1.00 84.25 923 ALA A C 1
ATOM 6989 O O . ALA A 1 923 ? -59.252 0.967 41.921 1.00 84.25 923 ALA A O 1
ATOM 6990 N N . LYS A 1 924 ? -58.153 2.845 42.479 1.00 81.50 924 LYS A N 1
ATOM 6991 C CA . LYS A 1 924 ? -59.364 3.635 42.786 1.00 81.50 924 LYS A CA 1
ATOM 6992 C C . LYS A 1 924 ? -60.175 3.990 41.543 1.00 81.50 924 LYS A C 1
ATOM 6994 O O . LYS A 1 924 ? -61.392 4.118 41.622 1.00 81.50 924 LYS A O 1
ATOM 6999 N N . VAL A 1 925 ? -59.494 4.238 40.422 1.00 78.69 925 VAL A N 1
ATOM 7000 C CA . VAL A 1 925 ? -60.141 4.695 39.180 1.00 78.69 925 VAL A CA 1
ATOM 7001 C C . VAL A 1 925 ? -60.579 3.498 38.318 1.00 78.69 925 VAL A C 1
ATOM 7003 O O . VAL A 1 925 ? -61.486 3.617 37.494 1.00 78.69 925 VAL A O 1
ATOM 7006 N N . SER A 1 926 ? -59.985 2.323 38.536 1.00 72.19 926 SER A N 1
ATOM 7007 C CA . SER A 1 926 ? -60.487 1.053 38.013 1.00 72.19 926 SER A CA 1
ATOM 7008 C C . SER A 1 926 ? -61.761 0.645 38.767 1.00 72.19 926 SER A C 1
ATOM 7010 O O . SER A 1 926 ? -61.792 0.666 39.993 1.00 72.19 926 SER A O 1
ATOM 7012 N N . LYS A 1 927 ? -62.844 0.284 38.061 1.00 65.25 927 LYS A N 1
ATOM 7013 C CA . LYS A 1 927 ? -64.084 -0.185 38.716 1.00 65.25 927 LYS A CA 1
ATOM 7014 C C . LYS A 1 927 ? -63.759 -1.425 39.563 1.00 65.25 927 LYS A C 1
ATOM 7016 O O . LYS A 1 927 ? -63.083 -2.308 39.036 1.00 65.25 927 LYS A O 1
ATOM 7021 N N . GLU A 1 928 ? -64.268 -1.503 40.800 1.00 57.16 928 GLU A N 1
ATOM 7022 C CA . GLU A 1 928 ? -63.900 -2.477 41.861 1.00 57.16 928 GLU A CA 1
ATOM 7023 C C . GLU A 1 928 ? -63.920 -3.975 41.463 1.00 57.16 928 GLU A C 1
ATOM 7025 O O . GLU A 1 928 ? -63.395 -4.807 42.196 1.00 57.16 928 GLU A O 1
ATOM 7030 N N . THR A 1 929 ? -64.460 -4.339 40.294 1.00 59.59 929 THR A N 1
ATOM 7031 C CA . THR A 1 929 ? -64.520 -5.712 39.758 1.00 59.59 929 THR A CA 1
ATOM 7032 C C . THR A 1 929 ? -63.743 -5.933 38.446 1.00 59.59 929 THR A C 1
ATOM 7034 O O . THR A 1 929 ? -63.925 -6.955 37.790 1.00 59.59 929 THR A O 1
ATOM 7037 N N . SER A 1 930 ? -62.881 -5.004 38.018 1.00 68.94 930 SER A N 1
ATOM 7038 C CA . SER A 1 930 ? -62.172 -5.112 36.728 1.00 68.94 930 SER A CA 1
ATOM 7039 C C . SER A 1 930 ? -60.947 -6.030 36.814 1.00 68.94 930 SER A C 1
ATOM 7041 O O . SER A 1 930 ? -60.031 -5.766 37.592 1.00 68.94 930 SER A O 1
ATOM 7043 N N . SER A 1 931 ? -60.884 -7.060 35.967 1.00 81.25 931 SER A N 1
ATOM 7044 C CA . SER A 1 931 ? -59.677 -7.881 35.766 1.00 81.25 931 SER A CA 1
ATOM 7045 C C . SER A 1 931 ? -59.045 -7.591 34.401 1.00 81.25 931 SER A C 1
ATOM 7047 O O . SER A 1 931 ? -59.737 -7.171 33.474 1.00 81.25 931 SER A O 1
ATOM 7049 N N . PHE A 1 932 ? -57.727 -7.771 34.271 1.00 86.75 932 PHE A N 1
ATOM 7050 C CA . PHE A 1 932 ? -57.002 -7.487 33.030 1.00 86.75 932 PHE A CA 1
ATOM 7051 C C . PHE A 1 932 ? -56.274 -8.728 32.532 1.00 86.75 932 PHE A C 1
ATOM 7053 O O . PHE A 1 932 ? -55.532 -9.360 33.284 1.00 86.75 932 PHE A O 1
ATOM 7060 N N . LEU A 1 933 ? -56.451 -9.035 31.249 1.00 87.62 933 LEU A N 1
ATOM 7061 C CA . LEU A 1 933 ? -55.569 -9.941 30.522 1.00 87.62 933 LEU A CA 1
ATOM 7062 C C . LEU A 1 933 ? -54.608 -9.104 29.691 1.00 87.62 933 LEU A C 1
ATOM 7064 O O . LEU A 1 933 ? -55.050 -8.267 28.906 1.00 87.62 933 LEU A O 1
ATOM 7068 N N . VAL A 1 934 ? -53.311 -9.334 29.869 1.00 86.50 934 VAL A N 1
ATOM 7069 C CA . VAL A 1 934 ? -52.246 -8.648 29.137 1.00 86.50 934 VAL A CA 1
ATOM 7070 C C . VAL A 1 934 ? -51.417 -9.669 28.379 1.00 86.50 934 VAL A C 1
ATOM 7072 O O . VAL A 1 934 ? -50.969 -10.664 28.945 1.00 86.50 934 VAL A O 1
ATOM 7075 N N . SER A 1 935 ? -51.167 -9.385 27.107 1.00 86.56 935 SER A N 1
ATOM 7076 C CA . SER A 1 935 ? -50.133 -10.044 26.314 1.00 86.56 935 SER A CA 1
ATOM 7077 C C . SER A 1 935 ? -49.045 -9.039 25.974 1.00 86.56 935 SER A C 1
ATOM 7079 O O . SER A 1 935 ? -49.356 -7.909 25.599 1.00 86.56 935 SER A O 1
ATOM 7081 N N . ILE A 1 936 ? -47.790 -9.467 26.075 1.00 86.69 936 ILE A N 1
ATOM 7082 C CA . ILE A 1 936 ? -46.607 -8.669 25.752 1.00 86.69 936 ILE A CA 1
ATOM 7083 C C . ILE A 1 936 ? -45.805 -9.466 24.736 1.00 86.69 936 ILE A C 1
ATOM 7085 O O . ILE A 1 936 ? -45.554 -10.653 24.949 1.00 86.69 936 ILE A O 1
ATOM 7089 N N . SER A 1 937 ? -45.388 -8.822 23.657 1.00 80.44 937 SER A N 1
ATOM 7090 C CA . SER A 1 937 ? -44.371 -9.357 22.758 1.00 80.44 937 SER A CA 1
ATOM 7091 C C . SER A 1 937 ? -43.407 -8.247 22.391 1.00 80.44 937 SER A C 1
ATOM 7093 O O . SER A 1 937 ? -43.833 -7.126 22.130 1.00 80.44 937 SER A O 1
ATOM 7095 N N . HIS A 1 938 ? -42.125 -8.557 22.329 1.00 72.19 938 HIS A N 1
ATOM 7096 C CA . HIS A 1 938 ? -41.114 -7.657 21.795 1.00 72.19 938 HIS A CA 1
ATOM 7097 C C . HIS A 1 938 ? -40.400 -8.356 20.636 1.00 72.19 938 HIS A C 1
ATOM 7099 O O . HIS A 1 938 ? -40.183 -9.568 20.676 1.00 72.19 938 HIS A O 1
ATOM 7105 N N . ALA A 1 939 ? -40.108 -7.593 19.590 1.00 63.97 939 ALA A N 1
ATOM 7106 C CA . ALA A 1 939 ? -39.287 -7.971 18.439 1.00 63.97 939 ALA A CA 1
ATOM 7107 C C . ALA A 1 939 ? -38.066 -7.039 18.390 1.00 63.97 939 ALA A C 1
ATOM 7109 O O . ALA A 1 939 ? -37.938 -6.199 19.267 1.00 63.97 939 ALA A O 1
ATOM 7110 N N . ASP A 1 940 ? -37.206 -7.135 17.377 1.00 57.12 940 ASP A N 1
ATOM 7111 C CA . ASP A 1 940 ? -35.873 -6.499 17.364 1.00 57.12 940 ASP A CA 1
ATOM 7112 C C . ASP A 1 940 ? -35.841 -4.978 17.628 1.00 57.12 940 ASP A C 1
ATOM 7114 O O . ASP A 1 940 ? -34.850 -4.475 18.145 1.00 57.12 940 ASP A O 1
ATOM 7118 N N . SER A 1 941 ? -36.905 -4.226 17.316 1.00 71.62 941 SER A N 1
ATOM 7119 C CA . SER A 1 941 ? -36.947 -2.763 17.513 1.00 71.62 941 SER A CA 1
ATOM 7120 C C . SER A 1 941 ? -38.164 -2.232 18.270 1.00 71.62 941 SER A C 1
ATOM 7122 O O . SER A 1 941 ? -38.198 -1.056 18.625 1.00 71.62 941 SER A O 1
ATOM 7124 N N . VAL A 1 942 ? -39.169 -3.067 18.541 1.00 80.31 942 VAL A N 1
ATOM 7125 C CA . VAL A 1 942 ? -40.433 -2.619 19.140 1.00 80.31 942 VAL A CA 1
ATOM 7126 C C . VAL A 1 942 ? -40.949 -3.599 20.177 1.00 80.31 942 VAL A C 1
ATOM 7128 O O . VAL A 1 942 ? -40.873 -4.818 20.001 1.00 80.31 942 VAL A O 1
ATOM 7131 N N . ALA A 1 943 ? -41.558 -3.063 21.226 1.00 85.69 943 ALA A N 1
ATOM 7132 C CA . ALA A 1 943 ? -42.360 -3.823 22.164 1.00 85.69 943 ALA A CA 1
ATOM 7133 C C . ALA A 1 943 ? -43.835 -3.457 21.992 1.00 85.69 943 ALA A C 1
ATOM 7135 O O . ALA A 1 943 ? -44.192 -2.286 21.987 1.00 85.69 943 ALA A O 1
ATOM 7136 N N . ILE A 1 944 ? -44.699 -4.458 21.850 1.00 88.62 944 ILE A N 1
ATOM 7137 C CA . ILE A 1 944 ? -46.147 -4.284 21.749 1.00 88.62 944 ILE A CA 1
ATOM 7138 C C . ILE A 1 944 ? -46.830 -4.993 22.909 1.00 88.62 944 ILE A C 1
ATOM 7140 O O . ILE A 1 944 ? -46.498 -6.130 23.265 1.00 88.62 944 ILE A O 1
ATOM 7144 N N . ALA A 1 945 ? -47.830 -4.330 23.473 1.00 88.62 945 ALA A N 1
ATOM 7145 C CA . ALA A 1 945 ? -48.710 -4.930 24.450 1.00 88.62 945 ALA A CA 1
ATOM 7146 C C . ALA A 1 945 ? -50.178 -4.691 24.106 1.00 88.62 945 ALA A C 1
ATOM 7148 O O . ALA A 1 945 ? -50.576 -3.644 23.590 1.00 88.62 945 ALA A O 1
ATOM 7149 N N . VAL A 1 946 ? -50.994 -5.691 24.430 1.00 88.56 946 VAL A N 1
ATOM 7150 C CA . VAL A 1 946 ? -52.450 -5.631 24.306 1.00 88.56 946 VAL A CA 1
ATOM 7151 C C . VAL A 1 946 ? -53.049 -5.992 25.654 1.00 88.56 946 VAL A C 1
ATOM 7153 O O . VAL A 1 946 ? -52.747 -7.050 26.207 1.00 88.56 946 VAL A O 1
ATOM 7156 N N . ALA A 1 947 ? -53.890 -5.107 26.180 1.00 88.62 947 ALA A N 1
ATOM 7157 C CA . ALA A 1 947 ? -54.604 -5.295 27.431 1.00 88.62 947 ALA A CA 1
ATOM 7158 C C . ALA A 1 947 ? -56.114 -5.342 27.180 1.00 88.62 947 ALA A C 1
ATOM 7160 O O . ALA A 1 947 ? -56.689 -4.437 26.571 1.00 88.62 947 ALA A O 1
ATOM 7161 N N . HIS A 1 948 ? -56.774 -6.374 27.697 1.00 86.50 948 HIS A N 1
ATOM 7162 C CA . HIS A 1 948 ? -58.228 -6.497 27.718 1.00 86.50 948 HIS A CA 1
ATOM 7163 C C . HIS A 1 948 ? -58.732 -6.332 29.146 1.00 86.50 948 HIS A C 1
ATOM 7165 O O . HIS A 1 9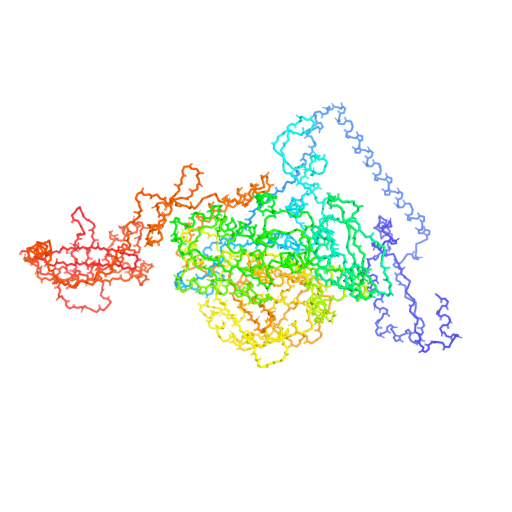48 ? -58.357 -7.106 30.027 1.00 86.50 948 HIS A O 1
ATOM 7171 N N . ARG A 1 949 ? -59.617 -5.359 29.369 1.00 86.06 949 ARG A N 1
ATOM 7172 C CA . ARG A 1 949 ? -60.358 -5.222 30.623 1.00 86.06 949 ARG A CA 1
ATOM 7173 C C . ARG A 1 949 ? -61.590 -6.114 30.576 1.00 86.06 949 ARG A C 1
ATOM 7175 O O . ARG A 1 949 ? -62.478 -5.881 29.759 1.00 86.06 949 ARG A O 1
ATOM 7182 N N . ILE A 1 950 ? -61.672 -7.084 31.471 1.00 81.06 950 ILE A N 1
ATOM 7183 C CA . ILE A 1 950 ? -62.802 -8.001 31.615 1.00 81.06 950 ILE A CA 1
ATOM 7184 C C . ILE A 1 950 ? -63.664 -7.525 32.786 1.00 81.06 950 ILE A C 1
ATOM 7186 O O . ILE A 1 950 ? -63.145 -7.222 33.865 1.00 81.06 950 ILE A O 1
ATOM 7190 N N . GLY A 1 951 ? -64.973 -7.417 32.556 1.00 64.69 951 GLY A N 1
ATOM 7191 C CA . GLY A 1 951 ? -65.936 -7.155 33.626 1.00 64.69 951 GLY A CA 1
ATOM 7192 C C . GLY A 1 951 ? -66.091 -8.380 34.521 1.00 64.69 951 GLY A C 1
ATOM 7193 O O . GLY A 1 951 ? -66.268 -9.475 33.993 1.00 64.69 951 GLY A O 1
ATOM 7194 N N . GLY A 1 952 ? -65.987 -8.192 35.839 1.00 53.16 952 GLY A N 1
ATOM 7195 C CA . GLY A 1 952 ? -66.236 -9.249 36.823 1.00 53.16 952 GLY A CA 1
ATOM 7196 C C . GLY A 1 952 ? -67.669 -9.758 36.847 1.00 53.16 952 GLY A C 1
ATOM 7197 O O . GLY A 1 952 ? -68.581 -8.999 36.435 1.00 53.16 952 GLY A O 1
#

pLDDT: mean 92.28, std 9.8, range [36.91, 98.94]

Radius of gyration: 38.9 Å; chains: 1; bounding box: 126×83×101 Å

Organism: NCBI:txid43049

InterPro domains:
  IPR000794 Beta-ketoacyl synthase [PTHR11712] (334-715)
  IPR004568 Phosphopantetheine-protein transferase domain [TIGR00556] (835-947)
  IPR008278 4'-phosphopantetheinyl transferase domain [PF01648] (836-946)
  IPR014030 Beta-ketoacyl synthase-like, N-terminal domain [PF00109] (352-547)
  IPR014031 Beta-ketoacyl synthase, C-terminal domain [PF02801] (557-675)
  IPR016039 Thiolase-like [G3DSA:3.40.47.10] (133-800)
  IPR016039 Thiolase-like [SSF53901] (171-554)
  IPR016039 Thiolase-like [SSF53901] (515-722)
  IPR018201 Beta-ketoacyl synthase, active site [PS00606] (450-466)
  IPR020841 Polyketide synthase, beta-ketoacyl synthase domain [PS52004] (284-723)
  IPR037143 4'-phosphopantetheinyl transferase domain superfamily [G3DSA:3.90.470.20] (834-949)
  IPR037143 4'-phosphopantetheinyl transferase domain superfamily [SSF56214] (835-947)
  IPR047224 Fatty acid synthase subunit alpha-like, C-terminal [cd00828] (309-721)